Protein 4MAD (pdb70)

InterPro domains:
  IPR001944 Glycoside hydrolase, family 35 [PR00742] (13-30)
  IPR001944 Glycoside hydrolase, family 35 [PR00742] (34-52)
  IPR001944 Glycoside hydrolase, family 35 [PR00742] (89-108)
  IPR001944 Glycoside hydrolase, family 35 [PR00742] (144-159)
  IPR001944 Glycoside hydrolase, family 35 [PR00742] (230-245)
  IPR001944 Glycoside hydrolase, family 35 [PR00742] (266-281)
  IPR001944 Glycoside hydrolase, family 35 [PR00742] (293-309)
  IPR001944 Glycoside hydrolase, family 35 [PR00742] (523-539)
  IPR001944 Glycoside hydrolase, family 35 [PTHR23421] (5-573)
  IPR008979 Galactose-binding-like domain superfamily [SSF49785] (441-580)
  IPR017853 Glycoside hydrolase superfamily [SSF51445] (6-327)
  IPR019801 Glycoside hydrolase, family 35, conserved site [PS01182] (146-158)
  IPR026283 Beta-galactosidase 1-like [PIRSF006336] (7-579)
  IPR031330 Glycoside hydrolase 35, catalytic domain [PF01301] (9-324)
  IPR048912 Beta-galactosidase 1-like , first all-beta domain [PF21317] (369-480)
  IPR048913 Beta-galactosidase, galactose-binding domain [PF21467] (499-557)

B-factor: mean 22.49, std 8.0, range [8.63, 70.35]

Radius of gyration: 34.94 Å; Cα contacts (8 Å, |Δi|>4): 3020; chains: 2; bounding box: 61×83×112 Å

CATH classification: 3.20.20.80 (+2 more: 2.60.120.260, 2.60.120.260)

Foldseek 3Di:
DWAWDWDLAIDIPHDGDFAAEAEDELLFDWPVCLLQQLLLVVLLPGQAYEYEQQQCQQPLDPPRGDCDTSNVVLSSQVSNVVSRHAYEYEHAVQCLLQWFLSRDHLLVLVQPPDDPPADGVSRVVSVLVSCVVVLVSCACQEVVNVHRHQEYEQHAQQLQPFQHQVSSVVSVVSVPVSYDNHAYAYEHALDVSSCNRTDHPPHHYAYADAADQVSSVVSVCVVVVRIAYEHEEHLPFAFDFQLDFHTADDLVSSVVRVCVQVVSVYHYYYVHQAFAWQFALTGAWAQDPFDITTTATQRLRNHCAGNQGHGDPSSNSSSVSVVVPDPDDDRDHDDDFAFDWQWKWWFQWKDFPVRCQVLFWDKDKDFFDAFVVVVVDGFWKKKKKDKDAAFPFKWKKFFQAAQAKKWKDKQRHTFGMAGRNPPRRIGIDGRGDRMIMIMIMHHNSGQHSDDDCSSRTHGGHGAMATHPHGDTMIMMTHHSVQDNPRDDTDSDDDDFQTKMKTKTKGADQAFGKWKKFQLVAAKWWKAKQSTTQGIAGNSAQWGITIDHRVSDDHGIIMIIIIGRGDDDTIIIIHRDTRRGD/DWAWDWDLAIDIPHDGDFAAEAEDELLFDWLVCLLQLLLLVVLLPGQAYEYEQQQCQQCVDPPHGDCDTSNVVLSSQVSNVVSRHAYEYEHAVQQLLQWFLSRDHLLLLVQPPDDPDAPGVSRVVSVLVSCVVVLVSCACQEVVNPHRYAEYEQHALCLQPFQHQVSSVVSVVSVPVSYDNHAYAYEHALDPSSCNRTDHPPHHYAYADQADQVVSVVSVCVVVVRIAYEHAEHLVFAFDFQLDFHTAHFLVSNLVRVVVQVVSVYHYYYVHQAFAFQFALTGAWAQPPADITTTATQRLRNHCAGNQGHGDPNSVSSSVVSVVVDVDDDRDHDDDFDFDWLWKWWFQWKFFPVRCLVQQWDKDKDFFDAFVVVVVDRFWKKKKKDKDAAFPAKFKKFFQPAQAKKWKDKPRHTFDMAGRHDPGGIDIDGRGDRMIMIMIIHHNSGQHSHDDCSSRGHGGHGAMDTHPHGGTMIMMTDHSPQDCPRTDIHNDDDDFQTKMKTKTKRAAQAFGKWKKFQLVAAWWWKAKQSTTQGIAGNSAQWGITIDHRVSDDHGIIMMIIIGRGDDDTMITIHRDTRRHDDDPRD

Nearest PDB structures (foldseek):
  4mad-assembly2_B  TM=1.001E+00  e=0.000E+00  Niallia circulans
  8fa5-assembly2_A  TM=9.622E-01  e=8.342E-75  Xanthomonas campestris pv. campestris
  3wf0-assembly1_D  TM=9.516E-01  e=8.293E-72  Homo sapiens
  3wf4-assembly2_B  TM=9.517E-01  e=5.215E-70  Homo sapiens
  3d3a-assembly1_A  TM=9.433E-01  e=4.388E-70  Bacteroides thetaiotaomicron VPI-5482

Structure (mmCIF, N/CA/C/O backbone):
data_4MAD
#
_entry.id   4MAD
#
_cell.length_a   143.268
_cell.length_b   93.122
_cell.length_c   119.567
_cell.angle_alpha   90.000
_cell.angle_beta   125.670
_cell.angle_gamma   90.000
#
_symmetry.space_group_name_H-M   'C 1 2 1'
#
loop_
_entity.id
_entity.type
_entity.pdbx_description
1 polymer Beta-galactosidase
2 non-polymer 2-(2-METHOXYETHOXY)ETHANOL
3 water water
#
loop_
_atom_site.group_PDB
_atom_site.id
_atom_site.type_symbol
_atom_site.label_atom_id
_atom_site.label_alt_id
_atom_site.label_comp_id
_atom_site.label_asym_id
_atom_site.label_entity_id
_atom_site.label_seq_id
_atom_site.pdbx_PDB_ins_code
_atom_site.Cartn_x
_atom_site.Cartn_y
_atom_site.Cartn_z
_atom_site.occupancy
_atom_site.B_iso_or_equiv
_atom_site.auth_seq_id
_atom_site.auth_comp_id
_atom_site.auth_asym_id
_atom_site.auth_atom_id
_atom_site.pdbx_PDB_model_num
ATOM 1 N N . MET A 1 15 ? 24.652 7.996 -59.488 1.00 44.89 1 MET A N 1
ATOM 2 C CA . MET A 1 15 ? 24.289 7.055 -58.455 1.00 45.85 1 MET A CA 1
ATOM 3 C C . MET A 1 15 ? 22.937 7.412 -57.915 1.00 44.72 1 MET A C 1
ATOM 4 O O . MET A 1 15 ? 22.624 8.569 -57.787 1.00 43.66 1 MET A O 1
ATOM 9 N N . SER A 1 16 ? 22.121 6.424 -57.615 1.00 43.57 2 SER A N 1
ATOM 10 C CA . SER A 1 16 ? 20.817 6.709 -57.049 1.00 41.64 2 SER A CA 1
ATOM 11 C C . SER A 1 16 ? 20.898 7.219 -55.618 1.00 39.33 2 SER A C 1
ATOM 12 O O . SER A 1 16 ? 21.746 6.797 -54.883 1.00 40.75 2 SER A O 1
ATOM 15 N N . GLN A 1 17 ? 20.052 8.165 -55.265 1.00 33.90 3 GLN A N 1
ATOM 16 C CA . GLN A 1 17 ? 19.957 8.633 -53.894 1.00 31.10 3 GLN A CA 1
ATOM 17 C C . GLN A 1 17 ? 18.519 8.899 -53.497 1.00 29.13 3 GLN A C 1
ATOM 18 O O . GLN A 1 17 ? 17.850 9.607 -54.183 1.00 28.05 3 GLN A O 1
ATOM 24 N N . LEU A 1 18 ? 18.074 8.382 -52.366 1.00 23.31 4 LEU A N 1
ATOM 25 C CA . LEU A 1 18 ? 16.776 8.722 -51.847 1.00 23.35 4 LEU A CA 1
ATOM 26 C C . LEU A 1 18 ? 16.854 9.974 -51.029 1.00 22.36 4 LEU A C 1
ATOM 27 O O . LEU A 1 18 ? 17.601 10.045 -50.129 1.00 22.87 4 LEU A O 1
ATOM 32 N N . THR A 1 19 ? 16.032 10.939 -51.370 1.00 24.23 5 THR A N 1
ATOM 33 C CA . THR A 1 19 ? 15.947 12.187 -50.619 1.00 25.97 5 THR A CA 1
ATOM 34 C C . THR A 1 19 ? 14.498 12.571 -50.485 1.00 27.10 5 THR A C 1
ATOM 35 O O . THR A 1 19 ? 13.652 11.849 -50.871 1.00 25.75 5 THR A O 1
ATOM 39 N N . TYR A 1 20 ? 14.246 13.689 -49.856 1.00 26.49 6 TYR A N 1
ATOM 40 C CA . TYR A 1 20 ? 12.907 14.191 -49.823 1.00 30.03 6 TYR A CA 1
ATOM 41 C C . TYR A 1 20 ? 12.712 15.648 -49.595 1.00 32.56 6 TYR A C 1
ATOM 42 O O . TYR A 1 20 ? 13.412 16.260 -48.838 1.00 32.94 6 TYR A O 1
ATOM 51 N N . ASP A 1 21 ? 11.709 16.182 -50.243 1.00 37.10 7 ASP A N 1
ATOM 52 C CA . ASP A 1 21 ? 11.326 17.488 -49.841 1.00 41.16 7 ASP A CA 1
ATOM 53 C C . ASP A 1 21 ? 9.952 17.837 -49.299 1.00 41.19 7 ASP A C 1
ATOM 54 O O . ASP A 1 21 ? 9.816 18.290 -48.192 1.00 42.92 7 ASP A O 1
ATOM 59 N N . ASP A 1 22 ? 8.964 17.422 -50.082 1.00 39.94 8 ASP A N 1
ATOM 60 C CA . ASP A 1 22 ? 7.587 17.416 -49.682 1.00 41.07 8 ASP A CA 1
ATOM 61 C C . ASP A 1 22 ? 7.311 15.927 -49.681 1.00 38.09 8 ASP A C 1
ATOM 62 O O . ASP A 1 22 ? 6.459 15.435 -48.980 1.00 34.96 8 ASP A O 1
ATOM 67 N N . SER A 1 23 ? 8.017 15.255 -50.558 1.00 35.83 9 SER A N 1
ATOM 68 C CA . SER A 1 23 ? 7.780 13.881 -50.835 1.00 34.70 9 SER A CA 1
ATOM 69 C C . SER A 1 23 ? 9.099 13.178 -51.088 1.00 31.55 9 SER A C 1
ATOM 70 O O . SER A 1 23 ? 10.051 13.833 -51.327 1.00 31.08 9 SER A O 1
ATOM 73 N N . PHE A 1 24 ? 9.148 11.855 -51.000 1.00 27.03 10 PHE A N 1
ATOM 74 C CA . PHE A 1 24 ? 10.385 11.145 -51.261 1.00 24.72 10 PHE A CA 1
ATOM 75 C C . PHE A 1 24 ? 10.743 11.329 -52.718 1.00 26.20 10 PHE A C 1
ATOM 76 O O . PHE A 1 24 ? 9.896 11.380 -53.530 1.00 27.04 10 PHE A O 1
ATOM 84 N N . LEU A 1 25 ? 12.025 11.393 -52.985 1.00 24.96 11 LEU A N 1
ATOM 85 C CA . LEU A 1 25 ? 12.555 11.429 -54.310 1.00 26.99 11 LEU A CA 1
ATOM 86 C C . LEU A 1 25 ? 13.660 10.443 -54.461 1.00 25.85 11 LEU A C 1
ATOM 87 O O . LEU A 1 25 ? 14.549 10.391 -53.669 1.00 24.93 11 LEU A O 1
ATOM 92 N N . LEU A 1 26 ? 13.566 9.708 -55.549 1.00 27.13 12 LEU A N 1
ATOM 93 C CA . LEU A 1 26 ? 14.604 8.849 -56.035 1.00 30.00 12 LEU A CA 1
ATOM 94 C C . LEU A 1 26 ? 14.807 8.923 -57.558 1.00 34.40 12 LEU A C 1
ATOM 95 O O . LEU A 1 26 ? 13.887 8.776 -58.308 1.00 34.74 12 LEU A O 1
ATOM 100 N N . ASP A 1 27 ? 16.035 9.050 -57.994 1.00 38.64 13 ASP A N 1
ATOM 101 C CA . ASP A 1 27 ? 16.306 8.934 -59.414 1.00 41.51 13 ASP A CA 1
ATOM 102 C C . ASP A 1 27 ? 15.463 9.912 -60.217 1.00 43.29 13 ASP A C 1
ATOM 103 O O . ASP A 1 27 ? 14.904 9.546 -61.243 1.00 45.07 13 ASP A O 1
ATOM 108 N N . GLY A 1 28 ? 15.376 11.143 -59.741 1.00 42.51 14 GLY A N 1
ATOM 109 C CA . GLY A 1 28 ? 14.670 12.184 -60.449 1.00 42.84 14 GLY A CA 1
ATOM 110 C C . GLY A 1 28 ? 13.149 12.132 -60.420 1.00 43.86 14 GLY A C 1
ATOM 111 O O . GLY A 1 28 ? 12.475 12.783 -61.199 1.00 42.42 14 GLY A O 1
ATOM 112 N N . LYS A 1 29 ? 12.605 11.366 -59.492 1.00 40.64 15 LYS A N 1
ATOM 113 C CA . LYS A 1 29 ? 11.200 11.184 -59.520 1.00 37.48 15 LYS A CA 1
ATOM 114 C C . LYS A 1 29 ? 10.621 11.016 -58.152 1.00 35.18 15 LYS A C 1
ATOM 115 O O . LYS A 1 29 ? 11.263 10.501 -57.288 1.00 34.30 15 LYS A O 1
ATOM 121 N N . GLU A 1 30 ? 9.382 11.408 -57.992 1.00 31.29 16 GLU A N 1
ATOM 122 C CA . GLU A 1 30 ? 8.658 11.062 -56.801 1.00 30.85 16 GLU A CA 1
ATOM 123 C C . GLU A 1 30 ? 8.504 9.571 -56.713 1.00 27.19 16 GLU A C 1
ATOM 124 O O . GLU A 1 30 ? 8.373 8.916 -57.704 1.00 25.99 16 GLU A O 1
ATOM 130 N N . ILE A 1 31 ? 8.606 9.071 -55.482 1.00 23.69 17 ILE A N 1
ATOM 131 C CA . ILE A 1 31 ? 8.391 7.681 -55.198 1.00 21.43 17 ILE A CA 1
ATOM 132 C C . ILE A 1 31 ? 7.561 7.537 -53.924 1.00 21.82 17 ILE A C 1
ATOM 133 O O . ILE A 1 31 ? 7.677 8.298 -53.013 1.00 22.00 17 ILE A O 1
ATOM 138 N N . ARG A 1 32 ? 6.731 6.531 -53.869 1.00 22.17 18 ARG A N 1
ATOM 139 C CA . ARG A 1 32 ? 6.114 6.172 -52.620 1.00 20.43 18 ARG A CA 1
ATOM 140 C C . ARG A 1 32 ? 6.782 4.864 -52.215 1.00 18.30 18 ARG A C 1
ATOM 141 O O . ARG A 1 32 ? 6.795 3.973 -52.964 1.00 21.24 18 ARG A O 1
ATOM 149 N N . LEU A 1 33 ? 7.353 4.781 -51.029 1.00 18.52 19 LEU A N 1
ATOM 150 C CA . LEU A 1 33 ? 7.964 3.539 -50.607 1.00 16.21 19 LEU A CA 1
ATOM 151 C C . LEU A 1 33 ? 6.898 2.607 -50.113 1.00 19.20 19 LEU A C 1
ATOM 152 O O . LEU A 1 33 ? 6.161 2.911 -49.191 1.00 17.16 19 LEU A O 1
ATOM 157 N N . LEU A 1 34 ? 6.845 1.467 -50.761 1.00 18.96 20 LEU A N 1
ATOM 158 C CA . LEU A 1 34 ? 6.012 0.412 -50.331 1.00 18.88 20 LEU A CA 1
ATOM 159 C C . LEU A 1 34 ? 6.980 -0.692 -49.979 1.00 19.22 20 LEU A C 1
ATOM 160 O O . LEU A 1 34 ? 7.438 -1.340 -50.875 1.00 19.43 20 LEU A O 1
ATOM 165 N N . SER A 1 35 ? 7.187 -0.924 -48.692 1.00 17.06 21 SER A N 1
ATOM 166 C CA . SER A 1 35 ? 8.193 -1.827 -48.204 1.00 17.93 21 SER A CA 1
ATOM 167 C C . SER A 1 35 ? 7.621 -2.956 -47.385 1.00 17.21 21 SER A C 1
ATOM 168 O O . SER A 1 35 ? 6.638 -2.829 -46.729 1.00 15.20 21 SER A O 1
ATOM 171 N N . GLY A 1 36 ? 8.313 -4.065 -47.452 1.00 17.74 22 GLY A N 1
ATOM 172 C CA . GLY A 1 36 ? 7.930 -5.223 -46.713 1.00 16.66 22 GLY A CA 1
ATOM 173 C C . GLY A 1 36 ? 9.061 -5.673 -45.825 1.00 15.35 22 GLY A C 1
ATOM 174 O O . GLY A 1 36 ? 10.128 -5.797 -46.233 1.00 14.67 22 GLY A O 1
ATOM 175 N N . ALA A 1 37 ? 8.756 -5.898 -44.569 1.00 14.21 23 ALA A N 1
ATOM 176 C CA . ALA A 1 37 ? 9.761 -6.448 -43.664 1.00 16.41 23 ALA A CA 1
ATOM 177 C C . ALA A 1 37 ? 9.970 -7.957 -43.825 1.00 14.32 23 ALA A C 1
ATOM 178 O O . ALA A 1 37 ? 9.049 -8.718 -43.792 1.00 14.01 23 ALA A O 1
ATOM 180 N N . MET A 1 38 ? 11.219 -8.316 -44.048 1.00 14.50 24 MET A N 1
ATOM 181 C CA . MET A 1 38 ? 11.653 -9.674 -44.020 1.00 14.04 24 MET A CA 1
ATOM 182 C C . MET A 1 38 ? 13.049 -9.747 -43.400 1.00 15.82 24 MET A C 1
ATOM 183 O O . MET A 1 38 ? 13.905 -9.045 -43.784 1.00 16.72 24 MET A O 1
ATOM 188 N N . HIS A 1 39 ? 13.226 -10.624 -42.451 1.00 14.39 25 HIS A N 1
ATOM 189 C CA . HIS A 1 39 ? 14.501 -10.730 -41.762 1.00 15.49 25 HIS A CA 1
ATOM 190 C C . HIS A 1 39 ? 15.328 -11.897 -42.274 1.00 13.04 25 HIS A C 1
ATOM 191 O O . HIS A 1 39 ? 14.893 -13.002 -42.235 1.00 15.03 25 HIS A O 1
ATOM 198 N N . TYR A 1 40 ? 16.531 -11.642 -42.726 1.00 16.80 26 TYR A N 1
ATOM 199 C CA . TYR A 1 40 ? 17.295 -12.711 -43.323 1.00 18.72 26 TYR A CA 1
ATOM 200 C C . TYR A 1 40 ? 17.442 -13.861 -42.324 1.00 19.14 26 TYR A C 1
ATOM 201 O O . TYR A 1 40 ? 17.527 -14.976 -42.696 1.00 16.00 26 TYR A O 1
ATOM 210 N N . PHE A 1 41 ? 17.477 -13.514 -41.053 1.00 18.03 27 PHE A N 1
ATOM 211 C CA . PHE A 1 41 ? 17.868 -14.448 -40.000 1.00 16.04 27 PHE A CA 1
ATOM 212 C C . PHE A 1 41 ? 16.739 -15.336 -39.593 1.00 17.97 27 PHE A C 1
ATOM 213 O O . PHE A 1 41 ? 16.897 -16.170 -38.760 1.00 19.29 27 PHE A O 1
ATOM 221 N N . ARG A 1 42 ? 15.613 -15.127 -40.231 1.00 15.03 28 ARG A N 1
ATOM 222 C CA . ARG A 1 42 ? 14.416 -15.871 -39.922 1.00 14.14 28 ARG A CA 1
ATOM 223 C C . ARG A 1 42 ? 13.920 -16.852 -41.013 1.00 13.94 28 ARG A C 1
ATOM 224 O O . ARG A 1 42 ? 12.942 -17.463 -40.839 1.00 15.17 28 ARG A O 1
ATOM 232 N N . THR A 1 43 ? 14.645 -16.959 -42.125 1.00 12.70 29 THR A N 1
ATOM 233 C CA . THR A 1 43 ? 14.333 -17.915 -43.169 1.00 14.35 29 THR A CA 1
ATOM 234 C C . THR A 1 43 ? 15.631 -18.571 -43.651 1.00 16.77 29 THR A C 1
ATOM 235 O O . THR A 1 43 ? 16.584 -17.932 -43.744 1.00 15.64 29 THR A O 1
ATOM 239 N N . VAL A 1 44 ? 15.625 -19.846 -43.936 1.00 15.46 30 VAL A N 1
ATOM 240 C CA . VAL A 1 44 ? 16.869 -20.472 -44.398 1.00 18.12 30 VAL A CA 1
ATOM 241 C C . VAL A 1 44 ? 17.289 -19.863 -45.735 1.00 18.01 30 VAL A C 1
ATOM 242 O O . VAL A 1 44 ? 16.456 -19.551 -46.521 1.00 17.87 30 VAL A O 1
ATOM 246 N N . PRO A 1 45 ? 18.584 -19.764 -46.007 1.00 19.13 31 PRO A N 1
ATOM 247 C CA . PRO A 1 45 ? 19.052 -19.039 -47.183 1.00 19.55 31 PRO A CA 1
ATOM 248 C C . PRO A 1 45 ? 18.583 -19.590 -48.521 1.00 18.05 31 PRO A C 1
ATOM 249 O O . PRO A 1 45 ? 18.374 -18.867 -49.444 1.00 19.36 31 PRO A O 1
ATOM 253 N N . GLU A 1 46 ? 18.347 -20.876 -48.573 1.00 18.55 32 GLU A N 1
ATOM 254 C CA . GLU A 1 46 ? 17.920 -21.537 -49.792 1.00 21.11 32 GLU A CA 1
ATOM 255 C C . GLU A 1 46 ? 16.615 -20.926 -50.294 1.00 21.25 32 GLU A C 1
ATOM 256 O O . GLU A 1 46 ? 16.347 -20.940 -51.443 1.00 17.50 32 GLU A O 1
ATOM 262 N N . TYR A 1 47 ? 15.838 -20.415 -49.334 1.00 19.72 33 TYR A N 1
ATOM 263 C CA . TYR A 1 47 ? 14.527 -19.849 -49.573 1.00 16.73 33 TYR A CA 1
ATOM 264 C C . TYR A 1 47 ? 14.430 -18.310 -49.687 1.00 17.71 33 TYR A C 1
ATOM 265 O O . TYR A 1 47 ? 13.393 -17.784 -49.978 1.00 18.27 33 TYR A O 1
ATOM 274 N N . TRP A 1 48 ? 15.543 -17.619 -49.534 1.00 17.03 34 TRP A N 1
ATOM 275 C CA . TRP A 1 48 ? 15.472 -16.184 -49.558 1.00 15.62 34 TRP A CA 1
ATOM 276 C C . TRP A 1 48 ? 14.917 -15.680 -50.901 1.00 18.43 34 TRP A C 1
ATOM 277 O O . TRP A 1 48 ? 14.099 -14.818 -50.951 1.00 17.26 34 TRP A O 1
ATOM 288 N N . GLU A 1 49 ? 15.362 -16.254 -51.992 1.00 19.33 35 GLU A N 1
ATOM 289 C CA . GLU A 1 49 ? 14.868 -15.788 -53.274 1.00 19.85 35 GLU A CA 1
ATOM 290 C C . GLU A 1 49 ? 13.379 -16.009 -53.413 1.00 17.13 35 GLU A C 1
ATOM 291 O O . GLU A 1 49 ? 12.680 -15.196 -53.906 1.00 20.42 35 GLU A O 1
ATOM 297 N N . ASP A 1 50 ? 12.909 -17.126 -52.935 1.00 20.54 36 ASP A N 1
ATOM 298 C CA . ASP A 1 50 ? 11.513 -17.436 -53.080 1.00 21.81 36 ASP A CA 1
ATOM 299 C C . ASP A 1 50 ? 10.689 -16.375 -52.381 1.00 20.13 36 ASP A C 1
ATOM 300 O O . ASP A 1 50 ? 9.766 -15.863 -52.929 1.00 17.10 36 ASP A O 1
ATOM 305 N N . ARG A 1 51 ? 11.045 -16.063 -51.139 1.00 19.27 37 ARG A N 1
ATOM 306 C CA . ARG A 1 51 ? 10.263 -15.103 -50.416 1.00 16.88 37 ARG A CA 1
ATOM 307 C C . ARG A 1 51 ? 10.329 -13.726 -51.013 1.00 16.50 37 ARG A C 1
ATOM 308 O O . ARG A 1 51 ? 9.364 -13.070 -51.095 1.00 16.07 37 ARG A O 1
ATOM 316 N N . LEU A 1 52 ? 11.519 -13.327 -51.420 1.00 17.56 38 LEU A N 1
ATOM 317 C CA . LEU A 1 52 ? 11.691 -12.023 -52.019 1.00 18.67 38 LEU A CA 1
ATOM 318 C C . LEU A 1 52 ? 10.901 -11.879 -53.320 1.00 18.13 38 LEU A C 1
ATOM 319 O O . LEU A 1 52 ? 10.329 -10.899 -53.539 1.00 17.16 38 LEU A O 1
ATOM 324 N N . LEU A 1 53 ? 10.867 -12.925 -54.125 1.00 18.30 39 LEU A N 1
ATOM 325 C CA . LEU A 1 53 ? 10.123 -12.919 -55.353 1.00 17.73 39 LEU A CA 1
ATOM 326 C C . LEU A 1 53 ? 8.652 -12.708 -55.064 1.00 18.87 39 LEU A C 1
ATOM 327 O O . LEU A 1 53 ? 7.967 -12.023 -55.787 1.00 19.46 39 LEU A O 1
ATOM 332 N N . LYS A 1 54 ? 8.196 -13.330 -53.993 1.00 18.05 40 LYS A N 1
ATOM 333 C CA . LYS A 1 54 ? 6.817 -13.167 -53.546 1.00 15.56 40 LYS A CA 1
ATOM 334 C C . LYS A 1 54 ? 6.480 -11.725 -53.118 1.00 18.03 40 LYS A C 1
ATOM 335 O O . LYS A 1 54 ? 5.473 -11.188 -53.450 1.00 20.10 40 LYS A O 1
ATOM 341 N N . LEU A 1 55 ? 7.362 -11.102 -52.395 1.00 18.07 41 LEU A N 1
ATOM 342 C CA . LEU A 1 55 ? 7.128 -9.735 -52.012 1.00 19.56 41 LEU A CA 1
ATOM 343 C C . LEU A 1 55 ? 7.092 -8.818 -53.242 1.00 17.74 41 LEU A C 1
ATOM 344 O O . LEU A 1 55 ? 6.253 -8.007 -53.376 1.00 17.15 41 LEU A O 1
ATOM 349 N N . LYS A 1 56 ? 8.005 -9.030 -54.158 1.00 19.60 42 LYS A N 1
ATOM 350 C CA . LYS A 1 56 ? 8.042 -8.189 -55.315 1.00 20.06 42 LYS A CA 1
ATOM 351 C C . LYS A 1 56 ? 6.748 -8.373 -56.033 1.00 20.46 42 LYS A C 1
ATOM 352 O O . LYS A 1 56 ? 6.190 -7.449 -56.456 1.00 21.23 42 LYS A O 1
ATOM 358 N N . ALA A 1 57 ? 6.267 -9.588 -56.133 1.00 19.64 43 ALA A N 1
ATOM 359 C CA . ALA A 1 57 ? 5.030 -9.896 -56.805 1.00 19.73 43 ALA A CA 1
ATOM 360 C C . ALA A 1 57 ? 3.844 -9.193 -56.152 1.00 22.79 43 ALA A C 1
ATOM 361 O O . ALA A 1 57 ? 2.917 -8.831 -56.807 1.00 24.27 43 ALA A O 1
ATOM 363 N N . CYS A 1 58 ? 3.881 -9.020 -54.855 1.00 21.12 44 CYS A N 1
ATOM 364 C CA . CYS A 1 58 ? 2.777 -8.380 -54.178 1.00 19.49 44 CYS A CA 1
ATOM 365 C C . CYS A 1 58 ? 2.673 -6.930 -54.567 1.00 20.05 44 CYS A C 1
ATOM 366 O O . CYS A 1 58 ? 1.672 -6.337 -54.400 1.00 22.25 44 CYS A O 1
ATOM 369 N N . GLY A 1 59 ? 3.742 -6.385 -55.103 1.00 20.50 45 GLY A N 1
ATOM 370 C CA . GLY A 1 59 ? 3.841 -4.986 -55.373 1.00 17.92 45 GLY A CA 1
ATOM 371 C C . GLY A 1 59 ? 4.693 -4.082 -54.524 1.00 17.83 45 GLY A C 1
ATOM 372 O O . GLY A 1 59 ? 4.713 -2.924 -54.787 1.00 18.00 45 GLY A O 1
ATOM 373 N N . PHE A 1 60 ? 5.414 -4.641 -53.567 1.00 15.13 46 PHE A N 1
ATOM 374 C CA . PHE A 1 60 ? 6.395 -3.908 -52.868 1.00 15.46 46 PHE A CA 1
ATOM 375 C C . PHE A 1 60 ? 7.498 -3.485 -53.801 1.00 18.02 46 PHE A C 1
ATOM 376 O O . PHE A 1 60 ? 7.789 -4.173 -54.727 1.00 19.74 46 PHE A O 1
ATOM 384 N N . ASN A 1 61 ? 8.051 -2.315 -53.548 1.00 17.02 47 ASN A N 1
ATOM 385 C CA . ASN A 1 61 ? 9.224 -1.870 -54.250 1.00 17.25 47 ASN A CA 1
ATOM 386 C C . ASN A 1 61 ? 10.490 -1.942 -53.399 1.00 19.29 47 ASN A C 1
ATOM 387 O O . ASN A 1 61 ? 11.540 -1.759 -53.908 1.00 19.03 47 ASN A O 1
ATOM 392 N N . THR A 1 62 ? 10.335 -2.279 -52.125 1.00 16.16 48 THR A N 1
ATOM 393 C CA . THR A 1 62 ? 11.396 -2.258 -51.172 1.00 17.61 48 THR A CA 1
ATOM 394 C C . THR A 1 62 ? 11.236 -3.423 -50.188 1.00 17.64 48 THR A C 1
ATOM 395 O O . THR A 1 62 ? 10.147 -3.806 -49.917 1.00 16.46 48 THR A O 1
ATOM 399 N N . VAL A 1 63 ? 12.348 -3.935 -49.676 1.00 17.66 49 VAL A N 1
ATOM 400 C CA . VAL A 1 63 ? 12.364 -4.881 -48.582 1.00 18.66 49 VAL A CA 1
ATOM 401 C C . VAL A 1 63 ? 13.211 -4.256 -47.468 1.00 18.71 49 VAL A C 1
ATOM 402 O O . VAL A 1 63 ? 14.124 -3.559 -47.727 1.00 15.50 49 VAL A O 1
ATOM 406 N N . GLU A 1 64 ? 12.811 -4.505 -46.228 1.00 17.61 50 GLU A N 1
ATOM 407 C CA . GLU A 1 64 ? 13.444 -3.940 -45.096 1.00 16.72 50 GLU A CA 1
ATOM 408 C C . GLU A 1 64 ? 13.831 -5.052 -44.152 1.00 16.58 50 GLU A C 1
ATOM 409 O O . GLU A 1 64 ? 13.041 -5.889 -43.886 1.00 16.42 50 GLU A O 1
ATOM 415 N N . THR A 1 65 ? 15.051 -5.005 -43.649 1.00 14.38 51 THR A N 1
ATOM 416 C CA . THR A 1 65 ? 15.470 -5.949 -42.664 1.00 14.33 51 THR A CA 1
ATOM 417 C C . THR A 1 65 ? 16.244 -5.295 -41.544 1.00 16.11 51 THR A C 1
ATOM 418 O O . THR A 1 65 ? 16.962 -4.400 -41.761 1.00 17.56 51 THR A O 1
ATOM 422 N N . TYR A 1 66 ? 16.082 -5.811 -40.344 1.00 15.15 52 TYR A N 1
ATOM 423 C CA . TYR A 1 66 ? 16.974 -5.543 -39.255 1.00 16.70 52 TYR A CA 1
ATOM 424 C C . TYR A 1 66 ? 18.282 -6.288 -39.469 1.00 16.56 52 TYR A C 1
ATOM 425 O O . TYR A 1 66 ? 18.337 -7.143 -40.289 1.00 17.32 52 TYR A O 1
ATOM 434 N N . VAL A 1 67 ? 19.313 -5.912 -38.715 1.00 16.25 53 VAL A N 1
ATOM 435 C CA . VAL A 1 67 ? 20.560 -6.661 -38.609 1.00 17.38 53 VAL A CA 1
ATOM 436 C C . VAL A 1 67 ? 20.739 -7.162 -37.185 1.00 16.64 53 VAL A C 1
ATOM 437 O O . VAL A 1 67 ? 20.706 -6.392 -36.320 1.00 14.35 53 VAL A O 1
ATOM 441 N N . ALA A 1 68 ? 20.996 -8.449 -36.997 1.00 18.44 54 ALA A N 1
ATOM 442 C CA . ALA A 1 68 ? 21.024 -9.054 -35.699 1.00 15.04 54 ALA A CA 1
ATOM 443 C C . ALA A 1 68 ? 22.475 -9.153 -35.204 1.00 16.45 54 ALA A C 1
ATOM 444 O O . ALA A 1 68 ? 23.181 -10.013 -35.580 1.00 17.04 54 ALA A O 1
ATOM 446 N N . TRP A 1 69 ? 22.866 -8.263 -34.321 1.00 15.32 55 TRP A N 1
ATOM 447 C CA . TRP A 1 69 ? 24.230 -8.223 -33.846 1.00 15.75 55 TRP A CA 1
ATOM 448 C C . TRP A 1 69 ? 24.633 -9.541 -33.205 1.00 17.04 55 TRP A C 1
ATOM 449 O O . TRP A 1 69 ? 25.624 -10.047 -33.507 1.00 15.81 55 TRP A O 1
ATOM 460 N N . ASN A 1 70 ? 23.771 -10.104 -32.368 1.00 17.74 56 ASN A N 1
ATOM 461 C CA . ASN A 1 70 ? 24.073 -11.362 -31.703 1.00 18.93 56 ASN A CA 1
ATOM 462 C C . ASN A 1 70 ? 24.378 -12.478 -32.713 1.00 17.19 56 ASN A C 1
ATOM 463 O O . ASN A 1 70 ? 25.158 -13.336 -32.454 1.00 18.43 56 ASN A O 1
ATOM 468 N N . LEU A 1 71 ? 23.738 -12.446 -33.869 1.00 17.70 57 LEU A N 1
ATOM 469 C CA . LEU A 1 71 ? 24.052 -13.415 -34.877 1.00 17.96 57 LEU A CA 1
ATOM 470 C C . LEU A 1 71 ? 25.456 -13.217 -35.435 1.00 17.55 57 LEU A C 1
ATOM 471 O O . LEU A 1 71 ? 26.171 -14.125 -35.585 1.00 22.27 57 LEU A O 1
ATOM 476 N N . HIS A 1 72 ? 25.790 -12.000 -35.740 1.00 17.17 58 HIS A N 1
ATOM 477 C CA . HIS A 1 72 ? 27.086 -11.604 -36.260 1.00 18.39 58 HIS A CA 1
ATOM 478 C C . HIS A 1 72 ? 28.320 -11.606 -35.352 1.00 19.85 58 HIS A C 1
ATOM 479 O O . HIS A 1 72 ? 29.394 -11.676 -35.865 1.00 19.99 58 HIS A O 1
ATOM 486 N N . GLU A 1 73 ? 28.116 -11.398 -34.066 1.00 15.79 59 GLU A N 1
ATOM 487 C CA . GLU A 1 73 ? 29.184 -11.399 -33.076 1.00 19.93 59 GLU A CA 1
ATOM 488 C C . GLU A 1 73 ? 28.778 -12.219 -31.864 1.00 17.69 59 GLU A C 1
ATOM 489 O O . GLU A 1 73 ? 28.619 -11.695 -30.834 1.00 18.82 59 GLU A O 1
ATOM 495 N N . PRO A 1 74 ? 28.619 -13.505 -32.073 1.00 17.35 60 PRO A N 1
ATOM 496 C CA . PRO A 1 74 ? 28.149 -14.426 -31.037 1.00 18.10 60 PRO A CA 1
ATOM 497 C C . PRO A 1 74 ? 29.077 -14.493 -29.844 1.00 18.76 60 PRO A C 1
ATOM 498 O O . PRO A 1 74 ? 28.657 -14.702 -28.762 1.00 19.49 60 PRO A O 1
ATOM 502 N N . GLU A 1 75 ? 30.349 -14.317 -30.109 1.00 20.26 61 GLU A N 1
ATOM 503 C CA . GLU A 1 75 ? 31.311 -14.106 -29.077 1.00 19.10 61 GLU A CA 1
ATOM 504 C C . GLU A 1 75 ? 32.136 -12.890 -29.444 1.00 20.49 61 GLU A C 1
ATOM 505 O O . GLU A 1 75 ? 32.418 -12.673 -30.575 1.00 23.09 61 GLU A O 1
ATOM 511 N N . GLU A 1 76 ? 32.609 -12.244 -28.387 1.00 20.59 62 GLU A N 1
ATOM 512 C CA . GLU A 1 76 ? 33.232 -11.027 -28.802 1.00 19.18 62 GLU A CA 1
ATOM 513 C C . GLU A 1 76 ? 34.440 -11.231 -29.682 1.00 22.05 62 GLU A C 1
ATOM 514 O O . GLU A 1 76 ? 35.366 -11.868 -29.321 1.00 20.85 62 GLU A O 1
ATOM 520 N N . GLY A 1 77 ? 34.569 -10.536 -30.710 1.00 20.88 63 GLY A N 1
ATOM 521 C CA . GLY A 1 77 ? 35.650 -10.605 -31.636 1.00 23.33 63 GLY A CA 1
ATOM 522 C C . GLY A 1 77 ? 35.550 -11.722 -32.629 1.00 26.03 63 GLY A C 1
ATOM 523 O O . GLY A 1 77 ? 36.411 -11.864 -33.455 1.00 23.88 63 GLY A O 1
ATOM 524 N N . GLN A 1 78 ? 34.511 -12.524 -32.529 1.00 23.45 64 GLN A N 1
ATOM 525 C CA . GLN A 1 78 ? 34.279 -13.582 -33.487 1.00 26.90 64 GLN A CA 1
ATOM 526 C C . GLN A 1 78 ? 33.139 -13.218 -34.377 1.00 28.21 64 GLN A C 1
ATOM 527 O O . GLN A 1 78 ? 32.053 -13.229 -33.951 1.00 26.13 64 GLN A O 1
ATOM 533 N N . PHE A 1 79 ? 33.419 -12.913 -35.624 1.00 24.55 65 PHE A N 1
ATOM 534 C CA . PHE A 1 79 ? 32.437 -12.366 -36.516 1.00 26.49 65 PHE A CA 1
ATOM 535 C C . PHE A 1 79 ? 31.916 -13.402 -37.476 1.00 25.28 65 PHE A C 1
ATOM 536 O O . PHE A 1 79 ? 32.656 -14.130 -38.007 1.00 26.38 65 PHE A O 1
ATOM 544 N N . VAL A 1 80 ? 30.618 -13.464 -37.655 1.00 23.04 66 VAL A N 1
ATOM 545 C CA . VAL A 1 80 ? 29.989 -14.495 -38.453 1.00 24.92 66 VAL A CA 1
ATOM 546 C C . VAL A 1 80 ? 29.073 -13.917 -39.535 1.00 25.74 66 VAL A C 1
ATOM 547 O O . VAL A 1 80 ? 28.138 -13.258 -39.252 1.00 22.05 66 VAL A O 1
ATOM 551 N N . PHE A 1 81 ? 29.416 -14.174 -40.789 1.00 25.44 67 PHE A N 1
ATOM 552 C CA . PHE A 1 81 ? 28.604 -13.759 -41.911 1.00 26.08 67 PHE A CA 1
ATOM 553 C C . PHE A 1 81 ? 28.291 -14.876 -42.939 1.00 24.04 67 PHE A C 1
ATOM 554 O O . PHE A 1 81 ? 28.112 -14.609 -44.088 1.00 25.36 67 PHE A O 1
ATOM 562 N N . GLU A 1 82 ? 28.155 -16.092 -42.448 1.00 25.57 68 GLU A N 1
ATOM 563 C CA . GLU A 1 82 ? 28.006 -17.288 -43.222 1.00 25.06 68 GLU A CA 1
ATOM 564 C C . GLU A 1 82 ? 26.629 -17.875 -43.053 1.00 26.52 68 GLU A C 1
ATOM 565 O O . GLU A 1 82 ? 25.988 -17.668 -42.056 1.00 22.58 68 GLU A O 1
ATOM 571 N N . GLY A 1 83 ? 26.188 -18.613 -44.044 1.00 21.89 69 GLY A N 1
ATOM 572 C CA . GLY A 1 83 ? 24.924 -19.271 -43.961 1.00 23.06 69 GLY A CA 1
ATOM 573 C C . GLY A 1 83 ? 23.744 -18.356 -43.769 1.00 20.43 69 GLY A C 1
ATOM 574 O O . GLY A 1 83 ? 23.591 -17.444 -44.489 1.00 20.01 69 GLY A O 1
ATOM 575 N N . ILE A 1 84 ? 22.931 -18.639 -42.774 1.00 19.78 70 ILE A N 1
ATOM 576 C CA . ILE A 1 84 ? 21.751 -17.867 -42.524 1.00 19.00 70 ILE A CA 1
ATOM 577 C C . ILE A 1 84 ? 22.121 -16.443 -42.132 1.00 21.58 70 ILE A C 1
ATOM 578 O O . ILE A 1 84 ? 21.318 -15.572 -42.162 1.00 21.78 70 ILE A O 1
ATOM 583 N N . ALA A 1 85 ? 23.362 -16.252 -41.750 1.00 19.10 71 ALA A N 1
ATOM 584 C CA . ALA A 1 85 ? 23.869 -14.953 -41.380 1.00 20.30 71 ALA A CA 1
ATOM 585 C C . ALA A 1 85 ? 24.514 -14.147 -42.535 1.00 20.63 71 ALA A C 1
ATOM 586 O O . ALA A 1 85 ? 25.072 -13.140 -42.284 1.00 20.28 71 ALA A O 1
ATOM 588 N N . ASP A 1 86 ? 24.438 -14.628 -43.771 1.00 20.92 72 ASP A N 1
ATOM 589 C CA . ASP A 1 86 ? 25.107 -13.963 -44.850 1.00 20.29 72 ASP A CA 1
ATOM 590 C C . ASP A 1 86 ? 24.204 -12.844 -45.314 1.00 21.05 72 ASP A C 1
ATOM 591 O O . ASP A 1 86 ? 23.480 -12.992 -46.240 1.00 21.20 72 ASP A O 1
ATOM 596 N N . ILE A 1 87 ? 24.253 -11.725 -44.636 1.00 20.11 73 ILE A N 1
ATOM 597 C CA . ILE A 1 87 ? 23.450 -10.588 -44.976 1.00 18.70 73 ILE A CA 1
ATOM 598 C C . ILE A 1 87 ? 23.812 -10.045 -46.334 1.00 19.32 73 ILE A C 1
ATOM 599 O O . ILE A 1 87 ? 22.970 -9.643 -47.078 1.00 19.34 73 ILE A O 1
ATOM 604 N N . VAL A 1 88 ? 25.067 -10.143 -46.694 1.00 18.57 74 VAL A N 1
ATOM 605 C CA . VAL A 1 88 ? 25.409 -9.707 -48.015 1.00 17.64 74 VAL A CA 1
ATOM 606 C C . VAL A 1 88 ? 24.651 -10.489 -49.129 1.00 19.62 74 VAL A C 1
ATOM 607 O O . VAL A 1 88 ? 24.110 -9.915 -50.024 1.00 20.38 74 VAL A O 1
ATOM 611 N N . ARG A 1 89 ? 24.575 -11.790 -49.017 1.00 19.79 75 ARG A N 1
ATOM 612 C CA . ARG A 1 89 ? 23.873 -12.597 -49.971 1.00 19.83 75 ARG A CA 1
ATOM 613 C C . ARG A 1 89 ? 22.403 -12.222 -49.985 1.00 21.05 75 ARG A C 1
ATOM 614 O O . ARG A 1 89 ? 21.822 -12.126 -51.007 1.00 19.12 75 ARG A O 1
ATOM 622 N N . PHE A 1 90 ? 21.840 -11.992 -48.814 1.00 17.78 76 PHE A N 1
ATOM 623 C CA . PHE A 1 90 ? 20.435 -11.707 -48.755 1.00 15.55 76 PHE A CA 1
ATOM 624 C C . PHE A 1 90 ? 20.146 -10.429 -49.503 1.00 17.02 76 PHE A C 1
ATOM 625 O O . PHE A 1 90 ? 19.285 -10.381 -50.328 1.00 15.62 76 PHE A O 1
ATOM 633 N N . ILE A 1 91 ? 20.933 -9.408 -49.204 1.00 14.57 77 ILE A N 1
ATOM 634 C CA . ILE A 1 91 ? 20.758 -8.145 -49.862 1.00 17.77 77 ILE A CA 1
ATOM 635 C C . ILE A 1 91 ? 20.992 -8.173 -51.399 1.00 17.71 77 ILE A C 1
ATOM 636 O O . ILE A 1 91 ? 20.246 -7.634 -52.135 1.00 18.34 77 ILE A O 1
ATOM 641 N N . LYS A 1 92 ? 21.998 -8.877 -51.831 1.00 20.85 78 LYS A N 1
ATOM 642 C CA . LYS A 1 92 ? 22.203 -9.103 -53.257 1.00 22.91 78 LYS A CA 1
ATOM 643 C C . LYS A 1 92 ? 21.026 -9.827 -53.873 1.00 22.57 78 LYS A C 1
ATOM 644 O O . LYS A 1 92 ? 20.720 -9.609 -54.977 1.00 21.97 78 LYS A O 1
ATOM 650 N N . THR A 1 93 ? 20.384 -10.692 -53.121 1.00 22.58 79 THR A N 1
ATOM 651 C CA . THR A 1 93 ? 19.219 -11.365 -53.617 1.00 21.73 79 THR A CA 1
ATOM 652 C C . THR A 1 93 ? 18.063 -10.398 -53.884 1.00 21.30 79 THR A C 1
ATOM 653 O O . THR A 1 93 ? 17.377 -10.505 -54.858 1.00 21.30 79 THR A O 1
ATOM 657 N N . ALA A 1 94 ? 17.891 -9.454 -52.980 1.00 21.07 80 ALA A N 1
ATOM 658 C CA . ALA A 1 94 ? 16.861 -8.433 -53.101 1.00 20.67 80 ALA A CA 1
ATOM 659 C C . ALA A 1 94 ? 17.149 -7.605 -54.351 1.00 21.01 80 ALA A C 1
ATOM 660 O O . ALA A 1 94 ? 16.315 -7.390 -55.171 1.00 21.00 80 ALA A O 1
ATOM 662 N N . GLU A 1 95 ? 18.390 -7.242 -54.500 1.00 20.79 81 GLU A N 1
ATOM 663 C CA . GLU A 1 95 ? 18.773 -6.517 -55.683 1.00 25.60 81 GLU A CA 1
ATOM 664 C C . GLU A 1 95 ? 18.475 -7.309 -56.956 1.00 24.10 81 GLU A C 1
ATOM 665 O O . GLU A 1 95 ? 17.961 -6.780 -57.848 1.00 25.55 81 GLU A O 1
ATOM 671 N N . LYS A 1 96 ? 18.753 -8.584 -56.987 1.00 25.33 82 LYS A N 1
ATOM 672 C CA . LYS A 1 96 ? 18.511 -9.402 -58.177 1.00 26.03 82 LYS A CA 1
ATOM 673 C C . LYS A 1 96 ? 17.030 -9.455 -58.565 1.00 26.85 82 LYS A C 1
ATOM 674 O O . LYS A 1 96 ? 16.648 -9.471 -59.704 1.00 24.15 82 LYS A O 1
ATOM 680 N N . VAL A 1 97 ? 16.218 -9.503 -57.533 1.00 22.57 83 VAL A N 1
ATOM 681 C CA . VAL A 1 97 ? 14.808 -9.628 -57.672 1.00 23.81 83 VAL A CA 1
ATOM 682 C C . VAL A 1 97 ? 14.216 -8.276 -57.969 1.00 24.14 83 VAL A C 1
ATOM 683 O O . VAL A 1 97 ? 13.099 -8.193 -58.351 1.00 25.95 83 VAL A O 1
ATOM 687 N N . GLY A 1 98 ? 15.010 -7.231 -57.839 1.00 21.33 84 GLY A N 1
ATOM 688 C CA . GLY A 1 98 ? 14.536 -5.915 -58.128 1.00 23.51 84 GLY A CA 1
ATOM 689 C C . GLY A 1 98 ? 13.886 -5.105 -57.026 1.00 24.11 84 GLY A C 1
ATOM 690 O O . GLY A 1 98 ? 13.021 -4.332 -57.316 1.00 25.44 84 GLY A O 1
ATOM 691 N N . LEU A 1 99 ? 14.335 -5.261 -55.800 1.00 20.60 85 LEU A N 1
ATOM 692 C CA . LEU A 1 99 ? 13.813 -4.476 -54.699 1.00 19.81 85 LEU A CA 1
ATOM 693 C C . LEU A 1 99 ? 14.851 -3.494 -54.180 1.00 18.79 85 LEU A C 1
ATOM 694 O O . LEU A 1 99 ? 15.977 -3.815 -54.060 1.00 21.34 85 LEU A O 1
ATOM 699 N N . HIS A 1 100 ? 14.409 -2.310 -53.841 1.00 16.25 86 HIS A N 1
ATOM 700 C CA . HIS A 1 100 ? 15.228 -1.456 -53.022 1.00 17.96 86 HIS A CA 1
ATOM 701 C C . HIS A 1 100 ? 15.347 -2.093 -51.651 1.00 17.42 86 HIS A C 1
ATOM 702 O O . HIS A 1 100 ? 14.565 -2.897 -51.284 1.00 17.86 86 HIS A O 1
ATOM 709 N N . VAL A 1 101 ? 16.371 -1.699 -50.937 1.00 18.41 87 VAL A N 1
ATOM 710 C CA . VAL A 1 101 ? 16.595 -2.205 -49.581 1.00 18.85 87 VAL A CA 1
ATOM 711 C C . VAL A 1 101 ? 16.744 -1.127 -48.477 1.00 18.94 87 VAL A C 1
ATOM 712 O O . VAL A 1 101 ? 17.453 -0.214 -48.621 1.00 18.15 87 VAL A O 1
ATOM 716 N N . ILE A 1 102 ? 16.054 -1.310 -47.365 1.00 18.90 88 ILE A N 1
ATOM 717 C CA . ILE A 1 102 ? 16.226 -0.496 -46.187 1.00 18.52 88 ILE A CA 1
ATOM 718 C C . ILE A 1 102 ? 16.849 -1.415 -45.146 1.00 14.89 88 ILE A C 1
ATOM 719 O O . ILE A 1 102 ? 16.423 -2.498 -45.004 1.00 14.24 88 ILE A O 1
ATOM 724 N N . VAL A 1 103 ? 17.892 -0.952 -44.490 1.00 14.07 89 VAL A N 1
ATOM 725 C CA . VAL A 1 103 ? 18.585 -1.721 -43.480 1.00 15.77 89 VAL A CA 1
ATOM 726 C C . VAL A 1 103 ? 18.391 -0.994 -42.155 1.00 16.92 89 VAL A C 1
ATOM 727 O O . VAL A 1 103 ? 18.530 0.174 -42.098 1.00 18.18 89 VAL A O 1
ATOM 731 N N . ARG A 1 104 ? 18.173 -1.727 -41.154 1.00 16.37 90 ARG A N 1
ATOM 732 C CA . ARG A 1 104 ? 17.853 -1.170 -39.887 1.00 14.25 90 ARG A CA 1
ATOM 733 C C . ARG A 1 104 ? 18.865 -1.743 -38.870 1.00 15.41 90 ARG A C 1
ATOM 734 O O . ARG A 1 104 ? 18.677 -2.781 -38.358 1.00 18.79 90 ARG A O 1
ATOM 742 N N . PRO A 1 105 ? 20.082 -1.230 -38.758 1.00 16.69 91 PRO A N 1
ATOM 743 C CA . PRO A 1 105 ? 21.217 -1.858 -38.091 1.00 17.87 91 PRO A CA 1
ATOM 744 C C . PRO A 1 105 ? 21.233 -1.776 -36.552 1.00 16.62 91 PRO A C 1
ATOM 745 O O . PRO A 1 105 ? 22.120 -2.301 -35.953 1.00 19.42 91 PRO A O 1
ATOM 749 N N . GLY A 1 106 ? 20.209 -1.204 -35.967 1.00 18.02 92 GLY A N 1
ATOM 750 C CA . GLY A 1 106 ? 20.122 -1.131 -34.537 1.00 17.49 92 GLY A CA 1
ATOM 751 C C . GLY A 1 106 ? 21.111 -0.145 -33.942 1.00 15.34 92 GLY A C 1
ATOM 752 O O . GLY A 1 106 ? 21.037 0.985 -34.269 1.00 20.31 92 GLY A O 1
ATOM 753 N N . PRO A 1 107 ? 21.964 -0.542 -33.013 1.00 14.45 93 PRO A N 1
ATOM 754 C CA . PRO A 1 107 ? 22.338 -1.904 -32.697 1.00 15.20 93 PRO A CA 1
ATOM 755 C C . PRO A 1 107 ? 21.390 -2.777 -31.903 1.00 16.19 93 PRO A C 1
ATOM 756 O O . PRO A 1 107 ? 21.587 -3.950 -31.858 1.00 18.69 93 PRO A O 1
ATOM 760 N N . PHE A 1 108 ? 20.408 -2.174 -31.294 1.00 16.30 94 PHE A N 1
ATOM 761 C CA . PHE A 1 108 ? 19.301 -2.869 -30.669 1.00 16.43 94 PHE A CA 1
ATOM 762 C C . PHE A 1 108 ? 18.126 -2.807 -31.633 1.00 15.91 94 PHE A C 1
ATOM 763 O O . PHE A 1 108 ? 17.805 -1.768 -32.071 1.00 17.40 94 PHE A O 1
ATOM 771 N N . ILE A 1 109 ? 17.592 -3.966 -31.997 1.00 16.49 95 ILE A N 1
ATOM 772 C CA . ILE A 1 109 ? 16.566 -4.105 -33.009 1.00 15.11 95 ILE A CA 1
ATOM 773 C C . ILE A 1 109 ? 15.205 -4.526 -32.445 1.00 12.73 95 ILE A C 1
ATOM 774 O O . ILE A 1 109 ? 14.222 -4.424 -33.069 1.00 16.60 95 ILE A O 1
ATOM 779 N N . CYS A 1 110 ? 15.205 -4.918 -31.191 1.00 17.52 96 CYS A N 1
ATOM 780 C CA . CYS A 1 110 ? 13.960 -5.291 -30.543 1.00 16.48 96 CYS A CA 1
ATOM 781 C C . CYS A 1 110 ? 13.521 -6.492 -31.366 1.00 15.12 96 CYS A C 1
ATOM 782 O O . CYS A 1 110 ? 14.194 -7.449 -31.425 1.00 15.77 96 CYS A O 1
ATOM 785 N N . ALA A 1 111 ? 12.352 -6.392 -31.993 1.00 15.31 97 ALA A N 1
ATOM 786 C CA . ALA A 1 111 ? 11.910 -7.362 -33.000 1.00 16.35 97 ALA A CA 1
ATOM 787 C C . ALA A 1 111 ? 11.368 -8.708 -32.495 1.00 15.75 97 ALA A C 1
ATOM 788 O O . ALA A 1 111 ? 10.947 -9.541 -33.298 1.00 15.18 97 ALA A O 1
ATOM 790 N N . GLU A 1 112 ? 11.375 -8.927 -31.185 1.00 15.68 98 GLU A N 1
ATOM 791 C CA . GLU A 1 112 ? 10.896 -10.172 -30.633 1.00 15.87 98 GLU A CA 1
ATOM 792 C C . GLU A 1 112 ? 11.976 -11.243 -30.787 1.00 13.63 98 GLU A C 1
ATOM 793 O O . GLU A 1 112 ? 11.668 -12.348 -31.040 1.00 13.54 98 GLU A O 1
ATOM 799 N N . TRP A 1 113 ? 13.220 -10.830 -30.673 1.00 13.90 99 TRP A N 1
ATOM 800 C CA . TRP A 1 113 ? 14.412 -11.632 -30.902 1.00 13.20 99 TRP A CA 1
ATOM 801 C C . TRP A 1 113 ? 15.307 -11.591 -29.668 1.00 14.75 99 TRP A C 1
ATOM 802 O O . TRP A 1 113 ? 15.375 -10.603 -29.033 1.00 16.08 99 TRP A O 1
ATOM 813 N N . GLU A 1 114 ? 16.066 -12.643 -29.430 1.00 13.87 100 GLU A N 1
ATOM 814 C CA . GLU A 1 114 ? 16.766 -12.782 -28.172 1.00 14.45 100 GLU A CA 1
ATOM 815 C C . GLU A 1 114 ? 17.535 -11.496 -27.852 1.00 13.74 100 GLU A C 1
ATOM 816 O O . GLU A 1 114 ? 18.297 -11.050 -28.626 1.00 13.71 100 GLU A O 1
ATOM 822 N N . PHE A 1 115 ? 17.241 -10.933 -26.695 1.00 12.90 101 PHE A N 1
ATOM 823 C CA . PHE A 1 115 ? 18.000 -9.820 -26.108 1.00 14.73 101 PHE A CA 1
ATOM 824 C C . PHE A 1 115 ? 17.937 -8.598 -27.025 1.00 16.78 101 PHE A C 1
ATOM 825 O O . PHE A 1 115 ? 18.751 -7.747 -27.011 1.00 14.13 101 PHE A O 1
ATOM 833 N N . GLY A 1 116 ? 16.910 -8.597 -27.829 1.00 12.79 102 GLY A N 1
ATOM 834 C CA . GLY A 1 116 ? 16.730 -7.544 -28.768 1.00 12.43 102 GLY A CA 1
ATOM 835 C C . GLY A 1 116 ? 17.918 -7.414 -29.731 1.00 13.98 102 GLY A C 1
ATOM 836 O O . GLY A 1 116 ? 18.149 -6.377 -30.208 1.00 13.43 102 GLY A O 1
ATOM 837 N N . GLY A 1 117 ? 18.591 -8.502 -30.026 1.00 11.48 103 GLY A N 1
ATOM 838 C CA . GLY A 1 117 ? 19.722 -8.513 -30.933 1.00 13.36 103 GLY A CA 1
ATOM 839 C C . GLY A 1 117 ? 21.058 -8.261 -30.259 1.00 15.14 103 GLY A C 1
ATOM 840 O O . GLY A 1 117 ? 22.093 -8.384 -30.854 1.00 15.87 103 GLY A O 1
ATOM 841 N N . PHE A 1 118 ? 21.020 -7.912 -29.007 1.00 15.56 104 PHE A N 1
ATOM 842 C CA . PHE A 1 118 ? 22.276 -7.712 -28.274 1.00 16.89 104 PHE A CA 1
ATOM 843 C C . PHE A 1 118 ? 22.934 -9.071 -28.015 1.00 16.44 104 PHE A C 1
ATOM 844 O O . PHE A 1 118 ? 22.296 -9.943 -27.664 1.00 18.33 104 PHE A O 1
ATOM 852 N N . PRO A 1 119 ? 24.229 -9.187 -28.168 1.00 18.19 105 PRO A N 1
ATOM 853 C CA . PRO A 1 119 ? 24.940 -10.405 -27.800 1.00 16.32 105 PRO A CA 1
ATOM 854 C C . PRO A 1 119 ? 24.932 -10.633 -26.322 1.00 15.06 105 PRO A C 1
ATOM 855 O O . PRO A 1 119 ? 25.027 -9.697 -25.657 1.00 16.45 105 PRO A O 1
ATOM 859 N N . TYR A 1 120 ? 24.944 -11.865 -25.870 1.00 16.35 106 TYR A N 1
ATOM 860 C CA . TYR A 1 120 ? 24.765 -12.226 -24.479 1.00 16.65 106 TYR A CA 1
ATOM 861 C C . TYR A 1 120 ? 25.922 -11.608 -23.701 1.00 16.61 106 TYR A C 1
ATOM 862 O O . TYR A 1 120 ? 25.775 -11.251 -22.603 1.00 16.01 106 TYR A O 1
ATOM 871 N N . TRP A 1 121 ? 27.059 -11.505 -24.343 1.00 15.85 107 TRP A N 1
ATOM 872 C CA . TRP A 1 121 ? 28.279 -11.070 -23.707 1.00 16.92 107 TRP A CA 1
ATOM 873 C C . TRP A 1 121 ? 28.355 -9.617 -23.305 1.00 17.24 107 TRP A C 1
ATOM 874 O O . TRP A 1 121 ? 29.254 -9.264 -22.599 1.00 16.42 107 TRP A O 1
ATOM 885 N N . LEU A 1 122 ? 27.421 -8.808 -23.765 1.00 16.21 108 LEU A N 1
ATOM 886 C CA . LEU A 1 122 ? 27.324 -7.478 -23.253 1.00 17.74 108 LEU A CA 1
ATOM 887 C C . LEU A 1 122 ? 27.075 -7.535 -21.757 1.00 18.22 108 LEU A C 1
ATOM 888 O O . LEU A 1 122 ? 27.515 -6.707 -21.040 1.00 20.11 108 LEU A O 1
ATOM 893 N N . LEU A 1 123 ? 26.339 -8.521 -21.318 1.00 16.47 109 LEU A N 1
ATOM 894 C CA . LEU A 1 123 ? 25.924 -8.565 -19.932 1.00 18.68 109 LEU A CA 1
ATOM 895 C C . LEU A 1 123 ? 27.105 -8.623 -18.931 1.00 20.25 109 LEU A C 1
ATOM 896 O O . LEU A 1 123 ? 26.947 -8.301 -17.788 1.00 25.03 109 LEU A O 1
ATOM 901 N N . THR A 1 124 ? 28.257 -9.045 -19.382 1.00 19.33 110 THR A N 1
ATOM 902 C CA . THR A 1 124 ? 29.383 -9.203 -18.483 1.00 22.00 110 THR A CA 1
ATOM 903 C C . THR A 1 124 ? 30.456 -8.113 -18.652 1.00 22.85 110 THR A C 1
ATOM 904 O O . THR A 1 124 ? 31.516 -8.212 -18.121 1.00 21.77 110 THR A O 1
ATOM 908 N N . VAL A 1 125 ? 30.122 -7.081 -19.418 1.00 20.34 111 VAL A N 1
ATOM 909 C CA . VAL A 1 125 ? 31.036 -5.988 -19.586 1.00 21.99 111 VAL A CA 1
ATOM 910 C C . VAL A 1 125 ? 30.959 -5.099 -18.350 1.00 20.58 111 VAL A C 1
ATOM 911 O O . VAL A 1 125 ? 29.938 -4.605 -18.035 1.00 19.74 111 VAL A O 1
ATOM 915 N N . PRO A 1 126 ? 32.076 -4.900 -17.669 1.00 20.68 112 PRO A N 1
ATOM 916 C CA . PRO A 1 126 ? 32.048 -4.120 -16.454 1.00 21.44 112 PRO A CA 1
ATOM 917 C C . PRO A 1 126 ? 31.568 -2.729 -16.761 1.00 21.83 112 PRO A C 1
ATOM 918 O O . PRO A 1 126 ? 31.904 -2.174 -17.753 1.00 21.42 112 PRO A O 1
ATOM 922 N N . ASN A 1 127 ? 30.684 -2.262 -15.923 1.00 19.58 113 ASN A N 1
ATOM 923 C CA . ASN A 1 127 ? 30.249 -0.906 -15.870 1.00 18.85 113 ASN A CA 1
ATOM 924 C C . ASN A 1 127 ? 29.334 -0.524 -17.014 1.00 19.95 113 ASN A C 1
ATOM 925 O O . ASN A 1 127 ? 29.047 0.592 -17.182 1.00 20.21 113 ASN A O 1
ATOM 930 N N . ILE A 1 128 ? 28.892 -1.489 -17.791 1.00 19.84 114 ILE A N 1
ATOM 931 C CA . ILE A 1 128 ? 28.087 -1.198 -18.947 1.00 19.23 114 ILE A CA 1
ATOM 932 C C . ILE A 1 128 ? 26.700 -0.736 -18.591 1.00 20.13 114 ILE A C 1
ATOM 933 O O . ILE A 1 128 ? 26.152 -1.169 -17.634 1.00 18.19 114 ILE A O 1
ATOM 938 N N . LYS A 1 129 ? 26.211 0.202 -19.379 1.00 18.30 115 LYS A N 1
ATOM 939 C CA . LYS A 1 129 ? 24.835 0.611 -19.364 1.00 21.45 115 LYS A CA 1
ATOM 940 C C . LYS A 1 129 ? 24.356 0.634 -20.791 1.00 20.84 115 LYS A C 1
ATOM 941 O O . LYS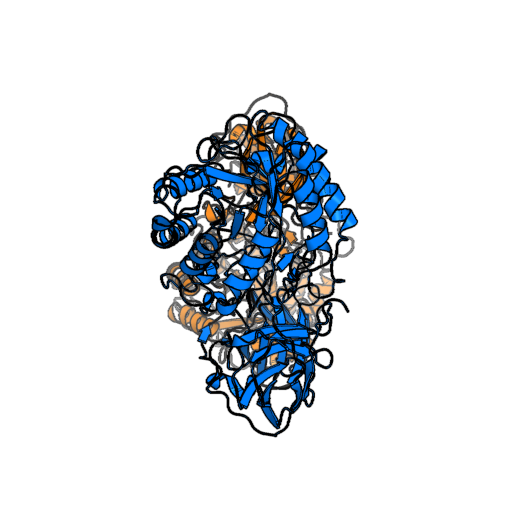 A 1 129 ? 25.028 1.145 -21.625 1.00 22.88 115 LYS A O 1
ATOM 947 N N . LEU A 1 130 ? 23.212 0.036 -21.040 1.00 22.34 116 LEU A N 1
ATOM 948 C CA . LEU A 1 130 ? 22.715 -0.116 -22.397 1.00 19.80 116 LEU A CA 1
ATOM 949 C C . LEU A 1 130 ? 21.930 1.065 -22.970 1.00 18.16 116 LEU A C 1
ATOM 950 O O . LEU A 1 130 ? 21.146 1.634 -22.317 1.00 20.66 116 LEU A O 1
ATOM 955 N N . ARG A 1 131 ? 22.148 1.345 -24.236 1.00 17.27 117 ARG A N 1
ATOM 956 C CA . ARG A 1 131 ? 21.358 2.331 -24.946 1.00 17.86 117 ARG A CA 1
ATOM 957 C C . ARG A 1 131 ? 21.355 3.714 -24.326 1.00 17.63 117 ARG A C 1
ATOM 958 O O . ARG A 1 131 ? 20.367 4.353 -24.244 1.00 17.53 117 ARG A O 1
ATOM 966 N N . CYS A 1 132 ? 22.530 4.116 -23.900 1.00 16.78 118 CYS A N 1
ATOM 967 C CA . CYS A 1 132 ? 22.792 5.439 -23.409 1.00 18.77 118 CYS A CA 1
ATOM 968 C C . CYS A 1 132 ? 24.242 5.804 -23.639 1.00 17.38 118 CYS A C 1
ATOM 969 O O . CYS A 1 132 ? 24.995 5.021 -24.086 1.00 19.54 118 CYS A O 1
ATOM 972 N N . PHE A 1 133 ? 24.611 6.999 -23.267 1.00 16.72 119 PHE A N 1
ATOM 973 C CA . PHE A 1 133 ? 25.925 7.481 -23.584 1.00 18.11 119 PHE A CA 1
ATOM 974 C C . PHE A 1 133 ? 26.945 6.909 -22.587 1.00 19.10 119 PHE A C 1
ATOM 975 O O . PHE A 1 133 ? 27.436 7.587 -21.728 1.00 22.10 119 PHE A O 1
ATOM 983 N N . ASN A 1 134 ? 27.269 5.661 -22.785 1.00 17.58 120 ASN A N 1
ATOM 984 C CA . ASN A 1 134 ? 28.130 4.871 -21.889 1.00 18.98 120 ASN A CA 1
ATOM 985 C C . ASN A 1 134 ? 29.379 4.358 -22.579 1.00 20.19 120 ASN A C 1
ATOM 986 O O . ASN A 1 134 ? 29.279 3.695 -23.512 1.00 19.28 120 ASN A O 1
ATOM 991 N N . GLN A 1 135 ? 30.557 4.621 -22.052 1.00 20.37 121 GLN A N 1
ATOM 992 C CA . GLN A 1 135 ? 31.771 4.292 -22.786 1.00 22.41 121 GLN A CA 1
ATOM 993 C C . GLN A 1 135 ? 31.970 2.816 -23.096 1.00 21.33 121 GLN A C 1
ATOM 994 O O . GLN A 1 135 ? 32.298 2.467 -24.173 1.00 21.72 121 GLN A O 1
ATOM 1000 N N . PRO A 1 136 ? 31.761 1.943 -22.143 1.00 20.95 122 PRO A N 1
ATOM 1001 C CA . PRO A 1 136 ? 31.955 0.543 -22.451 1.00 22.64 122 PRO A CA 1
ATOM 1002 C C . PRO A 1 136 ? 30.948 0.089 -23.514 1.00 21.25 122 PRO A C 1
ATOM 1003 O O . PRO A 1 136 ? 31.272 -0.599 -24.398 1.00 18.77 122 PRO A O 1
ATOM 1007 N N . TYR A 1 137 ? 29.728 0.534 -23.379 1.00 19.28 123 TYR A N 1
ATOM 1008 C CA . TYR A 1 137 ? 28.747 0.122 -24.360 1.00 18.38 123 TYR A CA 1
ATOM 1009 C C . TYR A 1 137 ? 29.119 0.645 -25.766 1.00 17.77 123 TYR A C 1
ATOM 1010 O O . TYR A 1 137 ? 29.199 -0.076 -26.690 1.00 15.74 123 TYR A O 1
ATOM 1019 N N . LEU A 1 138 ? 29.423 1.903 -25.895 1.00 16.74 124 LEU A N 1
ATOM 1020 C CA . LEU A 1 138 ? 29.765 2.458 -27.210 1.00 17.90 124 LEU A CA 1
ATOM 1021 C C . LEU A 1 138 ? 30.996 1.829 -27.867 1.00 18.77 124 LEU A C 1
ATOM 1022 O O . LEU A 1 138 ? 31.075 1.722 -29.054 1.00 17.86 124 LEU A O 1
ATOM 1027 N N . GLU A 1 139 ? 31.952 1.439 -27.045 1.00 21.13 125 GLU A N 1
ATOM 1028 C CA . GLU A 1 139 ? 33.134 0.817 -27.548 1.00 21.95 125 GLU A CA 1
ATOM 1029 C C . GLU A 1 139 ? 32.779 -0.483 -28.258 1.00 21.14 125 GLU A C 1
ATOM 1030 O O . GLU A 1 139 ? 33.345 -0.800 -29.219 1.00 18.62 125 GLU A O 1
ATOM 1036 N N . LYS A 1 140 ? 31.874 -1.235 -27.680 1.00 18.39 126 LYS A N 1
ATOM 1037 C CA . LYS A 1 140 ? 31.421 -2.471 -28.289 1.00 18.38 126 LYS A CA 1
ATOM 1038 C C . LYS A 1 140 ? 30.660 -2.223 -29.603 1.00 18.82 126 LYS A C 1
ATOM 1039 O O . LYS A 1 140 ? 30.874 -2.859 -30.569 1.00 21.25 126 LYS A O 1
ATOM 1045 N N . VAL A 1 141 ? 29.787 -1.248 -29.593 1.00 18.84 127 VAL A N 1
ATOM 1046 C CA . VAL A 1 141 ? 29.010 -0.914 -30.760 1.00 17.72 127 VAL A CA 1
ATOM 1047 C C . VAL A 1 141 ? 29.948 -0.486 -31.916 1.00 19.63 127 VAL A C 1
ATOM 1048 O O . VAL A 1 141 ? 29.729 -0.783 -33.030 1.00 17.29 127 VAL A O 1
ATOM 1052 N N . ASP A 1 142 ? 30.960 0.279 -31.566 1.00 20.77 128 ASP A N 1
ATOM 1053 C CA . ASP A 1 142 ? 31.852 0.823 -32.543 1.00 23.04 128 ASP A CA 1
ATOM 1054 C C . ASP A 1 142 ? 32.622 -0.273 -33.232 1.00 22.66 128 ASP A C 1
ATOM 1055 O O . ASP A 1 142 ? 32.850 -0.253 -34.415 1.00 21.66 128 ASP A O 1
ATOM 1060 N N . ALA A 1 143 ? 33.068 -1.219 -32.455 1.00 22.85 129 ALA A N 1
ATOM 1061 C CA . ALA A 1 143 ? 33.846 -2.293 -32.997 1.00 22.23 129 ALA A CA 1
ATOM 1062 C C . ALA A 1 143 ? 33.016 -3.144 -33.907 1.00 22.41 129 ALA A C 1
ATOM 1063 O O . ALA A 1 143 ? 33.456 -3.545 -34.940 1.00 20.35 129 ALA A O 1
ATOM 1065 N N . TYR A 1 144 ? 31.809 -3.419 -33.483 1.00 18.16 130 TYR A N 1
ATOM 1066 C CA . TYR A 1 144 ? 30.892 -4.191 -34.289 1.00 18.75 130 TYR A CA 1
ATOM 1067 C C . TYR A 1 144 ? 30.507 -3.478 -35.556 1.00 19.15 130 TYR A C 1
ATOM 1068 O O . TYR A 1 144 ? 30.571 -4.019 -36.580 1.00 21.03 130 TYR A O 1
ATOM 1077 N N . PHE A 1 145 ? 30.175 -2.227 -35.428 1.00 18.49 131 PHE A N 1
ATOM 1078 C CA . PHE A 1 145 ? 29.787 -1.423 -36.550 1.00 21.41 131 PHE A CA 1
ATOM 1079 C C . PHE A 1 145 ? 30.930 -1.310 -37.564 1.00 20.87 131 PHE A C 1
ATOM 1080 O O . PHE A 1 145 ? 30.723 -1.276 -38.721 1.00 16.90 131 PHE A O 1
ATOM 1088 N N . ASP A 1 146 ? 32.149 -1.263 -37.072 1.00 22.74 132 ASP A N 1
ATOM 1089 C CA . ASP A 1 146 ? 33.239 -1.181 -38.018 1.00 24.39 132 ASP A CA 1
ATOM 1090 C C . ASP A 1 146 ? 33.218 -2.378 -38.924 1.00 23.25 132 ASP A C 1
ATOM 1091 O O . ASP A 1 146 ? 33.445 -2.247 -40.071 1.00 25.10 132 ASP A O 1
ATOM 1096 N N . VAL A 1 147 ? 33.017 -3.562 -38.394 1.00 22.55 133 VAL A N 1
ATOM 1097 C CA . VAL A 1 147 ? 32.950 -4.733 -39.231 1.00 20.70 133 VAL A CA 1
ATOM 1098 C C . VAL A 1 147 ? 31.721 -4.780 -40.091 1.00 20.47 133 VAL A C 1
ATOM 1099 O O . VAL A 1 147 ? 31.759 -5.046 -41.245 1.00 20.52 133 VAL A O 1
ATOM 1103 N N . LEU A 1 148 ? 30.609 -4.532 -39.463 1.00 18.86 134 LEU A N 1
ATOM 1104 C CA . LEU A 1 148 ? 29.392 -4.655 -40.211 1.00 20.80 134 LEU A CA 1
ATOM 1105 C C . LEU A 1 148 ? 29.325 -3.730 -41.412 1.00 18.94 134 LEU A C 1
ATOM 1106 O O . LEU A 1 148 ? 28.982 -4.139 -42.442 1.00 20.66 134 LEU A O 1
ATOM 1111 N N . PHE A 1 149 ? 29.668 -2.473 -41.246 1.00 19.69 135 PHE A N 1
ATOM 1112 C CA . PHE A 1 149 ? 29.583 -1.513 -42.324 1.00 20.75 135 PHE A CA 1
ATOM 1113 C C . PHE A 1 149 ? 30.549 -1.756 -43.508 1.00 22.93 135 PHE A C 1
ATOM 1114 O O . PHE A 1 149 ? 30.305 -1.400 -44.620 1.00 20.89 135 PHE A O 1
ATOM 1122 N N . GLU A 1 150 ? 31.641 -2.380 -43.164 1.00 23.66 136 GLU A N 1
ATOM 1123 C CA . GLU A 1 150 ? 32.617 -2.787 -44.123 1.00 26.68 136 GLU A CA 1
ATOM 1124 C C . GLU A 1 150 ? 32.000 -3.794 -45.068 1.00 25.66 136 GLU A C 1
ATOM 1125 O O . GLU A 1 150 ? 32.304 -3.794 -46.191 1.00 26.82 136 GLU A O 1
ATOM 1131 N N . ARG A 1 151 ? 31.190 -4.694 -44.555 1.00 23.31 137 ARG A N 1
ATOM 1132 C CA . ARG A 1 151 ? 30.466 -5.621 -45.363 1.00 23.47 137 ARG A CA 1
ATOM 1133 C C . ARG A 1 151 ? 29.355 -4.980 -46.176 1.00 23.82 137 ARG A C 1
ATOM 1134 O O . ARG A 1 151 ? 29.147 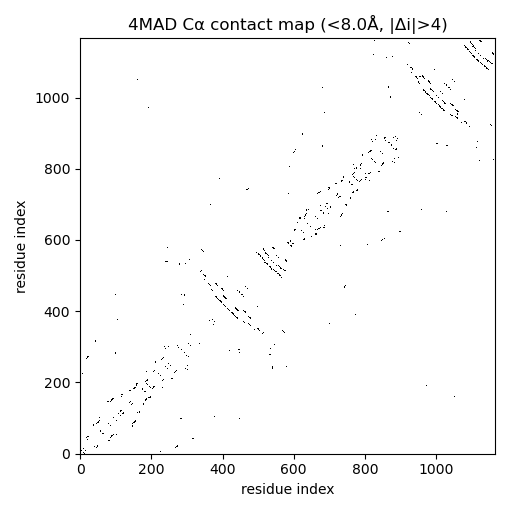-5.335 -47.282 1.00 24.73 137 ARG A O 1
ATOM 1142 N N . LEU A 1 152 ? 28.612 -4.089 -45.566 1.00 21.52 138 LEU A N 1
ATOM 1143 C CA . LEU A 1 152 ? 27.549 -3.372 -46.204 1.00 21.36 138 LEU A CA 1
ATOM 1144 C C . LEU A 1 152 ? 27.988 -2.331 -47.236 1.00 23.16 138 LEU A C 1
ATOM 1145 O O . LEU A 1 152 ? 27.234 -1.954 -48.075 1.00 22.18 138 LEU A O 1
ATOM 1150 N N . ARG A 1 153 ? 29.199 -1.839 -47.139 1.00 22.84 139 ARG A N 1
ATOM 1151 C CA . ARG A 1 153 ? 29.567 -0.660 -47.867 1.00 25.22 139 ARG A CA 1
ATOM 1152 C C . ARG A 1 153 ? 29.398 -0.795 -49.402 1.00 23.73 139 ARG A C 1
ATOM 1153 O O . ARG A 1 153 ? 28.855 0.058 -50.023 1.00 21.25 139 ARG A O 1
ATOM 1161 N N . PRO A 1 154 ? 29.775 -1.920 -49.958 1.00 25.65 140 PRO A N 1
ATOM 1162 C CA . PRO A 1 154 ? 29.645 -2.147 -51.388 1.00 25.13 140 PRO A CA 1
ATOM 1163 C C . PRO A 1 154 ? 28.185 -2.124 -51.795 1.00 27.59 140 PRO A C 1
ATOM 1164 O O . PRO A 1 154 ? 27.905 -2.008 -52.963 1.00 26.00 140 PRO A O 1
ATOM 1168 N N . LEU A 1 155 ? 27.290 -2.303 -50.838 1.00 21.62 141 LEU A N 1
ATOM 1169 C CA . LEU A 1 155 ? 25.863 -2.434 -51.121 1.00 23.26 141 LEU A CA 1
ATOM 1170 C C . LEU A 1 155 ? 25.035 -1.164 -51.017 1.00 21.85 141 LEU A C 1
ATOM 1171 O O . LEU A 1 155 ? 23.881 -1.144 -51.360 1.00 22.50 141 LEU A O 1
ATOM 1176 N N . LEU A 1 156 ? 25.681 -0.108 -50.587 1.00 20.16 142 LEU A N 1
ATOM 1177 C CA . LEU A 1 156 ? 25.086 1.189 -50.512 1.00 21.22 142 LEU A CA 1
ATOM 1178 C C . LEU A 1 156 ? 24.735 1.758 -51.884 1.00 21.65 142 LEU A C 1
ATOM 1179 O O . LEU A 1 156 ? 25.427 1.578 -52.828 1.00 22.76 142 LEU A O 1
ATOM 1184 N N . SER A 1 157 ? 23.641 2.471 -51.957 1.00 23.39 143 SER A N 1
ATOM 1185 C CA . SER A 1 157 ? 23.238 3.041 -53.199 1.00 25.67 143 SER A CA 1
ATOM 1186 C C . SER A 1 157 ? 24.312 3.983 -53.729 1.00 27.60 143 SER A C 1
ATOM 1187 O O . SER A 1 157 ? 24.529 4.064 -54.898 1.00 27.28 143 SER A O 1
ATOM 1190 N N . SER A 1 158 ? 25.018 4.631 -52.823 1.00 28.25 144 SER A N 1
ATOM 1191 C CA . SER A 1 158 ? 26.092 5.549 -53.162 1.00 29.03 144 SER A CA 1
ATOM 1192 C C . SER A 1 158 ? 27.270 4.841 -53.813 1.00 28.13 144 SER A C 1
ATOM 1193 O O . SER A 1 158 ? 28.165 5.453 -54.307 1.00 29.49 144 SER A O 1
ATOM 1196 N N . ASN A 1 159 ? 27.252 3.534 -53.746 1.00 25.76 145 ASN A N 1
ATOM 1197 C CA . ASN A 1 159 ? 28.209 2.696 -54.372 1.00 28.52 145 ASN A CA 1
ATOM 1198 C C . ASN A 1 159 ? 27.595 1.799 -55.437 1.00 28.40 145 ASN A C 1
ATOM 1199 O O . ASN A 1 159 ? 28.202 0.893 -55.880 1.00 28.86 145 ASN A O 1
ATOM 1204 N N . GLY A 1 160 ? 26.378 2.096 -55.829 1.00 28.89 146 GLY A N 1
ATOM 1205 C CA . GLY A 1 160 ? 25.680 1.340 -56.832 1.00 28.96 146 GLY A CA 1
ATOM 1206 C C . GLY A 1 160 ? 24.828 0.175 -56.385 1.00 29.73 146 GLY A C 1
ATOM 1207 O O . GLY A 1 160 ? 24.287 -0.503 -57.198 1.00 29.12 146 GLY A O 1
ATOM 1208 N N . GLY A 1 161 ? 24.742 -0.034 -55.076 1.00 27.77 147 GLY A N 1
ATOM 1209 C CA . GLY A 1 161 ? 23.996 -1.109 -54.460 1.00 24.51 147 GLY A CA 1
ATOM 1210 C C . GLY A 1 161 ? 22.570 -0.695 -54.163 1.00 22.58 147 GLY A C 1
ATOM 1211 O O . GLY A 1 161 ? 22.235 0.409 -54.399 1.00 21.45 147 GLY A O 1
ATOM 1212 N N . PRO A 1 162 ? 21.778 -1.597 -53.612 1.00 22.21 148 PRO A N 1
ATOM 1213 C CA . PRO A 1 162 ? 20.357 -1.384 -53.415 1.00 19.71 148 PRO A CA 1
ATOM 1214 C C . PRO A 1 162 ? 19.936 -0.719 -52.123 1.00 19.57 148 PRO A C 1
ATOM 1215 O O . PRO A 1 162 ? 18.794 -0.453 -51.948 1.00 16.78 148 PRO A O 1
ATOM 1219 N N . ILE A 1 163 ? 20.874 -0.484 -51.247 1.00 18.07 149 ILE A N 1
ATOM 1220 C CA . ILE A 1 163 ? 20.522 0.069 -49.957 1.00 19.29 149 ILE A CA 1
ATOM 1221 C C . ILE A 1 163 ? 20.378 1.572 -50.003 1.00 20.02 149 ILE A C 1
ATOM 1222 O O . ILE A 1 163 ? 21.344 2.279 -50.030 1.00 23.26 149 ILE A O 1
ATOM 1227 N N . ILE A 1 164 ? 19.151 2.023 -49.976 1.00 19.37 150 ILE A N 1
ATOM 1228 C CA . ILE A 1 164 ? 18.809 3.433 -50.020 1.00 20.06 150 ILE A CA 1
ATOM 1229 C C . ILE A 1 164 ? 18.593 4.200 -48.692 1.00 19.91 150 ILE A C 1
ATOM 1230 O O . ILE A 1 164 ? 18.663 5.382 -48.649 1.00 21.01 150 ILE A O 1
ATOM 1235 N N . ALA A 1 165 ? 18.310 3.482 -47.629 1.00 18.99 151 ALA A N 1
ATOM 1236 C CA . ALA A 1 165 ? 18.126 4.102 -46.345 1.00 19.02 151 ALA A CA 1
ATOM 1237 C C . ALA A 1 165 ? 18.498 3.218 -45.167 1.00 17.61 151 ALA A C 1
ATOM 1238 O O . ALA A 1 165 ? 18.474 2.059 -45.228 1.00 16.47 151 ALA A O 1
ATOM 1240 N N . LEU A 1 166 ? 18.835 3.864 -44.095 1.00 17.77 152 LEU A N 1
ATOM 1241 C CA . LEU A 1 166 ? 19.120 3.158 -42.888 1.00 18.62 152 LEU A CA 1
ATOM 1242 C C . LEU A 1 166 ? 18.526 3.808 -41.640 1.00 18.70 152 LEU A C 1
ATOM 1243 O O . LEU A 1 166 ? 18.490 4.995 -41.547 1.00 20.22 152 LEU A O 1
ATOM 1248 N N . GLN A 1 167 ? 18.100 2.983 -40.698 1.00 17.01 153 GLN A N 1
ATOM 1249 C CA . GLN A 1 167 ? 17.542 3.478 -39.452 1.00 15.68 153 GLN A CA 1
ATOM 1250 C C . GLN A 1 167 ? 18.608 3.614 -38.392 1.00 16.27 153 GLN A C 1
ATOM 1251 O O . GLN A 1 167 ? 19.432 2.798 -38.312 1.00 16.41 153 GLN A O 1
ATOM 1257 N N . ILE A 1 168 ? 18.522 4.652 -37.591 1.00 17.89 154 ILE A N 1
ATOM 1258 C CA . ILE A 1 168 ? 19.477 4.885 -36.569 1.00 18.95 154 ILE A CA 1
ATOM 1259 C C . ILE A 1 168 ? 19.178 4.156 -35.305 1.00 24.18 154 ILE A C 1
ATOM 1260 O O . ILE A 1 168 ? 19.899 3.305 -34.984 1.00 31.27 154 ILE A O 1
ATOM 1265 N N . GLU A 1 169 ? 18.150 4.384 -34.568 1.00 26.95 155 GLU A N 1
ATOM 1266 C CA . GLU A 1 169 ? 18.218 3.368 -33.470 1.00 23.84 155 GLU A CA 1
ATOM 1267 C C . GLU A 1 169 ? 16.976 2.571 -33.837 1.00 19.81 155 GLU A C 1
ATOM 1268 O O . GLU A 1 169 ? 16.598 2.462 -34.922 1.00 17.26 155 GLU A O 1
ATOM 1274 N N . ASN A 1 170 ? 16.420 1.970 -32.842 1.00 18.04 156 ASN A N 1
ATOM 1275 C CA . ASN A 1 170 ? 15.019 1.633 -32.900 1.00 18.26 156 ASN A CA 1
ATOM 1276 C C . ASN A 1 170 ? 14.020 1.988 -31.845 1.00 18.26 156 ASN A C 1
ATOM 1277 O O . ASN A 1 170 ? 14.169 1.620 -30.730 1.00 16.60 156 ASN A O 1
ATOM 1282 N N . GLU A 1 171 ? 13.029 2.775 -32.221 1.00 15.58 157 GLU A N 1
ATOM 1283 C CA . GLU A 1 171 ? 12.018 3.161 -31.277 1.00 17.21 157 GLU A CA 1
ATOM 1284 C C . GLU A 1 171 ? 12.674 3.638 -29.959 1.00 18.44 157 GLU A C 1
ATOM 1285 O O . GLU A 1 171 ? 12.291 3.238 -28.903 1.00 17.11 157 GLU A O 1
ATOM 1291 N N . TYR A 1 172 ? 13.679 4.493 -30.073 1.00 15.42 158 TYR A N 1
ATOM 1292 C CA . TYR A 1 172 ? 14.457 4.858 -28.906 1.00 15.51 158 TYR A CA 1
ATOM 1293 C C . TYR A 1 172 ? 13.607 5.531 -27.837 1.00 20.36 158 TYR A C 1
ATOM 1294 O O . TYR A 1 172 ? 13.827 5.345 -26.694 1.00 18.18 158 TYR A O 1
ATOM 1303 N N . GLY A 1 173 ? 12.613 6.291 -28.270 1.00 14.69 159 GLY A N 1
ATOM 1304 C CA . GLY A 1 173 ? 11.778 7.046 -27.399 1.00 18.11 159 GLY A CA 1
ATOM 1305 C C . GLY A 1 173 ? 10.972 6.218 -26.445 1.00 16.38 159 GLY A C 1
ATOM 1306 O O . GLY A 1 173 ? 10.386 6.706 -25.513 1.00 17.69 159 GLY A O 1
ATOM 1307 N N . SER A 1 174 ? 10.884 4.951 -26.759 1.00 16.80 160 SER A N 1
ATOM 1308 C CA . SER A 1 174 ? 10.207 4.008 -25.908 1.00 17.72 160 SER A CA 1
ATOM 1309 C C . SER A 1 174 ? 11.091 3.486 -24.779 1.00 19.67 160 SER A C 1
ATOM 1310 O O . SER A 1 174 ? 10.598 2.857 -23.902 1.00 20.84 160 SER A O 1
ATOM 1313 N N . PHE A 1 175 ? 12.388 3.740 -24.846 1.00 15.82 161 PHE A N 1
ATOM 1314 C CA . PHE A 1 175 ? 13.340 3.255 -23.876 1.00 17.96 161 PHE A CA 1
ATOM 1315 C C . PHE A 1 175 ? 14.137 4.341 -23.125 1.00 19.73 161 PHE A C 1
ATOM 1316 O O . PHE A 1 175 ? 14.509 4.169 -22.007 1.00 17.14 161 PHE A O 1
ATOM 1324 N N . GLY A 1 176 ? 14.402 5.436 -23.806 1.00 18.15 162 GLY A N 1
ATOM 1325 C CA . GLY A 1 176 ? 15.296 6.444 -23.302 1.00 17.73 162 GLY A CA 1
ATOM 1326 C C . GLY A 1 176 ? 15.152 7.831 -23.863 1.00 20.03 162 GLY A C 1
ATOM 1327 O O . GLY A 1 176 ? 14.371 8.063 -24.743 1.00 19.77 162 GLY A O 1
ATOM 1328 N N . ASN A 1 177 ? 15.924 8.751 -23.308 1.00 19.24 163 ASN A N 1
ATOM 1329 C CA . ASN A 1 177 ? 16.016 10.096 -23.845 1.00 21.54 163 ASN A CA 1
ATOM 1330 C C . ASN A 1 177 ? 17.444 10.657 -23.993 1.00 21.14 163 ASN A C 1
ATOM 1331 O O . ASN A 1 177 ? 17.621 11.813 -23.943 1.00 22.49 163 ASN A O 1
ATOM 1336 N N . ASP A 1 178 ? 18.427 9.812 -24.171 1.00 18.95 164 ASP A N 1
ATOM 1337 C CA . ASP A 1 178 ? 19.794 10.246 -24.240 1.00 19.46 164 ASP A CA 1
ATOM 1338 C C . ASP A 1 178 ? 20.203 10.724 -25.601 1.00 22.83 164 ASP A C 1
ATOM 1339 O O . ASP A 1 178 ? 20.606 9.980 -26.417 1.00 20.29 164 ASP A O 1
ATOM 1344 N N . GLN A 1 179 ? 20.135 12.038 -25.746 1.00 23.15 165 GLN A N 1
ATOM 1345 C CA . GLN A 1 179 ? 20.445 12.714 -26.979 1.00 25.15 165 GLN A CA 1
ATOM 1346 C C . GLN A 1 179 ? 21.900 12.616 -27.374 1.00 22.77 165 GLN A C 1
ATOM 1347 O O . GLN A 1 179 ? 22.214 12.479 -28.511 1.00 23.79 165 GLN A O 1
ATOM 1353 N N . LYS A 1 180 ? 22.783 12.634 -26.403 1.00 23.56 166 LYS A N 1
ATOM 1354 C CA . LYS A 1 180 ? 24.162 12.479 -26.711 1.00 24.89 166 LYS A CA 1
ATOM 1355 C C . LYS A 1 180 ? 24.393 11.128 -27.346 1.00 23.14 166 LYS A C 1
ATOM 1356 O O . LYS A 1 180 ? 25.152 11.016 -28.242 1.00 20.10 166 LYS A O 1
ATOM 1362 N N . TYR A 1 181 ? 23.754 10.111 -26.818 1.00 19.87 167 TYR A N 1
ATOM 1363 C CA . TYR A 1 181 ? 23.860 8.785 -27.406 1.00 19.19 167 TYR A CA 1
ATOM 1364 C C . TYR A 1 181 ? 23.327 8.743 -28.839 1.00 19.10 167 TYR A C 1
ATOM 1365 O O . TYR A 1 181 ? 23.960 8.232 -29.697 1.00 18.57 167 TYR A O 1
ATOM 1374 N N . LEU A 1 182 ? 22.155 9.314 -29.063 1.00 19.88 168 LEU A N 1
ATOM 1375 C CA . LEU A 1 182 ? 21.580 9.299 -30.389 1.00 20.28 168 LEU A CA 1
ATOM 1376 C C . LEU A 1 182 ? 22.466 10.046 -31.396 1.00 20.50 168 LEU A C 1
ATOM 1377 O O . LEU A 1 182 ? 22.669 9.620 -32.478 1.00 19.09 168 LEU A O 1
ATOM 1382 N N . GLN A 1 183 ? 22.986 11.179 -30.974 1.00 19.54 169 GLN A N 1
ATOM 1383 C CA . GLN A 1 183 ? 23.868 11.961 -31.793 1.00 21.71 169 GLN A CA 1
ATOM 1384 C C . GLN A 1 183 ? 25.136 11.242 -32.103 1.00 21.61 169 GLN A C 1
ATOM 1385 O O . GLN A 1 183 ? 25.612 11.288 -33.178 1.00 22.06 169 GLN A O 1
ATOM 1391 N N . TYR A 1 184 ? 25.669 10.554 -31.131 1.00 22.05 170 TYR A N 1
ATOM 1392 C CA . TYR A 1 184 ? 26.849 9.805 -31.378 1.00 22.22 170 TYR A CA 1
ATOM 1393 C C . TYR A 1 184 ? 26.589 8.679 -32.381 1.00 21.11 170 TYR A C 1
ATOM 1394 O O . TYR A 1 184 ? 27.367 8.395 -33.246 1.00 20.91 170 TYR A O 1
ATOM 1403 N N . LEU A 1 185 ? 25.467 8.032 -32.208 1.00 18.99 171 LEU A N 1
ATOM 1404 C CA . LEU A 1 185 ? 25.052 6.967 -33.123 1.00 19.79 171 LEU A CA 1
ATOM 1405 C C . LEU A 1 185 ? 24.830 7.473 -34.548 1.00 18.99 171 LEU A C 1
ATOM 1406 O O . LEU A 1 185 ? 25.298 6.896 -35.465 1.00 19.55 171 LEU A O 1
ATOM 1411 N N . ARG A 1 186 ? 24.176 8.605 -34.668 1.00 18.34 172 ARG A N 1
ATOM 1412 C CA . ARG A 1 186 ? 23.917 9.173 -35.968 1.00 20.30 172 ARG A CA 1
ATOM 1413 C C . ARG A 1 186 ? 25.210 9.482 -36.703 1.00 21.15 172 ARG A C 1
ATOM 1414 O O . ARG A 1 186 ? 25.390 9.203 -37.835 1.00 19.37 172 ARG A O 1
ATOM 1422 N N . ASP A 1 187 ? 26.098 10.101 -35.968 1.00 21.18 173 ASP A N 1
ATOM 1423 C CA . ASP A 1 187 ? 27.391 10.458 -36.491 1.00 24.28 173 ASP A CA 1
ATOM 1424 C C . ASP A 1 187 ? 28.226 9.254 -36.838 1.00 24.74 173 ASP A C 1
ATOM 1425 O O . ASP A 1 187 ? 28.918 9.238 -37.822 1.00 22.00 173 ASP A O 1
ATOM 1430 N N . GLY A 1 188 ? 28.157 8.253 -35.984 1.00 23.55 174 GLY A N 1
ATOM 1431 C CA . GLY A 1 188 ? 28.851 7.027 -36.220 1.00 24.17 174 GLY A CA 1
ATOM 1432 C C . GLY A 1 188 ? 28.387 6.279 -37.447 1.00 24.00 174 GLY A C 1
ATOM 1433 O O . GLY A 1 188 ? 29.183 5.780 -38.171 1.00 25.96 174 GLY A O 1
ATOM 1434 N N . ILE A 1 189 ? 27.088 6.183 -37.662 1.00 22.90 175 ILE A N 1
ATOM 1435 C CA . ILE A 1 189 ? 26.571 5.587 -38.882 1.00 21.75 175 ILE A CA 1
ATOM 1436 C C . ILE A 1 189 ? 26.918 6.441 -40.102 1.00 24.56 175 ILE A C 1
ATOM 1437 O O . ILE A 1 189 ? 27.272 5.941 -41.144 1.00 26.47 175 ILE A O 1
ATOM 1442 N N . LYS A 1 190 ? 26.822 7.743 -39.928 1.00 24.35 176 LYS A N 1
ATOM 1443 C CA . LYS A 1 190 ? 27.009 8.613 -41.059 1.00 27.26 176 LYS A CA 1
ATOM 1444 C C . LYS A 1 190 ? 28.382 8.434 -41.641 1.00 26.61 176 LYS A C 1
ATOM 1445 O O . LYS A 1 190 ? 28.540 8.297 -42.805 1.00 27.06 176 LYS A O 1
ATOM 1451 N N . LYS A 1 191 ? 29.359 8.369 -40.781 1.00 28.68 177 LYS A N 1
ATOM 1452 C CA . LYS A 1 191 ? 30.744 8.244 -41.185 1.00 30.17 177 LYS A CA 1
ATOM 1453 C C . LYS A 1 191 ? 31.111 6.970 -41.864 1.00 29.12 177 LYS A C 1
ATOM 1454 O O . LYS A 1 191 ? 32.062 6.918 -42.589 1.00 26.81 177 LYS A O 1
ATOM 1460 N N . ARG A 1 192 ? 30.359 5.937 -41.574 1.00 25.37 178 ARG A N 1
ATOM 1461 C CA . ARG A 1 192 ? 30.544 4.631 -42.156 1.00 25.62 178 ARG A CA 1
ATOM 1462 C C . ARG A 1 192 ? 29.719 4.366 -43.419 1.00 24.29 178 ARG A C 1
ATOM 1463 O O . ARG A 1 192 ? 29.881 3.378 -44.043 1.00 23.80 178 ARG A O 1
ATOM 1471 N N . VAL A 1 193 ? 28.841 5.280 -43.766 1.00 23.08 179 VAL A N 1
ATOM 1472 C CA . VAL A 1 193 ? 28.096 5.177 -45.014 1.00 23.12 179 VAL A CA 1
ATOM 1473 C C . VAL A 1 193 ? 28.395 6.270 -46.030 1.00 26.01 179 VAL A C 1
ATOM 1474 O O . VAL A 1 193 ? 29.436 6.856 -45.971 1.00 23.25 179 VAL A O 1
ATOM 1478 N N . GLY A 1 194 ? 27.462 6.494 -46.954 1.00 26.25 180 GLY A N 1
ATOM 1479 C CA . GLY A 1 194 ? 27.555 7.551 -47.935 1.00 27.00 180 GLY A CA 1
ATOM 1480 C C . GLY A 1 194 ? 26.477 8.576 -47.670 1.00 28.12 180 GLY A C 1
ATOM 1481 O O . GLY A 1 194 ? 26.234 8.944 -46.571 1.00 26.80 180 GLY A O 1
ATOM 1482 N N . ASN A 1 195 ? 25.795 8.972 -48.713 1.00 26.11 181 ASN A N 1
ATOM 1483 C CA . ASN A 1 195 ? 24.723 9.931 -48.610 1.00 29.43 181 ASN A CA 1
ATOM 1484 C C . ASN A 1 195 ? 23.342 9.313 -48.497 1.00 25.91 181 ASN A C 1
ATOM 1485 O O . ASN A 1 195 ? 22.409 9.933 -48.793 1.00 26.55 181 ASN A O 1
ATOM 1490 N N . GLU A 1 196 ? 23.250 8.092 -48.047 1.00 23.80 182 GLU A N 1
ATOM 1491 C CA . GLU A 1 196 ? 21.985 7.423 -47.910 1.00 23.06 182 GLU A CA 1
ATOM 1492 C C . GLU A 1 196 ? 21.132 8.124 -46.870 1.00 24.70 182 GLU A C 1
ATOM 1493 O O . GLU A 1 196 ? 21.640 8.761 -46.026 1.00 22.51 182 GLU A O 1
ATOM 1499 N N . LEU A 1 197 ? 19.828 8.033 -47.011 1.00 21.09 183 LEU A N 1
ATOM 1500 C CA . LEU A 1 197 ? 18.943 8.669 -46.077 1.00 22.54 183 LEU A CA 1
ATOM 1501 C C . LEU A 1 197 ? 18.973 7.941 -44.719 1.00 21.80 183 LEU A C 1
ATOM 1502 O O . LEU A 1 197 ? 18.811 6.776 -44.666 1.00 23.06 183 LEU A O 1
ATOM 1507 N N . LEU A 1 198 ? 19.185 8.686 -43.650 1.00 20.24 184 LEU A N 1
ATOM 1508 C CA . LEU A 1 198 ? 19.166 8.172 -42.294 1.00 19.00 184 LEU A CA 1
ATOM 1509 C C . LEU A 1 198 ? 17.888 8.567 -41.598 1.00 17.36 184 LEU A C 1
ATOM 1510 O O . LEU A 1 198 ? 17.427 9.621 -41.783 1.00 20.85 184 LEU A O 1
ATOM 1515 N N . PHE A 1 199 ? 17.310 7.704 -40.816 1.00 15.97 185 PHE A N 1
ATOM 1516 C CA . PHE A 1 199 ? 16.037 8.040 -40.245 1.00 14.16 185 PHE A CA 1
ATOM 1517 C C . PHE A 1 199 ? 15.869 7.303 -38.944 1.00 14.21 185 PHE A C 1
ATOM 1518 O O . PHE A 1 199 ? 16.545 6.401 -38.732 1.00 18.17 185 PHE A O 1
ATOM 1526 N N . THR A 1 200 ? 14.881 7.688 -38.165 1.00 16.00 186 THR A N 1
ATOM 1527 C CA . THR A 1 200 ? 14.485 7.034 -36.938 1.00 15.97 186 THR A CA 1
ATOM 1528 C C . THR A 1 200 ? 13.023 6.602 -37.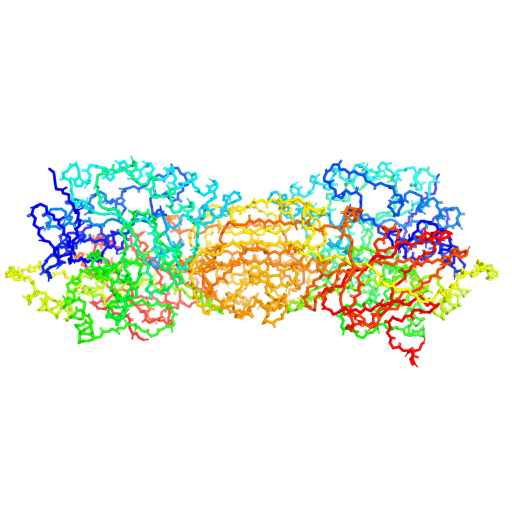030 1.00 18.35 186 THR A C 1
ATOM 1529 O O . THR A 1 200 ? 12.323 6.997 -37.897 1.00 17.56 186 THR A O 1
ATOM 1533 N N . SER A 1 201 ? 12.620 5.753 -36.106 1.00 16.99 187 SER A N 1
ATOM 1534 C CA . SER A 1 201 ? 11.224 5.424 -35.968 1.00 15.61 187 SER A CA 1
ATOM 1535 C C . SER A 1 201 ? 10.841 5.427 -34.511 1.00 15.85 187 SER A C 1
ATOM 1536 O O . SER A 1 201 ? 11.619 5.135 -33.693 1.00 18.86 187 SER A O 1
ATOM 1539 N N . ASP A 1 202 ? 9.623 5.817 -34.244 1.00 16.19 188 ASP A N 1
ATOM 1540 C CA . ASP A 1 202 ? 9.087 5.789 -32.913 1.00 16.63 188 ASP A CA 1
ATOM 1541 C C . ASP A 1 202 ? 7.568 5.631 -32.940 1.00 18.27 188 ASP A C 1
ATOM 1542 O O . ASP A 1 202 ? 6.974 5.792 -33.947 1.00 17.20 188 ASP A O 1
ATOM 1547 N N . GLY A 1 203 ? 6.983 5.309 -31.794 1.00 19.20 189 GLY A N 1
ATOM 1548 C CA . GLY A 1 203 ? 5.549 5.369 -31.638 1.00 17.95 189 GLY A CA 1
ATOM 1549 C C . GLY A 1 203 ? 5.077 6.816 -31.637 1.00 15.11 189 GLY A C 1
ATOM 1550 O O . GLY A 1 203 ? 5.771 7.664 -31.276 1.00 16.08 189 GLY A O 1
ATOM 1551 N N . PRO A 1 204 ? 3.857 7.040 -32.066 1.00 15.81 190 PRO A N 1
ATOM 1552 C CA . PRO A 1 204 ? 3.348 8.385 -32.299 1.00 17.86 190 PRO A CA 1
ATOM 1553 C C . PRO A 1 204 ? 2.810 9.017 -31.038 1.00 19.73 190 PRO A C 1
ATOM 1554 O O . PRO A 1 204 ? 1.661 9.259 -30.973 1.00 22.47 190 PRO A O 1
ATOM 1558 N N . GLU A 1 205 ? 3.658 9.245 -30.062 1.00 19.89 191 GLU A N 1
ATOM 1559 C CA . GLU A 1 205 ? 3.239 9.744 -28.768 1.00 21.84 191 GLU A CA 1
ATOM 1560 C C . GLU A 1 205 ? 4.264 10.762 -28.399 1.00 21.73 191 GLU A C 1
ATOM 1561 O O . GLU A 1 205 ? 5.395 10.603 -28.704 1.00 20.66 191 GLU A O 1
ATOM 1567 N N . PRO A 1 206 ? 3.857 11.777 -27.679 1.00 22.72 192 PRO A N 1
ATOM 1568 C CA . PRO A 1 206 ? 4.786 12.845 -27.403 1.00 23.90 192 PRO A CA 1
ATOM 1569 C C . PRO A 1 206 ? 6.037 12.372 -26.671 1.00 21.61 192 PRO A C 1
ATOM 1570 O O . PRO A 1 206 ? 7.101 12.764 -27.018 1.00 21.88 192 PRO A O 1
ATOM 1574 N N . SER A 1 207 ? 5.892 11.509 -25.695 1.00 20.46 193 SER A N 1
ATOM 1575 C CA . SER A 1 207 ? 7.063 11.057 -24.973 1.00 21.04 193 SER A CA 1
ATOM 1576 C C . SER A 1 207 ? 8.014 10.359 -25.932 1.00 18.87 193 SER A C 1
ATOM 1577 O O . SER A 1 207 ? 9.173 10.518 -25.863 1.00 17.94 193 SER A O 1
ATOM 1580 N N . MET A 1 208 ? 7.477 9.522 -26.791 1.00 17.79 194 MET A N 1
ATOM 1581 C CA . MET A 1 208 ? 8.323 8.783 -27.705 1.00 17.47 194 MET A CA 1
ATOM 1582 C C . MET A 1 208 ? 9.031 9.630 -28.759 1.00 18.91 194 MET A C 1
ATOM 1583 O O . MET A 1 208 ? 10.138 9.426 -29.081 1.00 19.15 194 MET A O 1
ATOM 1588 N N . LEU A 1 209 ? 8.293 10.535 -29.335 1.00 18.48 195 LEU A N 1
ATOM 1589 C CA . LEU A 1 209 ? 8.852 11.453 -30.281 1.00 18.18 195 LEU A CA 1
ATOM 1590 C C . LEU A 1 209 ? 9.877 12.401 -29.640 1.00 19.44 195 LEU A C 1
ATOM 1591 O O . LEU A 1 209 ? 10.880 12.694 -30.209 1.00 18.66 195 LEU A O 1
ATOM 1596 N N . SER A 1 210 ? 9.586 12.887 -28.455 1.00 19.24 196 SER A N 1
ATOM 1597 C CA . SER A 1 210 ? 10.581 13.731 -27.811 1.00 22.79 196 SER A CA 1
ATOM 1598 C C . SER A 1 210 ? 11.863 12.961 -27.506 1.00 20.66 196 SER A C 1
ATOM 1599 O O . SER A 1 210 ? 12.922 13.441 -27.681 1.00 24.38 196 SER A O 1
ATOM 1602 N N . GLY A 1 211 ? 11.724 11.770 -26.982 1.00 20.91 197 GLY A N 1
ATOM 1603 C CA . GLY A 1 211 ? 12.874 10.965 -26.661 1.00 17.62 197 GLY A CA 1
ATOM 1604 C C . GLY A 1 211 ? 13.690 10.428 -27.802 1.00 20.97 197 GLY A C 1
ATOM 1605 O O . GLY A 1 211 ? 14.867 10.279 -27.711 1.00 17.44 197 GLY A O 1
ATOM 1606 N N . GLY A 1 212 ? 12.988 10.012 -28.844 1.00 19.35 198 GLY A N 1
ATOM 1607 C CA . GLY A 1 212 ? 13.624 9.341 -29.944 1.00 19.37 198 GLY A CA 1
ATOM 1608 C C . GLY A 1 212 ? 14.080 10.069 -31.198 1.00 20.03 198 GLY A C 1
ATOM 1609 O O . GLY A 1 212 ? 14.799 9.515 -31.938 1.00 19.11 198 GLY A O 1
ATOM 1610 N N . MET A 1 213 ? 13.598 11.280 -31.442 1.00 18.85 199 MET A N 1
ATOM 1611 C CA . MET A 1 213 ? 14.024 12.038 -32.603 1.00 17.77 199 MET A CA 1
ATOM 1612 C C . MET A 1 213 ? 15.428 12.579 -32.386 1.00 21.94 199 MET A C 1
ATOM 1613 O O . MET A 1 213 ? 15.808 12.879 -31.277 1.00 21.03 199 MET A O 1
ATOM 1618 N N . ILE A 1 214 ? 16.174 12.654 -33.470 1.00 19.90 200 ILE A N 1
ATOM 1619 C CA . ILE A 1 214 ? 17.482 13.223 -33.506 1.00 21.11 200 ILE A CA 1
ATOM 1620 C C . ILE A 1 214 ? 17.545 14.497 -34.383 1.00 24.44 200 ILE A C 1
ATOM 1621 O O . ILE A 1 214 ? 17.006 14.556 -35.440 1.00 22.18 200 ILE A O 1
ATOM 1626 N N . GLU A 1 215 ? 18.243 15.502 -33.892 1.00 22.99 201 GLU A N 1
ATOM 1627 C CA . GLU A 1 215 ? 18.321 16.708 -34.615 1.00 25.59 201 GLU A CA 1
ATOM 1628 C C . GLU A 1 215 ? 18.946 16.376 -35.943 1.00 24.45 201 GLU A C 1
ATOM 1629 O O . GLU A 1 215 ? 19.917 15.703 -36.028 1.00 24.66 201 GLU A O 1
ATOM 1635 N N . GLY A 1 216 ? 18.316 16.904 -36.973 1.00 25.40 202 GLY A N 1
ATOM 1636 C CA . GLY A 1 216 ? 18.719 16.773 -38.348 1.00 24.63 202 GLY A CA 1
ATOM 1637 C C . GLY A 1 216 ? 18.269 15.523 -39.055 1.00 25.61 202 GLY A C 1
ATOM 1638 O O . GLY A 1 216 ? 18.613 15.325 -40.162 1.00 25.56 202 GLY A O 1
ATOM 1639 N N . ILE A 1 217 ? 17.491 14.691 -38.382 1.00 24.16 203 ILE A N 1
ATOM 1640 C CA . ILE A 1 217 ? 17.152 13.375 -38.890 1.00 19.97 203 ILE A CA 1
ATOM 1641 C C . ILE A 1 217 ? 15.638 13.132 -39.101 1.00 22.02 203 ILE A C 1
ATOM 1642 O O . ILE A 1 217 ? 14.871 13.357 -38.222 1.00 20.74 203 ILE A O 1
ATOM 1647 N N . PHE A 1 218 ? 15.274 12.626 -40.266 1.00 19.09 204 PHE A N 1
ATOM 1648 C CA . PHE A 1 218 ? 13.897 12.316 -40.631 1.00 20.31 204 PHE A CA 1
ATOM 1649 C C . PHE A 1 218 ? 13.314 11.313 -39.629 1.00 17.97 204 PHE A C 1
ATOM 1650 O O . PHE A 1 218 ? 13.932 10.373 -39.313 1.00 16.28 204 PHE A O 1
ATOM 1658 N N . GLU A 1 219 ? 12.086 11.538 -39.210 1.00 18.29 205 GLU A N 1
ATOM 1659 C CA . GLU A 1 219 ? 11.382 10.627 -38.324 1.00 17.26 205 GLU A CA 1
ATOM 1660 C C . GLU A 1 219 ? 10.198 9.930 -39.019 1.00 16.97 205 GLU A C 1
ATOM 1661 O O . GLU A 1 219 ? 9.533 10.506 -39.834 1.00 15.93 205 GLU A O 1
ATOM 1667 N N . THR A 1 220 ? 9.979 8.687 -38.645 1.00 14.58 206 THR A N 1
ATOM 1668 C CA . THR A 1 220 ? 8.861 7.901 -39.128 1.00 17.72 206 THR A CA 1
ATOM 1669 C C . THR A 1 220 ? 8.118 7.393 -37.906 1.00 17.12 206 THR A C 1
ATOM 1670 O O . THR A 1 220 ? 8.661 7.435 -36.875 1.00 16.82 206 THR A O 1
ATOM 1674 N N . VAL A 1 221 ? 6.921 6.939 -37.943 1.00 15.12 207 VAL A N 1
ATOM 1675 C CA . VAL A 1 221 ? 6.216 6.277 -36.866 1.00 16.02 207 VAL A CA 1
ATOM 1676 C C . VAL A 1 221 ? 5.751 4.863 -37.202 1.00 15.79 207 VAL A C 1
ATOM 1677 O O . VAL A 1 221 ? 5.616 4.530 -38.361 1.00 17.62 207 VAL A O 1
ATOM 1681 N N . ASN A 1 222 ? 5.499 4.184 -36.073 1.00 15.75 208 ASN A N 1
ATOM 1682 C CA . ASN A 1 222 ? 5.102 2.820 -36.097 1.00 13.95 208 ASN A CA 1
ATOM 1683 C C . ASN A 1 222 ? 3.747 2.626 -35.456 1.00 16.18 208 ASN A C 1
ATOM 1684 O O . ASN A 1 222 ? 3.503 3.148 -34.435 1.00 16.72 208 ASN A O 1
ATOM 1689 N N . PHE A 1 223 ? 2.885 1.857 -36.074 1.00 15.22 209 PHE A N 1
ATOM 1690 C CA . PHE A 1 223 ? 1.588 1.672 -35.540 1.00 15.02 209 PHE A CA 1
ATOM 1691 C C . PHE A 1 223 ? 0.789 0.535 -36.176 1.00 15.09 209 PHE A C 1
ATOM 1692 O O . PHE A 1 223 ? 1.115 0.039 -37.188 1.00 13.57 209 PHE A O 1
ATOM 1700 N N . GLY A 1 224 ? -0.255 0.143 -35.483 1.00 12.99 210 GLY A N 1
ATOM 1701 C CA . GLY A 1 224 ? -1.135 -0.857 -35.987 1.00 15.17 210 GLY A CA 1
ATOM 1702 C C . GLY A 1 224 ? -2.486 -0.379 -36.497 1.00 15.68 210 GLY A C 1
ATOM 1703 O O . GLY A 1 224 ? -3.135 -1.035 -37.271 1.00 17.60 210 GLY A O 1
ATOM 1704 N N . SER A 1 225 ? -2.903 0.775 -36.027 1.00 16.31 211 SER A N 1
ATOM 1705 C CA . SER A 1 225 ? -4.154 1.362 -36.439 1.00 16.27 211 SER A CA 1
ATOM 1706 C C . SER A 1 225 ? -4.183 2.891 -36.275 1.00 17.79 211 SER A C 1
ATOM 1707 O O . SER A 1 225 ? -3.281 3.449 -35.697 1.00 17.20 211 SER A O 1
ATOM 1710 N N . ARG A 1 226 ? -5.242 3.544 -36.742 1.00 15.87 212 ARG A N 1
ATOM 1711 C CA . ARG A 1 226 ? -5.389 4.993 -36.577 1.00 19.37 212 ARG A CA 1
ATOM 1712 C C . ARG A 1 226 ? -4.286 5.868 -37.150 1.00 18.81 212 ARG A C 1
ATOM 1713 O O . ARG A 1 226 ? -3.673 6.626 -36.487 1.00 18.61 212 ARG A O 1
ATOM 1721 N N . ALA A 1 227 ? -4.078 5.706 -38.426 1.00 17.55 213 ALA A N 1
ATOM 1722 C CA . ALA A 1 227 ? -3.062 6.390 -39.177 1.00 18.92 213 ALA A CA 1
ATOM 1723 C C . ALA A 1 227 ? -3.255 7.905 -39.206 1.00 19.03 213 ALA A C 1
ATOM 1724 O O . ALA A 1 227 ? -2.327 8.640 -39.140 1.00 20.01 213 ALA A O 1
ATOM 1726 N N . GLU A 1 228 ? -4.490 8.331 -39.296 1.00 17.64 214 GLU A N 1
ATOM 1727 C CA . GLU A 1 228 ? -4.725 9.745 -39.302 1.00 20.20 214 GLU A CA 1
ATOM 1728 C C . GLU A 1 228 ? -4.233 10.378 -38.001 1.00 20.21 214 GLU A C 1
ATOM 1729 O O . GLU A 1 228 ? -3.591 11.367 -37.981 1.00 21.00 214 GLU A O 1
ATOM 1735 N N . SER A 1 229 ? -4.567 9.766 -36.901 1.00 18.83 215 SER A N 1
ATOM 1736 C CA . SER A 1 229 ? -4.114 10.241 -35.631 1.00 19.62 215 SER A CA 1
ATOM 1737 C C . SER A 1 229 ? -2.595 10.174 -35.496 1.00 19.02 215 SER A C 1
ATOM 1738 O O . SER A 1 229 ? -1.953 11.049 -34.985 1.00 16.75 215 SER A O 1
ATOM 1741 N N . ALA A 1 230 ? -2.047 9.080 -35.958 1.00 17.79 216 ALA A N 1
ATOM 1742 C CA . ALA A 1 230 ? -0.628 8.855 -35.855 1.00 18.22 216 ALA A CA 1
ATOM 1743 C C . ALA A 1 230 ? 0.173 9.852 -36.659 1.00 18.86 216 ALA A C 1
ATOM 1744 O O . ALA A 1 230 ? 1.122 10.433 -36.165 1.00 17.06 216 ALA A O 1
ATOM 1746 N N . PHE A 1 231 ? -0.236 10.058 -37.887 1.00 18.42 217 PHE A N 1
ATOM 1747 C CA . PHE A 1 231 ? 0.419 11.068 -38.718 1.00 18.33 217 PHE A CA 1
ATOM 1748 C C . PHE A 1 231 ? 0.250 12.499 -38.191 1.00 18.27 217 PHE A C 1
ATOM 1749 O O . PHE A 1 231 ? 1.115 13.315 -38.305 1.00 18.88 217 PHE A O 1
ATOM 1757 N N . ALA A 1 232 ? -0.897 12.759 -37.588 1.00 20.60 218 ALA A N 1
ATOM 1758 C CA . ALA A 1 232 ? -1.138 14.049 -37.004 1.00 20.29 218 ALA A CA 1
ATOM 1759 C C . ALA A 1 232 ? -0.177 14.340 -35.872 1.00 20.08 218 ALA A C 1
ATOM 1760 O O . ALA A 1 232 ? 0.329 15.403 -35.796 1.00 20.98 218 ALA A O 1
ATOM 1762 N N . GLN A 1 233 ? 0.059 13.364 -35.021 1.00 19.97 219 GLN A N 1
ATOM 1763 C CA . GLN A 1 233 ? 1.019 13.501 -33.948 1.00 19.83 219 GLN A CA 1
ATOM 1764 C C . GLN A 1 233 ? 2.394 13.745 -34.472 1.00 19.00 219 GLN A C 1
ATOM 1765 O O . GLN A 1 233 ? 3.042 14.610 -34.022 1.00 21.04 219 GLN A O 1
ATOM 1771 N N . LEU A 1 234 ? 2.769 12.991 -35.484 1.00 17.27 220 LEU A N 1
ATOM 1772 C CA . LEU A 1 234 ? 4.042 13.159 -36.129 1.00 16.74 220 LEU A CA 1
ATOM 1773 C C . LEU A 1 234 ? 4.175 14.558 -36.704 1.00 19.51 220 LEU A C 1
ATOM 1774 O O . LEU A 1 234 ? 5.154 15.188 -36.493 1.00 20.58 220 LEU A O 1
ATOM 1779 N N . LYS A 1 235 ? 3.130 15.060 -37.331 1.00 20.12 221 LYS A N 1
ATOM 1780 C CA . LYS A 1 235 ? 3.172 16.391 -37.900 1.00 23.51 221 LYS A CA 1
ATOM 1781 C C . LYS A 1 235 ? 3.365 17.553 -36.909 1.00 25.29 221 LYS A C 1
ATOM 1782 O O .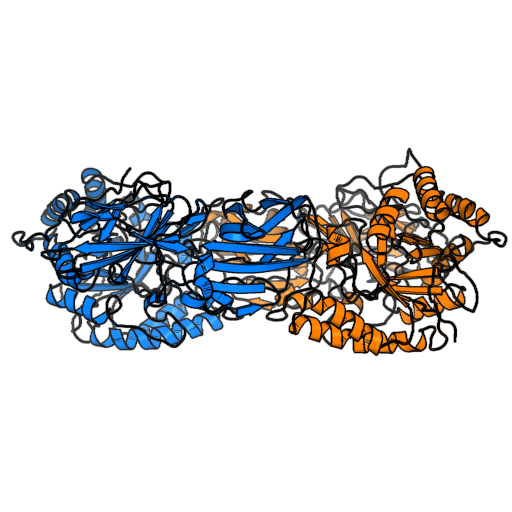 LYS A 1 235 ? 3.812 18.603 -37.282 1.00 25.12 221 LYS A O 1
ATOM 1788 N N . GLN A 1 236 ? 3.049 17.331 -35.654 1.00 24.53 222 GLN A N 1
ATOM 1789 C CA . GLN A 1 236 ? 3.394 18.273 -34.622 1.00 24.20 222 GLN A CA 1
ATOM 1790 C C . GLN A 1 236 ? 4.861 18.467 -34.422 1.00 22.67 222 GLN A C 1
ATOM 1791 O O . GLN A 1 236 ? 5.269 19.498 -34.008 1.00 26.63 222 GLN A O 1
ATOM 1797 N N . TYR A 1 237 ? 5.616 17.432 -34.618 1.00 20.47 223 TYR A N 1
ATOM 1798 C CA . TYR A 1 237 ? 7.042 17.498 -34.514 1.00 21.93 223 TYR 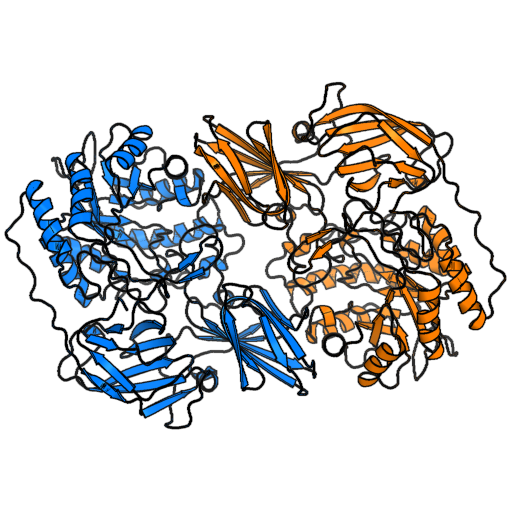A CA 1
ATOM 1799 C C . TYR A 1 237 ? 7.790 17.675 -35.841 1.00 22.30 223 TYR A C 1
ATOM 1800 O O . TYR A 1 237 ? 8.915 18.054 -35.853 1.00 23.98 223 TYR A O 1
ATOM 1809 N N . GLN A 1 238 ? 7.161 17.326 -36.931 1.00 18.72 224 GLN A N 1
ATOM 1810 C CA . GLN A 1 238 ? 7.803 17.257 -38.226 1.00 20.69 224 GLN A CA 1
ATOM 1811 C C . GLN A 1 238 ? 6.769 17.566 -39.284 1.00 21.05 224 GLN A C 1
ATOM 1812 O O . GLN A 1 238 ? 6.255 16.700 -39.871 1.00 20.15 224 GLN A O 1
ATOM 1818 N N . PRO A 1 239 ? 6.428 18.822 -39.403 1.00 20.95 225 PRO A N 1
ATOM 1819 C CA . PRO A 1 239 ? 5.283 19.264 -40.180 1.00 23.71 225 PRO A CA 1
ATOM 1820 C C . PRO A 1 239 ? 5.338 19.028 -41.667 1.00 25.35 225 PRO A C 1
ATOM 1821 O O . PRO A 1 239 ? 4.329 18.762 -42.215 1.00 26.91 225 PRO A O 1
ATOM 1825 N N . ASN A 1 240 ? 6.479 19.174 -42.302 1.00 25.76 226 ASN A N 1
ATOM 1826 C CA . ASN A 1 240 ? 6.515 19.192 -43.761 1.00 26.86 226 ASN A CA 1
ATOM 1827 C C . ASN A 1 240 ? 6.970 17.948 -44.534 1.00 27.78 226 ASN A C 1
ATOM 1828 O O . ASN A 1 240 ? 6.597 17.739 -45.644 1.00 27.87 226 ASN A O 1
ATOM 1833 N N . ALA A 1 241 ? 7.768 17.133 -43.876 1.00 25.83 227 ALA A N 1
ATOM 1834 C CA . ALA A 1 241 ? 8.394 15.992 -44.454 1.00 23.22 227 ALA A CA 1
ATOM 1835 C C . ALA A 1 241 ? 7.390 14.889 -44.768 1.00 21.78 227 ALA A C 1
ATOM 1836 O O . ALA A 1 241 ? 6.324 14.898 -44.253 1.00 20.24 227 ALA A O 1
ATOM 1838 N N . PRO A 1 242 ? 7.765 13.982 -45.652 1.00 18.98 228 PRO A N 1
ATOM 1839 C CA . PRO A 1 242 ? 6.841 12.964 -46.121 1.00 19.60 228 PRO A CA 1
ATOM 1840 C C . PRO A 1 242 ? 6.455 12.080 -44.980 1.00 20.50 228 PRO A C 1
ATOM 1841 O O . PRO A 1 242 ? 7.213 11.956 -44.074 1.00 20.39 228 PRO A O 1
ATOM 1845 N N . LEU A 1 243 ? 5.295 11.477 -45.052 1.00 18.19 229 LEU A N 1
ATOM 1846 C CA . LEU A 1 243 ? 4.803 10.638 -43.975 1.00 17.32 229 LEU A CA 1
ATOM 1847 C C . LEU A 1 243 ? 5.112 9.172 -44.222 1.00 18.89 229 LEU A C 1
ATOM 1848 O O . LEU A 1 243 ? 4.752 8.680 -45.220 1.00 19.37 229 LEU A O 1
ATOM 1853 N N . MET A 1 244 ? 5.788 8.496 -43.307 1.00 16.03 230 MET A N 1
ATOM 1854 C CA . MET A 1 244 ? 6.020 7.075 -43.452 1.00 15.33 230 MET A CA 1
ATOM 1855 C C . MET A 1 244 ? 5.709 6.254 -42.191 1.00 17.09 230 MET A C 1
ATOM 1856 O O . MET A 1 244 ? 6.136 6.576 -41.160 1.00 16.77 230 MET A O 1
ATOM 1861 N N . CYS A 1 245 ? 4.990 5.167 -42.346 1.00 17.03 231 CYS A N 1
ATOM 1862 C CA . CYS A 1 245 ? 4.802 4.209 -41.287 1.00 15.71 231 CYS A CA 1
ATOM 1863 C C . CYS A 1 245 ? 5.875 3.163 -41.433 1.00 15.81 231 CYS A C 1
ATOM 1864 O O . CYS A 1 245 ? 5.803 2.358 -42.266 1.00 18.83 231 CYS A O 1
ATOM 1867 N N . MET A 1 246 ? 6.916 3.255 -40.648 1.00 14.60 232 MET A N 1
ATOM 1868 C CA . MET A 1 246 ? 8.016 2.324 -40.741 1.00 18.54 232 MET A CA 1
ATOM 1869 C C . MET A 1 246 ? 7.776 0.874 -40.282 1.00 16.36 232 MET A C 1
ATOM 1870 O O . MET A 1 246 ? 8.431 0.008 -40.732 1.00 16.09 232 MET A O 1
ATOM 1875 N N . GLU A 1 247 ? 6.830 0.685 -39.376 1.00 15.86 233 GLU A N 1
ATOM 1876 C CA . GLU A 1 247 ? 6.283 -0.600 -39.042 1.00 15.44 233 GLU A CA 1
ATOM 1877 C C . GLU A 1 247 ? 4.747 -0.500 -38.977 1.00 14.31 233 GLU A C 1
ATOM 1878 O O . GLU A 1 247 ? 4.215 0.062 -38.105 1.00 17.75 233 GLU A O 1
ATOM 1884 N N . PHE A 1 248 ? 4.077 -1.040 -39.964 1.00 14.54 234 PHE A N 1
ATOM 1885 C CA . PHE A 1 248 ? 2.634 -1.193 -39.937 1.00 14.45 234 PHE A CA 1
ATOM 1886 C C . PHE A 1 248 ? 2.408 -2.618 -39.450 1.00 15.80 234 PHE A C 1
ATOM 1887 O O . PHE A 1 248 ? 2.595 -3.558 -40.177 1.00 15.05 234 PHE A O 1
ATOM 1895 N N . TRP A 1 249 ? 1.983 -2.726 -38.202 1.00 15.93 235 TRP A N 1
ATOM 1896 C CA . TRP A 1 249 ? 1.821 -3.996 -37.551 1.00 16.68 235 TRP A CA 1
ATOM 1897 C C . TRP A 1 249 ? 0.484 -4.574 -38.019 1.00 16.29 235 TRP A C 1
ATOM 1898 O O . TRP A 1 249 ? -0.509 -4.439 -37.379 1.00 16.84 235 TRP A O 1
ATOM 1909 N N . HIS A 1 250 ? 0.497 -5.197 -39.167 1.00 17.14 236 HIS A N 1
ATOM 1910 C CA . HIS A 1 250 ? -0.737 -5.695 -39.759 1.00 17.18 236 HIS A CA 1
ATOM 1911 C C . HIS A 1 250 ? -1.110 -7.063 -39.229 1.00 16.51 236 HIS A C 1
ATOM 1912 O O . HIS A 1 250 ? -2.120 -7.598 -39.527 1.00 16.45 236 HIS A O 1
ATOM 1919 N N . GLY A 1 251 ? -0.225 -7.591 -38.427 1.00 15.96 237 GLY A N 1
ATOM 1920 C CA . GLY A 1 251 ? -0.360 -8.851 -37.776 1.00 16.98 237 GLY A CA 1
ATOM 1921 C C . GLY A 1 251 ? 0.153 -8.669 -36.357 1.00 16.51 237 GLY A C 1
ATOM 1922 O O . GLY A 1 251 ? 0.161 -7.591 -35.899 1.00 15.88 237 GLY A O 1
ATOM 1923 N N . TRP A 1 252 ? 0.534 -9.751 -35.692 1.00 15.98 238 TRP A N 1
ATOM 1924 C CA . TRP A 1 252 ? 1.105 -9.699 -34.360 1.00 14.99 238 TRP A CA 1
ATOM 1925 C C . TRP A 1 252 ? 1.775 -11.035 -34.036 1.00 16.26 238 TRP A C 1
ATOM 1926 O O . TRP A 1 252 ? 1.689 -11.949 -34.785 1.00 16.36 238 TRP A O 1
ATOM 1937 N N . PHE A 1 253 ? 2.444 -11.083 -32.917 1.00 14.78 239 PHE A N 1
ATOM 1938 C CA . PHE A 1 253 ? 3.194 -12.253 -32.501 1.00 13.02 239 PHE A CA 1
ATOM 1939 C C . PHE A 1 253 ? 2.630 -12.872 -31.234 1.00 15.71 239 PHE A C 1
ATOM 1940 O O . PHE A 1 253 ? 1.846 -12.278 -30.580 1.00 18.81 239 PHE A O 1
ATOM 1948 N N . ASP A 1 254 ? 3.066 -14.083 -30.948 1.00 15.74 240 ASP A N 1
ATOM 1949 C CA . ASP A 1 254 ? 2.523 -14.871 -29.866 1.00 16.10 240 ASP A CA 1
ATOM 1950 C C . ASP A 1 254 ? 3.565 -15.165 -28.778 1.00 15.76 240 ASP A C 1
ATOM 1951 O O . ASP A 1 254 ? 4.688 -15.386 -29.056 1.00 13.38 240 ASP A O 1
ATOM 1956 N N . HIS A 1 255 ? 3.086 -15.175 -27.539 1.00 14.72 241 HIS A N 1
ATOM 1957 C CA . HIS A 1 255 ? 3.804 -15.740 -26.409 1.00 14.73 241 HIS A CA 1
ATOM 1958 C C . HIS A 1 255 ? 3.244 -17.129 -26.044 1.00 15.24 241 HIS A C 1
ATOM 1959 O O . HIS A 1 255 ? 2.102 -17.387 -26.233 1.00 14.92 241 HIS A O 1
ATOM 1966 N N . TRP A 1 256 ? 4.046 -17.980 -25.438 1.00 13.32 242 TRP A N 1
ATOM 1967 C CA . TRP A 1 256 ? 3.533 -19.268 -25.055 1.00 15.33 242 TRP A CA 1
ATOM 1968 C C . TRP A 1 256 ? 2.350 -19.072 -24.090 1.00 16.52 242 TRP A C 1
ATOM 1969 O O . TRP A 1 256 ? 2.387 -18.267 -23.261 1.00 17.38 242 TRP A O 1
ATOM 1980 N N . GLY A 1 257 ? 1.296 -19.824 -24.300 1.00 15.19 243 GLY A N 1
ATOM 1981 C CA . GLY A 1 257 ? 0.108 -19.742 -23.499 1.00 19.55 243 GLY A CA 1
ATOM 1982 C C . GLY A 1 257 ? -1.000 -18.817 -23.982 1.00 20.34 243 GLY A C 1
ATOM 1983 O O . GLY A 1 257 ? -2.085 -18.867 -23.484 1.00 18.22 243 GLY A O 1
ATOM 1984 N N . GLU A 1 258 ? -0.679 -17.995 -24.967 1.00 18.57 244 GLU A N 1
ATOM 1985 C CA . GLU A 1 258 ? -1.640 -17.106 -25.620 1.00 19.25 244 GLU A CA 1
ATOM 1986 C C . GLU A 1 258 ? -2.454 -17.768 -26.704 1.00 18.69 244 GLU A C 1
ATOM 1987 O O . GLU A 1 258 ? -2.075 -18.756 -27.175 1.00 21.17 244 GLU A O 1
ATOM 1993 N N . GLU A 1 259 ? -3.585 -17.178 -27.057 1.00 19.49 245 GLU A N 1
ATOM 1994 C CA . GLU A 1 259 ? -4.306 -17.481 -28.257 1.00 19.74 245 GLU A CA 1
ATOM 1995 C C . GLU A 1 259 ? -3.514 -16.909 -29.436 1.00 16.47 245 GLU A C 1
ATOM 1996 O O . GLU A 1 259 ? -2.902 -15.893 -29.291 1.00 18.71 245 GLU A O 1
ATOM 2002 N N . HIS A 1 260 ? -3.535 -17.593 -30.564 1.00 15.52 246 HIS A N 1
ATOM 2003 C CA . HIS A 1 260 ? -2.787 -17.161 -31.720 1.00 14.77 246 HIS A CA 1
ATOM 2004 C C . HIS A 1 260 ? -3.399 -15.863 -32.234 1.00 16.74 246 HIS A C 1
ATOM 2005 O O . HIS A 1 260 ? -4.572 -15.786 -32.403 1.00 16.61 246 HIS A O 1
ATOM 2012 N N . HIS A 1 261 ? -2.560 -14.884 -32.501 1.00 15.22 247 HIS A N 1
ATOM 2013 C CA . HIS A 1 261 ? -3.004 -13.615 -33.004 1.00 16.17 247 HIS A CA 1
ATOM 2014 C C . HIS A 1 261 ? -3.144 -13.644 -34.488 1.00 17.15 247 HIS A C 1
ATOM 2015 O O . HIS A 1 261 ? -2.235 -13.983 -35.182 1.00 16.81 247 HIS A O 1
ATOM 2022 N N . THR A 1 262 ? -4.311 -13.249 -34.937 1.00 16.98 248 THR A N 1
ATOM 2023 C CA . THR A 1 262 ? -4.553 -12.942 -36.329 1.00 15.86 248 THR A CA 1
ATOM 2024 C C . THR A 1 262 ? -5.384 -11.676 -36.548 1.00 17.39 248 THR A C 1
ATOM 2025 O O . THR A 1 262 ? -6.067 -11.241 -35.660 1.00 17.70 248 THR A O 1
ATOM 2029 N N . ARG A 1 263 ? -5.242 -11.088 -37.719 1.00 14.21 249 ARG A N 1
ATOM 2030 C CA . ARG A 1 263 ? -6.009 -9.916 -38.080 1.00 16.55 249 ARG A CA 1
ATOM 2031 C C . ARG A 1 263 ? -6.494 -10.082 -39.510 1.00 17.92 249 ARG A C 1
ATOM 2032 O O . ARG A 1 263 ? -5.720 -10.454 -40.334 1.00 17.25 249 ARG A O 1
ATOM 2040 N N . SER A 1 264 ? -7.761 -9.789 -39.785 1.00 17.95 250 SER A N 1
ATOM 2041 C CA . SER A 1 264 ? -8.353 -10.031 -41.085 1.00 17.20 250 SER A CA 1
ATOM 2042 C C . SER A 1 264 ? -7.838 -9.141 -42.189 1.00 13.72 250 SER A C 1
ATOM 2043 O O . SER A 1 264 ? -7.421 -8.093 -41.934 1.00 14.81 250 SER A O 1
ATOM 2046 N N . ALA A 1 265 ? -7.950 -9.601 -43.407 1.00 15.89 251 ALA A N 1
ATOM 2047 C CA . ALA A 1 265 ? -7.567 -8.828 -44.556 1.00 17.91 251 ALA A CA 1
ATOM 2048 C C . ALA A 1 265 ? -8.383 -7.548 -44.591 1.00 19.88 251 ALA A C 1
ATOM 2049 O O . ALA A 1 265 ? -7.867 -6.500 -44.807 1.00 18.61 251 ALA A O 1
ATOM 2051 N N . GLU A 1 266 ? -9.646 -7.646 -44.227 1.00 19.00 252 GLU A N 1
ATOM 2052 C CA . GLU A 1 266 ? -10.525 -6.500 -44.259 1.00 20.04 252 GLU A CA 1
ATOM 2053 C C . GLU A 1 266 ? -10.006 -5.436 -43.334 1.00 17.21 252 GLU A C 1
ATOM 2054 O O . GLU A 1 266 ? -9.944 -4.295 -43.648 1.00 17.13 252 GLU A O 1
ATOM 2060 N N . SER A 1 267 ? -9.605 -5.873 -42.173 1.00 16.54 253 SER A N 1
ATOM 2061 C CA . SER A 1 267 ? -9.042 -4.954 -41.197 1.00 16.09 253 SER A CA 1
ATOM 2062 C C . SER A 1 267 ? -7.738 -4.315 -41.682 1.00 15.33 253 SER A C 1
ATOM 2063 O O . SER A 1 267 ? -7.599 -3.157 -41.669 1.00 14.95 253 SER A O 1
ATOM 2066 N N . VAL A 1 268 ? -6.855 -5.127 -42.200 1.00 15.88 254 VAL A N 1
ATOM 2067 C CA . VAL A 1 268 ? -5.616 -4.616 -42.691 1.00 17.55 254 VAL A CA 1
ATOM 2068 C C . VAL A 1 268 ? -5.835 -3.610 -43.803 1.00 15.96 254 VAL A C 1
ATOM 2069 O O . VAL A 1 268 ? -5.254 -2.599 -43.831 1.00 19.12 254 VAL A O 1
ATOM 2073 N N . VAL A 1 269 ? -6.735 -3.913 -44.702 1.00 16.94 255 VAL A N 1
ATOM 2074 C CA . VAL A 1 269 ? -7.008 -3.006 -45.825 1.00 17.61 255 VAL A CA 1
ATOM 2075 C C . VAL A 1 269 ? -7.492 -1.655 -45.319 1.00 16.89 255 VAL A C 1
ATOM 2076 O O . VAL A 1 269 ? -7.116 -0.636 -45.791 1.00 17.28 255 VAL A O 1
ATOM 2080 N N . GLU A 1 270 ? -8.308 -1.659 -44.292 1.00 17.89 256 GLU A N 1
ATOM 2081 C CA . GLU A 1 270 ? -8.881 -0.414 -43.905 1.00 15.53 256 GLU A CA 1
ATOM 2082 C C . GLU A 1 270 ? -7.801 0.553 -43.445 1.00 18.35 256 GLU A C 1
ATOM 2083 O O . GLU A 1 270 ? -7.818 1.708 -43.751 1.00 16.07 256 GLU A O 1
ATOM 2089 N N . THR A 1 271 ? -6.891 0.043 -42.656 1.00 13.74 257 THR A N 1
ATOM 2090 C CA . THR A 1 271 ? -5.777 0.852 -42.202 1.00 14.37 257 THR A CA 1
ATOM 2091 C C . THR A 1 271 ? -4.775 1.224 -43.281 1.00 14.88 257 THR A C 1
ATOM 2092 O O . THR A 1 271 ? -4.261 2.274 -43.271 1.00 16.92 257 THR A O 1
ATOM 2096 N N . LEU A 1 272 ? -4.532 0.316 -44.200 1.00 14.78 258 LEU A N 1
ATOM 2097 C CA . LEU A 1 272 ? -3.614 0.564 -45.267 1.00 14.86 258 LEU A CA 1
ATOM 2098 C C . LEU A 1 272 ? -4.126 1.711 -46.127 1.00 16.77 258 LEU A C 1
ATOM 2099 O O . LEU A 1 272 ? -3.408 2.557 -46.489 1.00 15.47 258 LEU A O 1
ATOM 2104 N N . GLU A 1 273 ? -5.410 1.700 -46.436 1.00 18.07 259 GLU A N 1
ATOM 2105 C CA . GLU A 1 273 ? -6.026 2.761 -47.221 1.00 19.67 259 GLU A CA 1
ATOM 2106 C C . GLU A 1 273 ? -5.886 4.079 -46.493 1.00 19.70 259 GLU A C 1
ATOM 2107 O O . GLU A 1 273 ? -5.607 5.074 -47.078 1.00 17.57 259 GLU A O 1
ATOM 2113 N N . GLU A 1 274 ? -6.034 4.042 -45.179 1.00 18.56 260 GLU A N 1
ATOM 2114 C CA . GLU A 1 274 ? -5.926 5.240 -44.387 1.00 18.70 260 GLU A CA 1
ATOM 2115 C C . GLU A 1 274 ? -4.539 5.799 -44.588 1.00 17.77 260 GLU A C 1
ATOM 2116 O O . GLU A 1 274 ? -4.364 6.952 -44.645 1.00 18.52 260 GLU A O 1
ATOM 2122 N N . ILE A 1 275 ? -3.565 4.934 -44.609 1.00 13.82 261 ILE A N 1
ATOM 2123 C CA . ILE A 1 275 ? -2.214 5.374 -44.771 1.00 15.45 261 ILE A CA 1
ATOM 2124 C C . ILE A 1 275 ? -1.987 5.951 -46.150 1.00 15.09 261 ILE A C 1
ATOM 2125 O O . ILE A 1 275 ? -1.434 6.982 -46.288 1.00 17.00 261 ILE A O 1
ATOM 2130 N N . LEU A 1 276 ? -2.396 5.211 -47.147 1.00 14.33 262 LEU A N 1
ATOM 2131 C CA . LEU A 1 276 ? -2.084 5.540 -48.523 1.00 14.41 262 LEU A CA 1
ATOM 2132 C C . LEU A 1 276 ? -2.751 6.850 -48.992 1.00 15.66 262 LEU A C 1
ATOM 2133 O O . LEU A 1 276 ? -2.194 7.580 -49.753 1.00 18.13 262 LEU A O 1
ATOM 2138 N N . LYS A 1 277 ? -3.963 7.066 -48.526 1.00 15.39 263 LYS A N 1
ATOM 2139 C CA . LYS A 1 277 ? -4.786 8.215 -48.906 1.00 17.80 263 LYS A CA 1
ATOM 2140 C C . LYS A 1 277 ? -4.145 9.508 -48.415 1.00 16.99 263 LYS A C 1
ATOM 2141 O O . LYS A 1 277 ? -4.403 10.528 -48.903 1.00 18.69 263 LYS A O 1
ATOM 2147 N N . GLN A 1 278 ? -3.297 9.399 -47.422 1.00 17.87 264 GLN A N 1
ATOM 2148 C CA . GLN A 1 278 ? -2.585 10.538 -46.841 1.00 18.43 264 GLN A CA 1
ATOM 2149 C C . GLN A 1 278 ? -1.243 10.720 -47.519 1.00 18.16 264 GLN A C 1
ATOM 2150 O O . GLN A 1 278 ? -0.431 11.442 -47.066 1.00 17.57 264 GLN A O 1
ATOM 2156 N N . ASN A 1 279 ? -1.069 10.027 -48.616 1.00 16.29 265 ASN A N 1
ATOM 2157 C CA . ASN A 1 279 ? 0.172 10.015 -49.331 1.00 16.92 265 ASN A CA 1
ATOM 2158 C C . ASN A 1 279 ? 1.282 9.432 -48.462 1.00 17.12 265 ASN A C 1
ATOM 2159 O O . ASN A 1 279 ? 2.407 9.826 -48.539 1.00 17.88 265 ASN A O 1
ATOM 2164 N N . GLY A 1 280 ? 0.895 8.510 -47.613 1.00 17.08 266 GLY A N 1
ATOM 2165 C CA . GLY A 1 280 ? 1.845 7.764 -46.813 1.00 19.00 266 GLY A CA 1
ATOM 2166 C C . GLY A 1 280 ? 2.579 6.644 -47.517 1.00 17.37 266 GLY A C 1
ATOM 2167 O O . GLY A 1 280 ? 2.030 5.981 -48.365 1.00 18.63 266 GLY A O 1
ATOM 2168 N N . SER A 1 281 ? 3.840 6.481 -47.125 1.00 16.81 267 SER A N 1
ATOM 2169 C CA . SER A 1 281 ? 4.624 5.317 -47.426 1.00 15.95 267 SER A CA 1
ATOM 2170 C C . SER A 1 281 ? 4.504 4.343 -46.283 1.00 17.22 267 SER A C 1
ATOM 2171 O O . SER A 1 281 ? 4.140 4.695 -45.214 1.00 17.88 267 SER A O 1
ATOM 2174 N N . VAL A 1 282 ? 4.779 3.097 -46.566 1.00 16.97 268 VAL A N 1
ATOM 2175 C CA . VAL A 1 282 ? 4.538 2.084 -45.575 1.00 18.05 268 VAL A CA 1
ATOM 2176 C C . VAL A 1 282 ? 5.526 0.937 -45.632 1.00 17.40 268 VAL A C 1
ATOM 2177 O O . VAL A 1 282 ? 5.960 0.554 -46.659 1.00 19.16 268 VAL A O 1
ATOM 2181 N N . ASN A 1 283 ? 5.882 0.427 -44.480 1.00 14.48 269 ASN A N 1
ATOM 2182 C CA . ASN A 1 283 ? 6.631 -0.810 -44.352 1.00 16.43 269 ASN A CA 1
ATOM 2183 C C . ASN A 1 283 ? 5.814 -1.830 -43.580 1.00 16.66 269 ASN A C 1
ATOM 2184 O O . ASN A 1 283 ? 5.543 -1.633 -42.468 1.00 16.89 269 ASN A O 1
ATOM 2189 N N . PHE A 1 284 ? 5.424 -2.902 -44.230 1.00 15.77 270 PHE A N 1
ATOM 2190 C CA . PHE A 1 284 ? 4.612 -3.894 -43.610 1.00 15.22 270 PHE A CA 1
ATOM 2191 C C . PHE A 1 284 ? 5.483 -4.709 -42.609 1.00 14.39 270 PHE A C 1
ATOM 2192 O O . PHE A 1 284 ? 6.471 -5.244 -42.995 1.00 17.29 270 PHE A O 1
ATOM 2200 N N . TYR A 1 285 ? 5.049 -4.784 -41.356 1.00 12.74 271 TYR A N 1
ATOM 2201 C CA . TYR A 1 285 ? 5.677 -5.602 -40.363 1.00 14.85 271 TYR A CA 1
ATOM 2202 C C . TYR A 1 285 ? 4.717 -6.686 -39.843 1.00 16.50 271 TYR A C 1
ATOM 2203 O O . TYR A 1 285 ? 3.798 -6.367 -39.168 1.00 18.11 271 TYR A O 1
ATOM 2212 N N . MET A 1 286 ? 4.945 -7.962 -40.151 1.00 17.93 272 MET A N 1
ATOM 2213 C CA . MET A 1 286 ? 5.984 -8.467 -41.033 1.00 14.27 272 MET A CA 1
ATOM 2214 C C . MET A 1 286 ? 5.375 -8.865 -42.385 1.00 15.89 272 MET A C 1
ATOM 2215 O O . MET A 1 286 ? 4.287 -9.329 -42.430 1.00 15.47 272 MET A O 1
ATOM 2220 N N . ALA A 1 287 ? 6.069 -8.622 -43.475 1.00 13.31 273 ALA A N 1
ATOM 2221 C CA . ALA A 1 287 ? 5.583 -9.124 -44.733 1.00 12.91 273 ALA A CA 1
ATOM 2222 C C . ALA A 1 287 ? 5.741 -10.613 -44.853 1.00 13.95 273 ALA A C 1
ATOM 2223 O O . ALA A 1 287 ? 4.862 -11.284 -45.168 1.00 15.19 273 ALA A O 1
ATOM 2225 N N . HIS A 1 288 ? 6.953 -11.061 -44.622 1.00 13.81 274 HIS A N 1
ATOM 2226 C CA . HIS A 1 288 ? 7.272 -12.421 -44.308 1.00 13.89 274 HIS A CA 1
ATOM 2227 C C . HIS A 1 288 ? 7.987 -12.513 -42.945 1.00 16.54 274 HIS A C 1
ATOM 2228 O O . HIS A 1 288 ? 8.977 -11.931 -42.753 1.00 14.74 274 HIS A O 1
ATOM 2235 N N . GLY A 1 289 ? 7.390 -13.249 -42.023 1.00 15.94 275 GLY A N 1
ATOM 2236 C CA . GLY A 1 289 ? 7.927 -13.435 -40.705 1.00 16.03 275 GLY A CA 1
ATOM 2237 C C . GLY A 1 289 ? 8.872 -14.580 -40.412 1.00 13.85 275 GLY A C 1
ATOM 2238 O O . GLY A 1 289 ? 9.885 -14.440 -39.842 1.00 15.28 275 GLY A O 1
ATOM 2239 N N . GLY A 1 290 ? 8.483 -15.740 -40.895 1.00 14.94 276 GLY A N 1
ATOM 2240 C CA . GLY A 1 290 ? 9.324 -16.904 -40.784 1.00 13.17 276 GLY A CA 1
ATOM 2241 C C . GLY A 1 290 ? 9.394 -17.471 -39.399 1.00 14.20 276 GLY A C 1
ATOM 2242 O O . GLY A 1 290 ? 8.384 -17.561 -38.810 1.00 14.48 276 GLY A O 1
ATOM 2243 N N . THR A 1 291 ? 10.593 -17.840 -38.931 1.00 12.95 277 THR A N 1
ATOM 2244 C CA . THR A 1 291 ? 10.787 -18.626 -37.744 1.00 14.66 277 THR A CA 1
ATOM 2245 C C . THR A 1 291 ? 11.912 -18.145 -36.826 1.00 14.33 277 THR A C 1
ATOM 2246 O O . THR A 1 291 ? 12.921 -17.774 -37.318 1.00 14.68 277 THR A O 1
ATOM 2250 N N . ASN A 1 292 ? 11.682 -18.219 -35.509 1.00 12.75 278 ASN A N 1
ATOM 2251 C CA . ASN A 1 292 ? 12.721 -18.129 -34.496 1.00 13.81 278 ASN A CA 1
ATOM 2252 C C . ASN A 1 292 ? 13.331 -19.524 -34.285 1.00 14.81 278 ASN A C 1
ATOM 2253 O O . ASN A 1 292 ? 12.916 -20.263 -33.489 1.00 13.49 278 ASN A O 1
ATOM 2258 N N . PHE A 1 293 ? 14.329 -19.832 -35.087 1.00 15.68 279 PHE A N 1
ATOM 2259 C CA . PHE A 1 293 ? 14.963 -21.114 -35.009 1.00 15.10 279 PHE A CA 1
ATOM 2260 C C . PHE A 1 293 ? 15.792 -21.161 -33.688 1.00 15.55 279 PHE A C 1
ATOM 2261 O O . PHE A 1 293 ? 16.030 -20.176 -33.090 1.00 15.28 279 PHE A O 1
ATOM 2269 N N . GLY A 1 294 ? 16.192 -22.364 -33.305 1.00 14.80 280 GLY A N 1
ATOM 2270 C CA . GLY A 1 294 ? 17.054 -22.546 -32.174 1.00 15.03 280 GLY A CA 1
ATOM 2271 C C . GLY A 1 294 ? 16.506 -21.910 -30.920 1.00 15.87 280 GLY A C 1
ATOM 2272 O O . GLY A 1 294 ? 15.389 -22.064 -30.585 1.00 16.62 280 GLY A O 1
ATOM 2273 N N . PHE A 1 295 ? 17.380 -21.174 -30.266 1.00 17.07 281 PHE A N 1
ATOM 2274 C CA . PHE A 1 295 ? 17.089 -20.496 -29.039 1.00 16.86 281 PHE A CA 1
ATOM 2275 C C . PHE A 1 295 ? 16.911 -18.982 -29.296 1.00 17.03 281 PHE A C 1
ATOM 2276 O O . PHE A 1 295 ? 17.074 -18.221 -28.414 1.00 18.13 281 PHE A O 1
ATOM 2284 N N . TYR A 1 296 ? 16.623 -18.565 -30.525 1.00 14.09 282 TYR A N 1
ATOM 2285 C CA . TYR A 1 296 ? 16.721 -17.164 -30.824 1.00 12.84 282 TYR A CA 1
ATOM 2286 C C . TYR A 1 296 ? 15.499 -16.306 -30.492 1.00 12.80 282 TYR A C 1
ATOM 2287 O O . TYR A 1 296 ? 15.504 -15.152 -30.671 1.00 13.34 282 TYR A O 1
ATOM 2296 N N . ASN A 1 297 ? 14.468 -16.926 -29.980 1.00 15.85 283 ASN A N 1
ATOM 2297 C CA . ASN A 1 297 ? 13.287 -16.188 -29.629 1.00 16.45 283 ASN A CA 1
ATOM 2298 C C . ASN A 1 297 ? 13.527 -15.149 -28.552 1.00 16.57 283 ASN A C 1
ATOM 2299 O O . ASN A 1 297 ? 14.301 -15.356 -27.701 1.00 16.16 283 ASN A O 1
ATOM 2304 N N . GLY A 1 298 ? 12.790 -14.057 -28.633 1.00 12.38 284 GLY A N 1
ATOM 2305 C CA . GLY A 1 298 ? 12.765 -13.031 -27.629 1.00 12.41 284 GLY A CA 1
ATOM 2306 C C . GLY A 1 298 ? 11.732 -13.228 -26.523 1.00 12.94 284 GLY A C 1
ATOM 2307 O O . GLY A 1 298 ? 11.189 -14.243 -26.414 1.00 13.90 284 GLY A O 1
ATOM 2308 N N . ALA A 1 299 ? 11.508 -12.207 -25.726 1.00 13.50 285 ALA A N 1
ATOM 2309 C CA . ALA A 1 299 ? 10.521 -12.197 -24.664 1.00 15.84 285 ALA A CA 1
ATOM 2310 C C . ALA A 1 299 ? 10.110 -10.792 -24.290 1.00 14.32 285 ALA A C 1
ATOM 2311 O O . ALA A 1 299 ? 10.727 -9.873 -24.676 1.00 18.71 285 ALA A O 1
ATOM 2313 N N . ASN A 1 300 ? 9.049 -10.711 -23.523 1.00 18.62 286 ASN A N 1
ATOM 2314 C CA . ASN A 1 300 ? 8.562 -9.479 -22.988 1.00 16.69 286 ASN A CA 1
ATOM 2315 C C . ASN A 1 300 ? 8.333 -9.665 -21.501 1.00 17.43 286 ASN A C 1
ATOM 2316 O O . ASN A 1 300 ? 8.447 -10.733 -20.982 1.00 14.79 286 ASN A O 1
ATOM 2321 N N . HIS A 1 301 ? 8.107 -8.560 -20.840 1.00 16.43 287 HIS A N 1
ATOM 2322 C CA . HIS A 1 301 ? 7.774 -8.577 -19.439 1.00 19.52 287 HIS A CA 1
ATOM 2323 C C . HIS A 1 301 ? 6.697 -7.522 -19.222 1.00 23.33 287 HIS A C 1
ATOM 2324 O O . HIS A 1 301 ? 6.897 -6.428 -19.555 1.00 27.57 287 HIS A O 1
ATOM 2331 N N . ASN A 1 302 ? 5.569 -7.850 -18.644 1.00 26.07 288 ASN A N 1
ATOM 2332 C CA . ASN A 1 302 ? 4.637 -6.795 -18.383 1.00 31.04 288 ASN A CA 1
ATOM 2333 C C . ASN A 1 302 ? 4.943 -6.283 -16.980 1.00 33.44 288 ASN A C 1
ATOM 2334 O O . ASN A 1 302 ? 6.019 -6.421 -16.524 1.00 33.05 288 ASN A O 1
ATOM 2339 N N . GLU A 1 303 ? 4.102 -5.686 -16.364 1.00 37.68 289 GLU A N 1
ATOM 2340 C CA . GLU A 1 303 ? 4.671 -5.321 -15.067 1.00 40.76 289 GLU A CA 1
ATOM 2341 C C . GLU A 1 303 ? 4.783 -6.480 -14.087 1.00 38.87 289 GLU A C 1
ATOM 2342 O O . GLU A 1 303 ? 5.409 -6.377 -13.075 1.00 37.74 289 GLU A O 1
ATOM 2348 N N . THR A 1 304 ? 4.195 -7.565 -14.310 1.00 35.52 290 THR A N 1
ATOM 2349 C CA . THR A 1 304 ? 4.180 -8.665 -13.405 1.00 35.00 290 THR A CA 1
ATOM 2350 C C . THR A 1 304 ? 4.929 -9.910 -13.877 1.00 32.88 290 THR A C 1
ATOM 2351 O O . THR A 1 304 ? 5.656 -10.485 -13.123 1.00 30.96 290 THR A O 1
ATOM 2355 N N . ASP A 1 305 ? 4.712 -10.303 -15.129 1.00 26.94 291 ASP A N 1
ATOM 2356 C CA . ASP A 1 305 ? 5.133 -11.577 -15.694 1.00 23.52 291 ASP A CA 1
ATOM 2357 C C . ASP A 1 305 ? 6.097 -11.472 -16.883 1.00 19.86 291 ASP A C 1
ATOM 2358 O O . ASP A 1 305 ? 6.020 -10.589 -17.626 1.00 17.89 291 ASP A O 1
ATOM 2363 N N . TYR A 1 306 ? 6.977 -12.437 -16.963 1.00 16.97 292 TYR A N 1
ATOM 2364 C CA . TYR A 1 306 ? 7.904 -12.691 -18.038 1.00 16.77 292 TYR A CA 1
ATOM 2365 C C . TYR A 1 306 ? 7.136 -13.489 -19.089 1.00 17.28 292 TYR A C 1
ATOM 2366 O O . TYR A 1 306 ? 6.443 -14.401 -18.755 1.00 19.84 292 TYR A O 1
ATOM 2375 N N . GLN A 1 307 ? 7.233 -13.104 -20.349 1.00 16.79 293 GLN A N 1
ATOM 2376 C CA . GLN A 1 307 ? 6.432 -13.712 -21.407 1.00 15.87 293 GLN A CA 1
ATOM 2377 C C . GLN A 1 307 ? 7.291 -14.074 -22.625 1.00 14.84 293 GLN A C 1
ATOM 2378 O O . GLN A 1 307 ? 7.718 -13.246 -23.327 1.00 16.37 293 GLN A O 1
ATOM 2384 N N . PRO A 1 308 ? 7.532 -15.336 -22.804 1.00 15.15 294 PRO A N 1
ATOM 2385 C CA . PRO A 1 308 ? 8.456 -15.776 -23.822 1.00 14.33 294 PRO A CA 1
ATOM 2386 C C . PRO A 1 308 ? 7.722 -15.865 -25.148 1.00 15.42 294 PRO A C 1
ATOM 2387 O O . PRO A 1 308 ? 6.631 -16.345 -25.185 1.00 14.96 294 PRO A O 1
ATOM 2391 N N . THR A 1 309 ? 8.331 -15.360 -26.195 1.00 15.33 295 THR A N 1
ATOM 2392 C CA . THR A 1 309 ? 7.778 -15.427 -27.518 1.00 15.22 295 THR A CA 1
ATOM 2393 C C . THR A 1 309 ? 7.986 -16.833 -28.086 1.00 14.84 295 THR A C 1
ATOM 2394 O O . THR A 1 309 ? 8.938 -17.448 -27.762 1.00 15.60 295 THR A O 1
ATOM 2398 N N . ILE A 1 310 ? 7.058 -17.300 -28.899 1.00 13.67 296 ILE A N 1
ATOM 2399 C CA . ILE A 1 310 ? 7.078 -18.645 -29.400 1.00 14.15 296 ILE A CA 1
ATOM 2400 C C . ILE A 1 310 ? 8.084 -18.841 -30.540 1.00 13.09 296 ILE A C 1
ATOM 2401 O O . ILE A 1 310 ? 8.648 -17.939 -31.019 1.00 13.34 296 ILE A O 1
ATOM 2406 N N . THR A 1 311 ? 8.263 -20.080 -30.946 1.00 13.99 297 THR A N 1
ATOM 2407 C CA . THR A 1 311 ? 9.155 -20.383 -32.042 1.00 13.38 297 THR A CA 1
ATOM 2408 C C . THR A 1 311 ? 8.739 -19.808 -33.418 1.00 14.83 297 THR A C 1
ATOM 2409 O O . THR A 1 311 ? 9.509 -19.193 -34.065 1.00 16.74 297 THR A O 1
ATOM 2413 N N . SER A 1 312 ? 7.512 -20.049 -33.817 1.00 13.18 298 SER A N 1
ATOM 2414 C CA . SER A 1 312 ? 6.996 -19.531 -35.043 1.00 14.52 298 SER A CA 1
ATOM 2415 C C . SER A 1 312 ? 6.967 -18.018 -35.007 1.00 16.33 298 SER A C 1
ATOM 2416 O O . SER A 1 312 ? 6.561 -17.450 -34.059 1.00 12.76 298 SER A O 1
ATOM 2419 N N . TYR A 1 313 ? 7.376 -17.403 -36.095 1.00 11.86 299 TYR A N 1
ATOM 2420 C CA . TYR A 1 313 ? 7.199 -15.979 -36.334 1.00 13.88 299 TYR A CA 1
ATOM 2421 C C . TYR A 1 313 ? 6.315 -15.703 -37.536 1.00 14.32 299 TYR A C 1
ATOM 2422 O O . TYR A 1 313 ? 6.525 -14.775 -38.208 1.00 16.26 299 TYR A O 1
ATOM 2431 N N . ASP A 1 314 ? 5.301 -16.518 -37.713 1.00 14.72 300 ASP A N 1
ATOM 2432 C CA . ASP A 1 314 ? 4.434 -16.447 -38.856 1.00 15.56 300 ASP A CA 1
ATOM 2433 C C . ASP A 1 314 ? 3.861 -15.065 -38.878 1.00 15.20 300 ASP A C 1
ATOM 2434 O O . ASP A 1 314 ? 3.901 -14.477 -39.855 1.00 15.42 300 ASP A O 1
ATOM 2439 N N . TYR A 1 315 ? 3.348 -14.570 -37.767 1.00 15.23 301 TYR A N 1
ATOM 2440 C CA . TYR A 1 315 ? 2.973 -13.168 -37.535 1.00 16.05 301 TYR A CA 1
ATOM 2441 C C . TYR A 1 315 ? 1.644 -12.822 -38.220 1.00 15.02 301 TYR A C 1
ATOM 2442 O O . TYR A 1 315 ? 1.296 -11.709 -38.332 1.00 16.25 301 TYR A O 1
ATOM 2451 N N . ASP A 1 316 ? 0.949 -13.816 -38.722 1.00 14.41 302 ASP A N 1
ATOM 2452 C CA . ASP A 1 316 ? -0.169 -13.540 -39.579 1.00 16.06 302 ASP A CA 1
ATOM 2453 C C . ASP A 1 316 ? 0.324 -12.676 -40.738 1.00 16.00 302 ASP A C 1
ATOM 2454 O O . ASP A 1 316 ? -0.321 -11.808 -41.186 1.00 16.57 302 ASP A O 1
ATOM 2459 N N . GLY A 1 317 ? 1.516 -12.976 -41.181 1.00 16.23 303 GLY A N 1
ATOM 2460 C CA . GLY A 1 317 ? 2.166 -12.229 -42.223 1.00 15.95 303 GLY A CA 1
ATOM 2461 C C . GLY A 1 317 ? 1.513 -12.451 -43.582 1.00 14.43 303 GLY A C 1
ATOM 2462 O O . GLY A 1 317 ? 0.681 -13.271 -43.718 1.00 14.91 303 GLY A O 1
ATOM 2463 N N . LEU A 1 318 ? 1.936 -11.659 -44.554 1.00 15.94 304 LEU A N 1
ATOM 2464 C CA . LEU A 1 318 ? 1.459 -11.760 -45.906 1.00 17.17 304 LEU A CA 1
ATOM 2465 C C . LEU A 1 318 ? 1.836 -13.114 -46.497 1.00 16.47 304 LEU A C 1
ATOM 2466 O O . LEU A 1 318 ? 1.083 -13.640 -47.235 1.00 16.38 304 LEU A O 1
ATOM 2471 N N . LEU A 1 319 ? 3.013 -13.614 -46.136 1.00 14.65 305 LEU A N 1
ATOM 2472 C CA . LEU A 1 319 ? 3.403 -15.001 -46.358 1.00 13.81 305 LEU A CA 1
ATOM 2473 C C . LEU A 1 319 ? 3.346 -15.751 -45.062 1.00 16.08 305 LEU A C 1
ATOM 2474 O O . LEU A 1 319 ? 3.593 -15.185 -44.069 1.00 17.55 305 LEU A O 1
ATOM 2479 N N . THR A 1 320 ? 3.010 -17.017 -45.094 1.00 16.23 306 THR A N 1
ATOM 2480 C CA . THR A 1 320 ? 2.915 -17.819 -43.878 1.00 17.86 306 THR A CA 1
ATOM 2481 C C . THR A 1 320 ? 4.325 -18.139 -43.419 1.00 16.41 306 THR A C 1
ATOM 2482 O O . THR A 1 320 ? 5.246 -17.875 -44.108 1.00 15.44 306 THR A O 1
ATOM 2486 N N . GLU A 1 321 ? 4.465 -18.793 -42.287 1.00 14.48 307 GLU A N 1
ATOM 2487 C CA . GLU A 1 321 ? 5.818 -19.084 -41.754 1.00 16.52 307 GLU A CA 1
ATOM 2488 C C . GLU A 1 321 ? 6.620 -19.855 -42.764 1.00 16.56 307 GLU A C 1
ATOM 2489 O O . GLU A 1 321 ? 7.745 -19.602 -42.941 1.00 16.83 307 GLU A O 1
ATOM 2495 N N . SER A 1 322 ? 5.967 -20.773 -43.462 1.00 16.54 308 SER A N 1
ATOM 2496 C CA . SER A 1 322 ? 6.630 -21.549 -44.493 1.00 17.29 308 SER A CA 1
ATOM 2497 C C . SER A 1 322 ? 6.675 -20.926 -45.869 1.00 20.51 308 SER A C 1
ATOM 2498 O O . SER A 1 322 ? 7.167 -21.525 -46.774 1.00 20.33 308 SER A O 1
ATOM 2501 N N . GLY A 1 323 ? 6.176 -19.714 -45.989 1.00 18.49 309 GLY A N 1
ATOM 2502 C CA . GLY A 1 323 ? 6.286 -18.966 -47.193 1.00 16.60 309 GLY A CA 1
ATOM 2503 C C . GLY A 1 323 ? 5.093 -18.961 -48.128 1.00 20.43 309 GLY A C 1
ATOM 2504 O O . GLY A 1 323 ? 5.224 -18.486 -49.191 1.00 21.17 309 GLY A O 1
ATOM 2505 N N . ASP A 1 324 ? 3.959 -19.496 -47.725 1.00 18.93 310 ASP A N 1
ATOM 2506 C CA . ASP A 1 324 ? 2.796 -19.526 -48.575 1.00 21.26 310 ASP A CA 1
ATOM 2507 C C . ASP A 1 324 ? 2.124 -18.176 -48.692 1.00 21.19 310 ASP A C 1
ATOM 2508 O O . ASP A 1 324 ? 2.031 -17.462 -47.760 1.00 18.52 310 ASP A O 1
ATOM 2513 N N . VAL A 1 325 ? 1.624 -17.882 -49.876 1.00 18.29 311 VAL A N 1
ATOM 2514 C CA . VAL A 1 325 ? 0.844 -16.681 -50.047 1.00 17.19 311 VAL A CA 1
ATOM 2515 C C . VAL A 1 325 ? -0.459 -16.923 -49.332 1.00 18.31 311 VAL A C 1
ATOM 2516 O O . VAL A 1 325 ? -0.790 -18.023 -49.088 1.00 19.97 311 VAL A O 1
ATOM 2520 N N . THR A 1 326 ? -1.160 -15.858 -49.026 1.00 16.78 312 THR A N 1
ATOM 2521 C CA . THR A 1 326 ? -2.295 -15.875 -48.143 1.00 15.66 312 THR A CA 1
ATOM 2522 C C . THR A 1 326 ? -3.399 -14.988 -48.680 1.00 16.61 312 THR A C 1
ATOM 2523 O O . THR A 1 326 ? -3.193 -14.285 -49.579 1.00 17.25 312 THR A O 1
ATOM 2527 N N . GLU A 1 327 ? -4.555 -15.004 -48.057 1.00 15.41 313 GLU A N 1
ATOM 2528 C CA . GLU A 1 327 ? -5.623 -14.103 -48.427 1.00 19.34 313 GLU A CA 1
ATOM 2529 C C . GLU A 1 327 ? -5.205 -12.618 -48.228 1.00 18.07 313 GLU A C 1
ATOM 2530 O O . GLU A 1 327 ? -5.510 -11.806 -49.037 1.00 16.15 313 GLU A O 1
ATOM 2536 N N . LYS A 1 328 ? -4.458 -12.326 -47.165 1.00 15.89 314 LYS A N 1
ATOM 2537 C CA . LYS A 1 328 ? -3.994 -10.997 -46.910 1.00 16.52 314 LYS A CA 1
ATOM 2538 C C . LYS A 1 328 ? -3.134 -10.514 -48.065 1.00 17.02 314 LYS A C 1
ATOM 2539 O O . LYS A 1 328 ? -3.277 -9.419 -48.521 1.00 16.98 314 LYS A O 1
ATOM 2545 N N . PHE A 1 329 ? -2.312 -11.398 -48.593 1.00 16.72 315 PHE A N 1
ATOM 2546 C CA . PHE A 1 329 ? -1.417 -11.048 -49.673 1.00 16.16 315 PHE A CA 1
ATOM 2547 C C . PHE A 1 329 ? -2.190 -10.546 -50.899 1.00 17.43 315 PHE A C 1
ATOM 2548 O O . PHE A 1 329 ? -1.908 -9.510 -51.388 1.00 18.17 315 PHE A O 1
ATOM 2556 N N . TYR A 1 330 ? -3.200 -11.283 -51.316 1.00 17.49 316 TYR A N 1
ATOM 2557 C CA . TYR A 1 330 ? -4.024 -10.830 -52.438 1.00 18.05 316 TYR A CA 1
ATOM 2558 C C . TYR A 1 330 ? -4.764 -9.529 -52.147 1.00 19.34 316 TYR A C 1
ATOM 2559 O O . TYR A 1 330 ? -4.921 -8.703 -52.974 1.00 18.93 316 TYR A O 1
ATOM 2568 N N . ALA A 1 331 ? -5.242 -9.408 -50.935 1.00 18.04 317 ALA A N 1
ATOM 2569 C CA . ALA A 1 331 ? -5.999 -8.259 -50.534 1.00 17.84 317 ALA A CA 1
ATOM 2570 C C . ALA A 1 331 ? -5.164 -6.968 -50.597 1.00 18.66 317 ALA A C 1
ATOM 2571 O O . ALA A 1 331 ? -5.624 -5.959 -51.073 1.00 15.68 317 ALA A O 1
ATOM 2573 N N . VAL A 1 332 ? -3.953 -7.058 -50.080 1.00 17.96 318 VAL A N 1
ATOM 2574 C CA . VAL A 1 332 ? -2.962 -6.023 -50.121 1.00 16.84 318 VAL A CA 1
ATOM 2575 C C . VAL A 1 332 ? -2.492 -5.686 -51.549 1.00 17.69 318 VAL A C 1
ATOM 2576 O O . VAL A 1 332 ? -2.341 -4.569 -51.905 1.00 16.29 318 VAL A O 1
ATOM 2580 N N . ARG A 1 333 ? -2.325 -6.689 -52.382 1.00 18.62 319 ARG A N 1
ATOM 2581 C CA . ARG A 1 333 ? -1.929 -6.445 -53.746 1.00 17.93 319 ARG A CA 1
ATOM 2582 C C . ARG A 1 333 ? -3.011 -5.650 -54.459 1.00 18.95 319 ARG A C 1
ATOM 2583 O O . ARG A 1 333 ? -2.737 -4.772 -55.218 1.00 20.39 319 ARG A O 1
ATOM 2591 N N . LYS A 1 334 ? -4.249 -5.972 -54.175 1.00 19.74 320 LYS A N 1
ATOM 2592 C CA . LYS A 1 334 ? -5.376 -5.289 -54.784 1.00 20.88 320 LYS A CA 1
ATOM 2593 C C . LYS A 1 334 ? -5.431 -3.812 -54.398 1.00 20.92 320 LYS A C 1
ATOM 2594 O O . LYS A 1 334 ? -5.750 -2.986 -55.189 1.00 20.12 320 LYS A O 1
ATOM 2600 N N . VAL A 1 335 ? -5.158 -3.515 -53.142 1.00 17.25 321 VAL A N 1
ATOM 2601 C CA . VAL A 1 335 ? -5.053 -2.156 -52.746 1.00 18.41 321 VAL A CA 1
ATOM 2602 C C . VAL A 1 335 ? -3.886 -1.456 -53.423 1.00 20.46 321 VAL A C 1
ATOM 2603 O O . VAL A 1 335 ? -4.022 -0.403 -53.921 1.00 21.04 321 VAL A O 1
ATOM 2607 N N . PHE A 1 336 ? -2.765 -2.116 -53.494 1.00 18.73 322 PHE A N 1
ATOM 2608 C CA . PHE A 1 336 ? -1.607 -1.502 -54.088 1.00 21.63 322 PHE A CA 1
ATOM 2609 C C . PHE A 1 336 ? -1.923 -1.119 -55.528 1.00 20.81 322 PHE A C 1
ATOM 2610 O O . PHE A 1 336 ? -1.525 -0.106 -55.975 1.00 23.82 322 PHE A O 1
ATOM 2618 N N . GLU A 1 337 ? -2.702 -1.928 -56.204 1.00 20.57 323 GLU A N 1
ATOM 2619 C CA . GLU A 1 337 ? -3.040 -1.693 -57.582 1.00 23.78 323 GLU A CA 1
ATOM 2620 C C . GLU A 1 337 ? -3.807 -0.386 -57.790 1.00 22.77 323 GLU A C 1
ATOM 2621 O O . GLU A 1 337 ? -3.705 0.192 -58.800 1.00 24.06 323 GLU A O 1
ATOM 2627 N N . LYS A 1 338 ? -4.566 0.057 -56.821 1.00 21.55 324 LYS A N 1
ATOM 2628 C CA . LYS A 1 338 ? -5.195 1.364 -56.873 1.00 21.86 324 LYS A CA 1
ATOM 2629 C C . LYS A 1 338 ? -4.220 2.525 -56.893 1.00 23.05 324 LYS A C 1
ATOM 2630 O O . LYS A 1 338 ? -4.558 3.573 -57.308 1.00 22.30 324 LYS A O 1
ATOM 2636 N N . TYR A 1 339 ? -3.042 2.317 -56.349 1.00 21.72 325 TYR A N 1
ATOM 2637 C CA . TYR A 1 339 ? -2.095 3.382 -56.110 1.00 23.29 325 TYR A CA 1
ATOM 2638 C C . TYR A 1 339 ? -0.783 3.318 -56.892 1.00 25.46 325 TYR A C 1
ATOM 2639 O O . TYR A 1 339 ? -0.099 4.264 -56.974 1.00 27.68 325 TYR A O 1
ATOM 2648 N N . VAL A 1 340 ? -0.452 2.184 -57.445 1.00 27.12 326 VAL A N 1
ATOM 2649 C CA . VAL A 1 340 ? 0.687 2.055 -58.315 1.00 30.84 326 VAL A CA 1
ATOM 2650 C C . VAL A 1 340 ? 0.378 1.076 -59.410 1.00 30.71 326 VAL A C 1
ATOM 2651 O O . VAL A 1 340 ? -0.320 0.156 -59.211 1.00 29.58 326 VAL A O 1
ATOM 2655 N N . ASP A 1 341 ? 0.903 1.304 -60.591 1.00 32.98 327 ASP A N 1
ATOM 2656 C CA . ASP A 1 341 ? 0.647 0.374 -61.684 1.00 33.90 327 ASP A CA 1
ATOM 2657 C C . ASP A 1 341 ? 1.564 -0.835 -61.525 1.00 32.58 327 ASP A C 1
ATOM 2658 O O . ASP A 1 341 ? 2.713 -0.674 -61.277 1.00 34.62 327 ASP A O 1
ATOM 2663 N N . LEU A 1 342 ? 1.027 -2.029 -61.623 1.00 29.91 328 LEU A N 1
ATOM 2664 C CA . LEU A 1 342 ? 1.800 -3.241 -61.441 1.00 32.52 328 LEU A CA 1
ATOM 2665 C C . LEU A 1 342 ? 1.651 -4.216 -62.593 1.00 33.84 328 LEU A C 1
ATOM 2666 O O . LEU A 1 342 ? 0.632 -4.287 -63.204 1.00 33.89 328 LEU A O 1
ATOM 2671 N N . PRO A 1 343 ? 2.656 -5.038 -62.770 1.00 33.60 329 PRO A N 1
ATOM 2672 C CA . PRO A 1 343 ? 2.661 -6.087 -63.754 1.00 35.50 329 PRO A CA 1
ATOM 2673 C C . PRO A 1 343 ? 1.716 -7.213 -63.424 1.00 37.16 329 PRO A C 1
ATOM 2674 O O . PRO A 1 343 ? 1.254 -7.330 -62.338 1.00 37.81 329 PRO A O 1
ATOM 2678 N N . GLU A 1 344 ? 1.455 -8.066 -64.374 1.00 35.23 330 GLU A N 1
ATOM 2679 C CA . GLU A 1 344 ? 0.605 -9.175 -64.125 1.00 36.45 330 GLU A CA 1
ATOM 2680 C C . GLU A 1 344 ? 1.280 -9.960 -63.045 1.00 36.08 330 GLU A C 1
ATOM 2681 O O . GLU A 1 344 ? 2.465 -10.021 -62.987 1.00 33.45 330 GLU A O 1
ATOM 2687 N N . LEU A 1 345 ? 0.484 -10.512 -62.159 1.00 36.49 331 LEU A N 1
ATOM 2688 C CA . LEU A 1 345 ? 1.020 -11.253 -61.051 1.00 34.71 331 LEU A CA 1
ATOM 2689 C C . LEU A 1 345 ? 1.607 -12.522 -61.578 1.00 34.46 331 LEU A C 1
ATOM 2690 O O . LEU A 1 345 ? 0.985 -13.221 -62.327 1.00 33.79 331 LEU A O 1
ATOM 2695 N N . ASN A 1 346 ? 2.831 -12.791 -61.187 1.00 33.37 332 ASN A N 1
ATOM 2696 C CA . ASN A 1 346 ? 3.517 -13.998 -61.559 1.00 33.48 332 ASN A CA 1
ATOM 2697 C C . ASN A 1 346 ? 4.249 -14.562 -60.348 1.00 33.15 332 ASN A C 1
ATOM 2698 O O . ASN A 1 346 ? 5.203 -14.000 -59.891 1.00 35.33 332 ASN A O 1
ATOM 2703 N N . LEU A 1 347 ? 3.754 -15.648 -59.804 1.00 30.09 333 LEU A N 1
ATOM 2704 C CA . LEU A 1 347 ? 4.376 -16.217 -58.646 1.00 27.89 333 LEU A CA 1
ATOM 2705 C C . LEU A 1 347 ? 5.259 -17.391 -59.012 1.00 29.18 333 LEU A C 1
ATOM 2706 O O . LEU A 1 347 ? 5.020 -18.056 -59.946 1.00 29.57 333 LEU A O 1
ATOM 2711 N N . PRO A 1 348 ? 6.214 -17.683 -58.162 1.00 27.71 334 PRO A N 1
ATOM 2712 C CA . PRO A 1 348 ? 6.978 -18.899 -58.280 1.00 27.98 334 PRO A CA 1
ATOM 2713 C C . PRO A 1 348 ? 6.078 -20.093 -58.063 1.00 28.39 334 PRO A C 1
ATOM 2714 O O . PRO A 1 348 ? 5.052 -19.954 -57.499 1.00 25.62 334 PRO A O 1
ATOM 2718 N N . ALA A 1 349 ? 6.505 -21.259 -58.508 1.00 27.05 335 ALA A N 1
ATOM 2719 C CA . ALA A 1 349 ? 5.763 -22.481 -58.236 1.00 28.73 335 ALA A CA 1
ATOM 2720 C C . ALA A 1 349 ? 5.751 -22.717 -56.745 1.00 26.25 335 ALA A C 1
ATOM 2721 O O . ALA A 1 349 ? 6.770 -22.607 -56.135 1.00 25.93 335 ALA A O 1
ATOM 2723 N N . PRO A 1 350 ? 4.641 -23.125 -56.191 1.00 26.91 336 PRO A N 1
ATOM 2724 C CA . PRO A 1 350 ? 4.615 -23.317 -54.747 1.00 26.22 336 PRO A CA 1
ATOM 2725 C C . PRO A 1 350 ? 5.583 -24.401 -54.270 1.00 25.70 336 PRO A C 1
ATOM 2726 O O . PRO A 1 350 ? 5.845 -25.317 -54.974 1.00 25.99 336 PRO A O 1
ATOM 2730 N N . ILE A 1 351 ? 6.120 -24.255 -53.076 1.00 20.30 337 ILE A N 1
ATOM 2731 C CA . ILE A 1 351 ? 7.066 -25.209 -52.537 1.00 20.67 337 ILE A CA 1
ATOM 2732 C C . ILE A 1 351 ? 6.303 -26.341 -51.890 1.00 22.47 337 ILE A C 1
ATOM 2733 O O . ILE A 1 351 ? 5.522 -26.146 -51.032 1.00 23.28 337 ILE A O 1
ATOM 2738 N N . PRO A 1 352 ? 6.547 -27.546 -52.343 1.00 23.90 338 PRO A N 1
ATOM 2739 C CA . PRO A 1 352 ? 5.750 -28.653 -51.873 1.00 22.98 338 PRO A CA 1
ATOM 2740 C C . PRO A 1 352 ? 5.894 -28.903 -50.372 1.00 21.40 338 PRO A C 1
ATOM 2741 O O . PRO A 1 352 ? 6.926 -28.728 -49.847 1.00 22.10 338 PRO A O 1
ATOM 2745 N N . LYS A 1 353 ? 4.794 -29.285 -49.761 1.00 19.49 339 LYS A N 1
ATOM 2746 C CA . LYS A 1 353 ? 4.737 -29.775 -48.388 1.00 19.46 339 LYS A CA 1
ATOM 2747 C C . LYS A 1 353 ? 4.328 -31.251 -48.379 1.00 19.82 339 LYS A C 1
ATOM 2748 O O . LYS A 1 353 ? 3.479 -31.612 -49.084 1.00 19.66 339 LYS A O 1
ATOM 2754 N N . ARG A 1 354 ? 4.959 -32.070 -47.550 1.00 18.24 340 ARG A N 1
ATOM 2755 C CA . ARG A 1 354 ? 4.673 -33.498 -47.467 1.00 16.13 340 ARG A CA 1
ATOM 2756 C C . ARG A 1 354 ? 4.476 -33.948 -46.045 1.00 20.37 340 ARG A C 1
ATOM 2757 O O . ARG A 1 354 ? 5.010 -33.345 -45.152 1.00 19.98 340 ARG A O 1
ATOM 2765 N N . LEU A 1 355 ? 3.676 -34.967 -45.837 1.00 20.09 341 LEU A N 1
ATOM 2766 C CA . LEU A 1 355 ? 3.668 -35.680 -44.581 1.00 23.58 341 LEU A CA 1
ATOM 2767 C C . LEU A 1 355 ? 4.718 -36.759 -44.694 1.00 23.59 341 LEU A C 1
ATOM 2768 O O . LEU A 1 355 ? 4.891 -37.289 -45.731 1.00 24.83 341 LEU A O 1
ATOM 2773 N N . PHE A 1 356 ? 5.385 -37.076 -43.615 1.00 20.34 342 PHE A N 1
ATOM 2774 C CA . PHE A 1 356 ? 6.305 -38.172 -43.608 1.00 20.42 342 PHE A CA 1
ATOM 2775 C C . PHE A 1 356 ? 5.956 -39.257 -42.606 1.00 22.07 342 PHE A C 1
ATOM 2776 O O . PHE A 1 356 ? 6.629 -40.217 -42.521 1.00 23.17 342 PHE A O 1
ATOM 2784 N N . GLY A 1 357 ? 4.901 -39.057 -41.844 1.00 22.38 343 GLY A N 1
ATOM 2785 C CA . GLY A 1 357 ? 4.360 -40.069 -41.010 1.00 24.07 343 GLY A CA 1
ATOM 2786 C C . GLY A 1 357 ? 5.080 -40.240 -39.697 1.00 24.33 343 GLY A C 1
ATOM 2787 O O . GLY A 1 357 ? 5.863 -39.424 -39.334 1.00 22.18 343 GLY A O 1
ATOM 2788 N N . LYS A 1 358 ? 4.801 -41.324 -39.009 1.00 22.33 344 LYS A N 1
ATOM 2789 C CA . LYS A 1 358 ? 5.387 -41.534 -37.720 1.00 23.84 344 LYS A CA 1
ATOM 2790 C C . LYS A 1 358 ? 6.844 -41.953 -37.705 1.00 23.75 344 LYS A C 1
ATOM 2791 O O . LYS A 1 358 ? 7.232 -42.809 -38.404 1.00 22.00 344 LYS A O 1
ATOM 2797 N N . VAL A 1 359 ? 7.619 -41.334 -36.828 1.00 20.64 345 VAL A N 1
ATOM 2798 C CA . VAL A 1 359 ? 8.982 -41.755 -36.482 1.00 21.01 345 VAL A CA 1
ATOM 2799 C C . VAL A 1 359 ? 9.076 -42.249 -35.040 1.00 22.04 345 VAL A C 1
ATOM 2800 O O . VAL A 1 359 ? 8.799 -41.523 -34.117 1.00 24.72 345 VAL A O 1
ATOM 2804 N N . LYS A 1 360 ? 9.452 -43.507 -34.862 1.00 21.17 346 LYS A N 1
ATOM 2805 C CA . LYS A 1 360 ? 9.578 -44.080 -33.537 1.00 21.91 346 LYS A CA 1
ATOM 2806 C C . LYS A 1 360 ? 10.908 -43.767 -32.883 1.00 21.26 346 LYS A C 1
ATOM 2807 O O . LYS A 1 360 ? 11.925 -43.780 -33.516 1.00 20.58 346 LYS A O 1
ATOM 2813 N N . PHE A 1 361 ? 10.876 -43.543 -31.596 1.00 21.25 347 PHE A N 1
ATOM 2814 C CA . PHE A 1 361 ? 12.113 -43.279 -30.941 1.00 22.09 347 PHE A CA 1
ATOM 2815 C C . PHE A 1 361 ? 12.560 -44.587 -30.307 1.00 21.63 347 PHE A C 1
ATOM 2816 O O . PHE A 1 361 ? 11.996 -45.013 -29.379 1.00 23.43 347 PHE A O 1
ATOM 2824 N N . THR A 1 362 ? 13.603 -45.193 -30.865 1.00 20.67 348 THR A N 1
ATOM 2825 C CA . THR A 1 362 ? 14.107 -46.467 -30.363 1.00 24.53 348 THR A CA 1
ATOM 2826 C C . THR A 1 362 ? 15.267 -46.276 -29.390 1.00 25.01 348 THR A C 1
ATOM 2827 O O . THR A 1 362 ? 15.585 -47.171 -28.608 1.00 25.44 348 THR A O 1
ATOM 2831 N N . GLU A 1 363 ? 15.896 -45.107 -29.444 1.00 24.35 349 GLU A N 1
ATOM 2832 C CA . GLU A 1 363 ? 17.029 -44.809 -28.575 1.00 23.48 349 GLU A CA 1
ATOM 2833 C C . GLU A 1 363 ? 16.730 -43.632 -27.651 1.00 21.63 349 GLU A C 1
ATOM 2834 O O . GLU A 1 363 ? 16.002 -42.711 -28.019 1.00 18.84 349 GLU A O 1
ATOM 2840 N N . HIS A 1 364 ? 17.298 -43.671 -26.450 1.00 20.27 350 HIS A N 1
ATOM 2841 C CA . HIS A 1 364 ? 17.106 -42.624 -25.494 1.00 19.39 350 HIS A CA 1
ATOM 2842 C C . HIS A 1 364 ? 18.360 -42.351 -24.608 1.00 22.29 350 HIS A C 1
ATOM 2843 O O . HIS A 1 364 ? 19.152 -43.204 -24.344 1.00 18.91 350 HIS A O 1
ATOM 2850 N N . ALA A 1 365 ? 18.510 -41.123 -24.171 1.00 20.59 351 ALA A N 1
ATOM 2851 C CA . ALA A 1 365 ? 19.559 -40.797 -23.239 1.00 21.45 351 ALA A CA 1
ATOM 2852 C C . ALA A 1 365 ? 19.129 -39.723 -22.271 1.00 19.98 351 ALA A C 1
ATOM 2853 O O . ALA A 1 365 ? 18.673 -38.712 -22.670 1.00 18.85 351 ALA A O 1
ATOM 2855 N N . GLY A 1 366 ? 19.306 -39.995 -20.988 1.00 20.75 352 GLY A N 1
ATOM 2856 C CA . GLY A 1 366 ? 19.064 -39.031 -19.943 1.00 18.90 352 GLY A CA 1
ATOM 2857 C C . GLY A 1 366 ? 20.059 -37.905 -19.931 1.00 20.10 352 GLY A C 1
ATOM 2858 O O . GLY A 1 366 ? 21.228 -38.119 -19.944 1.00 20.96 352 GLY A O 1
ATOM 2859 N N . LEU A 1 367 ? 19.558 -36.694 -19.857 1.00 19.41 353 LEU A N 1
ATOM 2860 C CA . LEU A 1 367 ? 20.391 -35.531 -19.907 1.00 18.34 353 LEU A CA 1
ATOM 2861 C C . LEU A 1 367 ? 21.393 -35.510 -18.733 1.00 18.10 353 LEU A C 1
ATOM 2862 O O . LEU A 1 367 ? 22.526 -35.322 -18.921 1.00 18.03 353 LEU A O 1
ATOM 2867 N N . LEU A 1 368 ? 20.914 -35.781 -17.542 1.00 18.61 354 LEU A N 1
ATOM 2868 C CA . LEU A 1 368 ? 21.734 -35.849 -16.367 1.00 17.74 354 LEU A CA 1
ATOM 2869 C C . LEU A 1 368 ? 22.772 -36.986 -16.391 1.00 21.18 354 LEU A C 1
ATOM 2870 O O . LEU A 1 368 ? 23.693 -37.024 -15.614 1.00 20.84 354 LEU A O 1
ATOM 2875 N N . ASP A 1 369 ? 22.518 -37.938 -17.254 1.00 21.80 355 ASP A N 1
ATOM 2876 C CA . ASP A 1 369 ? 23.399 -39.041 -17.499 1.00 24.64 355 ASP A CA 1
ATOM 2877 C C . ASP A 1 369 ? 24.323 -38.787 -18.664 1.00 24.74 355 ASP A C 1
ATOM 2878 O O . ASP A 1 369 ? 25.107 -39.628 -18.994 1.00 25.46 355 ASP A O 1
ATOM 2883 N N . SER A 1 370 ? 24.197 -37.651 -19.303 1.00 21.07 356 SER A N 1
ATOM 2884 C CA . SER A 1 370 ? 25.032 -37.301 -20.429 1.00 19.69 356 SER A CA 1
ATOM 2885 C C . SER A 1 370 ? 25.966 -36.097 -20.262 1.00 20.98 356 SER A C 1
ATOM 2886 O O . SER A 1 370 ? 26.466 -35.584 -21.200 1.00 19.35 356 SER A O 1
ATOM 2889 N N . LEU A 1 371 ? 26.193 -35.638 -19.045 1.00 20.17 357 LEU A N 1
ATOM 2890 C CA . LEU A 1 371 ? 26.745 -34.317 -18.909 1.00 18.36 357 LEU A CA 1
ATOM 2891 C C . LEU A 1 371 ? 28.110 -34.069 -19.585 1.00 19.42 357 LEU A C 1
ATOM 2892 O O . LEU A 1 371 ? 28.266 -33.128 -20.283 1.00 18.67 357 LEU A O 1
ATOM 2897 N N . HIS A 1 372 ? 29.062 -34.940 -19.418 1.00 16.94 358 HIS A N 1
ATOM 2898 C CA . HIS A 1 372 ? 30.336 -34.740 -20.047 1.00 15.60 358 HIS A CA 1
ATOM 2899 C C . HIS A 1 372 ? 30.359 -35.016 -21.545 1.00 16.50 358 HIS A C 1
ATOM 2900 O O . HIS A 1 372 ? 31.327 -34.813 -22.213 1.00 18.17 358 HIS A O 1
ATOM 2907 N N . ARG A 1 373 ? 29.315 -35.649 -22.000 1.00 17.70 359 ARG A N 1
ATOM 2908 C CA . ARG A 1 373 ? 29.104 -35.899 -23.413 1.00 16.15 359 ARG A CA 1
ATOM 2909 C C . ARG A 1 373 ? 28.747 -34.627 -24.188 1.00 18.82 359 ARG A C 1
ATOM 2910 O O . ARG A 1 373 ? 28.986 -34.488 -25.359 1.00 19.06 359 ARG A O 1
ATOM 2918 N N . ILE A 1 374 ? 28.092 -33.731 -23.491 1.00 20.07 360 ILE A N 1
ATOM 2919 C CA . ILE A 1 374 ? 27.674 -32.505 -24.115 1.00 18.99 360 ILE A CA 1
ATOM 2920 C C . ILE A 1 374 ? 28.016 -31.228 -23.328 1.00 17.84 360 ILE A C 1
ATOM 2921 O O . ILE A 1 374 ? 27.448 -30.230 -23.569 1.00 19.43 360 ILE A O 1
ATOM 2926 N N . SER A 1 375 ? 28.932 -31.302 -22.387 1.00 16.41 361 SER A N 1
ATOM 2927 C CA . SER A 1 375 ? 29.329 -30.149 -21.653 1.00 15.50 361 SER A CA 1
ATOM 2928 C C . SER A 1 375 ? 30.703 -30.341 -21.050 1.00 19.20 361 SER A C 1
ATOM 2929 O O . SER A 1 375 ? 31.257 -31.393 -21.112 1.00 17.62 361 SER A O 1
ATOM 2932 N N . THR A 1 376 ? 31.224 -29.277 -20.478 1.00 19.98 362 THR A N 1
ATOM 2933 C CA . THR A 1 376 ? 32.475 -29.278 -19.760 1.00 21.68 362 THR A CA 1
ATOM 2934 C C . THR A 1 376 ? 32.204 -28.568 -18.439 1.00 19.83 362 THR A C 1
ATOM 2935 O O . THR A 1 376 ? 31.720 -27.514 -18.440 1.00 21.33 362 THR A O 1
ATOM 2939 N N . PRO A 1 377 ? 32.455 -29.212 -17.328 1.00 20.15 363 PRO A N 1
ATOM 2940 C CA . PRO A 1 377 ? 32.097 -28.608 -16.055 1.00 20.71 363 PRO A CA 1
ATOM 2941 C C . PRO A 1 377 ? 32.941 -27.387 -15.718 1.00 21.65 363 PRO A C 1
ATOM 2942 O O . PRO A 1 377 ? 34.072 -27.355 -16.050 1.00 21.32 363 PRO A O 1
ATOM 2946 N N . GLN A 1 378 ? 32.347 -26.416 -15.056 1.00 17.31 364 GLN A N 1
ATOM 2947 C CA . GLN A 1 378 ? 33.076 -25.287 -14.546 1.00 16.20 364 GLN A CA 1
ATOM 2948 C C . GLN A 1 378 ? 32.721 -25.157 -13.086 1.00 20.03 364 GLN A C 1
ATOM 2949 O O . GLN A 1 378 ? 31.713 -25.611 -12.674 1.00 20.20 364 GLN A O 1
ATOM 2955 N N . LYS A 1 379 ? 33.599 -24.548 -12.310 1.00 19.30 365 LYS A N 1
ATOM 2956 C CA . LYS A 1 379 ? 33.410 -24.461 -10.889 1.00 18.40 365 LYS A CA 1
ATOM 2957 C C . LYS A 1 379 ? 33.383 -23.017 -10.415 1.00 16.11 365 LYS A C 1
ATOM 2958 O O . LYS A 1 379 ? 34.093 -22.237 -10.881 1.00 18.37 365 LYS A O 1
ATOM 2964 N N . SER A 1 380 ? 32.534 -22.725 -9.443 1.00 16.52 366 SER A N 1
ATOM 2965 C CA . SER A 1 380 ? 32.529 -21.435 -8.825 1.00 17.87 366 SER A CA 1
ATOM 2966 C C . SER A 1 380 ? 32.009 -21.521 -7.411 1.00 17.23 366 SER A C 1
ATOM 2967 O O . SER A 1 380 ? 31.300 -22.398 -7.101 1.00 17.54 366 SER A O 1
ATOM 2970 N N . GLU A 1 381 ? 32.410 -20.582 -6.589 1.00 19.71 367 GLU A N 1
ATOM 2971 C CA . GLU A 1 381 ? 32.027 -20.574 -5.203 1.00 18.20 367 GLU A CA 1
ATOM 2972 C C . GLU A 1 381 ? 30.544 -20.339 -5.029 1.00 19.89 367 GLU A C 1
ATOM 2973 O O . GLU A 1 381 ? 29.918 -20.973 -4.263 1.00 18.47 367 GLU A O 1
ATOM 2979 N N . ALA A 1 382 ? 30.019 -19.427 -5.826 1.00 19.78 368 ALA A N 1
ATOM 2980 C CA . ALA A 1 382 ? 28.617 -19.055 -5.832 1.00 19.94 368 ALA A CA 1
ATOM 2981 C C . ALA A 1 382 ? 28.009 -19.303 -7.203 1.00 20.55 368 ALA A C 1
ATOM 2982 O O . ALA A 1 382 ? 28.671 -19.227 -8.167 1.00 22.02 368 ALA A O 1
ATOM 2984 N N . PRO A 1 383 ? 26.740 -19.594 -7.253 1.00 18.37 369 PRO A N 1
ATOM 2985 C CA . PRO A 1 383 ? 26.101 -19.768 -8.544 1.00 21.07 369 PRO A CA 1
ATOM 2986 C C . PRO A 1 383 ? 26.112 -18.455 -9.302 1.00 20.83 369 PRO A C 1
ATOM 2987 O O . PRO A 1 383 ? 25.702 -17.465 -8.764 1.00 23.69 369 PRO A O 1
ATOM 2991 N N . LEU A 1 384 ? 26.598 -18.472 -10.529 1.00 18.14 370 LEU A N 1
ATOM 2992 C CA . LEU A 1 384 ? 26.597 -17.296 -11.373 1.00 15.56 370 LEU A CA 1
ATOM 2993 C C . LEU A 1 384 ? 25.594 -17.464 -12.541 1.00 13.79 370 LEU A C 1
ATOM 2994 O O . LEU A 1 384 ? 25.254 -18.524 -12.865 1.00 15.86 370 LEU A O 1
ATOM 2999 N N . PRO A 1 385 ? 25.133 -16.395 -13.134 1.00 16.03 371 PRO A N 1
ATOM 3000 C CA . PRO A 1 385 ? 24.236 -16.551 -14.274 1.00 17.10 371 PRO A CA 1
ATOM 3001 C C . PRO A 1 385 ? 25.026 -17.066 -15.484 1.00 18.34 371 PRO A C 1
ATOM 3002 O O . PRO A 1 385 ? 26.193 -16.938 -15.518 1.00 17.47 371 PRO A O 1
ATOM 3006 N N . MET A 1 386 ? 24.359 -17.645 -16.463 1.00 15.69 372 MET A N 1
ATOM 3007 C CA . MET A 1 386 ? 25.041 -18.430 -17.480 1.00 15.42 372 MET A CA 1
ATOM 3008 C C . MET A 1 386 ? 26.031 -17.631 -18.314 1.00 15.61 372 MET A C 1
ATOM 3009 O O . MET A 1 386 ? 26.933 -18.139 -18.837 1.00 17.79 372 MET A O 1
ATOM 3014 N N . GLU A 1 387 ? 25.793 -16.346 -18.441 1.00 16.00 373 GLU A N 1
ATOM 3015 C CA . GLU A 1 387 ? 26.663 -15.502 -19.221 1.00 16.72 373 GLU A CA 1
ATOM 3016 C C . GLU A 1 387 ? 28.096 -15.490 -18.641 1.00 18.43 373 GLU A C 1
ATOM 3017 O O . GLU A 1 387 ? 29.056 -15.308 -19.347 1.00 16.39 373 GLU A O 1
ATOM 3023 N N . LYS A 1 388 ? 28.166 -15.623 -17.343 1.00 16.99 374 LYS A N 1
ATOM 3024 C CA . LYS A 1 388 ? 29.450 -15.611 -16.629 1.00 20.29 374 LYS A CA 1
ATOM 3025 C C . LYS A 1 388 ? 30.275 -16.859 -16.876 1.00 20.50 374 LYS A C 1
ATOM 3026 O O . LYS A 1 388 ? 31.430 -16.903 -16.531 1.00 20.27 374 LYS A O 1
ATOM 3032 N N . TYR A 1 389 ? 29.612 -17.890 -17.366 1.00 16.44 375 TYR A N 1
ATOM 3033 C CA . TYR A 1 389 ? 30.246 -19.130 -17.680 1.00 18.19 375 TYR A CA 1
ATOM 3034 C C . TYR A 1 389 ? 30.508 -19.193 -19.196 1.00 16.48 375 TYR A C 1
ATOM 3035 O O . TYR A 1 389 ? 30.896 -20.169 -19.669 1.00 18.88 375 TYR A O 1
ATOM 3044 N N . GLY A 1 390 ? 30.299 -18.093 -19.879 1.00 16.69 376 GLY A N 1
ATOM 3045 C CA . GLY A 1 390 ? 30.447 -18.027 -21.308 1.00 17.16 376 GLY A CA 1
ATOM 3046 C C . GLY A 1 390 ? 29.337 -18.587 -22.160 1.00 17.66 376 GLY A C 1
ATOM 3047 O O . GLY A 1 390 ? 29.584 -18.946 -23.263 1.00 16.86 376 GLY A O 1
ATOM 3048 N N . GLN A 1 391 ? 28.129 -18.632 -21.628 1.00 15.89 377 GLN A N 1
ATOM 3049 C CA . GLN A 1 391 ? 27.032 -19.259 -22.318 1.00 17.72 377 GLN A CA 1
ATOM 3050 C C . GLN A 1 391 ? 25.882 -18.329 -22.707 1.00 18.71 377 GLN A C 1
ATOM 3051 O O . GLN A 1 391 ? 25.277 -17.741 -21.875 1.00 17.70 377 GLN A O 1
ATOM 3057 N N . ALA A 1 392 ? 25.607 -18.233 -23.991 1.00 16.17 378 ALA A N 1
ATOM 3058 C CA . ALA A 1 392 ? 24.512 -17.419 -24.473 1.00 17.31 378 ALA A CA 1
ATOM 3059 C C . ALA A 1 392 ? 23.144 -18.014 -24.336 1.00 18.35 378 ALA A C 1
ATOM 3060 O O . ALA A 1 392 ? 22.297 -17.448 -23.773 1.00 19.67 378 ALA A O 1
ATOM 3062 N N . TYR A 1 393 ? 22.993 -19.202 -24.884 1.00 16.96 379 TYR A N 1
ATOM 3063 C CA . TYR A 1 393 ? 21.696 -19.837 -25.039 1.00 15.25 379 TYR A CA 1
ATOM 3064 C C . TYR A 1 393 ? 21.595 -21.271 -24.490 1.00 15.98 379 TYR A C 1
ATOM 3065 O O . TYR A 1 393 ? 22.550 -21.931 -24.357 1.00 15.75 379 TYR A O 1
ATOM 3074 N N . GLY A 1 394 ? 20.381 -21.680 -24.185 1.00 15.14 380 GLY A N 1
ATOM 3075 C CA . GLY A 1 394 ? 20.084 -23.039 -23.803 1.00 13.98 380 GLY A CA 1
ATOM 3076 C C . GLY A 1 394 ? 19.781 -23.360 -22.359 1.00 15.22 380 GLY A C 1
ATOM 3077 O O . GLY A 1 394 ? 19.103 -22.650 -21.745 1.00 15.01 380 GLY A O 1
ATOM 3078 N N . PHE A 1 395 ? 20.352 -24.447 -21.852 1.00 15.26 381 PHE A N 1
ATOM 3079 C CA . PHE A 1 395 ? 20.069 -24.984 -20.536 1.00 15.37 381 PHE A CA 1
ATOM 3080 C C . PHE A 1 395 ? 21.393 -25.007 -19.788 1.00 15.70 381 PHE A C 1
ATOM 3081 O O . PHE A 1 395 ? 22.416 -24.988 -20.385 1.00 15.45 381 PHE A O 1
ATOM 3089 N N . ILE A 1 396 ? 21.322 -25.008 -18.484 1.00 15.62 382 ILE A N 1
ATOM 3090 C CA . ILE A 1 396 ? 22.511 -25.108 -17.671 1.00 15.50 382 ILE A CA 1
ATOM 3091 C C . ILE A 1 396 ? 22.169 -25.862 -16.406 1.00 15.96 382 ILE A C 1
ATOM 3092 O O . ILE A 1 396 ? 21.173 -25.652 -15.835 1.00 14.54 382 ILE A O 1
ATOM 3097 N N . VAL A 1 397 ? 23.040 -26.762 -16.033 1.00 16.32 383 VAL A N 1
ATOM 3098 C CA . VAL A 1 397 ? 22.825 -27.518 -14.853 1.00 16.54 383 VAL A CA 1
ATOM 3099 C C . VAL A 1 397 ? 23.757 -26.994 -13.754 1.00 17.32 383 VAL A C 1
ATOM 3100 O O . VAL A 1 397 ? 24.907 -26.865 -13.955 1.00 18.23 383 VAL A O 1
ATOM 3104 N N . TYR A 1 398 ? 23.177 -26.728 -12.604 1.00 15.84 384 TYR A N 1
ATOM 3105 C CA . TYR A 1 398 ? 23.881 -26.248 -11.441 1.00 17.07 384 TYR A CA 1
ATOM 3106 C C . TYR A 1 398 ? 23.815 -27.357 -10.369 1.00 17.88 384 TYR A C 1
ATOM 3107 O O . TYR A 1 398 ? 22.803 -27.909 -10.147 1.00 14.36 384 TYR A O 1
ATOM 3116 N N . GLU A 1 399 ? 24.949 -27.675 -9.773 1.00 17.13 385 GLU A N 1
ATOM 3117 C CA . GLU A 1 399 ? 25.054 -28.835 -8.931 1.00 19.49 385 GLU A CA 1
ATOM 3118 C C . GLU A 1 399 ? 25.915 -28.533 -7.678 1.00 18.54 385 GLU A C 1
ATOM 3119 O O . GLU A 1 399 ? 26.940 -27.937 -7.785 1.00 19.32 385 GLU A O 1
ATOM 3125 N N . THR A 1 400 ? 25.445 -28.944 -6.516 1.00 19.05 386 THR A N 1
ATOM 3126 C CA . THR A 1 400 ? 26.180 -28.751 -5.280 1.00 22.15 386 THR A CA 1
ATOM 3127 C C . THR A 1 400 ? 25.800 -29.826 -4.304 1.00 23.53 386 THR A C 1
ATOM 3128 O O . THR A 1 400 ? 24.744 -30.385 -4.402 1.00 21.53 386 THR A O 1
ATOM 3132 N N . THR A 1 401 ? 26.684 -30.068 -3.344 1.00 21.56 387 THR A N 1
ATOM 3133 C CA . THR A 1 401 ? 26.430 -31.014 -2.300 1.00 21.74 387 THR A CA 1
ATOM 3134 C C . THR A 1 401 ? 26.147 -30.341 -0.965 1.00 21.41 387 THR A C 1
ATOM 3135 O O . THR A 1 401 ? 26.886 -29.567 -0.507 1.00 25.83 387 THR A O 1
ATOM 3139 N N . ILE A 1 402 ? 25.049 -30.675 -0.369 1.00 21.21 388 ILE A N 1
ATOM 3140 C CA . ILE A 1 402 ? 24.695 -30.178 0.930 1.00 20.80 388 ILE A CA 1
ATOM 3141 C C . ILE A 1 402 ? 25.137 -31.194 1.989 1.00 22.25 388 ILE A C 1
ATOM 3142 O O . ILE A 1 402 ? 24.838 -32.314 1.920 1.00 22.19 388 ILE A O 1
ATOM 3147 N N . LYS A 1 403 ? 25.858 -30.747 2.987 1.00 21.61 389 LYS A N 1
ATOM 3148 C CA . LYS A 1 403 ? 26.313 -31.650 3.998 1.00 24.26 389 LYS A CA 1
ATOM 3149 C C . LYS A 1 403 ? 25.563 -31.498 5.302 1.00 24.64 389 LYS A C 1
ATOM 3150 O O . LYS A 1 403 ? 25.584 -30.485 5.891 1.00 25.38 389 LYS A O 1
ATOM 3156 N N . GLY A 1 404 ? 24.971 -32.574 5.755 1.00 25.30 390 GLY A N 1
ATOM 3157 C CA . GLY A 1 404 ? 24.181 -32.591 6.940 1.00 26.14 390 GLY A CA 1
ATOM 3158 C C . GLY A 1 404 ? 22.740 -32.779 6.633 1.00 29.19 390 GLY A C 1
ATOM 3159 O O . GLY A 1 404 ? 22.289 -32.420 5.594 1.00 28.24 390 GLY A O 1
ATOM 3160 N N . ALA A 1 405 ? 22.026 -33.358 7.579 1.00 27.14 391 ALA A N 1
ATOM 3161 C CA . ALA A 1 405 ? 20.640 -33.617 7.409 1.00 28.08 391 ALA A CA 1
ATOM 3162 C C . ALA A 1 405 ? 19.898 -32.406 7.917 1.00 29.86 391 ALA A C 1
ATOM 3163 O O . ALA A 1 405 ? 19.685 -32.258 9.085 1.00 30.66 391 ALA A O 1
ATOM 3165 N N . TYR A 1 406 ? 19.523 -31.530 7.004 1.00 25.00 392 TYR A N 1
ATOM 3166 C CA . TYR A 1 406 ? 18.783 -30.334 7.324 1.00 26.11 392 TYR A CA 1
ATOM 3167 C C . TYR A 1 406 ? 17.319 -30.569 7.667 1.00 26.35 392 TYR A C 1
ATOM 3168 O O . TYR A 1 406 ? 16.700 -29.732 8.239 1.00 28.76 392 TYR A O 1
ATOM 3177 N N . GLY A 1 407 ? 16.764 -31.682 7.256 1.00 25.61 393 GLY A N 1
ATOM 3178 C CA . GLY A 1 407 ? 15.343 -31.867 7.404 1.00 24.66 393 GLY A CA 1
ATOM 3179 C C . GLY A 1 407 ? 14.489 -31.076 6.418 1.00 24.38 393 GLY A C 1
ATOM 3180 O O . GLY A 1 407 ? 14.887 -30.801 5.351 1.00 24.32 393 GLY A O 1
ATOM 3181 N N . LYS A 1 408 ? 13.280 -30.767 6.789 1.00 23.53 394 LYS A N 1
ATOM 3182 C CA . LYS A 1 408 ? 12.419 -30.075 5.890 1.00 25.78 394 LYS A CA 1
ATOM 3183 C C . LYS A 1 408 ? 12.877 -28.633 5.755 1.00 26.93 394 LYS A C 1
ATOM 3184 O O . LYS A 1 408 ? 13.038 -27.949 6.749 1.00 26.41 394 LYS A O 1
ATOM 3190 N N . GLN A 1 409 ? 13.114 -28.212 4.523 1.00 24.37 395 GLN A N 1
ATOM 3191 C CA . GLN A 1 409 ? 13.556 -26.866 4.224 1.00 24.95 395 GLN A CA 1
ATOM 3192 C C . GLN A 1 409 ? 12.828 -26.266 3.035 1.00 24.66 395 GLN A C 1
ATOM 3193 O O . GLN A 1 409 ? 12.425 -26.957 2.186 1.00 25.94 395 GLN A O 1
ATOM 3199 N N . ALA A 1 410 ? 12.724 -24.962 3.008 1.00 24.22 396 ALA A N 1
ATOM 3200 C CA . ALA A 1 410 ? 12.261 -24.273 1.857 1.00 21.92 396 ALA A CA 1
ATOM 3201 C C . ALA A 1 410 ? 13.457 -23.915 1.022 1.00 21.40 396 ALA A C 1
ATOM 3202 O O . ALA A 1 410 ? 14.339 -23.247 1.478 1.00 22.44 396 ALA A O 1
ATOM 3204 N N . LEU A 1 411 ? 13.455 -24.396 -0.199 1.00 19.87 397 LEU A N 1
ATOM 3205 C CA . LEU A 1 411 ? 14.505 -24.078 -1.129 1.00 18.83 397 LEU A CA 1
ATOM 3206 C C . LEU A 1 411 ? 14.079 -22.890 -1.944 1.00 22.29 397 LEU A C 1
ATOM 3207 O O . LEU A 1 411 ? 13.042 -22.899 -2.502 1.00 23.60 397 LEU A O 1
ATOM 3212 N N . THR A 1 412 ? 14.877 -21.862 -1.985 1.00 19.31 398 THR A N 1
ATOM 3213 C CA . THR A 1 412 ? 14.558 -20.722 -2.808 1.00 19.15 398 THR A CA 1
ATOM 3214 C C . THR A 1 412 ? 15.659 -20.478 -3.815 1.00 19.86 398 THR A C 1
ATOM 3215 O O . THR A 1 412 ? 16.802 -20.489 -3.473 1.00 18.01 398 THR A O 1
ATOM 3219 N N . VAL A 1 413 ? 15.251 -20.280 -5.046 1.00 16.49 399 VAL A N 1
ATOM 3220 C CA . VAL A 1 413 ? 16.169 -19.888 -6.077 1.00 18.49 399 VAL A CA 1
ATOM 3221 C C . VAL A 1 413 ? 16.031 -18.393 -6.328 1.00 16.88 399 VAL A C 1
ATOM 3222 O O . VAL A 1 413 ? 15.004 -17.938 -6.714 1.00 18.77 399 VAL A O 1
ATOM 3226 N N . GLN A 1 414 ? 17.119 -17.693 -6.102 1.00 13.61 400 GLN A N 1
ATOM 3227 C CA . GLN A 1 414 ? 17.152 -16.268 -6.130 1.00 15.46 400 GLN A CA 1
ATOM 3228 C C . GLN A 1 414 ? 18.091 -15.722 -7.188 1.00 16.96 400 GLN A C 1
ATOM 3229 O O . GLN A 1 414 ? 19.249 -15.618 -6.934 1.00 17.86 400 GLN A O 1
ATOM 3235 N N . ASP A 1 415 ? 17.566 -15.283 -8.316 1.00 16.03 401 ASP A N 1
ATOM 3236 C CA . ASP A 1 415 ? 16.251 -15.569 -8.826 1.00 17.11 401 ASP A CA 1
ATOM 3237 C C . ASP A 1 415 ? 16.349 -16.548 -10.017 1.00 17.20 401 ASP A C 1
ATOM 3238 O O . ASP A 1 415 ? 17.372 -16.718 -10.565 1.00 19.87 401 ASP A O 1
ATOM 3243 N N . ILE A 1 416 ? 15.249 -17.157 -10.387 1.00 16.50 402 ILE A N 1
ATOM 3244 C CA . ILE A 1 416 ? 15.277 -18.121 -11.451 1.00 19.12 402 ILE A CA 1
ATOM 3245 C C . ILE A 1 416 ? 14.873 -17.497 -12.804 1.00 17.70 402 ILE A C 1
ATOM 3246 O O . ILE A 1 416 ? 13.822 -17.042 -12.953 1.00 17.05 402 ILE A O 1
ATOM 3251 N N . HIS A 1 417 ? 15.801 -17.508 -13.758 1.00 16.72 403 HIS A N 1
ATOM 3252 C CA . HIS A 1 417 ? 15.602 -16.919 -15.041 1.00 15.86 403 HIS A CA 1
ATOM 3253 C C . HIS A 1 417 ? 15.889 -17.976 -16.098 1.00 18.21 403 HIS A C 1
ATOM 3254 O O . HIS A 1 417 ? 17.005 -18.081 -16.530 1.00 18.77 403 HIS A O 1
ATOM 3261 N N . ASP A 1 418 ? 14.888 -18.732 -16.515 1.00 14.63 404 ASP A N 1
ATOM 3262 C CA . ASP A 1 418 ? 13.498 -18.508 -16.206 1.00 17.96 404 ASP A CA 1
ATOM 3263 C C . ASP A 1 418 ? 12.647 -19.675 -15.672 1.00 17.65 404 ASP A C 1
ATOM 3264 O O . ASP A 1 418 ? 11.561 -19.476 -15.245 1.00 15.93 404 ASP A O 1
ATOM 3269 N N . ARG A 1 419 ? 13.190 -20.873 -15.766 1.00 17.02 405 ARG A N 1
ATOM 3270 C CA . ARG A 1 419 ? 12.526 -22.077 -15.344 1.00 15.43 405 ARG A CA 1
ATOM 3271 C C . ARG A 1 419 ? 13.551 -23.113 -14.931 1.00 18.98 405 ARG A C 1
ATOM 3272 O O . ARG A 1 419 ? 14.561 -23.257 -15.546 1.00 16.74 405 ARG A O 1
ATOM 3280 N N . GLY A 1 420 ? 13.251 -23.837 -13.890 1.00 14.99 406 GLY A N 1
ATOM 3281 C CA . GLY A 1 420 ? 14.150 -24.891 -13.541 1.00 17.26 406 GLY A CA 1
ATOM 3282 C C . GLY A 1 420 ? 13.516 -26.099 -12.921 1.00 18.90 406 GLY A C 1
ATOM 3283 O O . GLY A 1 420 ? 12.526 -25.989 -12.263 1.00 21.00 406 GLY A O 1
ATOM 3284 N N . GLN A 1 421 ? 14.172 -27.218 -13.115 1.00 18.94 407 GLN A N 1
ATOM 3285 C CA . GLN A 1 421 ? 13.785 -28.479 -12.569 1.00 17.75 407 GLN A CA 1
ATOM 3286 C C . GLN A 1 421 ? 14.790 -28.887 -11.497 1.00 18.49 407 GLN A C 1
ATOM 3287 O O . GLN A 1 421 ? 15.944 -28.885 -11.724 1.00 16.09 407 GLN A O 1
ATOM 3293 N N . VAL A 1 422 ? 14.274 -29.192 -10.324 1.00 15.35 408 VAL A N 1
ATOM 3294 C CA . VAL A 1 422 ? 15.052 -29.452 -9.173 1.00 15.84 408 VAL A CA 1
ATOM 3295 C C . VAL A 1 422 ? 15.056 -30.942 -8.787 1.00 15.47 408 VAL A C 1
ATOM 3296 O O . VAL A 1 422 ? 14.076 -31.552 -8.751 1.00 16.49 408 VAL A O 1
ATOM 3300 N N . TYR A 1 423 ? 16.246 -31.437 -8.497 1.00 16.57 409 TYR A N 1
ATOM 3301 C CA . TYR A 1 423 ? 16.537 -32.799 -8.125 1.00 16.09 409 TYR A CA 1
ATOM 3302 C C . TYR A 1 423 ? 17.400 -32.839 -6.860 1.00 18.98 409 TYR A C 1
ATOM 3303 O O . TYR A 1 423 ? 18.337 -32.092 -6.743 1.00 18.42 409 TYR A O 1
ATOM 3312 N N . VAL A 1 424 ? 17.054 -33.748 -5.971 1.00 17.58 410 VAL A N 1
ATOM 3313 C CA . VAL A 1 424 ? 17.815 -33.987 -4.782 1.00 18.52 410 VAL A CA 1
ATOM 3314 C C . VAL A 1 424 ? 18.150 -35.484 -4.753 1.00 19.85 410 VAL A C 1
ATOM 3315 O O . VAL A 1 424 ? 17.287 -36.283 -4.789 1.00 20.46 410 VAL A O 1
ATOM 3319 N N . ASN A 1 425 ? 19.426 -35.810 -4.737 1.00 19.03 411 ASN A N 1
ATOM 3320 C CA . ASN A 1 425 ? 19.890 -37.181 -4.669 1.00 22.27 411 ASN A CA 1
ATOM 3321 C C . ASN A 1 425 ? 19.251 -38.012 -5.793 1.00 24.50 411 ASN A C 1
ATOM 3322 O O . ASN A 1 425 ? 18.908 -39.122 -5.609 1.00 22.92 411 ASN A O 1
ATOM 3327 N N . GLY A 1 426 ? 19.117 -37.402 -6.937 1.00 24.91 412 GLY A N 1
ATOM 3328 C CA . GLY A 1 426 ? 18.682 -38.102 -8.102 1.00 27.90 412 GLY A CA 1
ATOM 3329 C C . GLY A 1 426 ? 17.192 -38.325 -8.177 1.00 27.59 412 GLY A C 1
ATOM 3330 O O . GLY A 1 426 ? 16.724 -39.016 -9.051 1.00 29.45 412 GLY A O 1
ATOM 3331 N N . GLU A 1 427 ? 16.458 -37.702 -7.281 1.00 24.90 413 GLU A N 1
ATOM 3332 C CA . GLU A 1 427 ? 15.023 -37.734 -7.265 1.00 25.55 413 GLU A CA 1
ATOM 3333 C C . GLU A 1 427 ? 14.450 -36.377 -7.644 1.00 23.26 413 GLU A C 1
ATOM 3334 O O . GLU A 1 427 ? 14.936 -35.413 -7.228 1.00 23.20 413 GLU A O 1
ATOM 3340 N N . TYR A 1 428 ? 13.384 -36.337 -8.390 1.00 21.97 414 TYR A N 1
ATOM 3341 C CA . TYR A 1 428 ? 12.799 -35.092 -8.802 1.00 21.60 414 TYR A CA 1
ATOM 3342 C C . TYR A 1 428 ? 12.001 -34.528 -7.703 1.00 24.78 414 TYR A C 1
ATOM 3343 O O . TYR A 1 428 ? 11.222 -35.215 -7.146 1.00 24.71 414 TYR A O 1
ATOM 3352 N N . VAL A 1 429 ? 12.155 -33.258 -7.458 1.00 22.28 415 VAL A N 1
ATOM 3353 C CA . VAL A 1 429 ? 11.381 -32.607 -6.452 1.00 24.68 415 VAL A CA 1
ATOM 3354 C C . VAL A 1 429 ? 10.419 -31.529 -6.980 1.00 27.46 415 VAL A C 1
ATOM 3355 O O . VAL A 1 429 ? 9.415 -31.284 -6.374 1.00 28.61 415 VAL A O 1
ATOM 3359 N N . GLY A 1 430 ? 10.652 -30.970 -8.094 1.00 21.53 416 GLY A N 1
ATOM 3360 C CA . GLY A 1 430 ? 9.712 -30.027 -8.647 1.00 23.91 416 GLY A CA 1
ATOM 3361 C C . GLY A 1 430 ? 10.304 -28.988 -9.551 1.00 22.74 416 GLY A C 1
ATOM 3362 O O . GLY A 1 430 ? 11.419 -29.081 -9.917 1.00 19.27 416 GLY A O 1
ATOM 3363 N N . ILE A 1 431 ? 9.509 -27.988 -9.891 1.00 21.49 417 ILE A N 1
ATOM 3364 C CA . ILE A 1 431 ? 9.996 -26.913 -10.722 1.00 23.58 417 ILE A CA 1
ATOM 3365 C C . ILE A 1 431 ? 9.874 -25.585 -10.015 1.00 22.24 417 ILE A C 1
ATOM 3366 O O . ILE A 1 431 ? 8.989 -25.383 -9.246 1.00 22.35 417 ILE A O 1
ATOM 3371 N N . VAL A 1 432 ? 10.819 -24.718 -10.282 1.00 18.52 418 VAL A N 1
ATOM 3372 C CA . VAL A 1 432 ? 10.732 -23.329 -9.955 1.00 20.01 418 VAL A CA 1
ATOM 3373 C C . VAL A 1 432 ? 10.571 -22.494 -11.239 1.00 21.29 418 VAL A C 1
ATOM 3374 O O . VAL A 1 432 ? 11.167 -22.771 -12.224 1.00 18.40 418 VAL A O 1
ATOM 3378 N N . GLU A 1 433 ? 9.762 -21.470 -11.148 1.00 20.29 419 GLU A N 1
ATOM 3379 C CA . GLU A 1 433 ? 9.400 -20.658 -12.277 1.00 24.01 419 GLU A CA 1
ATOM 3380 C C . GLU A 1 433 ? 9.579 -19.189 -11.953 1.00 22.90 419 GLU A C 1
ATOM 3381 O O . GLU A 1 433 ? 9.392 -18.769 -10.862 1.00 19.90 419 GLU A O 1
ATOM 3387 N N . ARG A 1 434 ? 9.917 -18.423 -12.976 1.00 19.83 420 ARG A N 1
ATOM 3388 C CA . ARG A 1 434 ? 10.162 -16.998 -12.783 1.00 20.49 420 ARG A CA 1
ATOM 3389 C C . ARG A 1 434 ? 8.949 -16.253 -12.273 1.00 23.72 420 ARG A C 1
ATOM 3390 O O . ARG A 1 434 ? 9.067 -15.355 -11.519 1.00 26.11 420 ARG A O 1
ATOM 3398 N N . ASN A 1 435 ? 7.789 -16.604 -12.770 1.00 25.06 421 ASN A N 1
ATOM 3399 C CA . ASN A 1 435 ? 6.573 -15.878 -12.484 1.00 31.66 421 ASN A CA 1
ATOM 3400 C C . ASN A 1 435 ? 5.957 -16.396 -11.229 1.00 38.12 421 ASN A C 1
ATOM 3401 O O . ASN A 1 435 ? 5.559 -17.512 -11.109 1.00 38.44 421 ASN A O 1
ATOM 3406 N N . ARG A 1 436 ? 5.924 -15.513 -10.276 1.00 44.18 422 ARG A N 1
ATOM 3407 C CA . ARG A 1 436 ? 6.634 -15.622 -9.056 1.00 49.02 422 ARG A CA 1
ATOM 3408 C C . ARG A 1 436 ? 5.755 -16.085 -7.910 1.00 50.56 422 ARG A C 1
ATOM 3409 O O . ARG A 1 436 ? 4.576 -16.320 -8.060 1.00 51.89 422 ARG A O 1
ATOM 3417 N N . GLY A 1 437 ? 6.377 -16.267 -6.767 1.00 52.83 423 GLY A N 1
ATOM 3418 C CA . GLY A 1 437 ? 5.866 -17.123 -5.725 1.00 53.29 423 GLY A CA 1
ATOM 3419 C C . GLY A 1 437 ? 6.290 -18.526 -6.087 1.00 52.15 423 GLY A C 1
ATOM 3420 O O . GLY A 1 437 ? 6.289 -19.458 -5.314 1.00 53.52 423 GLY A O 1
ATOM 3421 N N . CYS A 1 438 ? 6.703 -18.643 -7.317 1.00 50.20 424 CYS A N 1
ATOM 3422 C CA . CYS A 1 438 ? 6.974 -19.913 -7.869 1.00 48.50 424 CYS A CA 1
ATOM 3423 C C . CYS A 1 438 ? 8.436 -20.267 -7.789 1.00 44.74 424 CYS A C 1
ATOM 3424 O O . CYS A 1 438 ? 8.854 -21.141 -8.507 1.00 39.64 424 CYS A O 1
ATOM 3427 N N . SER A 1 439 ? 9.182 -19.532 -6.942 1.00 42.28 425 SER A N 1
ATOM 3428 C CA . SER A 1 439 ? 10.648 -19.606 -6.821 1.00 38.10 425 SER A CA 1
ATOM 3429 C C . SER A 1 439 ? 11.123 -20.387 -5.632 1.00 36.23 425 SER A C 1
ATOM 3430 O O . SER A 1 439 ? 12.283 -20.445 -5.368 1.00 30.30 425 SER A O 1
ATOM 3433 N N . ARG A 1 440 ? 10.166 -20.993 -4.963 1.00 31.82 426 ARG A N 1
ATOM 3434 C CA . ARG A 1 440 ? 10.349 -21.750 -3.754 1.00 32.19 426 ARG A CA 1
ATOM 3435 C C . ARG A 1 440 ? 9.806 -23.177 -3.905 1.00 31.67 426 ARG A C 1
ATOM 3436 O O . ARG A 1 440 ? 8.760 -23.358 -4.436 1.00 28.17 426 ARG A O 1
ATOM 3444 N N . LEU A 1 441 ? 10.524 -24.159 -3.387 1.00 28.78 427 LEU A N 1
ATOM 3445 C CA . LEU A 1 441 ? 10.003 -25.517 -3.230 1.00 28.94 427 LEU A CA 1
ATOM 3446 C C . LEU A 1 441 ? 10.284 -26.046 -1.848 1.00 27.90 427 LEU A C 1
ATOM 3447 O O . LEU A 1 441 ? 11.230 -25.667 -1.275 1.00 29.63 427 LEU A O 1
ATOM 3452 N N . VAL A 1 442 ? 9.518 -26.997 -1.378 1.00 27.17 428 VAL A N 1
ATOM 3453 C CA . VAL A 1 442 ? 9.839 -27.652 -0.121 1.00 27.73 428 VAL A CA 1
ATOM 3454 C C . VAL A 1 442 ? 10.627 -28.920 -0.381 1.00 29.12 428 VAL A C 1
ATOM 3455 O O . VAL A 1 442 ? 10.228 -29.746 -1.102 1.00 29.05 428 VAL A O 1
ATOM 3459 N N . VAL A 1 443 ? 11.786 -29.047 0.221 1.00 28.56 429 VAL A N 1
ATOM 3460 C CA . VAL A 1 443 ? 12.561 -30.257 0.122 1.00 30.16 429 VAL A CA 1
ATOM 3461 C C . VAL A 1 443 ? 12.746 -30.888 1.475 1.00 32.58 429 VAL A C 1
ATOM 3462 O O . VAL A 1 443 ? 12.616 -30.228 2.453 1.00 32.73 429 VAL A O 1
ATOM 3466 N N . GLU A 1 444 ? 12.998 -32.188 1.503 1.00 33.39 430 GLU A N 1
ATOM 3467 C CA . GLU A 1 444 ? 13.275 -32.892 2.724 1.00 33.72 430 GLU A CA 1
ATOM 3468 C C . GLU A 1 444 ? 14.640 -33.523 2.654 1.00 33.09 430 GLU A C 1
ATOM 3469 O O . GLU A 1 444 ? 14.819 -34.467 1.942 1.00 34.16 430 GLU A O 1
ATOM 3475 N N . LEU A 1 445 ? 15.583 -32.993 3.405 1.00 28.71 431 LEU A N 1
ATOM 3476 C CA . LEU A 1 445 ? 16.934 -33.452 3.349 1.00 27.61 431 LEU A CA 1
ATOM 3477 C C . LEU A 1 445 ? 17.237 -34.312 4.542 1.00 30.26 431 LEU A C 1
ATOM 3478 O O . LEU A 1 445 ? 17.648 -33.826 5.553 1.00 27.06 431 LEU A O 1
ATOM 3483 N N . THR A 1 446 ? 16.996 -35.593 4.408 1.00 31.28 432 THR A N 1
ATOM 3484 C CA . THR A 1 446 ? 17.169 -36.471 5.525 1.00 32.15 432 THR A CA 1
ATOM 3485 C C . THR A 1 446 ? 18.429 -37.264 5.507 1.00 32.07 432 THR A C 1
ATOM 3486 O O . THR A 1 446 ? 18.748 -37.875 6.473 1.00 31.01 432 THR A O 1
ATOM 3490 N N . GLU A 1 447 ? 19.129 -37.291 4.398 1.00 30.40 433 GLU A N 1
ATOM 3491 C CA . GLU A 1 447 ? 20.370 -38.016 4.345 1.00 30.40 433 GLU A CA 1
ATOM 3492 C C . GLU A 1 447 ? 21.533 -37.230 4.886 1.00 31.52 433 GLU A C 1
ATOM 3493 O O . GLU A 1 447 ? 21.422 -36.075 5.060 1.00 31.01 433 GLU A O 1
ATOM 3499 N N . GLU A 1 448 ? 22.660 -37.880 5.135 1.00 30.76 434 GLU A N 1
ATOM 3500 C CA . GLU A 1 448 ? 23.862 -37.203 5.588 1.00 32.40 434 GLU A CA 1
ATOM 3501 C C . GLU A 1 448 ? 24.397 -36.210 4.585 1.00 31.56 434 GLU A C 1
ATOM 3502 O O . GLU A 1 448 ? 24.965 -35.238 4.941 1.00 27.88 434 GLU A O 1
ATOM 3508 N N . GLU A 1 449 ? 24.308 -36.543 3.308 1.00 30.50 435 GLU A N 1
ATOM 3509 C CA . GLU A 1 449 ? 24.641 -35.620 2.238 1.00 27.06 435 GLU A CA 1
ATOM 3510 C C . GLU A 1 449 ? 23.510 -35.608 1.209 1.00 27.46 435 GLU A C 1
ATOM 3511 O O . GLU A 1 449 ? 22.850 -36.596 1.023 1.00 25.72 435 GLU A O 1
ATOM 3517 N N . SER A 1 450 ? 23.305 -34.471 0.562 1.00 25.77 436 SER A N 1
ATOM 3518 C CA . SER A 1 450 ? 22.334 -34.382 -0.497 1.00 22.30 436 SER A CA 1
ATOM 3519 C C . SER A 1 450 ? 22.893 -33.713 -1.749 1.00 20.88 436 SER A C 1
ATOM 3520 O O . SER A 1 450 ? 23.328 -32.616 -1.661 1.00 22.39 436 SER A O 1
ATOM 3523 N N . LYS A 1 451 ? 22.853 -34.379 -2.878 1.00 18.76 437 LYS A N 1
ATOM 3524 C CA . LYS A 1 451 ? 23.291 -33.792 -4.115 1.00 19.51 437 LYS A CA 1
ATOM 3525 C C . LYS A 1 451 ? 22.114 -33.049 -4.767 1.00 19.59 437 LYS A C 1
ATOM 3526 O O . LYS A 1 451 ? 21.142 -33.642 -5.162 1.00 20.13 437 LYS A O 1
ATOM 3532 N N . LEU A 1 452 ? 22.271 -31.740 -4.846 1.00 16.90 438 LEU A N 1
ATOM 3533 C CA . LEU A 1 452 ? 21.269 -30.862 -5.401 1.00 17.50 438 LEU A CA 1
ATOM 3534 C C . LEU A 1 452 ? 21.665 -30.526 -6.834 1.00 16.27 438 LEU A C 1
ATOM 3535 O O . LEU A 1 452 ? 22.776 -30.191 -7.086 1.00 16.69 438 LEU A O 1
ATOM 3540 N N . GLN A 1 453 ? 20.717 -30.727 -7.755 1.00 15.46 439 GLN A N 1
ATOM 3541 C CA . GLN A 1 453 ? 20.878 -30.406 -9.148 1.00 15.01 439 GLN A CA 1
ATOM 3542 C C . GLN A 1 453 ? 19.698 -29.552 -9.614 1.00 13.62 439 GLN A C 1
ATOM 3543 O O . GLN A 1 453 ? 18.619 -29.816 -9.297 1.00 16.27 439 GLN A O 1
ATOM 3549 N N . ILE A 1 454 ? 19.977 -28.489 -10.317 1.00 15.39 440 ILE A N 1
ATOM 3550 C CA . ILE A 1 454 ? 18.925 -27.665 -10.865 1.00 17.15 440 ILE A CA 1
ATOM 3551 C C . ILE A 1 454 ? 19.206 -27.474 -12.352 1.00 15.23 440 ILE A C 1
ATOM 3552 O O . ILE A 1 454 ? 20.213 -27.003 -12.695 1.00 15.54 440 ILE A O 1
ATOM 3557 N N . ILE A 1 455 ? 18.256 -27.874 -13.172 1.00 15.83 441 ILE A N 1
ATOM 3558 C CA . ILE A 1 455 ? 18.346 -27.705 -14.605 1.00 16.08 441 ILE A CA 1
ATOM 3559 C C . ILE A 1 455 ? 17.579 -26.470 -15.028 1.00 15.06 441 ILE A C 1
ATOM 3560 O O . ILE A 1 455 ? 16.397 -26.467 -15.006 1.00 18.26 441 ILE A O 1
ATOM 3565 N N . VAL A 1 456 ? 18.293 -25.464 -15.473 1.00 15.06 442 VAL A N 1
ATOM 3566 C CA . VAL A 1 456 ? 17.710 -24.189 -15.738 1.00 15.18 442 VAL A CA 1
ATOM 3567 C C . VAL A 1 456 ? 17.605 -23.936 -17.246 1.00 15.78 442 VAL A C 1
ATOM 3568 O O . VAL A 1 456 ? 18.523 -24.222 -17.955 1.00 16.77 442 VAL A O 1
ATOM 3572 N N . GLU A 1 457 ? 16.462 -23.413 -17.668 1.00 14.81 443 GLU A N 1
ATOM 3573 C CA . GLU A 1 457 ? 16.259 -23.042 -19.025 1.00 17.79 443 GLU A CA 1
ATOM 3574 C C . GLU A 1 457 ? 16.233 -21.521 -19.160 1.00 14.11 443 GLU A C 1
ATOM 3575 O O . GLU A 1 457 ? 15.505 -20.884 -18.497 1.00 13.25 443 GLU A O 1
ATOM 3581 N N . ASN A 1 458 ? 17.047 -21.003 -20.076 1.00 14.26 444 ASN A N 1
ATOM 3582 C CA . ASN A 1 458 ? 16.978 -19.639 -20.548 1.00 15.82 444 ASN A CA 1
ATOM 3583 C C . ASN A 1 458 ? 15.905 -19.709 -21.618 1.00 14.49 444 ASN A C 1
ATOM 3584 O O . ASN A 1 458 ? 16.149 -20.217 -22.661 1.00 13.56 444 ASN A O 1
ATOM 3589 N N . MET A 1 459 ? 14.741 -19.165 -21.326 1.00 13.01 445 MET A N 1
ATOM 3590 C CA . MET A 1 459 ? 13.588 -19.234 -22.206 1.00 15.05 445 MET A CA 1
ATOM 3591 C C . MET A 1 459 ? 13.519 -18.099 -23.236 1.00 16.44 445 MET A C 1
ATOM 3592 O O . MET A 1 459 ? 12.574 -17.972 -23.933 1.00 16.05 445 MET A O 1
ATOM 3597 N N . GLY A 1 460 ? 14.566 -17.299 -23.228 1.00 14.24 446 GLY A N 1
ATOM 3598 C CA . GLY A 1 460 ? 14.744 -16.133 -24.048 1.00 16.66 446 GLY A CA 1
ATOM 3599 C C . GLY A 1 460 ? 14.870 -14.771 -23.401 1.00 16.46 446 GLY A C 1
ATOM 3600 O O . GLY A 1 460 ? 14.078 -14.441 -22.588 1.00 16.02 446 GLY A O 1
ATOM 3601 N N . ARG A 1 461 ? 15.909 -14.048 -23.783 1.00 15.51 447 ARG A N 1
ATOM 3602 C CA . ARG A 1 461 ? 16.178 -12.765 -23.197 1.00 15.78 447 ARG A CA 1
ATOM 3603 C C . ARG A 1 461 ? 15.196 -11.718 -23.678 1.00 15.31 447 ARG A C 1
ATOM 3604 O O . ARG A 1 461 ? 14.960 -11.612 -24.814 1.00 16.51 447 ARG A O 1
ATOM 3612 N N . ILE A 1 462 ? 14.683 -10.960 -22.735 1.00 13.60 448 ILE A N 1
ATOM 3613 C CA . ILE A 1 462 ? 13.763 -9.887 -22.940 1.00 12.97 448 ILE A CA 1
ATOM 3614 C C . ILE A 1 462 ? 14.322 -8.894 -23.950 1.00 16.23 448 ILE A C 1
ATOM 3615 O O . ILE A 1 462 ? 15.448 -8.607 -23.972 1.00 15.84 448 ILE A O 1
ATOM 3620 N N . ASN A 1 463 ? 13.446 -8.472 -24.825 1.00 14.71 449 ASN A N 1
ATOM 3621 C CA . ASN A 1 463 ? 13.811 -7.624 -25.942 1.00 16.12 449 ASN A CA 1
ATOM 3622 C C . ASN A 1 463 ? 13.161 -6.249 -26.009 1.00 17.02 449 ASN A C 1
ATOM 3623 O O . ASN A 1 463 ? 13.332 -5.596 -26.930 1.00 15.43 449 ASN A O 1
ATOM 3628 N N . TYR A 1 464 ? 12.388 -5.898 -25.006 1.00 13.25 450 TYR A N 1
ATOM 3629 C CA . TYR A 1 464 ? 11.706 -4.655 -24.961 1.00 16.13 450 TYR A CA 1
ATOM 3630 C C . TYR A 1 464 ? 11.397 -4.319 -23.510 1.00 15.74 450 TYR A C 1
ATOM 3631 O O . TYR A 1 464 ? 11.054 -5.175 -22.773 1.00 16.42 450 TYR A O 1
ATOM 3640 N N . GLY A 1 465 ? 11.424 -3.028 -23.240 1.00 16.55 451 GLY A N 1
ATOM 3641 C CA . GLY A 1 465 ? 11.114 -2.503 -21.928 1.00 17.36 451 GLY A CA 1
ATOM 3642 C C . GLY A 1 465 ? 12.239 -2.435 -20.911 1.00 17.78 451 GLY A C 1
ATOM 3643 O O . GLY A 1 465 ? 13.340 -2.635 -21.220 1.00 16.94 451 GLY A O 1
ATOM 3644 N N . PRO A 1 466 ? 11.855 -2.164 -19.683 1.00 18.96 452 PRO A N 1
ATOM 3645 C CA . PRO A 1 466 ? 12.770 -1.742 -18.634 1.00 20.43 452 PRO A CA 1
ATOM 3646 C C . PRO A 1 466 ? 13.487 -2.897 -17.969 1.00 17.29 452 PRO A C 1
ATOM 3647 O O . PRO A 1 466 ? 14.323 -2.667 -17.165 1.00 21.02 452 PRO A O 1
ATOM 3651 N N . PHE A 1 467 ? 13.123 -4.113 -18.285 1.00 14.48 453 PHE A N 1
ATOM 3652 C CA . PHE A 1 467 ? 13.765 -5.217 -17.622 1.00 17.07 453 PHE A CA 1
ATOM 3653 C C . PHE A 1 467 ? 14.726 -5.922 -18.538 1.00 19.94 453 PHE A C 1
ATOM 3654 O O . PHE A 1 467 ? 15.001 -7.045 -18.379 1.00 19.48 453 PHE A O 1
ATOM 3662 N N . VAL A 1 468 ? 15.214 -5.199 -19.511 1.00 18.02 454 VAL A N 1
ATOM 3663 C CA . VAL A 1 468 ? 16.043 -5.771 -20.566 1.00 19.22 454 VAL A CA 1
ATOM 3664 C C . VAL A 1 468 ? 17.373 -6.272 -20.102 1.00 20.64 454 VAL A C 1
ATOM 3665 O O . VAL A 1 468 ? 17.984 -7.011 -20.783 1.00 21.43 454 VAL A O 1
ATOM 3669 N N . VAL A 1 469 ? 17.813 -5.850 -18.928 1.00 20.61 455 VAL A N 1
ATOM 3670 C CA . VAL A 1 469 ? 19.077 -6.357 -18.438 1.00 19.97 455 VAL A CA 1
ATOM 3671 C C . VAL A 1 469 ? 18.768 -7.689 -17.807 1.00 19.83 455 VAL A C 1
ATOM 3672 O O . VAL A 1 469 ? 18.496 -7.785 -16.646 1.00 22.62 455 VAL A O 1
ATOM 3676 N N . ASP A 1 470 ? 18.781 -8.714 -18.624 1.00 20.02 456 ASP A N 1
ATOM 3677 C CA . ASP A 1 470 ? 18.091 -9.944 -18.344 1.00 16.99 456 ASP A CA 1
ATOM 3678 C C . ASP A 1 470 ? 19.088 -11.093 -18.284 1.00 17.41 456 ASP A C 1
ATOM 3679 O O . ASP A 1 470 ? 19.319 -11.727 -19.243 1.00 17.48 456 ASP A O 1
ATOM 3684 N N . TYR A 1 471 ? 19.713 -11.259 -17.127 1.00 17.68 457 TYR A N 1
ATOM 3685 C CA . TYR A 1 471 ? 20.627 -12.348 -16.888 1.00 18.65 457 TYR A CA 1
ATOM 3686 C C . TYR A 1 471 ? 19.862 -13.654 -16.826 1.00 17.00 457 TYR A C 1
ATOM 3687 O O . TYR A 1 471 ? 18.827 -13.696 -16.302 1.00 19.74 457 TYR A O 1
ATOM 3696 N N . LYS A 1 472 ? 20.454 -14.709 -17.316 1.00 16.94 458 LYS A N 1
ATOM 3697 C CA . LYS A 1 472 ? 19.818 -15.989 -17.343 1.00 17.24 458 LYS A CA 1
ATOM 3698 C C . LYS A 1 472 ? 20.573 -17.062 -16.498 1.00 20.24 458 LYS A C 1
ATOM 3699 O O . LYS A 1 472 ? 21.755 -16.949 -16.249 1.00 20.19 458 LYS A O 1
ATOM 3705 N N . GLY A 1 473 ? 19.845 -18.064 -16.042 1.00 17.95 459 GLY A N 1
ATOM 3706 C CA . GLY A 1 473 ? 20.332 -19.010 -15.066 1.00 16.56 459 GLY A CA 1
ATOM 3707 C C . GLY A 1 473 ? 19.804 -18.649 -13.707 1.00 17.66 459 GLY A C 1
ATOM 3708 O O . GLY A 1 473 ? 18.658 -18.403 -13.549 1.00 17.51 459 GLY A O 1
ATOM 3709 N N . ILE A 1 474 ? 20.699 -18.667 -12.741 1.00 17.07 460 ILE A N 1
ATOM 3710 C CA . ILE A 1 474 ? 20.404 -18.277 -11.386 1.00 16.91 460 ILE A CA 1
ATOM 3711 C C . ILE A 1 474 ? 21.162 -16.988 -11.180 1.00 18.50 460 ILE A C 1
ATOM 3712 O O . ILE A 1 474 ? 22.334 -16.956 -11.300 1.00 18.98 460 ILE A O 1
ATOM 3717 N N . THR A 1 475 ? 20.433 -15.917 -10.975 1.00 17.54 461 THR A N 1
ATOM 3718 C CA . THR A 1 475 ? 21.027 -14.613 -10.832 1.00 20.46 461 THR A CA 1
ATOM 3719 C C . THR A 1 475 ? 21.900 -14.345 -9.609 1.00 22.35 461 THR A C 1
ATOM 3720 O O . THR A 1 475 ? 22.922 -13.766 -9.744 1.00 22.14 461 THR A O 1
ATOM 3724 N N . GLU A 1 476 ? 21.460 -14.747 -8.424 1.00 22.66 462 GLU A N 1
ATOM 3725 C CA . GLU A 1 476 ? 22.201 -14.458 -7.205 1.00 22.50 462 GLU A CA 1
ATOM 3726 C C . GLU A 1 476 ? 22.644 -15.654 -6.357 1.00 21.94 462 GLU A C 1
ATOM 3727 O O . GLU A 1 476 ? 23.741 -15.709 -5.876 1.00 21.89 462 GLU A O 1
ATOM 3733 N N . GLY A 1 477 ? 21.708 -16.530 -6.089 1.00 19.14 463 GLY A N 1
ATOM 3734 C CA . GLY A 1 477 ? 21.959 -17.616 -5.168 1.00 18.15 463 GLY A CA 1
ATOM 3735 C C . GLY A 1 477 ? 20.863 -18.651 -5.092 1.00 16.68 463 GLY A C 1
ATOM 3736 O O . GLY A 1 477 ? 19.800 -18.460 -5.629 1.00 17.54 463 GLY A O 1
ATOM 3737 N N . VAL A 1 478 ? 21.160 -19.736 -4.394 1.00 17.93 464 VAL A N 1
ATOM 3738 C CA . VAL A 1 478 ? 20.180 -20.729 -4.002 1.00 16.81 464 VAL A CA 1
ATOM 3739 C C . VAL A 1 478 ? 20.253 -20.938 -2.499 1.00 18.62 464 VAL A C 1
ATOM 3740 O O . VAL A 1 478 ? 21.293 -21.048 -1.979 1.00 17.22 464 VAL A O 1
ATOM 3744 N N . ARG A 1 479 ? 19.134 -20.951 -1.823 1.00 17.73 465 ARG A N 1
ATOM 3745 C CA . ARG A 1 479 ? 19.188 -21.065 -0.381 1.00 19.53 465 ARG A CA 1
ATOM 3746 C C . ARG A 1 479 ? 18.164 -22.002 0.206 1.00 19.27 465 ARG A C 1
ATOM 3747 O O . ARG A 1 479 ? 17.140 -22.196 -0.354 1.00 18.97 465 ARG A O 1
ATOM 3755 N N . LEU A 1 480 ? 18.508 -22.543 1.360 1.00 18.50 466 LEU A N 1
ATOM 3756 C CA . LEU A 1 480 ? 17.598 -23.322 2.139 1.00 18.51 466 LEU A CA 1
ATOM 3757 C C . LEU A 1 480 ? 17.264 -22.452 3.343 1.00 19.78 466 LEU A C 1
ATOM 3758 O O . LEU A 1 480 ? 18.119 -22.106 4.085 1.00 17.06 466 LEU A O 1
ATOM 3763 N N . GLY A 1 481 ? 16.025 -22.077 3.509 1.00 20.48 467 GLY A N 1
ATOM 3764 C CA . GLY A 1 481 ? 15.760 -20.994 4.421 1.00 24.16 467 GLY A CA 1
ATOM 3765 C C . GLY A 1 481 ? 16.540 -19.759 3.971 1.00 22.19 467 GLY A C 1
ATOM 3766 O O . GLY A 1 481 ? 16.387 -19.312 2.888 1.00 21.81 467 GLY A O 1
ATOM 3767 N N . ASN A 1 482 ? 17.338 -19.185 4.857 1.00 19.88 468 ASN A N 1
ATOM 3768 C CA . ASN A 1 482 ? 18.173 -18.062 4.502 1.00 18.40 468 ASN A CA 1
ATOM 3769 C C . ASN A 1 482 ? 19.578 -18.470 4.173 1.00 18.27 468 ASN A C 1
ATOM 3770 O O . ASN A 1 482 ? 20.378 -17.639 3.842 1.00 20.17 468 ASN A O 1
ATOM 3775 N N . GLN A 1 483 ? 19.861 -19.756 4.284 1.00 16.50 469 GLN A N 1
ATOM 3776 C CA . GLN A 1 483 ? 21.195 -20.206 4.032 1.00 16.02 469 GLN A CA 1
ATOM 3777 C C . GLN A 1 483 ? 21.532 -20.459 2.540 1.00 16.06 469 GLN A C 1
ATOM 3778 O O . GLN A 1 483 ? 21.108 -21.398 1.976 1.00 17.62 469 GLN A O 1
ATOM 3784 N N . PHE A 1 484 ? 22.365 -19.603 1.994 1.00 16.34 470 PHE A N 1
ATOM 3785 C CA . PHE A 1 484 ? 22.884 -19.765 0.670 1.00 14.57 470 PHE A CA 1
ATOM 3786 C C . PHE A 1 484 ? 23.784 -20.972 0.624 1.00 17.15 470 PHE A C 1
ATOM 3787 O O . PHE A 1 484 ? 24.492 -21.233 1.543 1.00 14.43 470 PHE A O 1
ATOM 3795 N N . LEU A 1 485 ? 23.753 -21.656 -0.502 1.00 16.12 471 LEU A N 1
ATOM 3796 C CA . LEU A 1 485 ? 24.605 -22.787 -0.757 1.00 15.89 471 LEU A CA 1
ATOM 3797 C C . LEU A 1 485 ? 25.804 -22.396 -1.611 1.00 17.33 471 LEU A C 1
ATOM 3798 O O . LEU A 1 485 ? 25.656 -21.683 -2.515 1.00 16.24 471 LEU A O 1
ATOM 3803 N N . PHE A 1 486 ? 26.974 -22.867 -1.238 1.00 14.95 472 PHE A N 1
ATOM 3804 C CA . PHE A 1 486 ? 28.177 -22.559 -1.930 1.00 21.55 472 PHE A CA 1
ATOM 3805 C C . PHE A 1 486 ? 28.922 -23.787 -2.527 1.00 29.48 472 PHE A C 1
ATOM 3806 O O . PHE A 1 486 ? 28.562 -24.892 -2.297 1.00 39.93 472 PHE A O 1
ATOM 3814 N N . ASP A 1 487 ? 29.914 -23.554 -3.353 1.00 30.85 473 ASP A N 1
ATOM 3815 C CA . ASP A 1 487 ? 30.691 -24.618 -3.946 1.00 26.22 473 ASP A CA 1
ATOM 3816 C C . ASP A 1 487 ? 29.929 -25.361 -5.036 1.00 21.83 473 ASP A C 1
ATOM 3817 O O . ASP A 1 487 ? 29.453 -26.423 -4.821 1.00 24.63 473 ASP A O 1
ATOM 3822 N N . TRP A 1 488 ? 29.776 -24.696 -6.169 1.00 19.89 474 TRP A N 1
ATOM 3823 C CA . TRP A 1 488 ? 29.125 -25.260 -7.319 1.00 17.83 474 TRP A CA 1
ATOM 3824 C C . TRP A 1 488 ? 29.916 -25.797 -8.495 1.00 19.25 474 TRP A C 1
ATOM 3825 O O . TRP A 1 488 ? 30.951 -25.320 -8.769 1.00 19.18 474 TRP A O 1
ATOM 3836 N N . THR A 1 489 ? 29.343 -26.792 -9.154 1.00 19.46 475 THR A N 1
ATOM 3837 C CA . THR A 1 489 ? 29.800 -27.317 -10.403 1.00 19.09 475 THR A CA 1
ATOM 3838 C C . THR A 1 489 ? 28.655 -27.082 -11.380 1.00 18.50 475 THR A C 1
ATOM 3839 O O . THR A 1 489 ? 27.560 -27.342 -11.056 1.00 19.00 475 THR A O 1
ATOM 3843 N N . VAL A 1 490 ? 28.944 -26.558 -12.562 1.00 17.79 476 VAL A N 1
ATOM 3844 C CA . VAL A 1 490 ? 27.901 -26.220 -13.511 1.00 17.56 476 VAL A CA 1
ATOM 3845 C C . VAL A 1 490 ? 28.277 -26.736 -14.873 1.00 18.48 476 VAL A C 1
ATOM 3846 O O . VAL A 1 490 ? 29.412 -26.798 -15.185 1.00 17.04 476 VAL A O 1
ATOM 3850 N N . TYR A 1 491 ? 27.254 -27.120 -15.608 1.00 15.34 477 TYR A N 1
ATOM 3851 C CA . TYR A 1 491 ? 27.390 -27.647 -16.915 1.00 15.06 477 TYR A CA 1
ATOM 3852 C C . TYR A 1 491 ? 26.541 -26.835 -17.893 1.00 15.81 477 TYR A C 1
ATOM 3853 O O . TYR A 1 491 ? 25.380 -26.950 -17.938 1.00 16.62 477 TYR A O 1
ATOM 3862 N N . PRO A 1 492 ? 27.194 -26.006 -18.645 1.00 18.39 478 PRO A N 1
ATOM 3863 C CA . PRO A 1 492 ? 26.497 -25.217 -19.630 1.00 15.95 478 PRO A CA 1
ATOM 3864 C C . PRO A 1 492 ? 26.062 -26.140 -20.788 1.00 17.76 478 PRO A C 1
ATOM 3865 O O . PRO A 1 492 ? 26.833 -26.877 -21.270 1.00 18.40 478 PRO A O 1
ATOM 3869 N N . LEU A 1 493 ? 24.819 -26.015 -21.228 1.00 16.88 479 LEU A N 1
ATOM 3870 C CA . LEU A 1 493 ? 24.236 -26.862 -22.229 1.00 15.69 479 LEU A CA 1
ATOM 3871 C C . LEU A 1 493 ? 23.582 -26.034 -23.356 1.00 16.14 479 LEU A C 1
ATOM 3872 O O . LEU A 1 493 ? 22.431 -25.880 -23.412 1.00 16.41 479 LEU A O 1
ATOM 3877 N N . PRO A 1 494 ? 24.427 -25.485 -24.193 1.00 16.42 480 PRO A N 1
ATOM 3878 C CA . PRO A 1 494 ? 24.028 -24.718 -25.372 1.00 16.76 480 PRO A CA 1
ATOM 3879 C C . PRO A 1 494 ? 23.482 -25.611 -26.511 1.00 15.48 480 PRO A C 1
ATOM 3880 O O . PRO A 1 494 ? 22.911 -25.133 -27.429 1.00 16.61 480 PRO A O 1
ATOM 3884 N N . LEU A 1 495 ? 23.753 -26.892 -26.406 1.00 15.47 481 LEU A N 1
ATOM 3885 C CA . LEU A 1 495 ? 23.253 -27.900 -27.321 1.00 16.23 481 LEU A CA 1
ATOM 3886 C C . LEU A 1 495 ? 23.699 -27.629 -28.758 1.00 17.10 481 LEU A C 1
ATOM 3887 O O . LEU A 1 495 ? 22.994 -27.918 -29.651 1.00 19.31 481 LEU A O 1
ATOM 3892 N N . LYS A 1 496 ? 24.850 -27.039 -28.939 1.00 17.98 482 LYS A N 1
ATOM 3893 C CA . LYS A 1 496 ? 25.446 -26.830 -30.252 1.00 21.08 482 LYS A CA 1
ATOM 3894 C C . LYS A 1 496 ? 25.964 -28.076 -30.990 1.00 25.31 482 LYS A C 1
ATOM 3895 O O . LYS A 1 496 ? 26.042 -28.083 -32.183 1.00 24.08 482 LYS A O 1
ATOM 3901 N N . ASP A 1 497 ? 26.467 -29.042 -30.231 1.00 22.38 483 ASP A N 1
ATOM 3902 C CA . ASP A 1 497 ? 27.092 -30.209 -30.793 1.00 24.73 483 ASP A CA 1
ATOM 3903 C C . ASP A 1 497 ? 26.725 -31.397 -29.970 1.00 22.52 483 ASP A C 1
ATOM 3904 O O . ASP A 1 497 ? 27.239 -31.589 -28.918 1.00 24.36 483 ASP A O 1
ATOM 3909 N N . LEU A 1 498 ? 25.801 -32.169 -30.496 1.00 21.73 484 LEU A N 1
ATOM 3910 C CA . LEU A 1 498 ? 25.291 -33.321 -29.846 1.00 21.62 484 LEU A CA 1
ATOM 3911 C C . LEU A 1 498 ? 25.934 -34.650 -30.255 1.00 22.02 484 LEU A C 1
ATOM 3912 O O . LEU A 1 498 ? 25.514 -35.668 -29.854 1.00 19.78 484 LEU A O 1
ATOM 3917 N N . SER A 1 499 ? 26.969 -34.574 -31.050 1.00 22.39 485 SER A N 1
ATOM 3918 C CA . SER A 1 499 ? 27.513 -35.743 -31.684 1.00 23.56 485 SER A CA 1
ATOM 3919 C C . SER A 1 499 ? 28.089 -36.766 -30.747 1.00 24.28 485 SER A C 1
ATOM 3920 O O . SER A 1 499 ? 28.340 -37.846 -31.144 1.00 23.87 485 SER A O 1
ATOM 3923 N N . SER A 1 500 ? 28.407 -36.368 -29.547 1.00 20.59 486 SER A N 1
ATOM 3924 C CA . SER A 1 500 ? 28.994 -37.303 -28.607 1.00 21.34 486 SER A CA 1
ATOM 3925 C C . SER A 1 500 ? 28.004 -38.080 -27.730 1.00 22.29 486 SER A C 1
ATOM 3926 O O . SER A 1 500 ? 28.357 -38.969 -27.045 1.00 20.13 486 SER A O 1
ATOM 3929 N N . LEU A 1 501 ? 26.742 -37.746 -27.839 1.00 18.74 487 LEU A N 1
ATOM 3930 C CA . LEU A 1 501 ? 25.737 -38.442 -27.126 1.00 17.98 487 LEU A CA 1
ATOM 3931 C C . LEU A 1 501 ? 25.741 -39.892 -27.560 1.00 20.77 487 LEU A C 1
ATOM 3932 O O . LEU A 1 501 ? 26.017 -40.163 -28.681 1.00 18.32 487 LEU A O 1
ATOM 3937 N N . GLU A 1 502 ? 25.431 -40.778 -26.637 1.00 19.01 488 GLU A N 1
ATOM 3938 C CA . GLU A 1 502 ? 25.187 -42.185 -26.898 1.00 20.16 488 GLU A CA 1
ATOM 3939 C C . GLU A 1 502 ? 23.873 -42.554 -26.250 1.00 19.57 488 GLU A C 1
ATOM 3940 O O . GLU A 1 502 ? 23.479 -41.941 -25.309 1.00 24.07 488 GLU A O 1
ATOM 3946 N N . PHE A 1 503 ? 23.242 -43.587 -26.756 1.00 19.62 489 PHE A N 1
ATOM 3947 C CA . PHE A 1 503 ? 21.886 -43.918 -26.419 1.00 23.62 489 PHE A CA 1
ATOM 3948 C C . PHE A 1 503 ? 21.713 -45.400 -26.143 1.00 27.62 489 PHE A C 1
ATOM 3949 O O . PHE A 1 503 ? 22.340 -46.180 -26.750 1.00 28.95 489 PHE A O 1
ATOM 3957 N N . THR A 1 504 ? 20.764 -45.748 -25.292 1.00 33.90 490 THR A N 1
ATOM 3958 C CA . THR A 1 504 ? 20.252 -47.114 -25.098 1.00 36.13 490 THR A CA 1
ATOM 3959 C C . THR A 1 504 ? 18.738 -47.137 -25.271 1.00 38.47 490 THR A C 1
ATOM 3960 O O . THR A 1 504 ? 18.132 -46.142 -25.395 1.00 34.47 490 THR A O 1
ATOM 3964 N N . ALA A 1 505 ? 18.166 -48.333 -25.225 1.00 42.53 491 ALA A N 1
ATOM 3965 C CA . ALA A 1 505 ? 16.731 -48.583 -25.303 1.00 45.84 491 ALA A CA 1
ATOM 3966 C C . ALA A 1 505 ? 16.189 -48.718 -23.907 1.00 48.18 491 ALA A C 1
ATOM 3967 O O . ALA A 1 505 ? 15.121 -49.250 -23.695 1.00 50.55 491 ALA A O 1
ATOM 3969 N N . ASP A 1 506 ? 16.907 -48.176 -22.954 1.00 48.11 492 ASP A N 1
ATOM 3970 C CA . ASP A 1 506 ? 16.743 -48.511 -21.579 1.00 47.54 492 ASP A CA 1
ATOM 3971 C C . ASP A 1 506 ? 15.628 -47.659 -21.054 1.00 47.56 492 ASP A C 1
ATOM 3972 O O . ASP A 1 506 ? 14.919 -47.077 -21.786 1.00 45.72 492 ASP A O 1
ATOM 3977 N N . GLU A 1 507 ? 15.563 -47.572 -19.745 1.00 47.59 493 GLU A N 1
ATOM 3978 C CA . GLU A 1 507 ? 14.510 -46.923 -18.970 1.00 45.51 493 GLU A CA 1
ATOM 3979 C C . GLU A 1 507 ? 14.469 -45.455 -19.347 1.00 40.11 493 GLU A C 1
ATOM 3980 O O . GLU A 1 507 ? 15.474 -44.915 -19.690 1.00 38.28 493 GLU A O 1
ATOM 3986 N N . VAL A 1 508 ? 13.292 -44.847 -19.216 1.00 34.81 494 VAL A N 1
ATOM 3987 C CA . VAL A 1 508 ? 13.109 -43.406 -19.345 1.00 30.77 494 VAL A CA 1
ATOM 3988 C C . VAL A 1 508 ? 12.228 -42.933 -18.188 1.00 29.46 494 VAL A C 1
ATOM 3989 O O . VAL A 1 508 ? 11.198 -43.541 -17.901 1.00 30.74 494 VAL A O 1
ATOM 3993 N N . LYS A 1 509 ? 12.637 -41.858 -17.518 1.00 26.43 495 LYS A N 1
ATOM 3994 C CA . LYS A 1 509 ? 11.952 -41.407 -16.322 1.00 23.96 495 LYS A CA 1
ATOM 3995 C C . LYS A 1 509 ? 11.214 -40.111 -16.529 1.00 23.42 495 LYS A C 1
ATOM 3996 O O . LYS A 1 509 ? 11.739 -39.181 -17.034 1.00 18.83 495 LYS A O 1
ATOM 4002 N N . GLU A 1 510 ? 9.970 -40.088 -16.102 1.00 24.22 496 GLU A N 1
ATOM 4003 C CA . GLU A 1 510 ? 9.176 -38.900 -16.204 1.00 23.17 496 GLU A CA 1
ATOM 4004 C C . GLU A 1 510 ? 9.804 -37.819 -15.349 1.00 21.48 496 GLU A C 1
ATOM 4005 O O . GLU A 1 510 ? 10.412 -38.119 -14.389 1.00 22.61 496 GLU A O 1
ATOM 4011 N N . ASN A 1 511 ? 9.693 -36.578 -15.760 1.00 20.71 497 ASN A N 1
ATOM 4012 C CA . ASN A 1 511 ? 10.206 -35.445 -15.012 1.00 21.85 497 ASN A CA 1
ATOM 4013 C C . ASN A 1 511 ? 11.707 -35.283 -15.005 1.00 20.77 497 ASN A C 1
ATOM 4014 O O . ASN A 1 511 ? 12.216 -34.395 -14.397 1.00 20.33 497 ASN A O 1
ATOM 4019 N N . PHE A 1 512 ? 12.349 -36.091 -15.810 1.00 18.10 498 PHE A N 1
ATOM 4020 C CA . PHE A 1 512 ? 13.745 -35.963 -16.123 1.00 18.06 498 PHE A CA 1
ATOM 4021 C C . PHE A 1 512 ? 13.897 -35.733 -17.637 1.00 16.55 498 PHE A C 1
ATOM 4022 O O . PHE A 1 512 ? 13.244 -36.339 -18.413 1.00 15.64 498 PHE A O 1
ATOM 4030 N N . PRO A 1 513 ? 14.778 -34.843 -18.027 1.00 19.65 499 PRO A N 1
ATOM 4031 C CA . PRO A 1 513 ? 14.938 -34.607 -19.450 1.00 18.17 499 PRO A CA 1
ATOM 4032 C C . PRO A 1 513 ? 15.660 -35.761 -20.103 1.00 20.57 499 PRO A C 1
ATOM 4033 O O . PRO A 1 513 ? 16.642 -36.184 -19.607 1.00 19.01 499 PRO A O 1
ATOM 4037 N N . TYR A 1 514 ? 15.157 -36.194 -21.239 1.00 17.46 500 TYR A N 1
ATOM 4038 C CA . TYR A 1 514 ? 15.806 -37.196 -22.034 1.00 17.43 500 TYR A CA 1
ATOM 4039 C C . TYR A 1 514 ? 15.872 -36.792 -23.485 1.00 16.68 500 TYR A C 1
ATOM 4040 O O . TYR A 1 514 ? 14.971 -36.216 -23.978 1.00 18.78 500 TYR A O 1
ATOM 4049 N N . PHE A 1 515 ? 16.965 -37.131 -24.134 1.00 15.47 501 PHE A N 1
ATOM 4050 C CA . PHE A 1 515 ? 17.083 -37.104 -25.553 1.00 14.55 501 PHE A CA 1
ATOM 4051 C C . PHE A 1 515 ? 16.471 -38.381 -26.162 1.00 16.43 501 PHE A C 1
ATOM 4052 O O . PHE A 1 515 ? 16.720 -39.446 -25.701 1.00 19.61 501 PHE A O 1
ATOM 4060 N N . HIS A 1 516 ? 15.697 -38.255 -27.186 1.00 16.22 502 HIS A N 1
ATOM 4061 C CA . HIS A 1 516 ? 15.084 -39.384 -27.782 1.00 15.68 502 HIS A CA 1
ATOM 4062 C C . HIS A 1 516 ? 15.543 -39.380 -29.224 1.00 16.96 502 HIS A C 1
ATOM 4063 O O . HIS A 1 516 ? 15.469 -38.379 -29.843 1.00 20.43 502 HIS A O 1
ATOM 4070 N N . LYS A 1 517 ? 16.002 -40.497 -29.751 1.00 17.20 503 LYS A N 1
ATOM 4071 C CA . LYS A 1 517 ? 16.551 -40.520 -31.091 1.00 14.49 503 LYS A CA 1
ATOM 4072 C C . LYS A 1 517 ? 15.843 -41.456 -32.032 1.00 16.03 503 LYS A C 1
ATOM 4073 O O . LYS A 1 517 ? 15.577 -42.535 -31.696 1.00 13.81 503 LYS A O 1
ATOM 4079 N N . GLY A 1 518 ? 15.549 -40.943 -33.214 1.00 19.25 504 GLY A N 1
ATOM 4080 C CA . GLY A 1 518 ? 14.820 -41.657 -34.221 1.00 22.26 504 GLY A CA 1
ATOM 4081 C C . GLY A 1 518 ? 15.329 -41.379 -35.627 1.00 19.17 504 GLY A C 1
ATOM 4082 O O . GLY A 1 518 ? 16.027 -40.459 -35.833 1.00 20.16 504 GLY A O 1
ATOM 4083 N N . ILE A 1 519 ? 14.928 -42.201 -36.573 1.00 20.66 505 ILE A N 1
ATOM 4084 C CA . ILE A 1 519 ? 15.326 -42.045 -37.951 1.00 22.34 505 ILE A CA 1
ATOM 4085 C C . ILE A 1 519 ? 14.116 -41.814 -38.868 1.00 23.20 505 ILE A C 1
ATOM 4086 O O . ILE A 1 519 ? 13.189 -42.538 -38.807 1.00 22.49 505 ILE A O 1
ATOM 4091 N N . LEU A 1 520 ? 14.176 -40.796 -39.709 1.00 23.58 506 LEU A N 1
ATOM 4092 C CA . LEU A 1 520 ? 13.162 -40.518 -40.684 1.00 20.59 506 LEU A CA 1
ATOM 4093 C C . LEU A 1 520 ? 13.755 -40.865 -42.020 1.00 23.16 506 LEU A C 1
ATOM 4094 O O . LEU A 1 520 ? 14.779 -40.406 -42.347 1.00 21.36 506 LEU A O 1
ATOM 4099 N N . THR A 1 521 ? 13.040 -41.695 -42.761 1.00 24.14 507 THR A N 1
ATOM 4100 C CA . THR A 1 521 ? 13.454 -42.055 -44.088 1.00 25.15 507 THR A CA 1
ATOM 4101 C C . THR A 1 521 ? 12.644 -41.273 -45.091 1.00 22.77 507 THR A C 1
ATOM 4102 O O . THR A 1 521 ? 11.464 -41.277 -45.042 1.00 23.25 507 THR A O 1
ATOM 4106 N N . VAL A 1 522 ? 13.351 -40.610 -45.982 1.00 24.33 508 VAL A N 1
ATOM 4107 C CA . VAL A 1 522 ? 12.814 -39.635 -46.871 1.00 24.34 508 VAL A CA 1
ATOM 4108 C C . VAL A 1 522 ? 13.169 -40.023 -48.303 1.00 28.43 508 VAL A C 1
ATOM 4109 O O . VAL A 1 522 ? 14.314 -40.203 -48.594 1.00 25.97 508 VAL A O 1
ATOM 4113 N N . ASP A 1 523 ? 12.144 -40.180 -49.125 1.00 28.59 509 ASP A N 1
ATOM 4114 C CA . ASP A 1 523 ? 12.316 -40.389 -50.524 1.00 33.05 509 ASP A CA 1
ATOM 4115 C C . ASP A 1 523 ? 12.849 -39.180 -51.271 1.00 34.29 509 ASP A C 1
ATOM 4116 O O . ASP A 1 523 ? 13.772 -39.266 -52.015 1.00 33.13 509 ASP A O 1
ATOM 4121 N N . LYS A 1 524 ? 12.215 -38.042 -51.049 1.00 33.16 510 LYS A N 1
ATOM 4122 C CA . LYS A 1 524 ? 12.673 -36.773 -51.561 1.00 32.21 510 LYS A CA 1
ATOM 4123 C C . LYS A 1 524 ? 12.400 -35.683 -50.530 1.00 28.47 510 LYS A C 1
ATOM 4124 O O . LYS A 1 524 ? 11.334 -35.609 -50.048 1.00 29.67 510 LYS A O 1
ATOM 4130 N N . ALA A 1 525 ? 13.357 -34.846 -50.236 1.00 25.71 511 ALA A N 1
ATOM 4131 C CA . ALA A 1 525 ? 13.157 -33.819 -49.236 1.00 25.06 511 ALA A CA 1
ATOM 4132 C C . ALA A 1 525 ? 12.032 -32.843 -49.615 1.00 22.59 511 ALA A C 1
ATOM 4133 O O . ALA A 1 525 ? 11.940 -32.457 -50.730 1.00 23.88 511 ALA A O 1
ATOM 4135 N N . ALA A 1 526 ? 11.181 -32.493 -48.674 1.00 20.87 512 ALA A N 1
ATOM 4136 C CA . ALA A 1 526 ? 10.139 -31.525 -48.926 1.00 20.22 512 ALA A CA 1
ATOM 4137 C C . ALA A 1 526 ? 9.834 -30.826 -47.596 1.00 19.41 512 ALA A C 1
ATOM 4138 O O . ALA A 1 526 ? 10.163 -31.346 -46.593 1.00 21.86 512 ALA A O 1
ATOM 4140 N N . ASP A 1 527 ? 9.205 -29.669 -47.611 1.00 18.95 513 ASP A N 1
ATOM 4141 C CA . ASP A 1 527 ? 8.888 -28.995 -46.372 1.00 19.66 513 ASP A CA 1
ATOM 4142 C C . ASP A 1 527 ? 7.921 -29.843 -45.600 1.00 19.33 513 ASP A C 1
ATOM 4143 O O . ASP A 1 527 ? 7.172 -30.530 -46.141 1.00 19.29 513 ASP A O 1
ATOM 4148 N N . THR A 1 528 ? 8.015 -29.790 -44.297 1.00 17.85 514 THR A N 1
ATOM 4149 C CA . THR A 1 528 ? 7.183 -30.595 -43.450 1.00 17.09 514 THR A CA 1
ATOM 4150 C C . THR A 1 528 ? 7.084 -30.013 -42.048 1.00 16.17 514 THR A C 1
ATOM 4151 O O . THR A 1 528 ? 7.762 -29.088 -41.753 1.00 15.87 514 THR A O 1
ATOM 4155 N N . PHE A 1 529 ? 6.219 -30.590 -41.237 1.00 16.85 515 PHE A N 1
ATOM 4156 C CA . PHE A 1 529 ? 5.997 -30.106 -39.897 1.00 17.89 515 PHE A CA 1
ATOM 4157 C C . PHE A 1 529 ? 5.929 -31.245 -38.906 1.00 20.34 515 PHE A C 1
ATOM 4158 O O . PHE A 1 529 ? 5.317 -32.217 -39.168 1.00 20.14 515 PHE A O 1
ATOM 4166 N N . ILE A 1 530 ? 6.573 -31.077 -37.768 1.00 17.58 516 ILE A N 1
ATOM 4167 C CA . ILE A 1 530 ? 6.535 -32.058 -36.724 1.00 17.24 516 ILE A CA 1
ATOM 4168 C C . ILE A 1 530 ? 5.448 -31.758 -35.684 1.00 17.43 516 ILE A C 1
ATOM 4169 O O . ILE A 1 530 ? 5.472 -30.756 -35.077 1.00 19.00 516 ILE A O 1
ATOM 4174 N N . ASP A 1 531 ? 4.531 -32.678 -35.496 1.00 17.51 517 ASP A N 1
ATOM 4175 C CA . ASP A 1 531 ? 3.426 -32.513 -34.583 1.00 18.85 517 ASP A CA 1
ATOM 4176 C C . ASP A 1 531 ? 3.827 -32.977 -33.203 1.00 17.22 517 ASP A C 1
ATOM 4177 O O . ASP A 1 531 ? 4.065 -34.106 -33.025 1.00 19.44 517 ASP A O 1
ATOM 4182 N N . LEU A 1 532 ? 3.934 -32.040 -32.286 1.00 17.83 518 LEU A N 1
ATOM 4183 C CA . LEU A 1 532 ? 4.464 -32.279 -30.977 1.00 18.07 518 LEU A CA 1
ATOM 4184 C C . LEU A 1 532 ? 3.426 -32.167 -29.884 1.00 19.24 518 LEU A C 1
ATOM 4185 O O . LEU A 1 532 ? 3.763 -32.044 -28.745 1.00 18.48 518 LEU A O 1
ATOM 4190 N N . SER A 1 533 ? 2.166 -32.241 -30.315 1.00 18.00 519 SER A N 1
ATOM 4191 C CA . SER A 1 533 ? 1.011 -32.072 -29.450 1.00 17.57 519 SER A CA 1
ATOM 4192 C C . SER A 1 533 ? 0.953 -33.118 -28.351 1.00 19.13 519 SER A C 1
ATOM 4193 O O . SER A 1 533 ? 0.391 -32.878 -27.313 1.00 18.78 519 SER A O 1
ATOM 4196 N N . GLU A 1 534 ? 1.472 -34.298 -28.636 1.00 19.23 520 GLU A N 1
ATOM 4197 C CA . GLU A 1 534 ? 1.537 -35.348 -27.631 1.00 22.20 520 GLU A CA 1
ATOM 4198 C C . GLU A 1 534 ? 2.533 -35.070 -26.502 1.00 21.44 520 GLU A C 1
ATOM 4199 O O . GLU A 1 534 ? 2.363 -35.543 -25.434 1.00 21.68 520 GLU A O 1
ATOM 4205 N N . TRP A 1 535 ? 3.592 -34.370 -26.822 1.00 17.67 521 TRP A N 1
ATOM 4206 C CA . TRP A 1 535 ? 4.711 -34.121 -25.947 1.00 17.20 521 TRP A CA 1
ATOM 4207 C C . TRP A 1 535 ? 4.447 -32.933 -25.035 1.00 18.26 521 TRP A C 1
ATOM 4208 O O . TRP A 1 535 ? 3.396 -32.376 -25.075 1.00 18.86 521 TRP A O 1
ATOM 4219 N N . THR A 1 536 ? 5.407 -32.612 -24.186 1.00 14.87 522 THR A N 1
ATOM 4220 C CA . THR A 1 536 ? 5.184 -31.579 -23.201 1.00 17.40 522 THR A CA 1
ATOM 4221 C C . THR A 1 536 ? 6.016 -30.287 -23.316 1.00 14.61 522 THR A C 1
ATOM 4222 O O . THR A 1 536 ? 5.478 -29.254 -23.485 1.00 15.34 522 THR A O 1
ATOM 4226 N N . LYS A 1 537 ? 7.320 -30.395 -23.198 1.00 14.64 523 LYS A N 1
ATOM 4227 C CA . LYS A 1 537 ? 8.177 -29.271 -23.432 1.00 14.19 523 LYS A CA 1
ATOM 4228 C C . LYS A 1 537 ? 9.559 -29.694 -23.834 1.00 15.97 523 LYS A C 1
ATOM 4229 O O . LYS A 1 537 ? 10.103 -30.606 -23.283 1.00 15.92 523 LYS A O 1
ATOM 4235 N N . GLY A 1 538 ? 10.104 -28.983 -24.789 1.00 15.24 524 GLY A N 1
ATOM 4236 C CA . GLY A 1 538 ? 11.426 -29.298 -25.258 1.00 15.55 524 GLY A CA 1
ATOM 4237 C C . GLY A 1 538 ? 11.880 -28.625 -26.511 1.00 15.39 524 GLY A C 1
ATOM 4238 O O . GLY A 1 538 ? 11.451 -27.582 -26.790 1.00 16.67 524 GLY A O 1
ATOM 4239 N N . VAL A 1 539 ? 12.826 -29.242 -27.178 1.00 15.70 525 VAL A N 1
ATOM 4240 C CA . VAL A 1 539 ? 13.356 -28.798 -28.441 1.00 14.88 525 VAL A CA 1
ATOM 4241 C C . VAL A 1 539 ? 13.577 -29.989 -29.381 1.00 15.09 525 VAL A C 1
ATOM 4242 O O . VAL A 1 539 ? 13.595 -31.097 -28.962 1.00 16.25 525 VAL A O 1
ATOM 4246 N N . VAL A 1 540 ? 13.744 -29.698 -30.653 1.00 16.70 526 VAL A N 1
ATOM 4247 C CA . VAL A 1 540 ? 14.001 -30.717 -31.636 1.00 15.64 526 VAL A CA 1
ATOM 4248 C C . VAL A 1 540 ? 15.145 -30.361 -32.589 1.00 15.50 526 VAL A C 1
ATOM 4249 O O . VAL A 1 540 ? 15.270 -29.257 -32.978 1.00 14.82 526 VAL A O 1
ATOM 4253 N N . PHE A 1 541 ? 15.916 -31.372 -32.976 1.00 14.99 527 PHE A N 1
ATOM 4254 C CA . PHE A 1 541 ? 17.022 -31.246 -33.912 1.00 15.51 527 PHE A CA 1
ATOM 4255 C C . PHE A 1 541 ? 16.755 -32.131 -35.111 1.00 15.80 527 PHE A C 1
ATOM 4256 O O . PHE A 1 541 ? 16.320 -33.206 -34.955 1.00 20.45 527 PHE A O 1
ATOM 4264 N N . VAL A 1 542 ? 16.990 -31.644 -36.305 1.00 16.04 528 VAL A N 1
ATOM 4265 C CA . VAL A 1 542 ? 16.874 -32.471 -37.486 1.00 14.64 528 VAL A CA 1
ATOM 4266 C C . VAL A 1 542 ? 18.210 -32.423 -38.219 1.00 15.58 528 VAL A C 1
ATOM 4267 O O . VAL A 1 542 ? 18.653 -31.417 -38.557 1.00 18.11 528 VAL A O 1
ATOM 4271 N N . ASN A 1 543 ? 18.888 -33.531 -38.294 1.00 16.78 529 ASN A N 1
ATOM 4272 C CA . ASN A 1 543 ? 20.195 -33.521 -38.875 1.00 18.35 529 ASN A CA 1
ATOM 4273 C C . ASN A 1 543 ? 21.075 -32.461 -38.228 1.00 20.10 529 ASN A C 1
ATOM 4274 O O . ASN A 1 543 ? 21.892 -31.883 -38.865 1.00 20.80 529 ASN A O 1
ATOM 4279 N N . GLY A 1 544 ? 20.889 -32.249 -36.942 1.00 19.96 530 GLY A N 1
ATOM 4280 C CA . GLY A 1 544 ? 21.682 -31.289 -36.210 1.00 21.11 530 GLY A CA 1
ATOM 4281 C C . GLY A 1 544 ? 21.167 -29.868 -36.243 1.00 21.19 530 GLY A C 1
ATOM 4282 O O . GLY A 1 544 ? 21.656 -29.035 -35.552 1.00 20.78 530 GLY A O 1
ATOM 4283 N N . HIS A 1 545 ? 20.110 -29.658 -36.997 1.00 18.96 531 HIS A N 1
ATOM 4284 C CA . HIS A 1 545 ? 19.520 -28.362 -37.144 1.00 16.31 531 HIS A CA 1
ATOM 4285 C C . HIS A 1 545 ? 18.501 -28.166 -36.035 1.00 16.60 531 HIS A C 1
ATOM 4286 O O . HIS A 1 545 ? 17.585 -28.880 -35.937 1.00 16.81 531 HIS A O 1
ATOM 4293 N N . HIS A 1 546 ? 18.699 -27.125 -35.260 1.00 17.08 532 HIS A N 1
ATOM 4294 C CA . HIS A 1 546 ? 17.858 -26.869 -34.098 1.00 15.98 532 HIS A CA 1
ATOM 4295 C C . HIS A 1 546 ? 16.599 -26.133 -34.561 1.00 15.23 532 HIS A C 1
ATOM 4296 O O . HIS A 1 546 ? 16.660 -25.031 -34.928 1.00 15.87 532 HIS A O 1
ATOM 4303 N N . LEU A 1 547 ? 15.489 -26.826 -34.542 1.00 15.39 533 LEU A N 1
ATOM 4304 C CA . LEU A 1 547 ? 14.223 -26.299 -34.994 1.00 16.24 533 LEU A CA 1
ATOM 4305 C C . LEU A 1 547 ? 13.651 -25.185 -34.154 1.00 16.27 533 LEU A C 1
ATOM 4306 O O . LEU A 1 547 ? 12.875 -24.434 -34.623 1.00 15.54 533 LEU A O 1
ATOM 4311 N N . GLY A 1 548 ? 13.960 -25.205 -32.884 1.00 15.38 534 GLY A N 1
ATOM 4312 C CA . GLY A 1 548 ? 13.259 -24.379 -31.945 1.00 13.25 534 GLY A CA 1
ATOM 4313 C C . GLY A 1 548 ? 12.649 -25.141 -30.807 1.00 14.75 534 GLY A C 1
ATOM 4314 O O . GLY A 1 548 ? 12.969 -26.248 -30.601 1.00 15.52 534 GLY A O 1
ATOM 4315 N N . ARG A 1 549 ? 11.803 -24.482 -30.061 1.00 12.46 535 ARG A N 1
ATOM 4316 C CA . ARG A 1 549 ? 11.145 -25.049 -28.922 1.00 14.06 535 ARG A CA 1
ATOM 4317 C C . ARG A 1 549 ? 9.691 -25.435 -29.189 1.00 14.42 535 ARG A C 1
ATOM 4318 O O . ARG A 1 549 ? 9.065 -24.884 -30.065 1.00 16.32 535 ARG A O 1
ATOM 4326 N N . TYR A 1 550 ? 9.193 -26.375 -28.397 1.00 14.43 536 TYR A N 1
ATOM 4327 C CA . TYR A 1 550 ? 7.811 -26.748 -28.378 1.00 14.27 536 TYR A CA 1
ATOM 4328 C C . TYR A 1 550 ? 7.290 -26.781 -26.929 1.00 14.97 536 TYR A C 1
ATOM 4329 O O . TYR A 1 550 ? 8.036 -26.896 -26.074 1.00 15.54 536 TYR A O 1
ATOM 4338 N N . TRP A 1 551 ? 6.019 -26.593 -26.700 1.00 13.89 537 TRP A N 1
ATOM 4339 C CA . TRP A 1 551 ? 5.480 -26.612 -25.365 1.00 14.28 537 TRP A CA 1
ATOM 4340 C C . TRP A 1 551 ? 3.988 -26.879 -25.535 1.00 17.13 537 TRP A C 1
ATOM 4341 O O . TRP A 1 551 ? 3.341 -26.187 -26.270 1.00 17.80 537 TRP A O 1
ATOM 4352 N N . GLU A 1 552 ? 3.432 -27.812 -24.797 1.00 17.08 538 GLU A N 1
ATOM 4353 C CA . GLU A 1 552 ? 2.063 -28.262 -24.972 1.00 18.30 538 GLU A CA 1
ATOM 4354 C C . GLU A 1 552 ? 1.033 -27.165 -24.748 1.00 19.65 538 GLU A C 1
ATOM 4355 O O . GLU A 1 552 ? -0.096 -27.307 -25.143 1.00 18.22 538 GLU A O 1
ATOM 4361 N N . ILE A 1 553 ? 1.436 -26.107 -24.062 1.00 18.57 539 ILE A N 1
ATOM 4362 C CA . ILE A 1 553 ? 0.505 -25.037 -23.719 1.00 20.22 539 ILE A CA 1
ATOM 4363 C C . ILE A 1 553 ? 0.052 -24.194 -24.906 1.00 19.03 539 ILE A C 1
ATOM 4364 O O . ILE A 1 553 ? -0.842 -23.444 -24.795 1.00 17.79 539 ILE A O 1
ATOM 4369 N N . GLY A 1 554 ? 0.750 -24.342 -26.020 1.00 18.40 540 GLY A N 1
ATOM 4370 C CA . GLY A 1 554 ? 0.375 -23.675 -27.236 1.00 18.47 540 GLY A CA 1
ATOM 4371 C C . GLY A 1 554 ? 0.668 -22.206 -27.329 1.00 15.75 540 GLY A C 1
ATOM 4372 O O . GLY A 1 554 ? 1.375 -21.697 -26.568 1.00 16.81 540 GLY A O 1
ATOM 4373 N N . PRO A 1 555 ? 0.079 -21.511 -28.275 1.00 14.26 541 PRO A N 1
ATOM 4374 C CA . PRO A 1 555 ? -0.820 -22.036 -29.288 1.00 15.94 541 PRO A CA 1
ATOM 4375 C C . PRO A 1 555 ? -0.194 -22.855 -30.395 1.00 17.24 541 PRO A C 1
ATOM 4376 O O . PRO A 1 555 ? -0.916 -23.502 -31.086 1.00 18.24 541 PRO A O 1
ATOM 4380 N N . GLN A 1 556 ? 1.091 -22.713 -30.600 1.00 14.63 542 GLN A N 1
ATOM 4381 C CA . GLN A 1 556 ? 1.807 -23.484 -31.583 1.00 15.89 542 GLN A CA 1
ATOM 4382 C C . GLN A 1 556 ? 1.948 -24.936 -31.122 1.00 15.13 542 GLN A C 1
ATOM 4383 O O . GLN A 1 556 ? 2.341 -25.156 -30.038 1.00 17.01 542 GLN A O 1
ATOM 4389 N N . GLN A 1 557 ? 1.591 -25.885 -31.990 1.00 15.98 543 GLN A N 1
ATOM 4390 C CA . GLN A 1 557 ? 1.796 -27.283 -31.675 1.00 13.90 543 GLN A CA 1
ATOM 4391 C C . GLN A 1 557 ? 2.631 -28.069 -32.676 1.00 15.52 543 GLN A C 1
ATOM 4392 O O . GLN A 1 557 ? 2.762 -29.217 -32.533 1.00 19.52 543 GLN A O 1
ATOM 4398 N N . THR A 1 558 ? 3.164 -27.409 -33.687 1.00 16.34 544 THR A N 1
ATOM 4399 C CA . THR A 1 558 ? 4.021 -28.031 -34.693 1.00 15.88 544 THR A CA 1
ATOM 4400 C C . THR A 1 558 ? 5.259 -27.207 -34.876 1.00 18.53 544 THR A C 1
ATOM 4401 O O . THR A 1 558 ? 5.215 -26.047 -34.635 1.00 19.72 544 THR A O 1
ATOM 4405 N N . LEU A 1 559 ? 6.333 -27.843 -35.291 1.00 17.19 545 LEU A N 1
ATOM 4406 C CA . LEU A 1 559 ? 7.549 -27.180 -35.652 1.00 16.48 545 LEU A CA 1
ATOM 4407 C C . LEU A 1 559 ? 7.793 -27.358 -37.149 1.00 16.71 545 LEU A C 1
ATOM 4408 O O . LEU A 1 559 ? 7.817 -28.417 -37.584 1.00 17.17 545 LEU A O 1
ATOM 4413 N N . TYR A 1 560 ? 8.035 -26.268 -37.838 1.00 15.73 546 TYR A N 1
ATOM 4414 C CA . TYR A 1 560 ? 8.350 -26.265 -39.245 1.00 15.42 546 TYR A CA 1
ATOM 4415 C C . TYR A 1 560 ? 9.727 -26.797 -39.477 1.00 16.40 546 TYR A C 1
ATOM 4416 O O . TYR A 1 560 ? 10.643 -26.396 -38.871 1.00 17.78 546 TYR A O 1
ATOM 4425 N N . VAL A 1 561 ? 9.794 -27.711 -40.418 1.00 16.31 547 VAL A N 1
ATOM 4426 C CA . VAL A 1 561 ? 11.008 -28.251 -40.917 1.00 17.49 547 VAL A CA 1
ATOM 4427 C C . VAL A 1 561 ? 11.235 -27.857 -42.380 1.00 16.27 547 VAL A C 1
ATOM 4428 O O . VAL A 1 561 ? 10.662 -28.413 -43.235 1.00 17.53 547 VAL A O 1
ATOM 4432 N N . PRO A 1 562 ? 12.107 -26.925 -42.638 1.00 18.79 548 PRO A N 1
ATOM 4433 C CA . PRO A 1 562 ? 12.445 -26.580 -43.998 1.00 19.41 548 PRO A CA 1
ATOM 4434 C C . PRO A 1 562 ? 13.101 -27.747 -44.734 1.00 20.99 548 PRO A C 1
ATOM 4435 O O . PRO A 1 562 ? 13.904 -28.414 -44.184 1.00 19.70 548 PRO A O 1
ATOM 4439 N N . ALA A 1 563 ? 12.824 -27.886 -46.012 1.00 19.36 549 ALA A N 1
ATOM 4440 C CA . ALA A 1 563 ? 13.362 -29.015 -46.725 1.00 21.42 549 ALA A CA 1
ATOM 4441 C C . ALA A 1 563 ? 14.889 -29.110 -46.660 1.00 20.08 549 ALA A C 1
ATOM 4442 O O . ALA A 1 563 ? 15.413 -30.188 -46.623 1.00 22.84 549 ALA A O 1
ATOM 4444 N N . PRO A 1 564 ? 15.589 -27.996 -46.646 1.00 20.81 550 PRO A N 1
ATOM 4445 C CA . PRO A 1 564 ? 17.056 -28.029 -46.676 1.00 22.01 550 PRO A CA 1
ATOM 4446 C C . PRO A 1 564 ? 17.694 -28.710 -45.487 1.00 21.92 550 PRO A C 1
ATOM 4447 O O . PRO A 1 564 ? 18.805 -29.103 -45.564 1.00 19.12 550 PRO A O 1
ATOM 4451 N N . PHE A 1 565 ? 16.970 -28.758 -44.386 1.00 18.18 551 PHE A N 1
ATOM 4452 C CA . PHE A 1 565 ? 17.359 -29.460 -43.208 1.00 19.75 551 PHE A CA 1
ATOM 4453 C C . PHE A 1 565 ? 17.393 -31.000 -43.420 1.00 20.43 551 PHE A C 1
ATOM 4454 O O . PHE A 1 565 ? 18.049 -31.693 -42.728 1.00 22.15 551 PHE A O 1
ATOM 4462 N N . LEU A 1 566 ? 16.561 -31.475 -44.325 1.00 19.44 552 LEU A N 1
ATOM 4463 C CA . LEU A 1 566 ? 16.433 -32.866 -44.724 1.00 19.58 552 LEU A CA 1
ATOM 4464 C C . LEU A 1 566 ? 17.368 -33.324 -45.871 1.00 23.26 552 LEU A C 1
ATOM 4465 O O . LEU A 1 566 ? 17.900 -32.533 -46.587 1.00 22.32 552 LEU A O 1
ATOM 4470 N N . GLN A 1 567 ? 17.540 -34.629 -45.955 1.00 23.28 553 GLN A N 1
ATOM 4471 C CA . GLN A 1 567 ? 18.282 -35.253 -47.017 1.00 25.76 553 GLN A CA 1
ATOM 4472 C C . GLN A 1 567 ? 17.639 -36.550 -47.433 1.00 24.80 553 GLN A C 1
ATOM 4473 O O . GLN A 1 567 ? 16.911 -37.163 -46.696 1.00 23.20 553 GLN A O 1
ATOM 4479 N N . GLU A 1 568 ? 17.914 -36.946 -48.659 1.00 25.88 554 GLU A N 1
ATOM 4480 C CA . GLU A 1 568 ? 17.399 -38.207 -49.130 1.00 27.57 554 GLU A CA 1
ATOM 4481 C C . GLU A 1 568 ? 17.997 -39.290 -48.326 1.00 25.68 554 GLU A C 1
ATOM 4482 O O . GLU A 1 568 ? 19.134 -39.271 -48.069 1.00 27.21 554 GLU A O 1
ATOM 4488 N N . GLY A 1 569 ? 17.215 -40.276 -47.984 1.00 27.78 555 GLY A N 1
ATOM 4489 C CA . GLY A 1 569 ? 17.736 -41.324 -47.137 1.00 29.10 555 GLY A CA 1
ATOM 4490 C C . GLY A 1 569 ? 17.376 -41.167 -45.688 1.00 28.37 555 GLY A C 1
ATOM 4491 O O . GLY A 1 569 ? 16.338 -40.683 -45.388 1.00 26.88 555 GLY A O 1
ATOM 4492 N N . GLU A 1 570 ? 18.247 -41.620 -44.810 1.00 26.00 556 GLU A N 1
ATOM 4493 C CA . GLU A 1 570 ? 18.004 -41.539 -43.404 1.00 27.29 556 GLU A CA 1
ATOM 4494 C C . GLU A 1 570 ? 18.333 -40.176 -42.851 1.00 26.20 556 GLU A C 1
ATOM 4495 O O . GLU A 1 570 ? 19.260 -39.571 -43.256 1.00 25.04 556 GLU A O 1
ATOM 4501 N N . ASN A 1 571 ? 17.534 -39.733 -41.900 1.00 24.35 557 ASN A N 1
ATOM 4502 C CA . ASN A 1 571 ? 17.654 -38.430 -41.309 1.00 20.48 557 ASN A CA 1
ATOM 4503 C C . ASN A 1 571 ? 17.609 -38.616 -39.819 1.00 22.63 557 ASN A C 1
ATOM 4504 O O . ASN A 1 571 ? 16.850 -39.390 -39.351 1.00 22.07 557 ASN A O 1
ATOM 4509 N N . GLU A 1 572 ? 18.425 -37.878 -39.095 1.00 18.86 558 GLU A N 1
ATOM 4510 C CA . GLU A 1 572 ? 18.498 -38.058 -37.691 1.00 22.04 558 GLU A CA 1
ATOM 4511 C C . GLU A 1 572 ? 17.562 -37.093 -36.962 1.00 18.38 558 GLU A C 1
ATOM 4512 O O . GLU A 1 572 ? 17.725 -35.948 -37.043 1.00 20.39 558 GLU A O 1
ATOM 4518 N N . ILE A 1 573 ? 16.587 -37.630 -36.259 1.00 18.89 559 ILE A N 1
ATOM 4519 C CA . ILE A 1 573 ? 15.700 -36.827 -35.475 1.00 20.33 559 ILE A CA 1
ATOM 4520 C C . ILE A 1 573 ? 16.014 -36.995 -34.015 1.00 19.91 559 ILE A C 1
ATOM 4521 O O . ILE A 1 573 ? 15.932 -38.047 -33.499 1.00 19.02 559 ILE A O 1
ATOM 4526 N N . ILE A 1 574 ? 16.364 -35.900 -33.380 1.00 19.65 560 ILE A N 1
ATOM 4527 C CA . ILE A 1 574 ? 16.624 -35.898 -31.953 1.00 18.37 560 ILE A CA 1
ATOM 4528 C C . ILE A 1 574 ? 15.748 -34.925 -31.222 1.00 16.53 560 ILE A C 1
ATOM 4529 O O . ILE A 1 574 ? 15.711 -33.800 -31.566 1.00 18.86 560 ILE A O 1
ATOM 4534 N N . LEU A 1 575 ? 15.037 -35.416 -30.239 1.00 17.59 561 LEU A N 1
ATOM 4535 C CA . LEU A 1 575 ? 14.079 -34.621 -29.542 1.00 18.28 561 LEU A CA 1
ATOM 4536 C C . LEU A 1 575 ? 14.463 -34.616 -28.108 1.00 19.79 561 LEU A C 1
ATOM 4537 O O . LEU A 1 575 ? 14.652 -35.641 -27.599 1.00 20.29 561 LEU A O 1
ATOM 4542 N N . LEU A 1 576 ? 14.591 -33.457 -27.475 1.00 17.74 562 LEU A N 1
ATOM 4543 C CA . LEU A 1 576 ? 14.847 -33.390 -26.045 1.00 15.82 562 LEU A CA 1
ATOM 4544 C C . LEU A 1 576 ? 13.543 -33.014 -25.390 1.00 15.34 562 LEU A C 1
ATOM 4545 O O . LEU A 1 576 ? 13.028 -31.993 -25.663 1.00 16.14 562 LEU A O 1
ATOM 4550 N N . GLU A 1 577 ? 13.021 -33.882 -24.571 1.00 17.80 563 GLU A N 1
ATOM 4551 C CA . GLU A 1 577 ? 11.816 -33.620 -23.846 1.00 16.08 563 GLU A CA 1
ATOM 4552 C C . GLU A 1 577 ? 12.113 -33.539 -22.367 1.00 17.70 563 GLU A C 1
ATOM 4553 O O . GLU A 1 577 ? 12.782 -34.337 -21.847 1.00 17.15 563 GLU A O 1
ATOM 4559 N N . LEU A 1 578 ? 11.628 -32.471 -21.779 1.00 15.74 564 LEU A N 1
ATOM 4560 C CA . LEU A 1 578 ? 11.840 -32.130 -20.390 1.00 17.96 564 LEU A CA 1
ATOM 4561 C C . LEU A 1 578 ? 11.103 -32.923 -19.349 1.00 17.78 564 LEU A C 1
ATOM 4562 O O . LEU A 1 578 ? 11.592 -33.130 -18.313 1.00 17.98 564 LEU A O 1
ATOM 4567 N N . HIS A 1 579 ? 9.864 -33.261 -19.613 1.00 15.84 565 HIS A N 1
ATOM 4568 C CA . HIS A 1 579 ? 9.032 -33.826 -18.594 1.00 16.73 565 HIS A CA 1
ATOM 4569 C C . HIS A 1 579 ? 8.367 -35.171 -18.840 1.00 20.44 565 HIS A C 1
ATOM 4570 O O . HIS A 1 579 ? 8.458 -36.054 -18.027 1.00 20.68 565 HIS A O 1
ATOM 4577 N N . LYS A 1 580 ? 7.624 -35.236 -19.921 1.00 19.62 566 LYS A N 1
ATOM 4578 C CA . LYS A 1 580 ? 6.775 -36.373 -20.165 1.00 22.16 566 LYS A CA 1
ATOM 4579 C C . LYS A 1 580 ? 7.111 -37.004 -21.492 1.00 20.40 566 LYS A C 1
ATOM 4580 O O . LYS A 1 580 ? 7.087 -36.370 -22.449 1.00 20.25 566 LYS A O 1
ATOM 4586 N N . HIS A 1 581 ? 7.417 -38.287 -21.472 1.00 20.26 567 HIS A N 1
ATOM 4587 C CA . HIS A 1 581 ? 7.997 -38.968 -22.597 1.00 20.11 567 HIS A CA 1
ATOM 4588 C C . HIS A 1 581 ? 7.019 -39.902 -23.312 1.00 22.46 567 HIS A C 1
ATOM 4589 O O . HIS A 1 581 ? 6.122 -40.395 -22.718 1.00 22.30 567 HIS A O 1
ATOM 4596 N N . HIS A 1 582 ? 7.227 -40.102 -24.592 1.00 20.30 568 HIS A N 1
ATOM 4597 C CA . HIS A 1 582 ? 6.336 -40.868 -25.436 1.00 23.51 568 HIS A CA 1
ATOM 4598 C C . HIS A 1 582 ? 7.137 -41.640 -26.477 1.00 24.55 568 HIS A C 1
ATOM 4599 O O . HIS A 1 582 ? 8.326 -41.551 -26.472 1.00 24.87 568 HIS A O 1
ATOM 4606 N N . GLN A 1 583 ? 6.479 -42.456 -27.281 1.00 21.79 569 GLN A N 1
ATOM 4607 C CA . GLN A 1 583 ? 7.208 -43.367 -28.135 1.00 22.83 569 GLN A CA 1
ATOM 4608 C C . GLN A 1 583 ? 7.615 -42.895 -29.520 1.00 19.78 569 GLN A C 1
ATOM 4609 O O . GLN A 1 583 ? 8.415 -43.482 -30.142 1.00 21.09 569 GLN A O 1
ATOM 4615 N N . SER A 1 584 ? 6.999 -41.822 -29.956 1.00 20.98 570 SER A N 1
ATOM 4616 C CA . SER A 1 584 ? 7.096 -41.361 -31.322 1.00 19.49 570 SER A CA 1
ATOM 4617 C C . SER A 1 584 ? 6.639 -39.941 -31.542 1.00 21.24 570 SER A C 1
ATOM 4618 O O . SER A 1 584 ? 6.034 -39.353 -30.729 1.00 17.12 570 SER A O 1
ATOM 4621 N N . VAL A 1 585 ? 6.911 -39.345 -32.772 1.00 18.05 571 VAL A N 1
ATOM 4622 C CA . VAL A 1 585 ? 6.289 -38.192 -33.311 1.00 20.83 571 VAL A CA 1
ATOM 4623 C C . VAL A 1 585 ? 5.833 -38.459 -34.780 1.00 21.97 571 VAL A C 1
ATOM 4624 O O . VAL A 1 585 ? 6.312 -39.326 -35.388 1.00 22.47 571 VAL A O 1
ATOM 4628 N N . THR A 1 586 ? 5.114 -37.524 -35.200 1.00 22.67 572 THR A N 1
ATOM 4629 C CA . THR A 1 586 ? 4.589 -37.668 -36.541 1.00 24.34 572 THR A CA 1
ATOM 4630 C C . THR A 1 586 ? 4.838 -36.433 -37.379 1.00 22.32 572 THR A C 1
ATOM 4631 O O . THR A 1 586 ? 4.773 -35.375 -36.881 1.00 22.71 572 THR A O 1
ATOM 4635 N N . PHE A 1 587 ? 5.158 -36.606 -38.644 1.00 22.24 573 PHE A N 1
ATOM 4636 C CA . PHE A 1 587 ? 5.451 -35.491 -39.476 1.00 18.55 573 PHE A CA 1
ATOM 4637 C C . PHE A 1 587 ? 4.185 -35.257 -40.327 1.00 20.32 573 PHE A C 1
ATOM 4638 O O . PHE A 1 587 ? 3.690 -36.152 -40.894 1.00 21.59 573 PHE A O 1
ATOM 4646 N N . VAL A 1 588 ? 3.702 -34.036 -40.378 1.00 18.72 574 VAL A N 1
ATOM 4647 C CA . VAL A 1 588 ? 2.476 -33.699 -41.069 1.00 17.36 574 VAL A CA 1
ATOM 4648 C C . VAL A 1 588 ? 2.699 -32.590 -42.119 1.00 19.61 574 VAL A C 1
ATOM 4649 O O . VAL A 1 588 ? 3.744 -32.019 -42.158 1.00 16.96 574 VAL A O 1
ATOM 4653 N N . ASP A 1 589 ? 1.707 -32.335 -42.976 1.00 18.64 575 ASP A N 1
ATOM 4654 C CA . ASP A 1 589 ? 1.863 -31.420 -44.081 1.00 18.94 575 ASP A CA 1
ATOM 4655 C C . ASP A 1 589 ? 1.236 -30.051 -43.909 1.00 20.17 575 ASP A C 1
ATOM 4656 O O . ASP A 1 589 ? 1.272 -29.246 -44.763 1.00 18.59 575 ASP A O 1
ATOM 4661 N N . THR A 1 590 ? 0.701 -29.820 -42.733 1.00 21.06 576 THR A N 1
ATOM 4662 C CA . THR A 1 590 ? 0.220 -28.513 -42.410 1.00 23.01 576 THR A CA 1
ATOM 4663 C C . THR A 1 590 ? 0.430 -28.199 -40.965 1.00 20.39 576 THR A C 1
ATOM 4664 O O . THR A 1 590 ? 0.348 -29.060 -40.180 1.00 21.47 576 THR A O 1
ATOM 4668 N N . PRO A 1 591 ? 0.666 -26.949 -40.657 1.00 18.01 577 PRO A N 1
ATOM 4669 C CA . PRO A 1 591 ? 0.973 -26.597 -39.286 1.00 17.23 577 PRO A CA 1
ATOM 4670 C C . PRO A 1 591 ? -0.240 -26.432 -38.394 1.00 18.80 577 PRO A C 1
ATOM 4671 O O . PRO A 1 591 ? -1.313 -26.239 -38.852 1.00 18.41 577 PRO A O 1
ATOM 4675 N N . VAL A 1 592 ? 0.021 -26.458 -37.094 1.00 16.21 578 VAL A N 1
ATOM 4676 C CA . VAL A 1 592 ? -0.945 -26.079 -36.080 1.00 16.07 578 VAL A CA 1
ATOM 4677 C C . VAL A 1 592 ? -0.348 -24.907 -35.307 1.00 16.52 578 VAL A C 1
ATOM 4678 O O . VAL A 1 592 ? 0.495 -25.079 -34.502 1.00 16.78 578 VAL A O 1
ATOM 4682 N N . LEU A 1 593 ? -0.796 -23.715 -35.612 1.00 14.22 579 LEU A N 1
ATOM 4683 C CA . LEU A 1 593 ? -0.261 -22.520 -34.984 1.00 15.79 579 LEU A CA 1
ATOM 4684 C C . LEU A 1 593 ? -1.284 -21.957 -34.049 1.00 17.63 579 LEU A C 1
ATOM 4685 O O . LEU A 1 593 ? -1.058 -20.990 -33.430 1.00 20.39 579 LEU A O 1
ATOM 4690 N N . GLY A 1 594 ? -2.439 -22.565 -34.009 1.00 21.44 580 GLY A N 1
ATOM 4691 C CA . GLY A 1 594 ? -3.550 -21.945 -33.366 1.00 27.74 580 GLY A CA 1
ATOM 4692 C C . GLY A 1 594 ? -4.434 -22.798 -32.515 1.00 32.00 580 GLY A C 1
ATOM 4693 O O . GLY A 1 594 ? -5.605 -22.658 -32.469 1.00 31.58 580 GLY A O 1
ATOM 4694 N N . ALA A 1 595 ? -3.854 -23.699 -31.802 1.00 35.36 581 ALA A N 1
ATOM 4695 C CA . ALA A 1 595 ? -4.719 -24.392 -30.942 1.00 41.11 581 ALA A CA 1
ATOM 4696 C C . ALA A 1 595 ? -5.051 -23.511 -29.702 1.00 42.79 581 ALA A C 1
ATOM 4697 O O . ALA A 1 595 ? -4.628 -23.786 -28.611 1.00 46.37 581 ALA A O 1
ATOM 4699 N N . MET B 1 15 ? 51.163 -16.877 31.368 1.00 33.86 1 MET B N 1
ATOM 4700 C CA . MET B 1 15 ? 49.974 -16.229 30.824 1.00 35.84 1 MET B CA 1
ATOM 4701 C C . MET B 1 15 ? 48.708 -17.039 31.049 1.00 35.72 1 MET B C 1
ATOM 4702 O O . MET B 1 15 ? 48.761 -18.216 30.996 1.00 35.75 1 MET B O 1
ATOM 4707 N N . SER B 1 16 ? 47.572 -16.385 31.262 1.00 34.06 2 SER B N 1
ATOM 4708 C CA . SER B 1 16 ? 46.306 -17.080 31.322 1.00 33.64 2 SER B CA 1
ATOM 4709 C C . SER B 1 16 ? 45.813 -17.558 29.980 1.00 31.17 2 SER B C 1
ATOM 4710 O O . SER B 1 16 ? 46.023 -16.911 29.000 1.00 30.82 2 SER B O 1
ATOM 4713 N N . GLN B 1 17 ? 45.116 -18.681 29.966 1.00 28.69 3 GLN B N 1
ATOM 4714 C CA . GLN B 1 17 ? 44.503 -19.199 28.769 1.00 24.70 3 GLN B CA 1
ATOM 4715 C C . GLN B 1 17 ? 43.159 -19.813 29.072 1.00 22.23 3 GLN B C 1
ATOM 4716 O O . GLN B 1 17 ? 43.059 -20.553 29.974 1.00 23.25 3 GLN B O 1
ATOM 4722 N N . LEU B 1 18 ? 42.153 -19.536 28.280 1.00 18.17 4 LEU B N 1
ATOM 4723 C CA . LEU B 1 18 ? 40.870 -20.183 28.445 1.00 21.06 4 LEU B CA 1
ATOM 4724 C C . LEU B 1 18 ? 40.877 -21.464 27.605 1.00 19.86 4 LEU B C 1
ATOM 4725 O O . LEU B 1 18 ? 41.137 -21.438 26.463 1.00 22.34 4 LEU B O 1
ATOM 4730 N N . THR B 1 19 ? 40.608 -22.581 28.228 1.00 22.52 5 THR B N 1
ATOM 4731 C CA . THR B 1 19 ? 40.468 -23.838 27.544 1.00 22.77 5 THR B CA 1
ATOM 4732 C C . THR B 1 19 ? 39.190 -24.517 27.940 1.00 24.19 5 THR B C 1
ATOM 4733 O O . THR B 1 19 ? 38.454 -24.013 28.711 1.00 25.47 5 THR B O 1
ATOM 4737 N N . TYR B 1 20 ? 38.892 -25.625 27.304 1.00 26.03 6 TYR B N 1
ATOM 4738 C CA . TYR B 1 20 ? 37.849 -26.446 27.808 1.00 26.86 6 TYR B CA 1
ATOM 4739 C C . TYR B 1 20 ? 38.124 -27.913 27.686 1.00 27.57 6 TYR B C 1
ATOM 4740 O O . TYR B 1 20 ? 38.741 -28.363 26.765 1.00 27.71 6 TYR B O 1
ATOM 4749 N N . ASP B 1 21 ? 37.606 -28.670 28.648 1.00 28.93 7 ASP B N 1
ATOM 4750 C CA . ASP B 1 21 ? 37.606 -30.126 28.586 1.00 31.88 7 ASP B CA 1
ATOM 4751 C C . ASP B 1 21 ? 36.153 -30.582 28.545 1.00 34.26 7 ASP B C 1
ATOM 4752 O O . ASP B 1 21 ? 35.602 -30.848 27.477 1.00 33.86 7 ASP B O 1
ATOM 4757 N N . ASP B 1 22 ? 35.536 -30.655 29.720 1.00 34.51 8 ASP B N 1
ATOM 4758 C CA . ASP B 1 22 ? 34.100 -30.861 29.837 1.00 35.47 8 ASP B CA 1
ATOM 4759 C C . ASP B 1 22 ? 33.523 -29.540 30.323 1.00 31.92 8 ASP B C 1
ATOM 4760 O O . ASP B 1 22 ? 32.377 -29.191 30.040 1.00 31.73 8 ASP B O 1
ATOM 4765 N N . SER B 1 23 ? 34.357 -28.812 31.057 1.00 31.17 9 SER B N 1
ATOM 4766 C CA . SER B 1 23 ? 34.072 -27.465 31.516 1.00 30.43 9 SER B CA 1
ATOM 4767 C C . SER B 1 23 ? 35.104 -26.441 31.037 1.00 27.34 9 SER B C 1
ATOM 4768 O O . SER B 1 23 ? 36.130 -26.810 30.591 1.00 28.45 9 SER B O 1
ATOM 4771 N N . PHE B 1 24 ? 34.792 -25.157 31.087 1.00 24.79 10 PHE B N 1
ATOM 4772 C CA . PHE B 1 24 ? 35.781 -24.148 30.776 1.00 23.71 10 PHE B CA 1
ATOM 4773 C C . PHE B 1 24 ? 36.803 -24.174 31.882 1.00 22.33 10 PHE B C 1
ATOM 4774 O O . PHE B 1 24 ? 36.461 -24.375 33.013 1.00 25.90 10 PHE B O 1
ATOM 4782 N N . LEU B 1 25 ? 38.045 -23.963 31.525 1.00 22.67 11 LEU B N 1
ATOM 4783 C CA . LEU B 1 25 ? 39.149 -23.862 32.446 1.00 22.76 11 LEU B CA 1
ATOM 4784 C C . LEU B 1 25 ? 39.924 -22.591 32.195 1.00 23.98 11 LEU B C 1
ATOM 4785 O O . LEU B 1 25 ? 40.233 -22.276 31.090 1.00 22.01 11 LEU B O 1
ATOM 4790 N N . LEU B 1 26 ? 40.228 -21.875 33.242 1.00 23.54 12 LEU B N 1
ATOM 4791 C CA . LEU B 1 26 ? 41.111 -20.749 33.161 1.00 25.20 12 LEU B CA 1
ATOM 4792 C C . LEU B 1 26 ? 41.962 -20.653 34.420 1.00 31.73 12 LEU B C 1
ATOM 4793 O O . LEU B 1 26 ? 41.443 -20.762 35.500 1.00 31.90 12 LEU B O 1
ATOM 4798 N N . ASP B 1 27 ? 43.251 -20.397 34.261 1.00 34.33 13 ASP B N 1
ATOM 4799 C CA . ASP B 1 27 ? 44.146 -20.185 35.387 1.00 37.09 13 ASP B CA 1
ATOM 4800 C C . ASP B 1 27 ? 44.080 -21.335 36.350 1.00 37.62 13 ASP B C 1
ATOM 4801 O O . ASP B 1 27 ? 44.111 -21.136 37.535 1.00 37.20 13 ASP B O 1
ATOM 4806 N N . GLY B 1 28 ? 43.971 -22.534 35.831 1.00 37.96 14 GLY B N 1
ATOM 4807 C CA . GLY B 1 28 ? 43.984 -23.706 36.650 1.00 38.37 14 GLY B CA 1
ATOM 4808 C C . GLY B 1 28 ? 42.680 -24.011 37.331 1.00 39.22 14 GLY B C 1
ATOM 4809 O O . GLY B 1 28 ? 42.640 -24.968 38.048 1.00 39.52 14 GLY B O 1
ATOM 4810 N N . LYS B 1 29 ? 41.615 -23.274 37.055 1.00 36.45 15 LYS B N 1
ATOM 4811 C CA . LYS B 1 29 ? 40.334 -23.572 37.637 1.00 35.93 15 LYS B CA 1
ATOM 4812 C C . LYS B 1 29 ? 39.120 -23.657 36.661 1.00 34.27 15 LYS B C 1
ATOM 4813 O O . LYS B 1 29 ? 39.131 -23.061 35.621 1.00 33.75 15 LYS B O 1
ATOM 4819 N N . GLU B 1 30 ? 38.078 -24.390 37.040 1.00 30.80 16 GLU B N 1
ATOM 4820 C CA . GLU B 1 30 ? 36.839 -24.370 36.307 1.00 30.26 16 GLU B CA 1
ATOM 4821 C C . GLU B 1 30 ? 36.303 -22.954 36.392 1.00 28.98 16 GLU B C 1
ATOM 4822 O O . GLU B 1 30 ? 36.474 -22.308 37.372 1.00 28.46 16 GLU B O 1
ATOM 4828 N N . ILE B 1 31 ? 35.666 -22.496 35.329 1.00 25.35 17 ILE 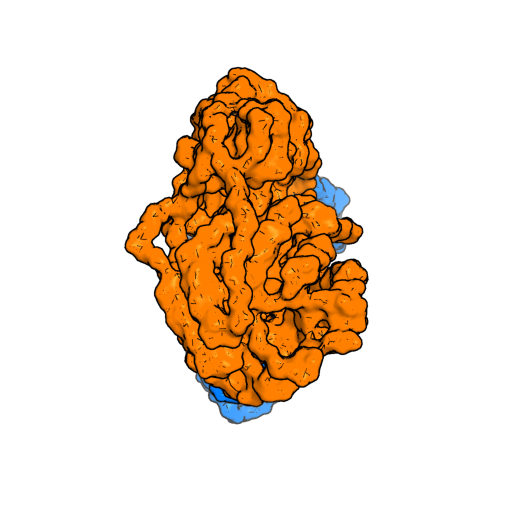B N 1
ATOM 4829 C CA . ILE B 1 31 ? 35.032 -21.184 35.319 1.00 23.45 17 ILE B CA 1
ATOM 4830 C C . ILE B 1 31 ? 33.673 -21.233 34.641 1.00 21.60 17 ILE B C 1
ATOM 4831 O O . ILE B 1 31 ? 33.488 -22.011 33.795 1.00 23.49 17 ILE B O 1
ATOM 4836 N N . ARG B 1 32 ? 32.725 -20.446 35.084 1.00 21.26 18 ARG B N 1
ATOM 4837 C CA . ARG B 1 32 ? 31.476 -20.272 34.379 1.00 22.05 18 ARG B CA 1
ATOM 4838 C C . ARG B 1 32 ? 31.554 -18.856 33.860 1.00 21.11 18 ARG B C 1
ATOM 4839 O O . ARG B 1 32 ? 31.726 -17.968 34.591 1.00 20.88 18 ARG B O 1
ATOM 4847 N N . LEU B 1 33 ? 31.475 -18.698 32.559 1.00 19.01 19 LEU B N 1
ATOM 4848 C CA . LEU B 1 33 ? 31.506 -17.398 31.973 1.00 18.65 19 LEU B CA 1
ATOM 4849 C C . LEU B 1 33 ? 30.149 -16.770 32.085 1.00 18.70 19 LEU B C 1
ATOM 4850 O O . LEU B 1 33 ? 29.197 -17.320 31.632 1.00 18.89 19 LEU B O 1
ATOM 4855 N N . LEU B 1 34 ? 30.119 -15.607 32.719 1.00 16.65 20 LEU B N 1
ATOM 4856 C CA . LEU B 1 34 ? 28.928 -14.802 32.805 1.00 17.32 20 LEU B CA 1
ATOM 4857 C C . LEU B 1 34 ? 29.249 -13.512 32.095 1.00 18.33 20 LEU B C 1
ATOM 4858 O O . LEU B 1 34 ? 29.896 -12.695 32.640 1.00 17.87 20 LEU B O 1
ATOM 4863 N N . SER B 1 35 ? 28.766 -13.348 30.877 1.00 18.32 21 SER B N 1
ATOM 4864 C CA . SER B 1 35 ? 29.227 -12.281 30.043 1.00 17.02 21 SER B CA 1
ATOM 4865 C C . SER B 1 35 ? 28.094 -11.362 29.664 1.00 17.38 21 SER B C 1
ATOM 4866 O O . SER B 1 35 ? 26.990 -11.757 29.629 1.00 16.41 21 SER B O 1
ATOM 4869 N N . GLY B 1 36 ? 28.433 -10.107 29.466 1.00 15.56 22 GLY B N 1
ATOM 4870 C CA . GLY B 1 36 ? 27.495 -9.129 29.014 1.00 17.96 22 GLY B CA 1
ATOM 4871 C C . GLY B 1 36 ? 27.962 -8.495 27.710 1.00 19.16 22 GLY B C 1
ATOM 4872 O O . GLY B 1 36 ? 29.079 -8.119 27.616 1.00 18.39 22 GLY B O 1
ATOM 4873 N N . ALA B 1 37 ? 27.073 -8.387 26.728 1.00 17.00 23 ALA B N 1
ATOM 4874 C CA . ALA B 1 37 ? 27.386 -7.693 25.493 1.00 16.49 23 ALA B CA 1
ATOM 4875 C C . ALA B 1 37 ? 27.319 -6.186 25.694 1.00 15.84 23 ALA B C 1
ATOM 4876 O O . ALA B 1 37 ? 26.408 -5.703 26.253 1.00 18.41 23 ALA B O 1
ATOM 4878 N N . MET B 1 38 ? 28.349 -5.502 25.263 1.00 13.86 24 MET B N 1
ATOM 4879 C CA . MET B 1 38 ? 28.331 -4.087 25.148 1.00 11.20 24 MET B CA 1
ATOM 4880 C C . MET B 1 38 ? 29.188 -3.690 23.954 1.00 15.45 24 MET B C 1
ATOM 4881 O O . MET B 1 38 ? 30.236 -4.131 23.818 1.00 14.61 24 MET B O 1
ATOM 4886 N N . HIS B 1 39 ? 28.698 -2.794 23.156 1.00 13.09 25 HIS B N 1
ATOM 4887 C CA . HIS B 1 39 ? 29.429 -2.425 21.966 1.00 14.55 25 HIS B CA 1
ATOM 4888 C C . HIS B 1 39 ? 30.111 -1.070 22.134 1.00 13.60 25 HIS B C 1
ATOM 4889 O O . HIS B 1 39 ? 29.466 -0.099 22.324 1.00 14.84 25 HIS B O 1
ATOM 4896 N N . TYR B 1 40 ? 31.401 -1.035 21.914 1.00 15.00 26 TYR B N 1
ATOM 4897 C CA . TYR B 1 40 ? 32.090 0.186 22.141 1.00 13.18 26 TYR B CA 1
ATOM 4898 C C . TYR B 1 40 ? 31.485 1.304 21.280 1.00 17.30 26 TYR B C 1
ATOM 4899 O O . TYR B 1 40 ? 31.492 2.426 21.674 1.00 16.08 26 TYR B O 1
ATOM 4908 N N . PHE B 1 41 ? 30.974 0.929 20.119 1.00 15.53 27 PHE B N 1
ATOM 4909 C CA . PHE B 1 41 ? 30.597 1.852 19.079 1.00 15.40 27 PHE B CA 1
ATOM 4910 C C . PHE B 1 41 ? 29.232 2.475 19.286 1.00 15.75 27 PHE B C 1
ATOM 4911 O O . PHE B 1 41 ? 28.824 3.300 18.542 1.00 15.09 27 PHE B O 1
ATOM 4919 N N . ARG B 1 42 ? 28.585 2.034 20.356 1.00 17.61 28 ARG B N 1
ATOM 4920 C CA . ARG B 1 42 ? 27.258 2.460 20.729 1.00 15.29 28 ARG B CA 1
ATOM 4921 C C . ARG B 1 42 ? 27.124 3.332 22.003 1.00 17.36 28 ARG B C 1
ATOM 4922 O O . ARG B 1 42 ? 26.050 3.627 22.381 1.00 15.29 28 ARG B O 1
ATOM 4930 N N . THR B 1 43 ? 28.245 3.645 22.642 1.00 15.02 29 THR B N 1
ATOM 4931 C CA . THR B 1 43 ? 28.294 4.529 23.779 1.00 16.85 29 THR B CA 1
ATOM 4932 C C . THR B 1 43 ? 29.475 5.488 23.622 1.00 16.38 29 THR B C 1
ATOM 4933 O O . THR B 1 43 ? 30.513 5.071 23.271 1.00 18.15 29 THR B O 1
ATOM 4937 N N . VAL B 1 44 ? 29.292 6.761 23.903 1.00 16.86 30 VAL B N 1
ATOM 4938 C CA . VAL B 1 44 ? 30.390 7.671 23.755 1.00 16.79 30 VAL B CA 1
ATOM 4939 C C . VAL B 1 44 ? 31.499 7.275 24.729 1.00 16.11 30 VAL B C 1
ATOM 4940 O O . VAL B 1 44 ? 31.204 6.800 25.763 1.00 15.91 30 VAL B O 1
ATOM 4944 N N . PRO B 1 45 ? 32.750 7.493 24.358 1.00 15.21 31 PRO B N 1
ATOM 4945 C CA . PRO B 1 45 ? 33.868 6.939 25.117 1.00 16.53 31 PRO B CA 1
ATOM 4946 C C . PRO B 1 45 ? 33.913 7.419 26.563 1.00 15.87 31 PRO B C 1
ATOM 4947 O O . PRO B 1 45 ? 34.332 6.726 27.370 1.00 14.29 31 PRO B O 1
ATOM 4951 N N . GLU B 1 46 ? 33.414 8.601 26.800 1.00 16.66 32 GLU B N 1
ATOM 4952 C CA . GLU B 1 46 ? 33.466 9.165 28.123 1.00 19.98 32 GLU B CA 1
ATOM 4953 C C . GLU B 1 46 ? 32.697 8.302 29.127 1.00 20.29 32 GLU B C 1
ATOM 4954 O O . GLU B 1 46 ? 32.931 8.378 30.275 1.00 18.87 32 GLU B O 1
ATOM 4960 N N . TYR B 1 47 ? 31.745 7.550 28.641 1.00 17.48 33 TYR B N 1
ATOM 4961 C CA . TYR B 1 47 ? 30.871 6.797 29.468 1.00 16.67 33 TYR B CA 1
ATOM 4962 C C . TYR B 1 47 ? 31.164 5.287 29.497 1.00 18.14 33 TYR B C 1
ATOM 4963 O O . TYR B 1 47 ? 30.497 4.571 30.137 1.00 15.47 33 TYR B O 1
ATOM 4972 N N . TRP B 1 48 ? 32.198 4.828 28.809 1.00 15.96 34 TRP B N 1
ATOM 4973 C CA . TRP B 1 48 ? 32.473 3.417 28.787 1.00 14.79 34 TRP B CA 1
ATOM 4974 C C . TRP B 1 48 ? 32.732 2.876 30.198 1.00 15.64 34 TRP B C 1
ATOM 4975 O O . TRP B 1 48 ? 32.287 1.859 30.569 1.00 14.01 34 TRP B O 1
ATOM 4986 N N . GLU B 1 49 ? 33.402 3.591 30.952 1.00 14.38 35 GLU B N 1
ATOM 4987 C CA . GLU B 1 49 ? 33.728 3.088 32.267 1.00 17.00 35 GLU B CA 1
ATOM 4988 C C . GLU B 1 49 ? 32.520 3.115 33.183 1.00 16.04 35 GLU B C 1
ATOM 4989 O O . GLU B 1 49 ? 32.315 2.232 33.924 1.00 18.25 35 GLU B O 1
ATOM 4995 N N . ASP B 1 50 ? 31.662 3.995 33.062 1.00 16.17 36 ASP B N 1
ATOM 4996 C CA . ASP B 1 50 ? 30.435 3.934 33.839 1.00 17.58 36 ASP B CA 1
ATOM 4997 C C . ASP B 1 50 ? 29.634 2.661 33.474 1.00 18.02 36 ASP B C 1
ATOM 4998 O O . ASP B 1 50 ? 29.172 1.977 34.326 1.00 17.02 36 ASP B O 1
ATOM 5003 N N . ARG B 1 51 ? 29.473 2.369 32.195 1.00 15.23 37 ARG B N 1
ATOM 5004 C CA . ARG B 1 51 ? 28.700 1.219 31.831 1.00 14.56 37 ARG B CA 1
ATOM 5005 C C . ARG B 1 51 ? 29.385 -0.063 32.317 1.00 15.94 37 ARG B C 1
ATOM 5006 O O . ARG B 1 51 ? 28.799 -0.884 32.898 1.00 16.69 37 ARG B O 1
ATOM 5014 N N . LEU B 1 52 ? 30.670 -0.157 32.088 1.00 16.33 38 LEU B N 1
ATOM 5015 C CA . LEU B 1 52 ? 31.415 -1.321 32.480 1.00 15.10 38 LEU B CA 1
ATOM 5016 C C . LEU B 1 52 ? 31.374 -1.554 33.980 1.00 15.88 38 LEU B C 1
ATOM 5017 O O . LEU B 1 52 ? 31.351 -2.646 34.446 1.00 16.48 38 LEU B O 1
ATOM 5022 N N . LEU B 1 53 ? 31.438 -0.484 34.735 1.00 17.89 39 LEU B N 1
ATOM 5023 C CA . LEU B 1 53 ? 31.373 -0.612 36.173 1.00 17.94 39 LEU B CA 1
ATOM 5024 C C . LEU B 1 53 ? 30.024 -1.207 36.576 1.00 17.88 39 LEU B C 1
ATOM 5025 O O . LEU B 1 53 ? 29.920 -2.034 37.423 1.00 18.10 39 LEU B O 1
ATOM 5030 N N . LYS B 1 54 ? 28.993 -0.760 35.938 1.00 16.59 40 LYS B N 1
ATOM 5031 C CA . LYS B 1 54 ? 27.694 -1.286 36.262 1.00 15.91 40 LYS B CA 1
ATOM 5032 C C . LYS B 1 54 ? 27.586 -2.787 35.985 1.00 15.63 40 LYS B C 1
ATOM 5033 O O . LYS B 1 54 ? 27.102 -3.514 36.785 1.00 15.82 40 LYS B O 1
ATOM 5039 N N . LEU B 1 55 ? 28.121 -3.210 34.860 1.00 14.42 41 LEU B N 1
ATOM 5040 C CA . LEU B 1 55 ? 28.102 -4.603 34.495 1.00 15.98 41 LEU B CA 1
ATOM 5041 C C . LEU B 1 55 ? 28.897 -5.476 35.493 1.00 16.69 41 LEU B C 1
ATOM 5042 O O . LEU B 1 55 ? 28.441 -6.460 35.929 1.00 16.68 41 LEU B O 1
ATOM 5047 N N . LYS B 1 56 ? 30.055 -5.017 35.908 1.00 17.31 42 LYS B N 1
ATOM 5048 C CA . LYS B 1 56 ? 30.816 -5.732 36.908 1.00 15.97 42 LYS B CA 1
ATOM 5049 C C . LYS B 1 56 ? 30.007 -5.820 38.192 1.00 18.70 42 LYS B C 1
ATOM 5050 O O . LYS B 1 56 ? 30.019 -6.805 38.855 1.00 18.97 42 LYS B O 1
ATOM 5056 N N . ALA B 1 57 ? 29.309 -4.758 38.501 1.00 18.52 43 ALA B N 1
ATOM 5057 C CA . ALA B 1 57 ? 28.524 -4.712 39.713 1.00 18.51 43 ALA B CA 1
ATOM 5058 C C . ALA B 1 57 ? 27.366 -5.706 39.676 1.00 19.82 43 ALA B C 1
ATOM 5059 O O . ALA B 1 57 ? 26.953 -6.188 40.685 1.00 22.02 43 ALA B O 1
ATOM 5061 N N . CYS B 1 58 ? 26.823 -5.937 38.502 1.00 18.37 44 CYS B N 1
ATOM 5062 C CA . CYS B 1 58 ? 25.768 -6.918 38.327 1.00 17.61 44 CYS B CA 1
ATOM 5063 C C . CYS B 1 58 ? 26.219 -8.336 38.626 1.00 20.70 44 CYS B C 1
ATOM 5064 O O . CYS B 1 58 ? 25.440 -9.167 38.918 1.00 19.05 44 CYS B O 1
ATOM 5067 N N . GLY B 1 59 ? 27.517 -8.571 38.517 1.00 18.34 45 GLY B N 1
ATOM 5068 C CA . GLY B 1 59 ? 28.046 -9.900 38.650 1.00 18.03 45 GLY B CA 1
ATOM 5069 C C . GLY B 1 59 ? 28.673 -10.578 37.433 1.00 18.68 45 GLY B C 1
ATOM 5070 O O . GLY B 1 59 ? 29.132 -11.657 37.509 1.00 19.89 45 GLY B O 1
ATOM 5071 N N . PHE B 1 60 ? 28.730 -9.875 36.329 1.00 16.91 46 PHE B N 1
ATOM 5072 C CA . PHE B 1 60 ? 29.365 -10.376 35.133 1.00 15.87 46 PHE B CA 1
ATOM 5073 C C . PHE B 1 60 ? 30.830 -10.501 35.390 1.00 16.90 46 PHE B C 1
ATOM 5074 O O . PHE B 1 60 ? 31.361 -9.694 36.063 1.00 19.79 46 PHE B O 1
ATOM 5082 N N . ASN B 1 61 ? 31.469 -11.530 34.884 1.00 14.42 47 ASN B N 1
ATOM 5083 C CA . ASN B 1 61 ? 32.901 -11.590 34.912 1.00 16.90 47 ASN B CA 1
ATOM 5084 C C . ASN B 1 61 ? 33.561 -11.275 33.557 1.00 16.05 47 ASN B C 1
ATOM 5085 O O . ASN B 1 61 ? 34.768 -11.178 33.468 1.00 16.27 47 ASN B O 1
ATOM 5090 N N . THR B 1 62 ? 32.726 -11.112 32.555 1.00 12.95 48 THR B N 1
ATOM 5091 C CA . THR B 1 62 ? 33.164 -10.962 31.221 1.00 15.33 48 THR B CA 1
ATOM 5092 C C . THR B 1 62 ? 32.320 -9.918 30.500 1.00 16.05 48 THR B C 1
ATOM 5093 O O . THR B 1 62 ? 31.164 -9.793 30.726 1.00 17.49 48 THR B O 1
ATOM 5097 N N . VAL B 1 63 ? 32.956 -9.234 29.585 1.00 15.09 49 VAL B N 1
ATOM 5098 C CA . VAL B 1 63 ? 32.241 -8.397 28.642 1.00 14.27 49 VAL B CA 1
ATOM 5099 C C . VAL B 1 63 ? 32.618 -8.805 27.242 1.00 15.37 49 VAL B C 1
ATOM 5100 O O . VAL B 1 63 ? 33.685 -9.250 27.035 1.00 13.93 49 VAL B O 1
ATOM 5104 N N . GLU B 1 64 ? 31.644 -8.683 26.339 1.00 15.17 50 GLU B N 1
ATOM 5105 C CA . GLU B 1 64 ? 31.756 -9.103 24.958 1.00 18.74 50 GLU B CA 1
ATOM 5106 C C . GLU B 1 64 ? 31.385 -8.006 24.007 1.00 15.24 50 GLU B C 1
ATOM 5107 O O . GLU B 1 64 ? 30.436 -7.347 24.232 1.00 17.41 50 GLU B O 1
ATOM 5113 N N . THR B 1 65 ? 32.156 -7.851 22.931 1.00 14.30 51 THR B N 1
ATOM 5114 C CA . THR B 1 65 ? 31.836 -6.893 21.920 1.00 14.56 51 THR B CA 1
ATOM 5115 C C . THR B 1 65 ? 32.177 -7.361 20.516 1.00 16.10 51 THR B C 1
ATOM 5116 O O . THR B 1 65 ? 33.124 -8.006 20.343 1.00 13.84 51 THR B O 1
ATOM 5120 N N . TYR B 1 66 ? 31.350 -6.938 19.573 1.00 12.37 52 TYR B N 1
ATOM 5121 C CA . TYR B 1 66 ? 31.608 -7.033 18.167 1.00 14.27 52 TYR B CA 1
ATOM 5122 C C . TYR B 1 66 ? 32.660 -6.010 17.770 1.00 15.17 52 TYR B C 1
ATOM 5123 O O . TYR B 1 66 ? 32.931 -5.148 18.500 1.00 15.87 52 TYR B O 1
ATOM 5132 N N . VAL B 1 67 ? 33.230 -6.152 16.593 1.00 15.76 53 VAL B N 1
ATOM 5133 C CA . VAL B 1 67 ? 34.090 -5.145 16.019 1.00 15.47 53 VAL B CA 1
ATOM 5134 C C . VAL B 1 67 ? 33.458 -4.615 14.717 1.00 15.24 53 VAL B C 1
ATOM 5135 O O . VAL B 1 67 ? 33.099 -5.386 13.897 1.00 15.93 53 VAL B O 1
ATOM 5139 N N . ALA B 1 68 ? 33.286 -3.316 14.577 1.00 12.29 54 ALA B N 1
ATOM 5140 C CA . ALA B 1 68 ? 32.604 -2.780 13.432 1.00 16.18 54 ALA B CA 1
ATOM 5141 C C . ALA B 1 68 ? 33.558 -2.361 12.287 1.00 16.31 54 ALA B C 1
ATOM 5142 O O . ALA B 1 68 ? 34.107 -1.298 12.337 1.00 16.56 54 ALA B O 1
ATOM 5144 N N . TRP B 1 69 ? 33.691 -3.182 11.269 1.00 13.76 55 TRP B N 1
ATOM 5145 C CA . TRP B 1 69 ? 34.622 -2.923 10.207 1.00 15.63 55 TRP B CA 1
ATOM 5146 C C . TRP B 1 69 ? 34.288 -1.593 9.542 1.00 14.99 55 TRP B C 1
ATOM 5147 O O . TRP B 1 69 ? 35.143 -0.838 9.309 1.00 15.04 55 TRP B O 1
ATOM 5158 N N . ASN B 1 70 ? 33.020 -1.290 9.350 1.00 15.33 56 ASN B N 1
ATOM 5159 C CA . ASN B 1 70 ? 32.661 -0.062 8.683 1.00 16.09 56 ASN B CA 1
ATOM 5160 C C . ASN B 1 70 ? 33.201 1.185 9.407 1.00 16.45 56 ASN B C 1
ATOM 5161 O O . ASN B 1 70 ? 33.557 2.146 8.789 1.00 16.62 56 ASN B O 1
ATOM 5166 N N . LEU B 1 71 ? 33.267 1.130 10.733 1.00 17.12 57 LEU B N 1
ATOM 5167 C CA . LEU B 1 71 ? 33.813 2.242 11.506 1.00 16.11 57 LEU B CA 1
ATOM 5168 C C . LEU B 1 71 ? 35.326 2.339 11.316 1.00 13.86 57 LEU B C 1
ATOM 5169 O O . LEU B 1 71 ? 35.880 3.426 11.153 1.00 18.08 57 LEU B O 1
ATOM 5174 N N . HIS B 1 72 ? 35.911 1.202 11.262 1.00 13.05 58 HIS B N 1
ATOM 5175 C CA . HIS B 1 72 ? 37.343 1.162 11.146 1.00 15.05 58 HIS B CA 1
ATOM 5176 C C . HIS B 1 72 ? 37.994 1.257 9.774 1.00 14.90 58 HIS B C 1
ATOM 5177 O O . HIS B 1 72 ? 39.078 1.692 9.691 1.00 15.44 58 HIS B O 1
ATOM 5184 N N . GLU B 1 73 ? 37.293 1.001 8.733 1.00 15.26 59 GLU B N 1
ATOM 5185 C CA . GLU B 1 73 ? 37.785 1.260 7.401 1.00 15.65 59 GLU B CA 1
ATOM 5186 C C . GLU B 1 73 ? 36.658 1.883 6.608 1.00 14.50 59 GLU B C 1
ATOM 5187 O O . GLU B 1 73 ? 36.124 1.281 5.774 1.00 16.52 59 GLU B O 1
ATOM 5193 N N . PRO B 1 74 ? 36.337 3.101 6.953 1.00 15.50 60 PRO B N 1
ATOM 5194 C CA . PRO B 1 74 ? 35.209 3.843 6.428 1.00 14.55 60 PRO B CA 1
ATOM 5195 C C . PRO B 1 74 ? 35.411 4.077 4.953 1.00 17.31 60 PRO B C 1
ATOM 5196 O O . PRO B 1 74 ? 34.437 4.202 4.292 1.00 16.41 60 PRO B O 1
ATOM 5200 N N . GLU B 1 75 ? 36.648 4.179 4.524 1.00 15.24 61 GLU B N 1
ATOM 5201 C CA . GLU B 1 75 ? 37.024 4.207 3.131 1.00 18.18 61 GLU B CA 1
ATOM 5202 C C . GLU B 1 75 ? 38.209 3.295 2.952 1.00 18.77 61 GLU B C 1
ATOM 5203 O O . GLU B 1 75 ? 39.000 3.131 3.853 1.00 18.95 61 GLU B O 1
ATOM 5209 N N . GLU B 1 76 ? 38.325 2.695 1.780 1.00 18.49 62 GLU B N 1
ATOM 5210 C CA . GLU B 1 76 ? 39.332 1.669 1.668 1.00 19.78 62 GLU B CA 1
ATOM 5211 C C . GLU B 1 76 ? 40.663 2.295 1.893 1.00 19.82 62 GLU B C 1
ATOM 5212 O O . GLU B 1 76 ? 40.934 3.312 1.379 1.00 19.21 62 GLU B O 1
ATOM 5218 N N . GLY B 1 77 ? 41.449 1.653 2.711 1.00 20.70 63 GLY B N 1
ATOM 5219 C CA . GLY B 1 77 ? 42.775 2.096 3.011 1.00 21.91 63 GLY B CA 1
ATOM 5220 C C . GLY B 1 77 ? 42.829 3.149 4.086 1.00 23.12 63 GLY B C 1
ATOM 5221 O O . GLY B 1 77 ? 43.883 3.501 4.491 1.00 22.96 63 GLY B O 1
ATOM 5222 N N . GLN B 1 78 ? 41.695 3.625 4.555 1.00 18.14 64 GLN B N 1
ATOM 5223 C CA . GLN B 1 78 ? 41.714 4.622 5.600 1.00 22.24 64 GLN B CA 1
ATOM 5224 C C . GLN B 1 78 ? 41.223 4.033 6.924 1.00 21.66 64 GLN B C 1
ATOM 5225 O O . GLN B 1 78 ? 40.120 3.666 7.030 1.00 21.03 64 GLN B O 1
ATOM 5231 N N . PHE B 1 79 ? 42.104 3.951 7.897 1.00 20.80 65 PHE B N 1
ATOM 5232 C CA . PHE B 1 79 ? 41.833 3.169 9.094 1.00 19.27 65 PHE B CA 1
ATOM 5233 C C . PHE B 1 79 ? 41.656 4.062 10.316 1.00 20.14 65 PHE B C 1
ATOM 5234 O O . PHE B 1 79 ? 42.479 4.875 10.613 1.00 19.47 65 PHE B O 1
ATOM 5242 N N . VAL B 1 80 ? 40.564 3.866 11.020 1.00 15.52 66 VAL B N 1
ATOM 5243 C CA . VAL B 1 80 ? 40.191 4.744 12.072 1.00 19.82 66 VAL B CA 1
ATOM 5244 C C . VAL B 1 80 ? 39.982 4.047 13.418 1.00 20.53 66 VAL B C 1
ATOM 5245 O O . VAL B 1 80 ? 39.181 3.171 13.511 1.00 18.18 66 VAL B O 1
ATOM 5249 N N . PHE B 1 81 ? 40.753 4.446 14.413 1.00 19.09 67 PHE B N 1
ATOM 5250 C CA . PHE B 1 81 ? 40.576 3.934 15.726 1.00 20.43 67 PHE B CA 1
ATOM 5251 C C . PHE B 1 81 ? 40.421 5.048 16.805 1.00 20.10 67 PHE B C 1
ATOM 5252 O O . PHE B 1 81 ? 40.828 4.872 17.919 1.00 19.81 67 PHE B O 1
ATOM 5260 N N . GLU B 1 82 ? 39.776 6.137 16.386 1.00 19.14 68 GLU B N 1
ATOM 5261 C CA . GLU B 1 82 ? 39.623 7.355 17.126 1.00 16.59 68 GLU B CA 1
ATOM 5262 C C . GLU B 1 82 ? 38.262 7.445 17.816 1.00 18.39 68 GLU B C 1
ATOM 5263 O O . GLU B 1 82 ? 37.263 7.069 17.263 1.00 17.69 68 GLU B O 1
ATOM 5269 N N . GLY B 1 83 ? 38.283 7.978 19.016 1.00 15.00 69 GLY B N 1
ATOM 5270 C CA . GLY B 1 83 ? 37.077 8.333 19.694 1.00 19.39 69 GLY B CA 1
ATOM 5271 C C . GLY B 1 83 ? 36.200 7.152 19.941 1.00 17.69 69 GLY B C 1
ATOM 5272 O O . GLY B 1 83 ? 36.619 6.228 20.483 1.00 17.69 69 GLY B O 1
ATOM 5273 N N . ILE B 1 84 ? 34.974 7.223 19.494 1.00 17.77 70 ILE B N 1
ATOM 5274 C CA . ILE B 1 84 ? 34.041 6.166 19.744 1.00 18.03 70 ILE B CA 1
ATOM 5275 C C . ILE B 1 84 ? 34.439 4.898 19.015 1.00 18.03 70 ILE B C 1
ATOM 5276 O O . ILE B 1 84 ? 33.921 3.878 19.297 1.00 19.78 70 ILE B O 1
ATOM 5281 N N . ALA B 1 85 ? 35.378 4.994 18.096 1.00 14.55 71 ALA B N 1
ATOM 5282 C CA . ALA B 1 85 ? 35.913 3.843 17.434 1.00 16.86 71 ALA B CA 1
ATOM 5283 C C . ALA B 1 85 ? 37.139 3.227 18.123 1.00 17.81 71 ALA B C 1
ATOM 5284 O O . ALA B 1 85 ? 37.767 2.402 17.551 1.00 19.14 71 ALA B O 1
ATOM 5286 N N . ASP B 1 86 ? 37.481 3.710 19.318 1.00 14.69 72 ASP B N 1
ATOM 5287 C CA . ASP B 1 86 ? 38.755 3.398 19.952 1.00 15.41 72 ASP B CA 1
ATOM 5288 C C . ASP B 1 86 ? 38.603 2.081 20.722 1.00 17.20 72 ASP B C 1
ATOM 5289 O O . ASP B 1 86 ? 38.476 2.080 21.912 1.00 16.47 72 ASP B O 1
ATOM 5294 N N . ILE B 1 87 ? 38.601 0.969 20.007 1.00 14.07 73 ILE B N 1
ATOM 5295 C CA . ILE B 1 87 ? 38.335 -0.311 20.617 1.00 15.68 73 ILE B CA 1
ATOM 5296 C C . ILE B 1 87 ? 39.382 -0.682 21.676 1.00 15.94 73 ILE B C 1
ATOM 5297 O O . ILE B 1 87 ? 39.089 -1.183 22.729 1.00 14.14 73 ILE B O 1
ATOM 5302 N N . VAL B 1 88 ? 40.612 -0.353 21.399 1.00 14.92 74 VAL B N 1
ATOM 5303 C CA . VAL B 1 88 ? 41.666 -0.651 22.350 1.00 15.81 74 VAL B CA 1
ATOM 5304 C C . VAL B 1 88 ? 41.391 0.034 23.706 1.00 14.77 74 VAL B C 1
ATOM 5305 O O . VAL B 1 88 ? 41.456 -0.561 24.700 1.00 15.94 74 VAL B O 1
ATOM 5309 N N . ARG B 1 89 ? 40.983 1.279 23.649 1.00 15.27 75 ARG B N 1
ATOM 5310 C CA . ARG B 1 89 ? 40.649 2.010 24.828 1.00 16.40 75 ARG B CA 1
ATOM 5311 C C . ARG B 1 89 ? 39.458 1.383 25.550 1.00 14.08 75 ARG B C 1
ATOM 5312 O O . ARG B 1 89 ? 39.415 1.311 26.705 1.00 16.22 75 ARG B O 1
ATOM 5320 N N . PHE B 1 90 ? 38.474 0.955 24.795 1.00 15.31 76 PHE B N 1
ATOM 5321 C CA . PHE B 1 90 ? 37.336 0.294 25.403 1.00 13.69 76 PHE B CA 1
ATOM 5322 C C . PHE B 1 90 ? 37.773 -0.989 26.129 1.00 14.11 76 PHE B C 1
ATOM 5323 O O . PHE B 1 90 ? 37.430 -1.202 27.225 1.00 14.95 76 PHE B O 1
ATOM 5331 N N . ILE B 1 91 ? 38.562 -1.791 25.485 1.00 12.82 77 ILE B N 1
ATOM 5332 C CA . ILE B 1 91 ? 39.052 -3.003 26.106 1.00 17.19 77 ILE B CA 1
ATOM 5333 C C . ILE B 1 91 ? 39.965 -2.799 27.303 1.00 18.01 77 ILE B C 1
ATOM 5334 O O . ILE B 1 91 ? 39.868 -3.494 28.246 1.00 18.95 77 ILE B O 1
ATOM 5339 N N . LYS B 1 92 ? 40.840 -1.824 27.219 1.00 17.86 78 LYS B N 1
ATOM 5340 C CA . LYS B 1 92 ? 41.685 -1.478 28.345 1.00 18.48 78 LYS B CA 1
ATOM 5341 C C . LYS B 1 92 ? 40.804 -1.031 29.537 1.00 19.72 78 LYS B C 1
ATOM 5342 O O . LYS B 1 92 ? 41.109 -1.257 30.651 1.00 20.11 78 LYS B O 1
ATOM 5348 N N . THR B 1 93 ? 39.723 -0.352 29.237 1.00 18.22 79 THR B N 1
ATOM 5349 C CA . THR B 1 93 ? 38.789 0.042 30.255 1.00 17.15 79 THR B CA 1
ATOM 5350 C C . THR B 1 93 ? 38.139 -1.181 30.913 1.00 19.92 79 THR B C 1
ATOM 5351 O O . THR B 1 93 ? 37.945 -1.194 32.088 1.00 18.54 79 THR B O 1
ATOM 5355 N N . ALA B 1 94 ? 37.810 -2.190 30.125 1.00 16.22 80 ALA B N 1
ATOM 5356 C CA . ALA B 1 94 ? 37.235 -3.382 30.667 1.00 18.15 80 ALA B CA 1
ATOM 5357 C C . ALA B 1 94 ? 38.270 -4.052 31.590 1.00 17.90 80 ALA B C 1
ATOM 5358 O O . ALA B 1 94 ? 37.978 -4.446 32.651 1.00 17.14 80 ALA B O 1
ATOM 5360 N N . GLU B 1 95 ? 39.501 -4.073 31.160 1.00 16.75 81 GLU B N 1
ATOM 5361 C CA . GLU B 1 95 ? 40.537 -4.660 31.979 1.00 19.73 81 GLU B CA 1
ATOM 5362 C C . GLU B 1 95 ? 40.640 -3.936 33.310 1.00 20.14 81 GLU B C 1
ATOM 5363 O O . GLU B 1 95 ? 40.732 -4.562 34.318 1.00 22.04 81 GLU B O 1
ATOM 5369 N N . LYS B 1 96 ? 40.596 -2.622 33.279 1.00 18.40 82 LYS B N 1
ATOM 5370 C CA . LYS B 1 96 ? 40.772 -1.810 34.464 1.00 20.08 82 LYS B CA 1
ATOM 5371 C C . LYS B 1 96 ? 39.669 -2.142 35.462 1.00 19.29 82 LYS B C 1
ATOM 5372 O O . LYS B 1 96 ? 39.901 -2.230 36.601 1.00 17.58 82 LYS B O 1
ATOM 5378 N N . VAL B 1 97 ? 38.477 -2.302 34.978 1.00 16.65 83 VAL B N 1
ATOM 5379 C CA . VAL B 1 97 ? 37.340 -2.559 35.789 1.00 18.47 83 VAL B CA 1
ATOM 5380 C C . VAL B 1 97 ? 37.302 -3.991 36.323 1.00 19.96 83 VAL B C 1
ATOM 5381 O O . VAL B 1 97 ? 36.612 -4.274 37.245 1.00 21.42 83 VAL B O 1
ATOM 5385 N N . GLY B 1 98 ? 38.127 -4.856 35.771 1.00 18.42 84 GLY B N 1
ATOM 5386 C CA . GLY B 1 98 ? 38.146 -6.228 36.187 1.00 21.14 84 GLY B CA 1
ATOM 5387 C C . GLY B 1 98 ? 37.387 -7.263 35.399 1.00 21.17 84 GLY B C 1
ATOM 5388 O O . GLY B 1 98 ? 37.042 -8.249 35.958 1.00 22.86 84 GLY B O 1
ATOM 5389 N N . LEU B 1 99 ? 37.128 -7.010 34.138 1.00 18.54 85 LEU B N 1
ATOM 5390 C CA . LEU B 1 99 ? 36.411 -7.951 33.314 1.00 18.22 85 LEU B CA 1
ATOM 5391 C C . LEU B 1 99 ? 37.311 -8.649 32.292 1.00 18.83 85 LEU B C 1
ATOM 5392 O O . LEU B 1 99 ? 38.155 -8.066 31.737 1.00 18.22 85 LEU B O 1
ATOM 5397 N N . HIS B 1 100 ? 37.065 -9.923 32.088 1.00 17.80 86 HIS B N 1
ATOM 5398 C CA . HIS B 1 100 ? 37.577 -10.617 30.962 1.00 16.52 86 HIS B CA 1
ATOM 5399 C C . HIS B 1 100 ? 36.883 -10.046 29.717 1.00 17.09 86 HIS B C 1
ATOM 5400 O O . HIS B 1 100 ? 35.861 -9.496 29.823 1.00 14.33 86 HIS B O 1
ATOM 5407 N N . VAL B 1 101 ? 37.499 -10.245 28.562 1.00 15.64 87 VAL B N 1
ATOM 5408 C CA . VAL B 1 101 ? 36.954 -9.779 27.307 1.00 16.54 87 VAL B CA 1
ATOM 5409 C C . VAL B 1 101 ? 36.893 -10.874 26.264 1.00 18.20 87 VAL B C 1
ATOM 5410 O O . VAL B 1 101 ? 37.801 -11.610 26.122 1.00 15.84 87 VAL B O 1
ATOM 5414 N N . ILE B 1 102 ? 35.738 -10.911 25.599 1.00 14.82 88 ILE B N 1
ATOM 5415 C CA . ILE B 1 102 ? 35.504 -11.667 24.399 1.00 15.78 88 ILE B CA 1
ATOM 5416 C C . ILE B 1 102 ? 35.320 -10.705 23.204 1.00 15.93 88 ILE B C 1
ATOM 5417 O O . ILE B 1 102 ? 34.566 -9.840 23.300 1.00 15.83 88 ILE B O 1
ATOM 5422 N N . VAL B 1 103 ? 36.044 -10.915 22.105 1.00 14.72 89 VAL B N 1
ATOM 5423 C CA . VAL B 1 103 ? 35.908 -10.145 20.878 1.00 13.06 89 VAL B CA 1
ATOM 5424 C C . VAL B 1 103 ? 35.339 -11.014 19.720 1.00 16.43 89 VAL B C 1
ATOM 5425 O O . VAL B 1 103 ? 35.715 -12.122 19.543 1.00 15.27 89 VAL B O 1
ATOM 5429 N N . ARG B 1 104 ? 34.392 -10.450 18.995 1.00 14.54 90 ARG B N 1
ATOM 5430 C CA . ARG B 1 104 ? 33.796 -11.102 17.894 1.00 14.62 90 ARG B CA 1
ATOM 5431 C C . ARG B 1 104 ? 34.052 -10.164 16.727 1.00 15.26 90 ARG B C 1
ATOM 5432 O O . ARG B 1 104 ? 33.349 -9.265 16.512 1.00 14.69 90 ARG B O 1
ATOM 5440 N N . PRO B 1 105 ? 35.119 -10.423 16.008 1.00 15.29 91 PRO B N 1
ATOM 5441 C CA . PRO B 1 105 ? 35.622 -9.547 14.959 1.00 15.89 91 PRO B CA 1
ATOM 5442 C C . PRO B 1 105 ? 34.922 -9.686 13.620 1.00 15.63 91 PRO B C 1
ATOM 5443 O O . PRO B 1 105 ? 35.222 -8.971 12.707 1.00 18.56 91 PRO B O 1
ATOM 5447 N N . GLY B 1 106 ? 33.962 -10.570 13.530 1.00 16.72 92 GLY B N 1
ATOM 5448 C CA . GLY B 1 106 ? 33.257 -10.811 12.272 1.00 17.63 92 GLY B CA 1
ATOM 5449 C C . GLY B 1 106 ? 34.015 -11.530 11.172 1.00 15.80 92 GLY B C 1
ATOM 5450 O O . GLY B 1 106 ? 34.404 -12.619 11.390 1.00 16.87 92 GLY B O 1
ATOM 5451 N N . PRO B 1 107 ? 34.138 -10.973 9.975 1.00 16.60 93 PRO B N 1
ATOM 5452 C CA . PRO B 1 107 ? 34.011 -9.557 9.670 1.00 16.22 93 PRO B CA 1
ATOM 5453 C C . PRO B 1 107 ? 32.622 -9.020 9.467 1.00 17.59 93 PRO B C 1
ATOM 5454 O O . PRO B 1 107 ? 32.505 -7.826 9.409 1.00 17.93 93 PRO B O 1
ATOM 5458 N N . PHE B 1 108 ? 31.638 -9.887 9.305 1.00 16.88 94 PHE B N 1
ATOM 5459 C CA . PHE B 1 108 ? 30.265 -9.480 9.297 1.00 15.63 94 PHE B CA 1
ATOM 5460 C C . PHE B 1 108 ? 29.745 -9.726 10.685 1.00 16.75 94 PHE B C 1
ATOM 5461 O O . PHE B 1 108 ? 29.764 -10.803 11.164 1.00 18.59 94 PHE B O 1
ATOM 5469 N N . ILE B 1 109 ? 29.183 -8.705 11.293 1.00 14.35 95 ILE B N 1
ATOM 5470 C CA . ILE B 1 109 ? 28.691 -8.814 12.664 1.00 14.00 95 ILE B CA 1
ATOM 5471 C C . ILE B 1 109 ? 27.212 -8.766 12.845 1.00 14.68 95 ILE B C 1
ATOM 5472 O O . ILE B 1 109 ? 26.716 -9.012 13.899 1.00 15.66 95 ILE B O 1
ATOM 5477 N N . CYS B 1 110 ? 26.521 -8.439 11.789 1.00 15.31 96 CYS B N 1
ATOM 5478 C CA . CYS B 1 110 ? 25.067 -8.374 11.825 1.00 16.93 96 CYS B CA 1
ATOM 5479 C C . CYS B 1 110 ? 24.892 -7.255 12.868 1.00 18.61 96 CYS B C 1
ATOM 5480 O O . CYS B 1 110 ? 25.367 -6.178 12.708 1.00 18.05 96 CYS B O 1
ATOM 5483 N N . ALA B 1 111 ? 24.162 -7.549 13.925 1.00 18.68 97 ALA B N 1
ATOM 5484 C CA . ALA B 1 111 ? 24.169 -6.640 15.062 1.00 17.02 97 ALA B CA 1
ATOM 5485 C C . ALA B 1 111 ? 23.231 -5.430 14.942 1.00 15.62 97 ALA B C 1
ATOM 5486 O O . ALA B 1 111 ? 23.408 -4.452 15.609 1.00 15.74 97 ALA B O 1
ATOM 5488 N N . GLU B 1 112 ? 22.245 -5.550 14.074 1.00 15.27 98 GLU B N 1
ATOM 5489 C CA . GLU B 1 112 ? 21.320 -4.484 13.805 1.00 13.30 98 GLU B CA 1
ATOM 5490 C C . GLU B 1 112 ? 22.069 -3.172 13.449 1.00 15.63 98 GLU B C 1
ATOM 5491 O O . GLU B 1 112 ? 21.626 -2.132 13.764 1.00 15.76 98 GLU B O 1
ATOM 5497 N N . TRP B 1 113 ? 23.169 -3.302 12.731 1.00 12.82 99 TRP B N 1
ATOM 5498 C CA . TRP B 1 113 ? 24.104 -2.225 12.486 1.00 16.52 99 TRP B CA 1
ATOM 5499 C C . TRP B 1 113 ? 24.296 -2.098 10.981 1.00 15.84 99 TRP B C 1
ATOM 5500 O O . TRP B 1 113 ? 24.159 -3.045 10.286 1.00 15.36 99 TRP B O 1
ATOM 5511 N N . GLU B 1 114 ? 24.636 -0.921 10.524 1.00 15.77 100 GLU B N 1
ATOM 5512 C CA . GLU B 1 114 ? 24.555 -0.652 9.081 1.00 16.92 100 GLU B CA 1
ATOM 5513 C C . GLU B 1 114 ? 25.332 -1.728 8.342 1.00 16.74 100 GLU B C 1
ATOM 5514 O O . GLU B 1 114 ? 26.458 -1.950 8.645 1.00 16.53 100 GLU B O 1
ATOM 5520 N N . PHE B 1 115 ? 24.656 -2.415 7.435 1.00 14.99 101 PHE B N 1
ATOM 5521 C CA . PHE B 1 115 ? 25.290 -3.363 6.532 1.00 12.29 101 PHE B CA 1
ATOM 5522 C C . PHE B 1 115 ? 25.956 -4.500 7.324 1.00 14.17 101 PHE B C 1
ATOM 5523 O O . PHE B 1 115 ? 26.835 -5.095 6.817 1.00 13.30 101 PHE B O 1
ATOM 5531 N N . GLY B 1 116 ? 25.498 -4.753 8.551 1.00 13.48 102 GLY B N 1
ATOM 5532 C CA . GLY B 1 116 ? 26.095 -5.782 9.356 1.00 13.58 102 GLY B CA 1
ATOM 5533 C C . GLY B 1 116 ? 27.566 -5.524 9.611 1.00 15.96 102 GLY B C 1
ATOM 5534 O O . GLY B 1 116 ? 28.284 -6.413 9.765 1.00 16.20 102 GLY B O 1
ATOM 5535 N N . GLY B 1 117 ? 27.950 -4.286 9.596 1.00 15.03 103 GLY B N 1
ATOM 5536 C CA . GLY B 1 117 ? 29.321 -3.925 9.788 1.00 15.62 103 GLY B CA 1
ATOM 5537 C C . GLY B 1 117 ? 30.231 -3.828 8.575 1.00 15.96 103 GLY B C 1
ATOM 5538 O O . GLY B 1 117 ? 31.308 -3.319 8.654 1.00 14.38 103 GLY B O 1
ATOM 5539 N N . PHE B 1 118 ? 29.767 -4.317 7.450 1.00 15.19 104 PHE B N 1
ATOM 5540 C CA . PHE B 1 118 ? 30.597 -4.252 6.258 1.00 14.01 104 PHE B CA 1
ATOM 5541 C C . PHE B 1 118 ? 30.690 -2.794 5.785 1.00 15.10 104 PHE B C 1
ATOM 5542 O O . PHE B 1 118 ? 29.745 -2.119 5.825 1.00 15.08 104 PHE B O 1
ATOM 5550 N N . PRO B 1 119 ? 31.832 -2.353 5.312 1.00 15.02 105 PRO B N 1
ATOM 5551 C CA . PRO B 1 119 ? 31.927 -1.038 4.686 1.00 15.58 105 PRO B CA 1
ATOM 5552 C C . PRO B 1 119 ? 31.130 -0.953 3.365 1.00 15.96 105 PRO B C 1
ATOM 5553 O O . PRO B 1 119 ? 31.090 -1.890 2.658 1.00 14.98 105 PRO B O 1
ATOM 5557 N N . TYR B 1 120 ? 30.597 0.211 3.057 1.00 13.81 106 TYR B N 1
ATOM 5558 C CA . TYR B 1 120 ? 29.736 0.427 1.923 1.00 16.00 106 TYR B CA 1
ATOM 5559 C C . TYR B 1 120 ? 30.511 0.058 0.648 1.00 17.35 106 TYR B C 1
ATOM 5560 O O . TYR B 1 120 ? 29.969 -0.410 -0.280 1.00 17.46 106 TYR B O 1
ATOM 5569 N N . TRP B 1 121 ? 31.794 0.297 0.694 1.00 16.56 107 TRP B N 1
ATOM 5570 C CA . TRP B 1 121 ? 32.643 0.211 -0.467 1.00 16.57 107 TRP B CA 1
ATOM 5571 C C . TRP B 1 121 ? 32.868 -1.208 -0.946 1.00 18.39 107 TRP B C 1
ATOM 5572 O O . TRP B 1 121 ? 33.381 -1.418 -1.999 1.00 17.13 107 TRP B O 1
ATOM 5583 N N . LEU B 1 122 ? 32.460 -2.176 -0.143 1.00 17.69 108 LEU B N 1
ATOM 5584 C CA . LEU B 1 122 ? 32.521 -3.561 -0.560 1.00 19.05 108 LEU B CA 1
ATOM 5585 C C . LEU B 1 122 ? 31.563 -3.715 -1.755 1.00 18.70 108 LEU B C 1
ATOM 5586 O O . LEU B 1 122 ? 31.757 -4.517 -2.565 1.00 19.77 108 LEU B O 1
ATOM 5591 N N . LEU B 1 123 ? 30.529 -2.907 -1.803 1.00 16.83 109 LEU B N 1
ATOM 5592 C CA . LEU B 1 123 ? 29.501 -3.054 -2.794 1.00 19.34 109 LEU B CA 1
ATOM 5593 C C . LEU B 1 123 ? 29.983 -2.735 -4.219 1.00 22.32 109 LEU B C 1
ATOM 5594 O O . LEU B 1 123 ? 29.308 -3.037 -5.135 1.00 26.65 109 LEU B O 1
ATOM 5599 N N . THR B 1 124 ? 31.105 -2.075 -4.357 1.00 19.77 110 THR B N 1
ATOM 5600 C CA . THR B 1 124 ? 31.605 -1.727 -5.667 1.00 21.09 110 THR B CA 1
ATOM 5601 C C . THR B 1 124 ? 32.889 -2.460 -6.044 1.00 20.45 110 THR B C 1
ATOM 5602 O O . THR B 1 124 ? 33.529 -2.108 -6.947 1.00 22.06 110 THR B O 1
ATOM 5606 N N . VAL B 1 125 ? 33.240 -3.481 -5.298 1.00 19.46 111 VAL B N 1
ATOM 5607 C CA . VAL B 1 125 ? 34.414 -4.244 -5.606 1.00 18.55 111 VAL B CA 1
ATOM 5608 C C . VAL B 1 125 ? 34.029 -5.216 -6.685 1.00 19.28 111 VAL B C 1
ATOM 5609 O O . VAL B 1 125 ? 33.117 -5.936 -6.522 1.00 17.37 111 VAL B O 1
ATOM 5613 N N . PRO B 1 126 ? 34.753 -5.220 -7.783 1.00 20.14 112 PRO B N 1
ATOM 5614 C CA . PRO B 1 126 ? 34.307 -6.041 -8.885 1.00 19.36 112 PRO B CA 1
ATOM 5615 C C . PRO B 1 126 ? 34.307 -7.527 -8.604 1.00 18.24 112 PRO B C 1
ATOM 5616 O O . PRO B 1 126 ? 35.202 -8.006 -8.024 1.00 18.97 112 PRO B O 1
ATOM 5620 N N . ASN B 1 127 ? 33.271 -8.235 -8.992 1.00 19.26 113 ASN B N 1
ATOM 5621 C CA . ASN B 1 127 ? 33.250 -9.669 -8.880 1.00 20.62 113 ASN B CA 1
ATOM 5622 C C . ASN B 1 127 ? 33.149 -10.205 -7.435 1.00 21.32 113 ASN B C 1
ATOM 5623 O O . ASN B 1 127 ? 33.267 -11.379 -7.217 1.00 19.16 113 ASN B O 1
ATOM 5628 N N . ILE B 1 128 ? 32.902 -9.314 -6.501 1.00 19.69 114 ILE B N 1
ATOM 5629 C CA . ILE B 1 128 ? 32.815 -9.701 -5.119 1.00 17.54 114 ILE B CA 1
ATOM 5630 C C . ILE B 1 128 ? 31.596 -10.548 -4.835 1.00 18.79 114 ILE B C 1
ATOM 5631 O O . ILE B 1 128 ? 30.571 -10.308 -5.332 1.00 18.20 114 ILE B O 1
ATOM 5636 N N . LYS B 1 129 ? 31.772 -11.569 -4.021 1.00 18.96 115 LYS B N 1
ATOM 5637 C CA . LYS B 1 129 ? 30.689 -12.268 -3.401 1.00 18.26 115 LYS B CA 1
ATOM 5638 C C . LYS B 1 129 ? 30.962 -12.356 -1.911 1.00 19.25 115 LYS B C 1
ATOM 5639 O O . LYS B 1 129 ? 32.019 -12.759 -1.502 1.00 20.47 115 LYS B O 1
ATOM 5645 N N . LEU B 1 130 ? 29.988 -11.963 -1.137 1.00 18.71 116 LEU B N 1
ATOM 5646 C CA . LEU B 1 130 ? 30.106 -11.858 0.300 1.00 20.12 116 LEU B CA 1
ATOM 5647 C C . LEU B 1 130 ? 30.040 -13.172 1.087 1.00 18.97 116 LEU B C 1
ATOM 5648 O O . LEU B 1 130 ? 29.217 -13.978 0.906 1.00 19.06 116 LEU B O 1
ATOM 5653 N N . ARG B 1 131 ? 30.906 -13.262 2.056 1.00 16.16 117 ARG B N 1
ATOM 5654 C CA . ARG B 1 131 ? 30.828 -14.310 3.013 1.00 16.50 117 ARG B CA 1
ATOM 5655 C C . ARG B 1 131 ? 30.872 -15.694 2.396 1.00 16.92 117 ARG B C 1
ATOM 5656 O O . ARG B 1 131 ? 30.175 -16.559 2.791 1.00 15.75 117 ARG B O 1
ATOM 5664 N N . CYS B 1 132 ? 31.795 -15.838 1.461 1.00 16.48 118 CYS B N 1
ATOM 5665 C CA . CYS B 1 132 ? 32.160 -17.081 0.877 1.00 18.37 118 CYS B CA 1
ATOM 5666 C C . CYS B 1 132 ? 33.604 -17.052 0.384 1.00 16.78 118 CYS B C 1
ATOM 5667 O O . CYS B 1 132 ? 34.251 -16.104 0.505 1.00 17.39 118 CYS B O 1
ATOM 5670 N N . PHE B 1 133 ? 34.044 -18.135 -0.204 1.00 18.32 119 PHE B N 1
ATOM 5671 C CA . PHE B 1 133 ? 35.402 -18.296 -0.585 1.00 19.22 119 PHE B CA 1
ATOM 5672 C C . PHE B 1 133 ? 35.577 -17.580 -1.929 1.00 20.60 119 PHE B C 1
ATOM 5673 O O . PHE B 1 133 ? 35.744 -18.179 -2.932 1.00 19.52 119 PHE B O 1
ATOM 5681 N N . ASN B 1 134 ? 35.528 -16.272 -1.860 1.00 18.15 120 ASN B N 1
ATOM 5682 C CA . ASN B 1 134 ? 35.657 -15.357 -2.960 1.00 21.29 120 ASN B CA 1
ATOM 5683 C C . ASN B 1 134 ? 36.908 -14.515 -2.826 1.00 19.55 120 ASN B C 1
ATOM 5684 O O . ASN B 1 134 ? 37.086 -13.865 -1.872 1.00 17.91 120 ASN B O 1
ATOM 5689 N N . GLN B 1 135 ? 37.775 -14.531 -3.816 1.00 19.88 121 GLN B N 1
ATOM 5690 C CA . GLN B 1 135 ? 39.036 -13.883 -3.680 1.00 20.13 121 GLN B CA 1
ATOM 5691 C C . GLN B 1 135 ? 38.986 -12.379 -3.451 1.00 18.71 121 GLN B C 1
ATOM 5692 O O . GLN B 1 135 ? 39.717 -11.880 -2.690 1.00 17.68 121 GLN B O 1
ATOM 5698 N N . PRO B 1 136 ? 38.141 -11.663 -4.151 1.00 17.97 122 PRO B N 1
ATOM 5699 C CA . PRO B 1 136 ? 38.091 -10.237 -3.906 1.00 19.29 122 PRO B CA 1
ATOM 5700 C C . PRO B 1 136 ? 37.643 -9.976 -2.459 1.00 20.99 122 PRO B C 1
ATOM 5701 O O . PRO B 1 136 ? 38.259 -9.195 -1.808 1.00 21.86 122 PRO B O 1
ATOM 5705 N N . TYR B 1 137 ? 36.660 -10.697 -1.966 1.00 18.48 123 TYR B N 1
ATOM 5706 C CA . TYR B 1 137 ? 36.194 -10.474 -0.622 1.00 16.82 123 TYR B CA 1
ATOM 5707 C C . TYR B 1 137 ? 37.264 -10.749 0.390 1.00 18.42 123 TYR B C 1
ATOM 5708 O O . TYR B 1 137 ? 37.556 -9.930 1.128 1.00 19.54 123 TYR B O 1
ATOM 5717 N N . LEU B 1 138 ? 37.909 -11.883 0.292 1.00 17.77 124 LEU B N 1
ATOM 5718 C CA . LEU B 1 138 ? 38.958 -12.265 1.198 1.00 19.26 124 LEU B CA 1
ATOM 5719 C C . LEU B 1 138 ? 40.167 -11.311 1.169 1.00 19.67 124 LEU B C 1
ATOM 5720 O O . LEU B 1 138 ? 40.813 -11.112 2.127 1.00 19.76 124 LEU B O 1
ATOM 5725 N N . GLU B 1 139 ? 40.463 -10.754 0.019 1.00 18.81 125 GLU B N 1
ATOM 5726 C CA . GLU B 1 139 ? 41.525 -9.796 -0.033 1.00 20.60 125 GLU B CA 1
ATOM 5727 C C . GLU B 1 139 ? 41.201 -8.616 0.865 1.00 16.72 125 GLU B C 1
ATOM 5728 O O . GLU B 1 139 ? 42.027 -8.124 1.495 1.00 16.26 125 GLU B O 1
ATOM 5734 N N . LYS B 1 140 ? 39.988 -8.129 0.801 1.00 18.24 126 LYS B N 1
ATOM 5735 C CA . LYS B 1 140 ? 39.583 -7.011 1.602 1.00 18.78 126 LYS B CA 1
ATOM 5736 C C . LYS B 1 140 ? 39.586 -7.387 3.090 1.00 18.89 126 LYS B C 1
ATOM 5737 O O . LYS B 1 140 ? 40.052 -6.657 3.904 1.00 18.44 126 LYS B O 1
ATOM 5743 N N . VAL B 1 141 ? 39.103 -8.568 3.397 1.00 16.45 127 VAL B N 1
ATOM 5744 C CA . VAL B 1 141 ? 39.101 -9.042 4.759 1.00 16.93 127 VAL B CA 1
ATOM 5745 C C . VAL B 1 141 ? 40.548 -9.159 5.323 1.00 17.61 127 VAL B C 1
ATOM 5746 O O . VAL B 1 141 ? 40.791 -8.732 6.384 1.00 16.92 127 VAL B O 1
ATOM 5750 N N . ASP B 1 142 ? 41.484 -9.674 4.560 1.00 17.57 128 ASP B N 1
ATOM 5751 C CA . ASP B 1 142 ? 42.847 -9.813 5.017 1.00 19.93 128 ASP B CA 1
ATOM 5752 C C . ASP B 1 142 ? 43.516 -8.463 5.325 1.00 21.06 128 ASP B C 1
ATOM 5753 O O . ASP B 1 142 ? 44.225 -8.313 6.298 1.00 21.98 128 ASP B O 1
ATOM 5758 N N . ALA B 1 143 ? 43.303 -7.512 4.445 1.00 19.05 129 ALA B N 1
ATOM 5759 C CA . ALA B 1 143 ? 43.898 -6.216 4.588 1.00 18.20 129 ALA B CA 1
ATOM 5760 C C . ALA B 1 143 ? 43.404 -5.580 5.876 1.00 20.66 129 ALA B C 1
ATOM 5761 O O . ALA B 1 143 ? 44.167 -4.999 6.616 1.00 20.78 129 ALA B O 1
ATOM 5763 N N . TYR B 1 144 ? 42.127 -5.718 6.137 1.00 14.69 130 TYR B N 1
ATOM 5764 C CA . TYR B 1 144 ? 41.567 -5.187 7.368 1.00 16.58 130 TYR B CA 1
ATOM 5765 C C . TYR B 1 144 ? 42.073 -5.852 8.671 1.00 15.38 130 TYR B C 1
ATOM 5766 O O . TYR B 1 144 ? 42.490 -5.213 9.577 1.00 16.52 130 TYR B O 1
ATOM 5775 N N . PHE B 1 145 ? 42.044 -7.158 8.666 1.00 14.98 131 PHE B N 1
ATOM 5776 C CA . PHE B 1 145 ? 42.426 -7.962 9.776 1.00 16.51 131 PHE B CA 1
ATOM 5777 C C . PHE B 1 145 ? 43.904 -7.701 10.123 1.00 19.48 131 PHE B C 1
ATOM 5778 O O . PHE B 1 145 ? 44.270 -7.668 11.218 1.00 17.71 131 PHE B O 1
ATOM 5786 N N . ASP B 1 146 ? 44.719 -7.481 9.121 1.00 19.59 132 ASP B N 1
ATOM 5787 C CA . ASP B 1 146 ? 46.092 -7.251 9.356 1.00 20.13 132 ASP B CA 1
ATOM 5788 C C . ASP B 1 146 ? 46.187 -6.017 10.253 1.00 20.58 132 ASP B C 1
ATOM 5789 O O . ASP B 1 146 ? 46.955 -5.987 11.157 1.00 20.34 132 ASP B O 1
ATOM 5794 N N . VAL B 1 147 ? 45.426 -4.984 9.947 1.00 17.48 133 VAL B N 1
ATOM 5795 C CA . VAL B 1 147 ? 45.415 -3.803 10.775 1.00 20.01 133 VAL B CA 1
ATOM 5796 C C . VAL B 1 147 ? 44.768 -3.973 12.157 1.00 19.63 133 VAL B C 1
ATOM 5797 O O . VAL B 1 147 ? 45.304 -3.592 13.147 1.00 15.67 133 VAL B O 1
ATOM 5801 N N . LEU B 1 148 ? 43.594 -4.559 12.183 1.00 17.44 134 LEU B N 1
ATOM 5802 C CA . LEU B 1 148 ? 42.875 -4.697 13.415 1.00 15.88 134 LEU B CA 1
ATOM 5803 C C . LEU B 1 148 ? 43.636 -5.535 14.439 1.00 15.50 134 LEU B C 1
ATOM 5804 O O . LEU B 1 148 ? 43.710 -5.205 15.557 1.00 19.05 134 LEU B O 1
ATOM 5809 N N . PHE B 1 149 ? 44.156 -6.653 14.029 1.00 16.24 135 PHE B N 1
ATOM 5810 C CA . PHE B 1 149 ? 44.837 -7.559 14.923 1.00 16.11 135 PHE B CA 1
ATOM 5811 C C . PHE B 1 149 ? 46.150 -7.007 15.461 1.00 20.01 135 PHE B C 1
ATOM 5812 O O . PHE B 1 149 ? 46.584 -7.358 16.523 1.00 18.99 135 PHE B O 1
ATOM 5820 N N . GLU B 1 150 ? 46.760 -6.133 14.685 1.00 19.04 136 GLU B N 1
ATOM 5821 C CA . GLU B 1 150 ? 47.923 -5.453 15.181 1.00 21.33 136 GLU B CA 1
ATOM 5822 C C . GLU B 1 150 ? 47.522 -4.623 16.369 1.00 20.86 136 GLU B C 1
ATOM 5823 O O . GLU B 1 150 ? 48.236 -4.541 17.290 1.00 19.98 136 GLU B O 1
ATOM 5829 N N . ARG B 1 151 ? 46.378 -3.969 16.271 1.00 17.79 137 ARG B N 1
ATOM 5830 C CA . ARG B 1 151 ? 45.871 -3.202 17.388 1.00 21.00 137 ARG B CA 1
ATOM 5831 C C . ARG B 1 151 ? 45.489 -4.053 18.592 1.00 19.97 137 ARG B C 1
ATOM 5832 O O . ARG B 1 151 ? 45.647 -3.640 19.674 1.00 20.43 137 ARG B O 1
ATOM 5840 N N . LEU B 1 152 ? 44.884 -5.191 18.362 1.00 19.30 138 LEU B N 1
ATOM 5841 C CA . LEU B 1 152 ? 44.403 -6.026 19.427 1.00 18.04 138 LEU B CA 1
ATOM 5842 C C . LEU B 1 152 ? 45.475 -6.885 20.053 1.00 17.79 138 LEU B C 1
ATOM 5843 O O . LEU B 1 152 ? 45.264 -7.466 21.030 1.00 16.97 138 LEU B O 1
ATOM 5848 N N . ARG B 1 153 ? 46.611 -6.985 19.419 1.00 19.12 139 ARG B N 1
ATOM 5849 C CA . ARG B 1 153 ? 47.561 -8.005 19.775 1.00 19.44 139 ARG B CA 1
ATOM 5850 C C . ARG B 1 153 ? 48.048 -7.901 21.227 1.00 17.44 139 ARG B C 1
ATOM 5851 O O . ARG B 1 153 ? 48.107 -8.847 21.891 1.00 18.84 139 ARG B O 1
ATOM 5859 N N . PRO B 1 154 ? 48.360 -6.721 21.683 1.00 18.60 140 PRO B N 1
ATOM 5860 C CA . PRO B 1 154 ? 48.890 -6.539 23.042 1.00 18.76 140 PRO B CA 1
ATOM 5861 C C . PRO B 1 154 ? 47.850 -6.900 24.109 1.00 17.79 140 PRO B C 1
ATOM 5862 O O . PRO B 1 154 ? 48.162 -7.064 25.232 1.00 17.89 140 PRO B O 1
ATOM 5866 N N . LEU B 1 155 ? 46.611 -6.925 23.686 1.00 16.03 141 LEU B N 1
ATOM 5867 C CA . LEU B 1 155 ? 45.456 -7.091 24.529 1.00 17.28 141 LEU B CA 1
ATOM 5868 C C . LEU B 1 155 ? 45.021 -8.547 24.735 1.00 17.86 141 LEU B C 1
ATOM 5869 O O . LEU B 1 155 ? 44.250 -8.814 25.588 1.00 16.21 141 LEU B O 1
ATOM 5874 N N . LEU B 1 156 ? 45.572 -9.437 23.930 1.00 18.56 142 LEU B N 1
ATOM 5875 C CA . LEU B 1 156 ? 45.372 -10.862 24.052 1.00 17.42 142 LEU B CA 1
ATOM 5876 C C . LEU B 1 156 ? 45.890 -11.401 25.367 1.00 21.18 142 LEU B C 1
ATOM 5877 O O . LEU B 1 156 ? 46.961 -11.051 25.791 1.00 18.35 142 LEU B O 1
ATOM 5882 N N . SER B 1 157 ? 45.170 -12.347 25.933 1.00 18.77 143 SER B N 1
ATOM 5883 C CA . SER B 1 157 ? 45.574 -12.933 27.172 1.00 20.51 143 SER B CA 1
ATOM 5884 C C . SER B 1 157 ? 46.943 -13.559 27.000 1.00 21.78 143 SER B C 1
ATOM 5885 O O . SER B 1 157 ? 47.732 -13.499 27.849 1.00 20.49 143 SER B O 1
ATOM 5888 N N . SER B 1 158 ? 47.243 -14.068 25.834 1.00 23.10 144 SER B N 1
ATOM 5889 C CA . SER B 1 158 ? 48.527 -14.668 25.636 1.00 23.98 144 SER B CA 1
ATOM 5890 C C . SER B 1 158 ? 49.653 -13.666 25.723 1.00 23.89 144 SER B C 1
ATOM 5891 O O . SER B 1 158 ? 50.775 -14.028 25.766 1.00 24.55 144 SER B O 1
ATOM 5894 N N . ASN B 1 159 ? 49.324 -12.405 25.682 1.00 21.31 145 ASN B N 1
ATOM 5895 C CA . ASN B 1 159 ? 50.253 -11.348 25.833 1.00 23.96 145 ASN B CA 1
ATOM 5896 C C . ASN B 1 159 ? 50.012 -10.543 27.104 1.00 24.29 145 ASN B C 1
ATOM 5897 O O . ASN B 1 159 ? 50.559 -9.498 27.245 1.00 23.35 145 ASN B O 1
ATOM 5902 N N . GLY B 1 160 ? 49.179 -11.042 27.995 1.00 22.28 146 GLY B N 1
ATOM 5903 C CA . GLY B 1 160 ? 48.909 -10.380 29.247 1.00 24.39 146 GLY B CA 1
ATOM 5904 C C . GLY B 1 160 ? 47.693 -9.495 29.372 1.00 21.63 146 GLY B C 1
ATOM 5905 O O . GLY B 1 160 ? 47.406 -9.004 30.407 1.00 22.42 146 GLY B O 1
ATOM 5906 N N . GLY B 1 161 ? 46.984 -9.341 28.274 1.00 21.05 147 GLY B N 1
ATOM 5907 C CA . GLY B 1 161 ? 45.738 -8.622 28.229 1.00 18.91 147 GLY B CA 1
ATOM 5908 C C . GLY B 1 161 ? 44.528 -9.440 28.631 1.00 18.86 147 GLY B C 1
ATOM 5909 O O . GLY B 1 161 ? 44.671 -10.541 29.047 1.00 17.49 147 GLY B O 1
ATOM 5910 N N . PRO B 1 162 ? 43.361 -8.825 28.524 1.00 16.64 148 PRO B N 1
ATOM 5911 C CA . PRO B 1 162 ? 42.087 -9.384 28.975 1.00 17.01 148 PRO B CA 1
ATOM 5912 C C . PRO B 1 162 ? 41.345 -10.229 27.957 1.00 17.12 148 PRO B C 1
ATOM 5913 O O . PRO B 1 162 ? 40.366 -10.806 28.255 1.00 17.27 148 PRO B O 1
ATOM 5917 N N . ILE B 1 163 ? 41.808 -10.246 26.726 1.00 15.80 149 ILE B N 1
ATOM 5918 C CA . ILE B 1 163 ? 41.039 -10.921 25.737 1.00 14.65 149 ILE B CA 1
ATOM 5919 C C . ILE B 1 163 ? 41.314 -12.386 25.776 1.00 14.73 149 ILE B C 1
ATOM 5920 O O . ILE B 1 163 ? 42.367 -12.814 25.424 1.00 18.34 149 ILE B O 1
ATOM 5925 N N . ILE B 1 164 ? 40.307 -13.134 26.189 1.00 18.24 150 ILE B N 1
ATOM 5926 C CA . ILE B 1 164 ? 40.390 -14.572 26.291 1.00 16.38 150 ILE B CA 1
ATOM 5927 C C . ILE B 1 164 ? 39.862 -15.483 25.197 1.00 16.97 150 ILE B C 1
ATOM 5928 O O . ILE B 1 164 ? 40.222 -16.594 25.158 1.00 15.46 150 ILE B O 1
ATOM 5933 N N . ALA B 1 165 ? 38.986 -14.970 24.361 1.00 16.50 151 ALA B N 1
ATOM 5934 C CA . ALA B 1 165 ? 38.358 -15.732 23.312 1.00 15.97 151 ALA B CA 1
ATOM 5935 C C . ALA B 1 165 ? 37.901 -14.830 22.168 1.00 16.63 151 ALA B C 1
ATOM 5936 O O . ALA B 1 165 ? 37.632 -13.710 22.371 1.00 15.16 151 ALA B O 1
ATOM 5938 N N . LEU B 1 166 ? 37.873 -15.379 20.974 1.00 16.01 152 LEU B N 1
ATOM 5939 C CA . LEU B 1 166 ? 37.387 -14.679 19.808 1.00 15.60 152 LEU B CA 1
ATOM 5940 C C . LEU B 1 166 ? 36.484 -15.570 18.963 1.00 14.41 152 LEU B C 1
ATOM 5941 O O . LEU B 1 166 ? 36.715 -16.708 18.842 1.00 15.91 152 LEU B O 1
ATOM 5946 N N . GLN B 1 167 ? 35.452 -14.977 18.416 1.00 15.91 153 GLN B N 1
ATOM 5947 C CA . GLN B 1 167 ? 34.511 -15.670 17.536 1.00 15.20 153 GLN B CA 1
ATOM 5948 C C . GLN B 1 167 ? 34.967 -15.581 16.099 1.00 17.98 153 GLN B C 1
ATOM 5949 O O . GLN B 1 167 ? 35.344 -14.552 15.628 1.00 19.98 153 GLN B O 1
ATOM 5955 N N . ILE B 1 168 ? 34.862 -16.704 15.418 1.00 15.88 154 ILE B N 1
ATOM 5956 C CA . ILE B 1 168 ? 35.222 -16.763 14.040 1.00 20.24 154 ILE B CA 1
ATOM 5957 C C . ILE B 1 168 ? 34.195 -16.166 13.085 1.00 28.41 154 ILE B C 1
ATOM 5958 O O . ILE B 1 168 ? 34.471 -15.225 12.450 1.00 37.45 154 ILE B O 1
ATOM 5963 N N . GLU B 1 169 ? 33.022 -16.639 12.894 1.00 25.40 155 GLU B N 1
ATOM 5964 C CA . GLU B 1 169 ? 32.342 -15.758 11.862 1.00 23.08 155 GLU B CA 1
ATOM 5965 C C . GLU B 1 169 ? 31.221 -15.276 12.763 1.00 19.86 155 GLU B C 1
ATOM 5966 O O . GLU B 1 169 ? 31.373 -15.316 13.924 1.00 19.92 155 GLU B O 1
ATOM 5972 N N . ASN B 1 170 ? 30.093 -14.887 12.248 1.00 17.51 156 ASN B N 1
ATOM 5973 C CA . ASN B 1 170 ? 28.910 -14.837 13.067 1.00 16.92 156 ASN B CA 1
ATOM 5974 C C . ASN B 1 170 ? 27.612 -15.442 12.589 1.00 17.46 156 ASN B C 1
ATOM 5975 O O . ASN B 1 170 ? 27.097 -15.060 11.621 1.00 17.97 156 ASN B O 1
ATOM 5980 N N . GLU B 1 171 ? 27.140 -16.431 13.300 1.00 17.21 157 GLU B N 1
ATOM 5981 C CA . GLU B 1 171 ? 25.944 -17.120 12.898 1.00 18.43 157 GLU B CA 1
ATOM 5982 C C . GLU B 1 171 ? 26.019 -17.504 11.415 1.00 16.34 157 GLU B C 1
ATOM 5983 O O . GLU B 1 171 ? 25.090 -17.365 10.704 1.00 16.82 157 GLU B O 1
ATOM 5989 N N . TYR B 1 172 ? 27.144 -18.018 10.994 1.00 15.20 158 TYR B N 1
ATOM 5990 C CA . TYR B 1 172 ? 27.333 -18.212 9.562 1.00 16.41 158 TYR B CA 1
ATOM 5991 C C . TYR B 1 172 ? 26.305 -19.168 8.960 1.00 17.52 158 TYR B C 1
ATOM 5992 O O . TYR B 1 172 ? 25.927 -19.005 7.839 1.00 17.66 158 TYR B O 1
ATOM 6001 N N . GLY B 1 173 ? 25.845 -20.133 9.729 1.00 15.42 159 GLY B N 1
ATOM 6002 C CA . GLY B 1 173 ? 24.892 -21.104 9.250 1.00 17.08 159 GLY B CA 1
ATOM 6003 C C . GLY B 1 173 ? 23.539 -20.525 8.874 1.00 17.74 159 GLY B C 1
ATOM 6004 O O . GLY B 1 173 ? 22.708 -21.172 8.316 1.00 18.39 159 GLY B O 1
ATOM 6005 N N . SER B 1 174 ? 23.320 -19.298 9.281 1.00 17.92 160 SER B N 1
ATOM 6006 C CA . SER B 1 174 ? 22.118 -18.579 8.959 1.00 17.64 160 SER B CA 1
ATOM 6007 C C . SER B 1 174 ? 22.276 -17.907 7.627 1.00 18.69 160 SER B C 1
ATOM 6008 O O . SER B 1 174 ? 21.357 -17.391 7.096 1.00 18.98 160 SER B O 1
ATOM 6011 N N . PHE B 1 175 ? 23.498 -17.879 7.150 1.00 17.21 161 PHE B N 1
ATOM 6012 C CA . PHE B 1 175 ? 23.796 -17.242 5.872 1.00 15.74 161 PHE B CA 1
ATOM 6013 C C . PHE B 1 175 ? 24.408 -18.143 4.819 1.00 16.51 161 PHE B C 1
ATOM 6014 O O . PHE B 1 175 ? 24.178 -17.962 3.695 1.00 17.46 161 PHE B O 1
ATOM 6022 N N . GLY B 1 176 ? 25.200 -19.100 5.203 1.00 16.03 162 GLY B N 1
ATOM 6023 C CA . GLY B 1 176 ? 25.942 -19.831 4.232 1.00 16.86 162 GLY B CA 1
ATOM 6024 C C . GLY B 1 176 ? 26.416 -21.185 4.721 1.00 18.60 162 GLY B C 1
ATOM 6025 O O . GLY B 1 176 ? 26.205 -21.555 5.817 1.00 16.12 162 GLY B O 1
ATOM 6026 N N . ASN B 1 177 ? 27.060 -21.892 3.815 1.00 16.14 163 ASN B N 1
ATOM 6027 C CA . ASN B 1 177 ? 27.635 -23.170 4.105 1.00 16.15 163 ASN B CA 1
ATOM 6028 C C . ASN B 1 177 ? 29.028 -23.387 3.526 1.00 16.63 163 ASN B C 1
ATOM 6029 O O . ASN B 1 177 ? 29.390 -24.469 3.359 1.00 19.15 163 ASN B O 1
ATOM 6034 N N . ASP B 1 178 ? 29.778 -22.341 3.258 1.00 16.09 164 ASP B N 1
ATOM 6035 C CA . ASP B 1 178 ? 31.048 -22.490 2.579 1.00 17.11 164 ASP B CA 1
ATOM 6036 C C . ASP B 1 178 ? 32.160 -22.819 3.570 1.00 18.28 164 ASP B C 1
ATOM 6037 O O . ASP B 1 178 ? 32.698 -21.977 4.215 1.00 17.30 164 ASP B O 1
ATOM 6042 N N . GLN B 1 179 ? 32.510 -24.078 3.673 1.00 17.92 165 GLN B N 1
ATOM 6043 C CA . GLN B 1 179 ? 33.545 -24.504 4.581 1.00 20.42 165 GLN B CA 1
ATOM 6044 C C . GLN B 1 179 ? 34.947 -23.954 4.304 1.00 19.12 165 GLN B C 1
ATOM 6045 O O . GLN B 1 179 ? 35.722 -23.796 5.202 1.00 17.67 165 GLN B O 1
ATOM 6051 N N . LYS B 1 180 ? 35.273 -23.775 3.037 1.00 18.50 166 LYS B N 1
ATOM 6052 C CA . LYS B 1 180 ? 36.569 -23.258 2.698 1.00 20.20 166 LYS B CA 1
ATOM 6053 C C . LYS B 1 180 ? 36.733 -21.862 3.251 1.00 19.49 166 LYS B C 1
ATOM 6054 O O . LYS B 1 180 ? 37.746 -21.522 3.788 1.00 17.25 166 LYS B O 1
ATOM 6060 N N . TYR B 1 181 ? 35.680 -21.088 3.105 1.00 17.48 167 TYR B N 1
ATOM 6061 C CA . TYR B 1 181 ? 35.683 -19.769 3.678 1.00 17.89 167 TYR B CA 1
ATOM 6062 C C . TYR B 1 181 ? 35.867 -19.824 5.213 1.00 19.24 167 TYR B C 1
ATOM 6063 O O . TYR B 1 181 ? 36.693 -19.184 5.731 1.00 18.23 167 TYR B O 1
ATOM 6072 N N . LEU B 1 182 ? 35.112 -20.651 5.889 1.00 19.25 168 LEU B N 1
ATOM 6073 C CA . LEU B 1 182 ? 35.243 -20.717 7.328 1.00 18.67 168 LEU B CA 1
ATOM 6074 C C . LEU B 1 182 ? 36.639 -21.172 7.764 1.00 18.57 168 LEU B C 1
ATOM 6075 O O . LEU B 1 182 ? 37.214 -20.647 8.674 1.00 18.51 168 LEU B O 1
ATOM 6080 N N . GLN B 1 183 ? 37.159 -22.155 7.066 1.00 19.60 169 GLN B N 1
ATOM 6081 C CA . GLN B 1 183 ? 38.502 -22.631 7.330 1.00 20.48 169 GLN B CA 1
ATOM 6082 C C . GLN B 1 183 ? 39.537 -21.567 7.053 1.00 20.10 169 GLN B C 1
ATOM 6083 O O . GLN B 1 183 ? 40.486 -21.453 7.751 1.00 17.09 169 GLN B O 1
ATOM 6089 N N . TYR B 1 184 ? 39.347 -20.816 5.991 1.00 18.01 170 TYR B N 1
ATOM 6090 C CA . TYR B 1 184 ? 40.275 -19.720 5.698 1.00 20.62 170 TYR B CA 1
ATOM 6091 C C . TYR B 1 184 ? 40.241 -18.634 6.786 1.00 21.40 170 TYR B C 1
ATOM 6092 O O . TYR B 1 184 ? 41.240 -18.096 7.216 1.00 20.20 170 TYR B O 1
ATOM 6101 N N . LEU B 1 185 ? 39.040 -18.340 7.221 1.00 20.84 171 LEU B N 1
ATOM 6102 C CA . LEU B 1 185 ? 38.876 -17.349 8.273 1.00 22.25 171 LEU B CA 1
ATOM 6103 C C . LEU B 1 185 ? 39.503 -17.783 9.607 1.00 20.05 171 LEU B C 1
ATOM 6104 O O . LEU B 1 185 ? 40.156 -17.036 10.236 1.00 20.71 171 LEU B O 1
ATOM 6109 N N . ARG B 1 186 ? 39.303 -19.033 9.950 1.00 19.61 172 ARG B N 1
ATOM 6110 C CA . ARG B 1 186 ? 39.839 -19.587 11.159 1.00 18.44 172 ARG B CA 1
ATOM 6111 C C . ARG B 1 186 ? 41.330 -19.474 11.125 1.00 21.20 172 ARG B C 1
ATOM 6112 O O . ARG B 1 186 ? 41.918 -19.076 12.089 1.00 20.34 172 ARG B O 1
ATOM 6120 N N . ASP B 1 187 ? 41.913 -19.810 9.982 1.00 18.74 173 ASP B N 1
ATOM 6121 C CA . ASP B 1 187 ? 43.353 -19.715 9.819 1.00 21.69 173 ASP B CA 1
ATOM 6122 C C . ASP B 1 187 ? 43.817 -18.298 9.901 1.00 20.22 173 ASP B C 1
ATOM 6123 O O . ASP B 1 187 ? 44.803 -18.013 10.529 1.00 20.60 173 ASP B O 1
ATOM 6128 N N . GLY B 1 188 ? 43.098 -17.415 9.245 1.00 19.61 174 GLY B N 1
ATOM 6129 C CA . GLY B 1 188 ? 43.465 -16.032 9.272 1.00 19.68 174 GLY B CA 1
ATOM 6130 C C . GLY B 1 188 ? 43.402 -15.389 10.646 1.00 17.75 174 GLY B C 1
ATOM 6131 O O . GLY B 1 188 ? 44.183 -14.583 10.945 1.00 20.56 174 GLY B O 1
ATOM 6132 N N . ILE B 1 189 ? 42.385 -15.694 11.413 1.00 16.89 175 ILE B N 1
ATOM 6133 C CA . ILE B 1 189 ? 42.328 -15.212 12.747 1.00 14.49 175 ILE B CA 1
ATOM 6134 C C . ILE B 1 189 ? 43.414 -15.883 13.613 1.00 17.15 175 ILE B C 1
ATOM 6135 O O . ILE B 1 189 ? 44.121 -15.241 14.294 1.00 19.15 175 ILE B O 1
ATOM 6140 N N . LYS B 1 190 ? 43.561 -17.186 13.505 1.00 19.43 176 LYS B N 1
ATOM 6141 C CA . LYS B 1 190 ? 44.520 -17.908 14.304 1.00 19.78 176 LYS B CA 1
ATOM 6142 C C . LYS B 1 190 ? 45.920 -17.438 14.084 1.00 21.60 176 LYS B C 1
ATOM 6143 O O . LYS B 1 190 ? 46.636 -17.265 15.000 1.00 21.82 176 LYS B O 1
ATOM 6149 N N . LYS B 1 191 ? 46.293 -17.192 12.859 1.00 20.63 177 LYS B N 1
ATOM 6150 C CA . LYS B 1 191 ? 47.634 -16.756 12.620 1.00 22.15 177 LYS B CA 1
ATOM 6151 C C . LYS B 1 191 ? 47.962 -15.333 13.118 1.00 23.33 177 LYS B C 1
ATOM 6152 O O . LYS B 1 191 ? 49.085 -14.970 13.159 1.00 21.71 177 LYS B O 1
ATOM 6158 N N . ARG B 1 192 ? 46.949 -14.545 13.442 1.00 19.99 178 ARG B N 1
ATOM 6159 C CA . ARG B 1 192 ? 47.105 -13.168 13.884 1.00 18.40 178 ARG B CA 1
ATOM 6160 C C . ARG B 1 192 ? 46.909 -13.013 15.399 1.00 20.81 178 ARG B C 1
ATOM 6161 O O . ARG B 1 192 ? 47.055 -11.961 15.935 1.00 19.65 178 ARG B O 1
ATOM 6169 N N . VAL B 1 193 ? 46.577 -14.107 16.044 1.00 20.48 179 VAL B N 1
ATOM 6170 C CA . VAL B 1 193 ? 46.480 -14.135 17.483 1.00 19.79 179 VAL B CA 1
ATOM 6171 C C . VAL B 1 193 ? 47.395 -15.175 18.117 1.00 22.38 179 VAL B C 1
ATOM 6172 O O . VAL B 1 193 ? 48.319 -15.639 17.508 1.00 20.39 179 VAL B O 1
ATOM 6176 N N . GLY B 1 194 ? 47.093 -15.484 19.362 1.00 19.88 180 GLY B N 1
ATOM 6177 C CA . GLY B 1 194 ? 47.815 -16.453 20.124 1.00 24.83 180 GLY B CA 1
ATOM 6178 C C . GLY B 1 194 ? 47.016 -17.714 20.300 1.00 25.11 180 GLY B C 1
ATOM 6179 O O . GLY B 1 194 ? 46.433 -18.184 19.390 1.00 23.68 180 GLY B O 1
ATOM 6180 N N . ASN B 1 195 ? 46.979 -18.198 21.521 1.00 21.02 181 ASN B N 1
ATOM 6181 C CA . ASN B 1 195 ? 46.314 -19.424 21.844 1.00 22.50 181 ASN B CA 1
ATOM 6182 C C . ASN B 1 195 ? 44.956 -19.172 22.426 1.00 21.01 181 ASN B C 1
ATOM 6183 O O . ASN B 1 195 ? 44.457 -19.970 23.128 1.00 22.77 181 ASN B O 1
ATOM 6188 N N . GLU B 1 196 ? 44.403 -18.032 22.131 1.00 18.17 182 GLU B N 1
ATOM 6189 C CA . GLU B 1 196 ? 43.125 -17.692 22.641 1.00 18.23 182 GLU B CA 1
ATOM 6190 C C . GLU B 1 196 ? 42.073 -18.666 22.067 1.00 18.75 182 GLU B C 1
ATOM 6191 O O . GLU B 1 196 ? 42.242 -19.205 21.051 1.00 19.58 182 GLU B O 1
ATOM 6197 N N . LEU B 1 197 ? 41.016 -18.887 22.818 1.00 17.56 183 LEU B N 1
ATOM 6198 C CA . LEU B 1 197 ? 40.007 -19.826 22.418 1.00 19.53 183 LEU B CA 1
ATOM 6199 C C . LEU B 1 197 ? 39.233 -19.217 21.261 1.00 18.70 183 LEU B C 1
ATOM 6200 O O . LEU B 1 197 ? 38.746 -18.152 21.389 1.00 18.75 183 LEU B O 1
ATOM 6205 N N . LEU B 1 198 ? 39.155 -19.944 20.166 1.00 18.91 184 LEU B N 1
ATOM 6206 C CA . LEU B 1 198 ? 38.359 -19.592 18.995 1.00 16.83 184 LEU B CA 1
ATOM 6207 C C . LEU B 1 198 ? 37.080 -20.378 18.989 1.00 17.11 184 LEU B C 1
ATOM 6208 O O . LEU B 1 198 ? 37.049 -21.497 19.357 1.00 15.49 184 LEU B O 1
ATOM 6213 N N . PHE B 1 199 ? 36.025 -19.719 18.574 1.00 14.99 185 PHE B N 1
ATOM 6214 C CA . PHE B 1 199 ? 34.748 -20.341 18.549 1.00 14.80 185 PHE B CA 1
ATOM 6215 C C . PHE B 1 199 ? 33.814 -19.718 17.560 1.00 14.33 185 PHE B C 1
ATOM 6216 O O . PHE B 1 199 ? 34.009 -18.677 17.091 1.00 15.58 185 PHE B O 1
ATOM 6224 N N . THR B 1 200 ? 32.729 -20.427 17.347 1.00 16.23 186 THR B N 1
ATOM 6225 C CA . THR B 1 200 ? 31.648 -19.968 16.523 1.00 14.18 186 THR B CA 1
ATOM 6226 C C . THR B 1 200 ? 30.330 -19.930 17.317 1.00 16.53 186 THR B C 1
ATOM 6227 O O . THR B 1 200 ? 30.275 -20.391 18.425 1.00 16.28 186 THR B O 1
ATOM 6231 N N . SER B 1 201 ? 29.322 -19.291 16.724 1.00 14.68 187 SER B N 1
ATOM 6232 C CA . SER B 1 201 ? 28.012 -19.314 17.314 1.00 14.46 187 SER B CA 1
ATOM 6233 C C . SER B 1 201 ? 26.980 -19.464 16.225 1.00 16.50 187 SER B C 1
ATOM 6234 O O . SER B 1 201 ? 27.205 -19.004 15.178 1.00 20.72 187 SER B O 1
ATOM 6237 N N . ASP B 1 202 ? 25.872 -20.116 16.505 1.00 17.10 188 ASP B N 1
ATOM 6238 C CA . ASP B 1 202 ? 24.791 -20.264 15.571 1.00 14.29 188 ASP B CA 1
ATOM 6239 C C . ASP B 1 202 ? 23.499 -20.464 16.334 1.00 16.90 188 ASP B C 1
ATOM 6240 O O . ASP B 1 202 ? 23.508 -20.776 17.448 1.00 17.88 188 ASP B O 1
ATOM 6245 N N . GLY B 1 203 ? 22.387 -20.347 15.639 1.00 18.61 189 GLY B N 1
ATOM 6246 C CA . GLY B 1 203 ? 21.136 -20.757 16.224 1.00 18.37 189 GLY B CA 1
ATOM 6247 C C . GLY B 1 203 ? 21.060 -22.281 16.344 1.00 20.04 189 GLY B C 1
ATOM 6248 O O . GLY B 1 203 ? 21.694 -22.978 15.619 1.00 19.83 189 GLY B O 1
ATOM 6249 N N . PRO B 1 204 ? 20.255 -22.760 17.273 1.00 18.12 190 PRO B N 1
ATOM 6250 C CA . PRO B 1 204 ? 20.213 -24.170 17.596 1.00 19.80 190 PRO B CA 1
ATOM 6251 C C . PRO B 1 204 ? 19.314 -24.963 16.665 1.00 21.67 190 PRO B C 1
ATOM 6252 O O . PRO B 1 204 ? 18.308 -25.492 17.048 1.00 21.42 190 PRO B O 1
ATOM 6256 N N . GLU B 1 205 ? 19.712 -25.006 15.416 1.00 18.67 191 GLU B N 1
ATOM 6257 C CA . GLU B 1 205 ? 18.919 -25.672 14.405 1.00 22.48 191 GLU B CA 1
ATOM 6258 C C . GLU B 1 205 ? 19.849 -26.433 13.478 1.00 22.17 191 GLU B C 1
ATOM 6259 O O . GLU B 1 205 ? 20.919 -26.007 13.232 1.00 19.00 191 GLU B O 1
ATOM 6265 N N . PRO B 1 206 ? 19.414 -27.564 12.958 1.00 22.17 192 PRO B N 1
ATOM 6266 C CA . PRO B 1 206 ? 20.329 -28.414 12.206 1.00 21.89 192 PRO B CA 1
ATOM 6267 C C . PRO B 1 206 ? 20.917 -27.700 11.002 1.00 19.15 192 PRO B C 1
ATOM 6268 O O . PRO B 1 206 ? 22.053 -27.869 10.758 1.00 20.19 192 PRO B O 1
ATOM 6272 N N . SER B 1 207 ? 20.134 -26.901 10.289 1.00 18.87 193 SER B N 1
ATOM 6273 C CA . SER B 1 207 ? 20.693 -26.172 9.173 1.00 20.78 193 SER B CA 1
ATOM 6274 C C . SER B 1 207 ? 21.777 -25.216 9.617 1.00 18.93 193 SER B C 1
ATOM 6275 O O . SER B 1 207 ? 22.776 -25.116 9.001 1.00 19.11 193 SER B O 1
ATOM 6278 N N . MET B 1 208 ? 21.528 -24.498 10.681 1.00 16.86 194 MET B N 1
ATOM 6279 C CA . MET B 1 208 ? 22.511 -23.546 11.158 1.00 17.85 194 MET B CA 1
ATOM 6280 C C . MET B 1 208 ? 23.775 -24.195 11.726 1.00 16.72 194 MET B C 1
ATOM 6281 O O . MET B 1 208 ? 24.843 -23.763 11.508 1.00 19.67 194 MET B O 1
ATOM 6286 N N . LEU B 1 209 ? 23.595 -25.216 12.523 1.00 18.79 195 LEU B N 1
ATOM 6287 C CA . LEU B 1 209 ? 24.722 -25.943 13.052 1.00 16.42 195 LEU B CA 1
ATOM 6288 C C . LEU B 1 209 ? 25.531 -26.630 11.968 1.00 18.92 195 LEU B C 1
ATOM 6289 O O . LEU B 1 209 ? 26.700 -26.574 11.969 1.00 18.83 195 LEU B O 1
ATOM 6294 N N . SER B 1 210 ? 24.868 -27.279 11.051 1.00 19.04 196 SER B N 1
ATOM 6295 C CA . SER B 1 210 ? 25.597 -27.886 9.961 1.00 19.42 196 SER B CA 1
ATOM 6296 C C . SER B 1 210 ? 26.351 -26.866 9.085 1.00 20.19 196 SER B C 1
ATOM 6297 O O . SER B 1 210 ? 27.415 -27.122 8.680 1.00 22.49 196 SER B O 1
ATOM 6300 N N . GLY B 1 211 ? 25.729 -25.756 8.752 1.00 20.28 197 GLY B N 1
ATOM 6301 C CA . GLY B 1 211 ? 26.337 -24.723 7.939 1.00 19.25 197 GLY B CA 1
ATOM 6302 C C . GLY B 1 211 ? 27.469 -23.938 8.561 1.00 18.35 197 GLY B C 1
ATOM 6303 O O . GLY B 1 211 ? 28.411 -23.511 7.927 1.00 16.32 197 GLY B O 1
ATOM 6304 N N . GLY B 1 212 ? 27.234 -23.680 9.839 1.00 15.45 198 GLY B N 1
ATOM 6305 C CA . GLY B 1 212 ? 28.032 -22.796 10.662 1.00 15.54 198 GLY B CA 1
ATOM 6306 C C . GLY B 1 212 ? 29.208 -23.345 11.434 1.00 17.94 198 GLY B C 1
ATOM 6307 O O . GLY B 1 212 ? 30.071 -22.634 11.727 1.00 21.54 198 GLY B O 1
ATOM 6308 N N . MET B 1 213 ? 29.181 -24.612 11.775 1.00 18.82 199 MET B N 1
ATOM 6309 C CA . MET B 1 213 ? 30.225 -25.207 12.596 1.00 17.13 199 MET B CA 1
ATOM 6310 C C . MET B 1 213 ? 31.480 -25.475 11.809 1.00 20.63 199 MET B C 1
ATOM 6311 O O . MET B 1 213 ? 31.393 -25.733 10.644 1.00 20.30 199 MET B O 1
ATOM 6316 N N . ILE B 1 214 ? 32.624 -25.422 12.478 1.00 19.81 200 ILE B N 1
ATOM 6317 C CA . ILE B 1 214 ? 33.889 -25.763 11.861 1.00 24.04 200 ILE B CA 1
ATOM 6318 C C . ILE B 1 214 ? 34.497 -26.909 12.663 1.00 25.61 200 ILE B C 1
ATOM 6319 O O . ILE B 1 214 ? 34.561 -26.847 13.843 1.00 21.65 200 ILE B O 1
ATOM 6324 N N . GLU B 1 215 ? 34.937 -27.948 11.987 1.00 26.22 201 GLU B N 1
ATOM 6325 C CA . GLU B 1 215 ? 35.392 -29.121 12.684 1.00 30.75 201 GLU B CA 1
ATOM 6326 C C . GLU B 1 215 ? 36.596 -28.751 13.551 1.00 27.85 201 GLU B C 1
ATOM 6327 O O . GLU B 1 215 ? 37.485 -28.118 13.115 1.00 27.25 201 GLU B O 1
ATOM 6333 N N . GLY B 1 216 ? 36.540 -29.157 14.799 1.00 30.28 202 GLY B N 1
ATOM 6334 C CA . GLY B 1 216 ? 37.606 -28.912 15.735 1.00 30.01 202 GLY B CA 1
ATOM 6335 C C . GLY B 1 216 ? 37.487 -27.577 16.431 1.00 28.01 202 GLY B C 1
ATOM 6336 O O . GLY B 1 216 ? 38.260 -27.297 17.298 1.00 27.10 202 GLY B O 1
ATOM 6337 N N . ILE B 1 217 ? 36.468 -26.815 16.052 1.00 22.38 203 ILE B N 1
ATOM 6338 C CA . ILE B 1 217 ? 36.206 -25.525 16.642 1.00 20.52 203 ILE B CA 1
ATOM 6339 C C . ILE B 1 217 ? 34.911 -25.540 17.462 1.00 19.23 203 ILE B C 1
ATOM 6340 O O . ILE B 1 217 ? 33.908 -25.981 17.038 1.00 18.62 203 ILE B O 1
ATOM 6345 N N . PHE B 1 218 ? 35.036 -25.006 18.653 1.00 17.72 204 PHE B N 1
ATOM 6346 C CA . PHE B 1 218 ? 34.014 -24.985 19.686 1.00 14.81 204 PHE B CA 1
ATOM 6347 C C . PHE B 1 218 ? 32.842 -24.182 19.143 1.00 16.66 204 PHE B C 1
ATOM 6348 O O . PHE B 1 218 ? 33.050 -23.149 18.636 1.00 16.11 204 PHE B O 1
ATOM 6356 N N . GLU B 1 219 ? 31.635 -24.677 19.365 1.00 16.90 205 GLU B N 1
ATOM 6357 C CA . GLU B 1 219 ? 30.423 -24.046 18.940 1.00 15.02 205 GLU B CA 1
ATOM 6358 C C . GLU B 1 219 ? 29.582 -23.658 20.150 1.00 15.62 205 GLU B C 1
ATOM 6359 O O . GLU B 1 219 ? 29.575 -24.293 21.154 1.00 16.18 205 GLU B O 1
ATOM 6365 N N . THR B 1 220 ? 28.875 -22.576 19.935 1.00 15.65 206 THR B N 1
ATOM 6366 C CA . THR B 1 220 ? 27.952 -22.005 20.874 1.00 16.50 206 THR B CA 1
ATOM 6367 C C . THR B 1 220 ? 26.648 -21.675 20.155 1.00 18.80 206 THR B C 1
ATOM 6368 O O . THR B 1 220 ? 26.596 -21.646 18.961 1.00 18.63 206 THR B O 1
ATOM 6372 N N . VAL B 1 221 ? 25.595 -21.462 20.924 1.00 18.32 207 VAL B N 1
ATOM 6373 C CA . VAL B 1 221 ? 24.297 -21.160 20.364 1.00 18.61 207 VAL B CA 1
ATOM 6374 C C . VAL B 1 221 ? 23.607 -19.912 20.883 1.00 19.57 207 VAL B C 1
ATOM 6375 O O . VAL B 1 221 ? 23.897 -19.475 21.931 1.00 18.46 207 VAL B O 1
ATOM 6379 N N . ASN B 1 222 ? 22.711 -19.359 20.081 1.00 16.36 208 ASN B N 1
ATOM 6380 C CA . ASN B 1 222 ? 22.103 -18.092 20.331 1.00 16.14 208 ASN B CA 1
ATOM 6381 C C . ASN B 1 222 ? 20.619 -18.336 20.377 1.00 19.87 208 ASN B C 1
ATOM 6382 O O . ASN B 1 222 ? 20.069 -18.937 19.477 1.00 18.35 208 ASN B O 1
ATOM 6387 N N . PHE B 1 223 ? 19.988 -17.845 21.424 1.00 16.42 209 PHE B N 1
ATOM 6388 C CA . PHE B 1 223 ? 18.569 -18.000 21.582 1.00 17.59 209 PHE B CA 1
ATOM 6389 C C . PHE B 1 2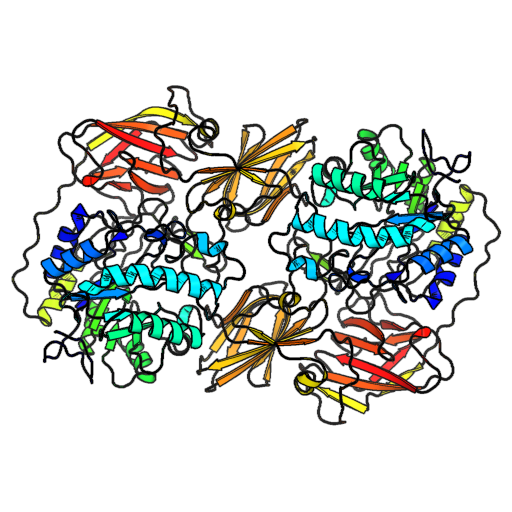23 ? 17.963 -17.042 22.601 1.00 17.66 209 PHE B C 1
ATOM 6390 O O . PHE B 1 223 ? 18.636 -16.443 23.325 1.00 15.97 209 PHE B O 1
ATOM 6398 N N . GLY B 1 224 ? 16.661 -16.889 22.550 1.00 16.54 210 GLY B N 1
ATOM 6399 C CA . GLY B 1 224 ? 15.977 -16.082 23.514 1.00 18.42 210 GLY B CA 1
ATOM 6400 C C . GLY B 1 224 ? 15.236 -16.828 24.597 1.00 19.28 210 GLY B C 1
ATOM 6401 O O . GLY B 1 224 ? 14.983 -16.328 25.661 1.00 18.32 210 GLY B O 1
ATOM 6402 N N . SER B 1 225 ? 14.878 -18.049 24.258 1.00 20.34 211 SER B N 1
ATOM 6403 C CA . SER B 1 225 ? 14.174 -18.910 25.158 1.00 21.98 211 SER B CA 1
ATOM 6404 C C . SER B 1 225 ? 14.363 -20.393 24.872 1.00 20.89 211 SER B C 1
ATOM 6405 O O . SER B 1 225 ? 15.019 -20.770 23.948 1.00 21.33 211 SER B O 1
ATOM 6408 N N . ARG B 1 226 ? 13.765 -21.223 25.700 1.00 20.14 212 ARG B N 1
ATOM 6409 C CA . ARG B 1 226 ? 13.884 -22.659 25.564 1.00 20.42 212 ARG B CA 1
ATOM 6410 C C . ARG B 1 226 ? 15.302 -23.247 25.612 1.00 19.66 212 ARG B C 1
ATOM 6411 O O . ARG B 1 226 ? 15.711 -23.906 24.721 1.00 23.08 212 ARG B O 1
ATOM 6419 N N . ALA B 1 227 ? 16.023 -22.973 26.674 1.00 20.83 213 ALA B N 1
ATOM 6420 C CA . ALA B 1 227 ? 17.405 -23.345 26.772 1.00 20.73 213 ALA B CA 1
ATOM 6421 C C . ALA B 1 227 ? 17.653 -24.850 26.776 1.00 21.24 213 ALA B C 1
ATOM 6422 O O . ALA B 1 227 ? 18.580 -25.294 26.219 1.00 21.98 213 ALA B O 1
ATOM 6424 N N . GLU B 1 228 ? 16.789 -25.600 27.413 1.00 23.19 214 GLU B N 1
ATOM 6425 C CA . GLU B 1 228 ? 16.968 -27.031 27.475 1.00 24.13 214 GLU B CA 1
ATOM 6426 C C . GLU B 1 228 ? 16.934 -27.613 26.058 1.00 23.20 214 GLU B C 1
ATOM 6427 O O . GLU B 1 228 ? 17.780 -28.335 25.692 1.00 24.89 214 GLU B O 1
ATOM 6433 N N . SER B 1 229 ? 15.967 -27.205 25.267 1.00 22.95 215 SER B N 1
ATOM 6434 C CA . SER B 1 229 ? 15.846 -27.634 23.899 1.00 24.54 215 SER B CA 1
ATOM 6435 C C . SER B 1 229 ? 17.031 -27.212 23.049 1.00 22.74 215 SER B C 1
ATOM 6436 O O . SER B 1 229 ? 17.542 -27.946 22.261 1.00 21.86 215 SER B O 1
ATOM 6439 N N . ALA B 1 230 ? 17.456 -25.994 23.247 1.00 22.15 216 ALA B N 1
ATOM 6440 C CA . ALA B 1 230 ? 18.582 -25.484 22.487 1.00 22.23 216 ALA B CA 1
ATOM 6441 C C . ALA B 1 230 ? 19.879 -26.224 22.744 1.00 22.14 216 ALA B C 1
ATOM 6442 O O . ALA B 1 230 ? 20.532 -26.617 21.844 1.00 24.06 216 ALA B O 1
ATOM 6444 N N . PHE B 1 231 ? 20.245 -26.394 23.984 1.00 21.65 217 PHE B N 1
ATOM 6445 C CA . PHE B 1 231 ? 21.461 -27.105 24.311 1.00 22.61 217 PHE B CA 1
ATOM 6446 C C . PHE B 1 231 ? 21.398 -28.573 23.896 1.00 22.47 217 PHE B C 1
ATOM 6447 O O . PHE B 1 231 ? 22.365 -29.158 23.556 1.00 24.48 217 PHE B O 1
ATOM 6455 N N . ALA B 1 232 ? 20.223 -29.157 23.960 1.00 23.76 218 ALA B N 1
ATOM 6456 C CA . ALA B 1 232 ? 20.056 -30.529 23.536 1.00 21.59 218 ALA B CA 1
ATOM 6457 C C . ALA B 1 232 ? 20.366 -30.629 22.064 1.00 24.26 218 ALA B C 1
ATOM 6458 O O . ALA B 1 232 ? 20.970 -31.539 21.627 1.00 23.87 218 ALA B O 1
ATOM 6460 N N . GLN B 1 233 ? 19.911 -29.675 21.308 1.00 24.32 219 GLN B N 1
ATOM 6461 C CA . GLN B 1 233 ? 20.214 -29.692 19.894 1.00 25.01 219 GLN B CA 1
ATOM 6462 C C . GLN B 1 233 ? 21.691 -29.539 19.634 1.00 23.99 219 GLN B C 1
ATOM 6463 O O . GLN B 1 233 ? 22.244 -30.200 18.819 1.00 23.61 219 GLN B O 1
ATOM 6469 N N . LEU B 1 234 ? 22.328 -28.672 20.405 1.00 21.73 220 LEU B N 1
ATOM 6470 C CA . LEU B 1 234 ? 23.732 -28.443 20.239 1.00 21.69 220 LEU B CA 1
ATOM 6471 C C . LEU B 1 234 ? 24.484 -29.705 20.510 1.00 21.05 220 LEU B C 1
ATOM 6472 O O . LEU B 1 234 ? 25.384 -30.067 19.827 1.00 21.14 220 LEU B O 1
ATOM 6477 N N . LYS B 1 235 ? 24.037 -30.397 21.517 1.00 20.07 221 LYS B N 1
ATOM 6478 C CA . LYS B 1 235 ? 24.705 -31.623 21.957 1.00 22.14 221 LYS B CA 1
ATOM 6479 C C . LYS B 1 235 ? 24.699 -32.750 20.951 1.00 24.75 221 LYS B C 1
ATOM 6480 O O . LYS B 1 235 ? 25.512 -33.610 21.045 1.00 25.80 221 LYS B O 1
ATOM 6486 N N . GLN B 1 236 ? 23.769 -32.734 20.016 1.00 25.24 222 GLN B N 1
ATOM 6487 C CA . GLN B 1 236 ? 23.774 -33.707 18.954 1.00 26.44 222 GLN B CA 1
ATOM 6488 C C . GLN B 1 236 ? 25.014 -33.563 18.128 1.00 26.51 222 GLN B C 1
ATOM 6489 O O . GLN B 1 236 ? 25.515 -34.487 17.662 1.00 27.66 222 GLN B O 1
ATOM 6495 N N . TYR B 1 237 ? 25.422 -32.346 17.910 1.00 24.20 223 TYR B N 1
ATOM 6496 C CA . TYR B 1 237 ? 26.634 -32.030 17.189 1.00 24.01 223 TYR B CA 1
ATOM 6497 C C . TYR B 1 237 ? 27.924 -31.942 18.025 1.00 24.50 223 TYR B C 1
ATOM 6498 O O . TYR B 1 237 ? 28.991 -32.035 17.490 1.00 22.68 223 TYR B O 1
ATOM 6507 N N . GLN B 1 238 ? 27.788 -31.632 19.303 1.00 20.44 224 GLN B N 1
ATOM 6508 C CA . GLN B 1 238 ? 28.922 -31.363 20.157 1.00 24.29 224 GLN B CA 1
ATOM 6509 C C . GLN B 1 238 ? 28.616 -31.876 21.537 1.00 25.12 224 GLN B C 1
ATOM 6510 O O . GLN B 1 238 ? 28.209 -31.129 22.362 1.00 23.19 224 GLN B O 1
ATOM 6516 N N . PRO B 1 239 ? 28.726 -33.177 21.725 1.00 28.56 225 PRO B N 1
ATOM 6517 C CA . PRO B 1 239 ? 28.243 -33.841 22.918 1.00 28.62 225 PRO B CA 1
ATOM 6518 C C . PRO B 1 239 ? 28.929 -33.462 24.184 1.00 30.77 225 PRO B C 1
ATOM 6519 O O . PRO B 1 239 ? 28.270 -33.441 25.174 1.00 31.82 225 PRO B O 1
ATOM 6523 N N . ASN B 1 240 ? 30.231 -33.235 24.146 1.00 30.55 226 ASN B N 1
ATOM 6524 C CA . ASN B 1 240 ? 31.031 -33.214 25.330 1.00 32.67 226 ASN B CA 1
ATOM 6525 C C . ASN B 1 240 ? 31.599 -31.898 25.789 1.00 31.40 226 ASN B C 1
ATOM 6526 O O . ASN B 1 240 ? 32.147 -31.849 26.818 1.00 33.95 226 ASN B O 1
ATOM 6531 N N . ALA B 1 241 ? 31.494 -30.867 24.989 1.00 27.88 227 ALA B N 1
ATOM 6532 C CA . ALA B 1 241 ? 32.038 -29.563 25.304 1.00 23.78 227 ALA B CA 1
ATOM 6533 C C . ALA B 1 241 ? 31.101 -28.790 26.192 1.00 22.11 227 ALA B C 1
ATOM 6534 O O . ALA B 1 241 ? 29.983 -29.105 26.264 1.00 22.58 227 ALA B O 1
ATOM 6536 N N . PRO B 1 242 ? 31.589 -27.742 26.835 1.00 21.47 228 PRO B N 1
ATOM 6537 C CA . PRO B 1 242 ? 30.745 -26.933 27.696 1.00 20.87 228 PRO B CA 1
ATOM 6538 C C . PRO B 1 242 ? 29.632 -26.281 26.938 1.00 20.97 228 PRO B C 1
ATOM 6539 O O . PRO B 1 242 ? 29.781 -26.051 25.793 1.00 21.15 228 PRO B O 1
ATOM 6543 N N . LEU B 1 243 ? 28.522 -26.059 27.617 1.00 18.88 229 LEU B N 1
ATOM 6544 C CA . LEU B 1 243 ? 27.395 -25.393 27.025 1.00 21.06 229 LEU B CA 1
ATOM 6545 C C . LEU B 1 243 ? 27.444 -23.871 27.245 1.00 18.62 229 LEU B C 1
ATOM 6546 O O . LEU B 1 243 ? 27.531 -23.417 28.323 1.00 18.34 229 LEU B O 1
ATOM 6551 N N . MET B 1 244 ? 27.350 -23.098 26.181 1.00 16.29 230 MET B N 1
ATOM 6552 C CA . MET B 1 244 ? 27.269 -21.642 26.305 1.00 17.10 230 MET B CA 1
ATOM 6553 C C . MET B 1 244 ? 26.267 -21.007 25.351 1.00 18.53 230 MET B C 1
ATOM 6554 O O . MET B 1 244 ? 26.249 -21.349 24.211 1.00 16.70 230 MET B O 1
ATOM 6559 N N . CYS B 1 245 ? 25.463 -20.096 25.854 1.00 16.16 231 CYS B N 1
ATOM 6560 C CA . CYS B 1 245 ? 24.597 -19.292 25.020 1.00 16.25 231 CYS B CA 1
ATOM 6561 C C . CYS B 1 245 ? 25.381 -18.039 24.771 1.00 18.23 231 CYS B C 1
ATOM 6562 O O . CYS B 1 245 ? 25.521 -17.245 25.653 1.00 18.90 231 CYS B O 1
ATOM 6565 N N . MET B 1 246 ? 25.944 -17.921 23.590 1.00 16.05 232 MET B N 1
ATOM 6566 C CA . MET B 1 246 ? 26.683 -16.774 23.196 1.00 17.10 232 MET B CA 1
ATOM 6567 C C . MET B 1 246 ? 25.867 -15.510 22.951 1.00 16.39 232 MET B C 1
ATOM 6568 O O . MET B 1 246 ? 26.413 -14.469 22.988 1.00 16.33 232 MET B O 1
ATOM 6573 N N . GLU B 1 247 ? 24.581 -15.639 22.694 1.00 16.43 233 GLU B N 1
ATOM 6574 C CA . GLU B 1 247 ? 23.698 -14.512 22.716 1.00 14.96 233 GLU B CA 1
ATOM 6575 C C . GLU B 1 247 ? 22.404 -14.927 23.377 1.00 16.19 233 GLU B C 1
ATOM 6576 O O . GLU B 1 247 ? 21.657 -15.656 22.822 1.00 17.97 233 GLU B O 1
ATOM 6582 N N . PHE B 1 248 ? 22.193 -14.465 24.582 1.00 12.38 234 PHE B N 1
ATOM 6583 C CA . PHE B 1 248 ? 20.935 -14.652 25.244 1.00 12.67 234 PHE B CA 1
ATOM 6584 C C . PHE B 1 248 ? 20.135 -13.399 24.976 1.00 13.26 234 PHE B C 1
ATOM 6585 O O . PHE B 1 248 ? 20.398 -12.389 25.549 1.00 14.46 234 PHE B O 1
ATOM 6593 N N . TRP B 1 249 ? 19.160 -13.505 24.076 1.00 13.95 235 TRP B N 1
ATOM 6594 C CA . TRP B 1 249 ? 18.386 -12.365 23.627 1.00 16.45 235 TRP B CA 1
ATOM 6595 C C . TRP B 1 249 ? 17.303 -12.115 24.656 1.00 16.82 235 TRP B C 1
ATOM 6596 O O . TRP B 1 249 ? 16.195 -12.477 24.452 1.00 19.15 235 TRP B O 1
ATOM 6607 N N . HIS B 1 250 ? 17.663 -11.460 25.741 1.00 17.13 236 HIS B N 1
ATOM 6608 C CA . HIS B 1 250 ? 16.717 -11.206 26.831 1.00 17.86 236 HIS B CA 1
ATOM 6609 C C . HIS B 1 250 ? 15.866 -9.985 26.604 1.00 18.83 236 HIS B C 1
ATOM 6610 O O . HIS B 1 250 ? 14.999 -9.710 27.346 1.00 18.20 236 HIS B O 1
ATOM 6617 N N . GLY B 1 251 ? 16.220 -9.268 25.560 1.00 17.56 237 GLY B N 1
ATOM 6618 C CA . GLY B 1 251 ? 15.480 -8.145 25.039 1.00 19.26 237 GLY B CA 1
ATOM 6619 C C . GLY B 1 251 ? 15.290 -8.242 23.518 1.00 19.80 237 GLY B C 1
ATOM 6620 O O . GLY B 1 251 ? 15.429 -9.272 22.973 1.00 19.85 237 GLY B O 1
ATOM 6621 N N . TRP B 1 252 ? 14.932 -7.139 22.878 1.00 19.94 238 TRP B N 1
ATOM 6622 C CA . TRP B 1 252 ? 14.845 -7.081 21.437 1.00 18.62 238 TRP B CA 1
ATOM 6623 C C . TRP B 1 252 ? 14.880 -5.646 20.991 1.00 18.69 238 TRP B C 1
ATOM 6624 O O . TRP B 1 252 ? 14.849 -4.772 21.804 1.00 18.01 238 TRP B O 1
ATOM 6635 N N . PHE B 1 253 ? 14.991 -5.470 19.693 1.00 18.28 239 PHE B N 1
ATOM 6636 C CA . PHE B 1 253 ? 15.100 -4.183 19.047 1.00 16.23 239 PHE B CA 1
ATOM 6637 C C . PHE B 1 253 ? 13.844 -3.789 18.275 1.00 18.04 239 PHE B C 1
ATOM 6638 O O . PHE B 1 253 ? 12.995 -4.591 18.002 1.00 16.69 239 PHE B O 1
ATOM 6646 N N . ASP B 1 254 ? 13.795 -2.505 17.961 1.00 16.46 240 ASP B N 1
ATOM 6647 C CA . ASP B 1 254 ? 12.651 -1.911 17.289 1.00 17.98 240 ASP B CA 1
ATOM 6648 C C . ASP B 1 254 ? 12.939 -1.480 15.818 1.00 16.82 240 ASP B C 1
ATOM 6649 O O . ASP B 1 254 ? 13.971 -1.049 15.519 1.00 16.05 240 ASP B O 1
ATOM 6654 N N . HIS B 1 255 ? 11.929 -1.617 14.972 1.00 17.20 241 HIS B N 1
ATOM 6655 C CA . HIS B 1 255 ? 11.893 -0.983 13.661 1.00 16.74 241 HIS B CA 1
ATOM 6656 C C . HIS B 1 255 ? 10.920 0.204 13.732 1.00 18.00 241 HIS B C 1
ATOM 6657 O O . HIS B 1 255 ? 9.978 0.160 14.455 1.00 17.65 241 HIS B O 1
AT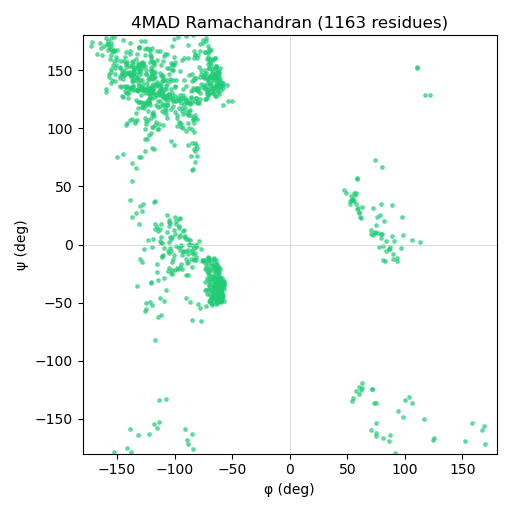OM 6664 N N . TRP B 1 256 ? 11.137 1.211 12.907 1.00 18.96 242 TRP B N 1
ATOM 6665 C CA . TRP B 1 256 ? 10.247 2.341 12.895 1.00 16.25 242 TRP B CA 1
ATOM 6666 C C . TRP B 1 256 ? 8.847 1.850 12.523 1.00 19.04 242 TRP B C 1
ATOM 6667 O O . TRP B 1 256 ? 8.677 1.101 11.638 1.00 18.47 242 TRP B O 1
ATOM 6678 N N . GLY B 1 257 ? 7.869 2.345 13.239 1.00 19.83 243 GLY B N 1
ATOM 6679 C CA . GLY B 1 257 ? 6.488 1.990 13.104 1.00 18.95 243 GLY B CA 1
ATOM 6680 C C . GLY B 1 257 ? 5.978 0.886 13.992 1.00 20.29 243 GLY B C 1
ATOM 6681 O O . GLY B 1 257 ? 4.826 0.698 14.090 1.00 20.79 243 GLY B O 1
ATOM 6682 N N . GLU B 1 258 ? 6.882 0.147 14.609 1.00 18.32 244 GLU B N 1
ATOM 6683 C CA . GLU B 1 258 ? 6.560 -0.900 15.574 1.00 20.28 244 GLU B CA 1
ATOM 6684 C C . GLU B 1 258 ? 6.233 -0.423 17.009 1.00 18.27 244 GLU B C 1
ATOM 6685 O O . GLU B 1 258 ? 6.535 0.647 17.408 1.00 17.81 244 GLU B O 1
ATOM 6691 N N . GLU B 1 259 ? 5.618 -1.292 17.774 1.00 20.53 245 GLU B N 1
ATOM 6692 C CA . GLU B 1 259 ? 5.481 -1.073 19.181 1.00 23.49 245 GLU B CA 1
ATOM 6693 C C . GLU B 1 259 ? 6.826 -1.351 19.849 1.00 20.92 245 GLU B C 1
ATOM 6694 O O . GLU B 1 259 ? 7.492 -2.236 19.437 1.00 23.70 245 GLU B O 1
ATOM 6700 N N . HIS B 1 260 ? 7.178 -0.622 20.895 1.00 19.28 246 HIS B N 1
ATOM 6701 C CA . HIS B 1 260 ? 8.444 -0.850 21.576 1.00 19.95 246 HIS B CA 1
ATOM 6702 C C . HIS B 1 260 ? 8.464 -2.261 22.137 1.00 19.92 246 HIS B C 1
ATOM 6703 O O . HIS B 1 260 ? 7.562 -2.654 22.785 1.00 22.17 246 HIS B O 1
ATOM 6710 N N . HIS B 1 261 ? 9.520 -2.991 21.862 1.00 19.33 247 HIS B N 1
ATOM 6711 C CA . HIS B 1 261 ? 9.704 -4.348 22.356 1.00 20.77 247 HIS B CA 1
ATOM 6712 C C . HIS B 1 261 ? 10.236 -4.402 23.801 1.00 21.48 247 HIS B C 1
ATOM 6713 O O . HIS B 1 261 ? 11.214 -3.818 24.123 1.00 21.19 247 HIS B O 1
ATOM 6720 N N . THR B 1 262 ? 9.538 -5.105 24.647 1.00 21.06 248 THR B N 1
ATOM 6721 C CA . THR B 1 262 ? 10.002 -5.357 25.962 1.00 22.02 248 THR B CA 1
ATOM 6722 C C . THR B 1 262 ? 9.760 -6.801 26.323 1.00 22.20 248 THR B C 1
ATOM 6723 O O . THR B 1 262 ? 8.933 -7.467 25.775 1.00 23.50 248 THR B O 1
ATOM 6727 N N . ARG B 1 263 ? 10.560 -7.257 27.251 1.00 19.35 249 ARG B N 1
ATOM 6728 C CA . ARG B 1 263 ? 10.436 -8.573 27.822 1.00 20.99 249 ARG B CA 1
ATOM 6729 C C . ARG B 1 263 ? 10.509 -8.497 29.331 1.00 19.77 249 ARG B C 1
ATOM 6730 O O . ARG B 1 263 ? 11.372 -7.878 29.855 1.00 22.02 249 ARG B O 1
ATOM 6738 N N . SER B 1 264 ? 9.601 -9.153 30.018 1.00 20.28 250 SER B N 1
ATOM 6739 C CA . SER B 1 264 ? 9.554 -9.016 31.442 1.00 20.06 250 SER B CA 1
ATOM 6740 C C . SER B 1 264 ? 10.768 -9.619 32.143 1.00 19.24 250 SER B C 1
ATOM 6741 O O . SER B 1 264 ? 11.329 -10.546 31.706 1.00 20.06 250 SER B O 1
ATOM 6744 N N . ALA B 1 265 ? 11.109 -9.062 33.270 1.00 16.89 251 ALA B N 1
ATOM 6745 C CA . ALA B 1 265 ? 12.233 -9.531 34.016 1.00 17.37 251 ALA B CA 1
ATOM 6746 C C . ALA B 1 265 ? 12.034 -10.964 34.497 1.00 16.69 251 ALA B C 1
ATOM 6747 O O . ALA B 1 265 ? 12.934 -11.719 34.486 1.00 17.15 251 ALA B O 1
ATOM 6749 N N . GLU B 1 266 ? 10.823 -11.315 34.880 1.00 15.86 252 GLU B N 1
ATOM 6750 C CA . GLU B 1 266 ? 10.556 -12.686 35.251 1.00 17.95 252 GLU B CA 1
ATOM 6751 C C . GLU B 1 266 ? 10.771 -13.644 34.091 1.00 17.95 252 GLU B C 1
ATOM 6752 O O . GLU B 1 266 ? 11.281 -14.688 34.238 1.00 19.28 252 GLU B O 1
ATOM 6758 N N . SER B 1 267 ? 10.388 -13.243 32.931 1.00 17.30 253 SER B N 1
ATOM 6759 C CA . SER B 1 267 ? 10.665 -14.060 31.798 1.00 18.59 253 SER B CA 1
ATOM 6760 C C . SER B 1 267 ? 12.183 -14.238 31.607 1.00 17.95 253 SER B C 1
ATOM 6761 O O . SER B 1 267 ? 12.650 -15.281 31.367 1.00 17.37 253 SER B O 1
ATOM 6764 N N . VAL B 1 268 ? 12.918 -13.184 31.761 1.00 15.63 254 VAL B N 1
ATOM 6765 C CA . VAL B 1 268 ? 14.318 -13.283 31.565 1.00 15.17 254 VAL B CA 1
ATOM 6766 C C . VAL B 1 268 ? 14.936 -14.232 32.579 1.00 17.32 254 VAL B C 1
ATOM 6767 O O . VAL B 1 268 ? 15.708 -15.060 32.238 1.00 16.30 254 VAL B O 1
ATOM 6771 N N . VAL B 1 269 ? 14.541 -14.072 33.832 1.00 16.77 255 VAL B N 1
ATOM 6772 C CA . VAL B 1 269 ? 15.090 -14.871 34.905 1.00 17.41 255 VAL B CA 1
ATOM 6773 C C . VAL B 1 269 ? 14.796 -16.339 34.647 1.00 17.35 255 VAL B C 1
ATOM 6774 O O . VAL B 1 269 ? 15.569 -17.176 34.926 1.00 18.71 255 VAL B O 1
ATOM 6778 N N . GLU B 1 270 ? 13.626 -16.628 34.145 1.00 19.75 256 GLU B N 1
ATOM 6779 C CA . GLU B 1 270 ? 13.279 -17.996 33.923 1.00 19.16 256 GLU B CA 1
ATOM 6780 C C . GLU B 1 270 ? 14.184 -18.675 32.907 1.00 19.41 256 GLU B C 1
ATOM 6781 O O . GLU B 1 270 ? 14.656 -19.738 33.135 1.00 20.59 256 GLU B O 1
ATOM 6787 N N . THR B 1 271 ? 14.440 -18.052 31.789 1.00 17.22 257 THR B N 1
ATOM 6788 C CA . THR B 1 271 ? 15.414 -18.618 30.867 1.00 17.11 257 THR B CA 1
ATOM 6789 C C . THR B 1 271 ? 16.821 -18.639 31.424 1.00 17.08 257 THR B C 1
ATOM 6790 O O . THR B 1 271 ? 17.536 -19.572 31.246 1.00 16.78 257 THR B O 1
ATOM 6794 N N . LEU B 1 272 ? 17.189 -17.594 32.130 1.00 17.69 258 LEU B N 1
ATOM 6795 C CA . LEU B 1 272 ? 18.529 -17.522 32.653 1.00 16.50 258 LEU B CA 1
ATOM 6796 C C . LEU B 1 272 ? 18.804 -18.683 33.581 1.00 17.19 258 LEU B C 1
ATOM 6797 O O . LEU B 1 272 ? 19.767 -19.304 33.480 1.00 16.44 258 LEU B O 1
ATOM 6802 N N . GLU B 1 273 ? 17.885 -18.953 34.491 1.00 18.92 259 GLU B N 1
ATOM 6803 C CA . GLU B 1 273 ? 18.018 -20.061 35.421 1.00 19.67 259 GLU B CA 1
ATOM 6804 C C . GLU B 1 273 ? 18.052 -21.390 34.652 1.00 19.53 259 GLU B C 1
ATOM 6805 O O . GLU B 1 273 ? 18.768 -22.245 35.001 1.00 20.59 259 GLU B O 1
ATOM 6811 N N . GLU B 1 274 ? 17.282 -21.506 33.591 1.00 21.32 260 GLU B N 1
ATOM 6812 C CA . GLU B 1 274 ? 17.294 -22.696 32.764 1.00 21.41 260 GLU B CA 1
ATOM 6813 C C . GLU B 1 274 ? 18.681 -22.860 32.164 1.00 22.29 260 GLU B C 1
ATOM 6814 O O . GLU B 1 274 ? 19.216 -23.904 32.181 1.00 22.41 260 GLU B O 1
ATOM 6820 N N . ILE B 1 275 ? 19.282 -21.793 31.697 1.00 20.68 261 ILE B N 1
ATOM 6821 C CA . ILE B 1 275 ? 20.623 -21.905 31.182 1.00 20.44 261 ILE B CA 1
ATOM 6822 C C . ILE B 1 275 ? 21.625 -22.340 32.240 1.00 21.05 261 ILE B C 1
ATOM 6823 O O . ILE B 1 275 ? 22.397 -23.211 32.043 1.00 22.60 261 ILE B O 1
ATOM 6828 N N . LEU B 1 276 ? 21.585 -21.685 33.377 1.00 20.22 262 LEU B N 1
ATOM 6829 C CA . LEU B 1 276 ? 22.534 -21.912 34.454 1.00 21.97 262 LEU B CA 1
ATOM 6830 C C . LEU B 1 276 ? 22.445 -23.302 35.081 1.00 23.10 262 LEU B C 1
ATOM 6831 O O . LEU B 1 276 ? 23.418 -23.866 35.464 1.00 20.60 262 LEU B O 1
ATOM 6836 N N . LYS B 1 277 ? 21.238 -23.813 35.179 1.00 23.56 263 LYS B N 1
ATOM 6837 C CA . LYS B 1 277 ? 20.958 -25.107 35.769 1.00 28.55 263 LYS B CA 1
ATOM 6838 C C . LYS B 1 277 ? 21.587 -26.231 34.963 1.00 31.60 263 LYS B C 1
ATOM 6839 O O . LYS B 1 277 ? 21.748 -27.314 35.433 1.00 29.53 263 LYS B O 1
ATOM 6845 N N . GLN B 1 278 ? 21.955 -25.931 33.743 1.00 31.50 264 GLN B N 1
ATOM 6846 C CA . GLN B 1 278 ? 22.605 -26.898 32.906 1.00 31.84 264 GLN B CA 1
ATOM 6847 C C . GLN B 1 278 ? 24.071 -26.779 32.938 1.00 30.80 264 GLN B C 1
ATOM 6848 O O . GLN B 1 278 ? 24.740 -27.298 32.114 1.00 33.88 264 GLN B O 1
ATOM 6854 N N . ASN B 1 279 ? 24.555 -26.051 33.901 1.00 29.59 265 ASN B N 1
ATOM 6855 C CA . ASN B 1 279 ? 25.914 -25.700 33.960 1.00 27.86 265 ASN B CA 1
ATOM 6856 C C . ASN B 1 279 ? 26.312 -24.901 32.723 1.00 27.22 265 ASN B C 1
ATOM 6857 O O . ASN B 1 279 ? 27.427 -24.961 32.305 1.00 24.68 265 ASN B O 1
ATOM 6862 N N . GLY B 1 280 ? 25.357 -24.197 32.154 1.00 23.50 266 GLY B N 1
ATOM 6863 C CA . GLY B 1 280 ? 25.615 -23.299 31.074 1.00 22.51 266 GLY B CA 1
ATOM 6864 C C . GLY B 1 280 ? 26.316 -22.018 31.464 1.00 23.21 266 GLY B C 1
ATOM 6865 O O . GLY B 1 280 ? 26.166 -21.522 32.533 1.00 20.10 266 GLY B O 1
ATOM 6866 N N . SER B 1 281 ? 27.077 -21.503 30.521 1.00 17.96 267 SER B N 1
ATOM 6867 C CA . SER B 1 281 ? 27.609 -20.166 30.526 1.00 18.06 267 SER B CA 1
ATOM 6868 C C . SER B 1 281 ? 26.719 -19.292 29.585 1.00 16.01 267 SER B C 1
ATOM 6869 O O . SER B 1 281 ? 26.001 -19.784 28.772 1.00 15.65 267 SER B O 1
ATOM 6872 N N . VAL B 1 282 ? 26.825 -17.994 29.762 1.00 16.74 268 VAL B N 1
ATOM 6873 C CA . VAL B 1 282 ? 25.934 -17.076 29.092 1.00 16.20 268 VAL B CA 1
ATOM 6874 C C . VAL B 1 282 ? 26.529 -15.729 28.720 1.00 17.57 268 VAL B C 1
ATOM 6875 O O . VAL B 1 282 ? 27.326 -15.207 29.403 1.00 16.05 268 VAL B O 1
ATOM 6879 N N . ASN B 1 283 ? 26.097 -15.188 27.594 1.00 17.57 269 ASN B N 1
ATOM 6880 C CA . ASN B 1 283 ? 26.381 -13.829 27.198 1.00 15.82 269 ASN B CA 1
ATOM 6881 C C . ASN B 1 283 ? 25.061 -13.094 26.887 1.00 14.65 269 ASN B C 1
ATOM 6882 O O . ASN B 1 283 ? 24.397 -13.423 25.967 1.00 16.63 269 ASN B O 1
ATOM 6887 N N . PHE B 1 284 ? 24.712 -12.170 27.773 1.00 15.67 270 PHE B N 1
ATOM 6888 C CA . PHE B 1 284 ? 23.526 -11.377 27.620 1.00 16.44 270 PHE B CA 1
ATOM 6889 C C . PHE B 1 284 ? 23.658 -10.474 26.418 1.00 17.88 270 PHE B C 1
ATOM 6890 O O . PHE B 1 284 ? 24.604 -9.764 26.290 1.00 19.55 270 PHE B O 1
ATOM 6898 N N . TYR B 1 285 ? 22.635 -10.498 25.585 1.00 16.33 271 TYR B N 1
ATOM 6899 C CA . TYR B 1 285 ? 22.554 -9.634 24.432 1.00 18.73 271 TYR B CA 1
ATOM 6900 C C . TYR B 1 285 ? 21.256 -8.840 24.479 1.00 16.60 271 TYR B C 1
ATOM 6901 O O . TYR B 1 285 ? 20.259 -9.396 24.231 1.00 17.84 271 TYR B O 1
ATOM 6910 N N . MET B 1 286 ? 21.259 -7.555 24.782 1.00 15.52 272 MET B N 1
ATOM 6911 C CA . MET B 1 286 ? 22.412 -6.713 25.132 1.00 16.50 272 MET B CA 1
ATOM 6912 C C . MET B 1 286 ? 22.380 -6.410 26.626 1.00 17.85 272 MET B C 1
ATOM 6913 O O . MET B 1 286 ? 21.365 -6.250 27.181 1.00 17.13 272 MET B O 1
ATOM 6918 N N . ALA B 1 287 ? 23.535 -6.461 27.247 1.00 15.98 273 ALA B N 1
ATOM 6919 C CA . ALA B 1 287 ? 23.679 -6.042 28.626 1.00 16.73 273 ALA B CA 1
ATOM 6920 C C . ALA B 1 287 ? 23.537 -4.541 28.762 1.00 15.92 273 ALA B C 1
ATOM 6921 O O . ALA B 1 287 ? 22.810 -4.054 29.571 1.00 16.47 273 ALA B O 1
ATOM 6923 N N . HIS B 1 288 ? 24.273 -3.849 27.901 1.00 15.98 274 HIS B N 1
ATOM 6924 C CA . HIS B 1 288 ? 24.080 -2.447 27.645 1.00 15.04 274 HIS B CA 1
ATOM 6925 C C . HIS B 1 288 ? 23.962 -2.213 26.124 1.00 16.41 274 HIS B C 1
ATOM 6926 O O . HIS B 1 288 ? 24.847 -2.489 25.423 1.00 16.58 274 HIS B O 1
ATOM 6933 N N . GLY B 1 289 ? 22.824 -1.709 25.672 1.00 15.30 275 GLY B N 1
ATOM 6934 C CA . GLY B 1 289 ? 22.612 -1.444 24.269 1.00 17.25 275 GLY B CA 1
ATOM 6935 C C . GLY B 1 289 ? 23.041 -0.124 23.662 1.00 17.46 275 GLY B C 1
ATOM 6936 O O . GLY B 1 289 ? 23.727 -0.053 22.708 1.00 15.43 275 GLY B O 1
ATOM 6937 N N . GLY B 1 290 ? 22.639 0.932 24.319 1.00 18.89 276 GLY B N 1
ATOM 6938 C CA . GLY B 1 290 ? 23.023 2.249 23.917 1.00 16.04 276 GLY B CA 1
ATOM 6939 C C . GLY B 1 290 ? 22.332 2.765 22.707 1.00 16.18 276 GLY B C 1
ATOM 6940 O O . GLY B 1 290 ? 21.150 2.605 22.598 1.00 16.23 276 GLY B O 1
ATOM 6941 N N . THR B 1 291 ? 23.110 3.379 21.838 1.00 11.69 277 THR B N 1
ATOM 6942 C CA . THR B 1 291 ? 22.583 4.115 20.753 1.00 12.08 277 THR B CA 1
ATOM 6943 C C . THR B 1 291 ? 23.229 3.864 19.415 1.00 15.53 277 THR B C 1
ATOM 6944 O O . THR B 1 291 ? 24.385 3.686 19.319 1.00 14.09 277 THR B O 1
ATOM 6948 N N . ASN B 1 292 ? 22.391 3.838 18.385 1.00 14.67 278 ASN B N 1
ATOM 6949 C CA . ASN B 1 292 ? 22.858 3.879 17.011 1.00 13.41 278 ASN B CA 1
ATOM 6950 C C . ASN B 1 292 ? 22.985 5.324 16.581 1.00 13.68 278 ASN B C 1
ATOM 6951 O O . ASN B 1 292 ? 22.076 5.865 16.034 1.00 14.86 278 ASN B O 1
ATOM 6956 N N . PHE B 1 293 ? 24.110 5.938 16.864 1.00 14.38 279 PHE B N 1
ATOM 6957 C CA . PHE B 1 293 ? 24.258 7.320 16.473 1.00 16.71 279 PHE B CA 1
ATOM 6958 C C . PHE B 1 293 ? 24.336 7.490 14.934 1.00 17.13 279 PHE B C 1
ATOM 6959 O O . PHE B 1 293 ? 24.400 6.561 14.181 1.00 17.55 279 PHE B O 1
ATOM 6967 N N . GLY B 1 294 ? 24.205 8.719 14.513 1.00 16.49 280 GLY B N 1
ATOM 6968 C CA . GLY B 1 294 ? 24.353 9.056 13.138 1.00 17.54 280 GLY B CA 1
ATOM 6969 C C . GLY B 1 294 ? 23.440 8.213 12.257 1.00 14.98 280 GLY B C 1
ATOM 6970 O O . GLY B 1 294 ? 22.347 8.046 12.564 1.00 15.05 280 GLY B O 1
ATOM 6971 N N . PHE B 1 295 ? 23.991 7.706 11.175 1.00 13.77 281 PHE B N 1
ATOM 6972 C CA . PHE B 1 295 ? 23.292 6.959 10.134 1.00 12.41 281 PHE B CA 1
ATOM 6973 C C . PHE B 1 295 ? 23.601 5.438 10.254 1.00 15.59 281 PHE B C 1
ATOM 6974 O O . PHE B 1 295 ? 23.489 4.705 9.344 1.00 18.08 281 PHE B O 1
ATOM 6982 N N . TYR B 1 296 ? 24.061 5.045 11.413 1.00 14.33 282 TYR B N 1
ATOM 6983 C CA . TYR B 1 296 ? 24.643 3.742 11.631 1.00 14.17 282 TYR B CA 1
ATOM 6984 C C . TYR B 1 296 ? 23.654 2.595 11.893 1.00 13.89 282 TYR B C 1
ATOM 6985 O O . TYR B 1 296 ? 24.055 1.492 12.069 1.00 16.29 282 TYR B O 1
ATOM 6994 N N . ASN B 1 297 ? 22.378 2.915 11.959 1.00 15.27 283 ASN B N 1
ATOM 6995 C CA . ASN B 1 297 ? 21.376 1.910 12.152 1.00 16.81 283 ASN B CA 1
ATOM 6996 C C . ASN B 1 297 ? 21.336 0.901 11.035 1.00 16.61 283 ASN B C 1
ATOM 6997 O O . ASN B 1 297 ? 21.631 1.184 9.947 1.00 17.78 283 ASN B O 1
ATOM 7002 N N . GLY B 1 298 ? 20.972 -0.301 11.408 1.00 14.84 284 GLY B N 1
ATOM 7003 C CA . GLY B 1 298 ? 20.735 -1.384 10.519 1.00 15.50 284 GLY B CA 1
ATOM 7004 C C . GLY B 1 298 ? 19.327 -1.507 9.982 1.00 14.34 284 GLY B C 1
ATOM 7005 O O . GLY B 1 298 ? 18.530 -0.638 10.165 1.00 16.74 284 GLY B O 1
ATOM 7006 N N . ALA B 1 299 ? 19.076 -2.612 9.293 1.00 15.51 285 ALA B N 1
ATOM 7007 C CA . ALA B 1 299 ? 17.761 -2.924 8.789 1.00 14.64 285 ALA B CA 1
ATOM 7008 C C . ALA B 1 299 ? 17.525 -4.409 8.563 1.00 13.94 285 ALA B C 1
ATOM 7009 O O . ALA B 1 299 ? 18.431 -5.149 8.434 1.00 17.85 285 ALA B O 1
ATOM 7011 N N . ASN B 1 300 ? 16.255 -4.752 8.441 1.00 16.77 286 ASN B N 1
ATOM 7012 C CA . ASN B 1 300 ? 15.834 -6.084 8.099 1.00 15.11 286 ASN B CA 1
ATOM 7013 C C . ASN B 1 300 ? 14.900 -6.083 6.862 1.00 14.67 286 ASN B C 1
ATOM 7014 O O . ASN B 1 300 ? 14.491 -5.086 6.421 1.00 12.85 286 ASN B O 1
ATOM 7019 N N . HIS B 1 301 ? 14.656 -7.274 6.339 1.00 16.68 287 HIS B N 1
ATOM 7020 C CA . HIS B 1 301 ? 13.717 -7.468 5.267 1.00 16.62 287 HIS B CA 1
ATOM 7021 C C . HIS B 1 301 ? 12.988 -8.749 5.584 1.00 17.47 287 HIS B C 1
ATOM 7022 O O . HIS B 1 301 ? 13.600 -9.709 5.893 1.00 20.53 287 HIS B O 1
ATOM 7029 N N . ASN B 1 302 ? 11.678 -8.736 5.529 1.00 21.36 288 ASN B N 1
ATOM 7030 C CA . ASN B 1 302 ? 10.922 -9.913 5.835 1.00 23.48 288 ASN B CA 1
ATOM 7031 C C . ASN B 1 302 ? 10.512 -10.625 4.583 1.00 25.58 288 ASN B C 1
ATOM 7032 O O . ASN B 1 302 ? 9.639 -11.401 4.590 1.00 27.14 288 ASN B O 1
ATOM 7037 N N . GLU B 1 303 ? 11.158 -10.311 3.496 1.00 26.47 289 GLU B N 1
ATOM 7038 C CA . GLU B 1 303 ? 10.867 -10.920 2.225 1.00 31.60 289 GLU B CA 1
ATOM 7039 C C . GLU B 1 303 ? 9.659 -10.311 1.508 1.00 29.93 289 GLU B C 1
ATOM 7040 O O . GLU B 1 303 ? 9.486 -10.552 0.351 1.00 31.05 289 GLU B O 1
ATOM 7046 N N . THR B 1 304 ? 8.852 -9.517 2.183 1.00 27.46 290 THR B N 1
ATOM 7047 C CA . THR B 1 304 ? 7.981 -8.585 1.499 1.00 29.05 290 THR B CA 1
ATOM 7048 C C . THR B 1 304 ? 8.433 -7.112 1.684 1.00 28.13 290 THR B C 1
ATOM 7049 O O . THR B 1 304 ? 8.569 -6.382 0.752 1.00 25.20 290 THR B O 1
ATOM 7053 N N . ASP B 1 305 ? 8.704 -6.751 2.929 1.00 23.66 291 ASP B N 1
ATOM 7054 C CA . ASP B 1 305 ? 9.031 -5.388 3.326 1.00 22.14 291 ASP B CA 1
ATOM 7055 C C . ASP B 1 305 ? 10.444 -5.151 3.905 1.00 20.45 291 ASP B C 1
ATOM 7056 O O . ASP B 1 305 ? 10.910 -5.913 4.691 1.00 17.58 291 ASP B O 1
ATOM 7061 N N . TYR B 1 306 ? 11.056 -4.054 3.490 1.00 18.36 292 TYR B N 1
ATOM 7062 C CA . TYR B 1 306 ? 12.228 -3.456 4.127 1.00 17.27 292 TYR B CA 1
ATOM 7063 C C . TYR B 1 306 ? 11.868 -2.823 5.469 1.00 18.11 292 TYR B C 1
ATOM 7064 O O . TYR B 1 306 ? 10.911 -2.144 5.525 1.00 18.38 292 TYR B O 1
ATOM 7073 N N . GLN B 1 307 ? 12.639 -3.064 6.517 1.00 15.08 293 GLN B N 1
ATOM 7074 C CA . GLN B 1 307 ? 12.336 -2.594 7.848 1.00 16.83 293 GLN B CA 1
ATOM 7075 C C . GLN B 1 307 ? 13.553 -1.972 8.551 1.00 13.14 293 GLN B C 1
ATOM 7076 O O . GLN B 1 307 ? 14.398 -2.689 9.012 1.00 14.11 293 GLN B O 1
ATOM 7082 N N . PRO B 1 308 ? 13.583 -0.656 8.640 1.00 15.45 294 PRO B N 1
ATOM 7083 C CA . PRO B 1 308 ? 14.720 0.046 9.222 1.00 14.63 294 PRO B CA 1
ATOM 7084 C C . PRO B 1 308 ? 14.626 0.026 10.707 1.00 17.37 294 PRO B C 1
ATOM 7085 O O . PRO B 1 308 ? 13.573 0.272 11.218 1.00 16.09 294 PRO B O 1
ATOM 7089 N N . THR B 1 309 ? 15.734 -0.303 11.333 1.00 16.34 295 THR B N 1
ATOM 7090 C CA . THR B 1 309 ? 15.892 -0.287 12.766 1.00 17.03 295 THR B CA 1
ATOM 7091 C C . THR B 1 309 ? 16.020 1.149 13.280 1.00 14.19 295 THR B C 1
ATOM 7092 O O . THR B 1 309 ? 16.600 1.952 12.649 1.00 15.62 295 THR B O 1
ATOM 7096 N N . ILE B 1 310 ? 15.464 1.415 14.445 1.00 15.51 296 ILE B N 1
ATOM 7097 C CA . ILE B 1 310 ? 15.433 2.756 14.995 1.00 13.22 296 ILE B CA 1
ATOM 7098 C C . ILE B 1 310 ? 16.777 3.222 15.557 1.00 13.80 296 ILE B C 1
ATOM 7099 O O . ILE B 1 310 ? 17.707 2.497 15.512 1.00 15.97 296 ILE B O 1
ATOM 7104 N N . THR B 1 311 ? 16.838 4.495 15.953 1.00 13.30 297 THR B N 1
ATOM 7105 C CA . THR B 1 311 ? 18.030 5.082 16.482 1.00 14.97 297 THR B CA 1
ATOM 7106 C C . THR B 1 311 ? 18.434 4.506 17.833 1.00 15.17 297 THR B C 1
ATOM 7107 O O . THR B 1 311 ? 19.496 4.065 17.978 1.00 14.24 297 THR B O 1
ATOM 7111 N N . SER B 1 312 ? 17.519 4.478 18.779 1.00 12.60 298 SER B N 1
ATOM 7112 C CA . SER B 1 312 ? 17.778 3.883 20.059 1.00 13.26 298 SER B CA 1
ATOM 7113 C C . SER B 1 312 ? 18.134 2.402 19.963 1.00 15.64 298 SER B C 1
ATOM 7114 O O . SER B 1 312 ? 17.514 1.689 19.289 1.00 14.63 298 SER B O 1
ATOM 7117 N N . TYR B 1 313 ? 19.135 1.985 20.736 1.00 14.38 299 TYR B N 1
ATOM 7118 C CA . TYR B 1 313 ? 19.489 0.585 20.893 1.00 13.41 299 TYR B CA 1
ATOM 7119 C C . TYR B 1 313 ? 19.332 0.127 22.350 1.00 14.58 299 TYR B C 1
ATOM 7120 O O . TYR B 1 313 ? 20.046 -0.668 22.819 1.00 15.51 299 TYR B O 1
ATOM 7129 N N . ASP B 1 314 ? 18.323 0.651 23.004 1.00 14.94 300 ASP B N 1
ATOM 7130 C CA . ASP B 1 314 ? 18.134 0.442 24.425 1.00 15.40 300 ASP B CA 1
ATOM 7131 C C . ASP B 1 314 ? 18.039 -1.066 24.698 1.00 15.87 300 ASP B C 1
ATOM 7132 O O . ASP B 1 314 ? 18.605 -1.601 25.602 1.00 14.65 300 ASP B O 1
ATOM 7137 N N . TYR B 1 315 ? 17.266 -1.687 23.814 1.00 17.35 301 TYR B N 1
ATOM 7138 C CA . TYR B 1 315 ? 17.164 -3.121 23.615 1.00 15.80 301 TYR B CA 1
ATOM 7139 C C . TYR B 1 315 ? 16.388 -3.791 24.741 1.00 17.04 301 TYR B C 1
ATOM 7140 O O . TYR B 1 315 ? 16.366 -4.962 24.837 1.00 19.24 301 TYR B O 1
ATOM 7149 N N . ASP B 1 316 ? 15.754 -2.986 25.565 1.00 16.06 302 ASP B N 1
ATOM 7150 C CA . ASP B 1 316 ? 15.234 -3.412 26.851 1.00 17.64 302 ASP B CA 1
ATOM 7151 C C . ASP B 1 316 ? 16.375 -4.077 27.625 1.00 20.59 302 ASP B C 1
ATOM 7152 O O . ASP B 1 316 ? 16.178 -5.073 28.216 1.00 18.41 302 ASP B O 1
ATOM 7157 N N . GLY B 1 317 ? 17.552 -3.484 27.559 1.00 16.61 303 GLY B N 1
ATOM 7158 C CA . GLY B 1 317 ? 18.768 -4.036 28.116 1.00 17.21 303 GLY B CA 1
ATOM 7159 C C . GLY B 1 317 ? 18.781 -3.951 29.615 1.00 17.92 303 GLY B C 1
ATOM 7160 O O . GLY B 1 317 ? 17.872 -3.451 30.176 1.00 18.09 303 GLY B O 1
ATOM 7161 N N . LEU B 1 318 ? 19.812 -4.519 30.221 1.00 16.14 304 LEU B N 1
ATOM 7162 C CA . LEU B 1 318 ? 20.022 -4.455 31.635 1.00 16.96 304 LEU B CA 1
ATOM 7163 C C . LEU B 1 318 ? 20.225 -2.992 32.053 1.00 17.34 304 LEU B C 1
ATOM 7164 O O . LEU B 1 318 ? 19.819 -2.615 33.094 1.00 15.49 304 LEU B O 1
ATOM 7169 N N . LEU B 1 319 ? 20.875 -2.213 31.210 1.00 14.87 305 LEU B N 1
ATOM 7170 C CA . LEU B 1 319 ? 20.978 -0.760 31.420 1.00 13.54 305 LEU B CA 1
ATOM 7171 C C . LEU B 1 319 ? 20.179 -0.114 30.297 1.00 15.29 305 LEU B C 1
ATOM 7172 O O . LEU B 1 319 ? 20.155 -0.623 29.226 1.00 17.10 305 LEU B O 1
ATOM 7177 N N . THR B 1 320 ? 19.565 1.019 30.571 1.00 18.22 306 THR B N 1
ATOM 7178 C CA . THR B 1 320 ? 18.789 1.708 29.562 1.00 16.20 306 THR B CA 1
ATOM 7179 C C . THR B 1 320 ? 19.736 2.336 28.555 1.00 17.19 306 THR B C 1
ATOM 7180 O O . THR B 1 320 ? 20.899 2.297 28.711 1.00 15.63 306 THR B O 1
ATOM 7184 N N . GLU B 1 321 ? 19.180 2.960 27.541 1.00 15.69 307 GLU B N 1
ATOM 7185 C CA . GLU B 1 321 ? 20.000 3.533 26.490 1.00 15.91 307 GLU B CA 1
ATOM 7186 C C . GLU B 1 321 ? 20.969 4.539 27.096 1.00 16.98 307 GLU B C 1
ATOM 7187 O O . GLU B 1 321 ? 22.064 4.629 26.686 1.00 18.76 307 GLU B O 1
ATOM 7193 N N . SER B 1 322 ? 20.527 5.263 28.101 1.00 15.44 308 SER B N 1
ATOM 7194 C CA . SER B 1 322 ? 21.398 6.235 28.712 1.00 19.23 308 SER B CA 1
ATOM 7195 C C . SER B 1 322 ? 22.182 5.675 29.914 1.00 17.11 308 SER B C 1
ATOM 7196 O O . SER B 1 322 ? 22.776 6.410 30.631 1.00 19.48 308 SER B O 1
ATOM 7199 N N . GLY B 1 323 ? 22.192 4.374 30.095 1.00 16.63 309 GLY B N 1
ATOM 7200 C CA . GLY B 1 323 ? 22.987 3.747 31.134 1.00 17.05 309 GLY B CA 1
ATOM 7201 C C . GLY B 1 323 ? 22.393 3.546 32.526 1.00 17.26 309 GLY B C 1
ATOM 7202 O O . GLY B 1 323 ? 23.086 3.174 33.437 1.00 19.63 309 GLY B O 1
ATOM 7203 N N . ASP B 1 324 ? 21.116 3.823 32.678 1.00 16.98 310 ASP B N 1
ATOM 7204 C CA . ASP B 1 324 ? 20.457 3.642 33.969 1.00 19.93 310 ASP B CA 1
ATOM 7205 C C . ASP B 1 324 ? 20.250 2.165 34.333 1.00 20.89 310 ASP B C 1
ATOM 7206 O O . ASP B 1 324 ? 19.930 1.408 33.496 1.00 17.50 310 ASP B O 1
ATOM 7211 N N . VAL B 1 325 ? 20.396 1.801 35.594 1.00 16.67 311 VAL B N 1
ATOM 7212 C CA . VAL B 1 325 ? 20.060 0.466 35.987 1.00 19.02 311 VAL B CA 1
ATOM 7213 C C . VAL B 1 325 ? 18.540 0.272 35.916 1.00 18.69 311 VAL B C 1
ATOM 7214 O O . VAL B 1 325 ? 17.830 1.199 35.938 1.00 20.45 311 VAL B O 1
ATOM 7218 N N . THR B 1 326 ? 18.109 -0.962 35.779 1.00 18.23 312 THR B N 1
ATOM 7219 C CA . THR B 1 326 ? 16.718 -1.315 35.469 1.00 18.05 312 THR B CA 1
ATOM 7220 C C . THR B 1 326 ? 16.233 -2.392 36.429 1.00 16.31 312 THR B C 1
ATOM 7221 O O . THR B 1 326 ? 17.003 -2.960 37.090 1.00 15.30 312 THR B O 1
ATOM 7225 N N . GLU B 1 327 ? 14.955 -2.699 36.443 1.00 18.00 313 GLU B N 1
ATOM 7226 C CA . GLU B 1 327 ? 14.481 -3.800 37.256 1.00 19.09 313 GLU B CA 1
ATOM 7227 C C . GLU B 1 327 ? 15.166 -5.102 36.847 1.00 18.59 313 GLU B C 1
ATOM 7228 O O . GLU B 1 327 ? 15.464 -5.927 37.648 1.00 16.85 313 GLU B O 1
ATOM 7234 N N . LYS B 1 328 ? 15.420 -5.223 35.555 1.00 17.48 314 LYS B N 1
ATOM 7235 C CA . LYS B 1 328 ? 16.066 -6.379 35.002 1.00 17.07 314 LYS B CA 1
ATOM 7236 C C . LYS B 1 328 ? 17.446 -6.543 35.563 1.00 17.98 314 LYS B C 1
ATOM 7237 O O . LYS B 1 328 ? 17.847 -7.601 35.910 1.00 17.24 314 LYS B O 1
ATOM 7243 N N . PHE B 1 329 ? 18.147 -5.448 35.723 1.00 17.75 315 PHE B N 1
ATOM 7244 C CA . PHE B 1 329 ? 19.498 -5.516 36.237 1.00 15.60 315 PHE B CA 1
ATOM 7245 C C . PHE B 1 329 ? 19.498 -6.141 37.627 1.00 15.19 315 PHE B C 1
ATOM 7246 O O . PHE B 1 329 ? 20.217 -7.012 37.881 1.00 15.84 315 PHE B O 1
ATOM 7254 N N . TYR B 1 330 ? 18.618 -5.671 38.479 1.00 15.01 316 TYR B N 1
ATOM 7255 C CA . TYR B 1 330 ? 18.521 -6.186 39.826 1.00 15.44 316 TYR B CA 1
ATOM 7256 C C . TYR B 1 330 ? 18.114 -7.657 39.827 1.00 16.08 316 TYR B C 1
ATOM 7257 O O . TYR B 1 330 ? 18.590 -8.409 40.634 1.00 17.33 316 TYR B O 1
ATOM 7266 N N . ALA B 1 331 ? 17.208 -8.036 38.940 1.00 15.54 317 ALA B N 1
ATOM 7267 C CA . ALA B 1 331 ? 16.752 -9.383 38.866 1.00 17.68 317 ALA B CA 1
ATOM 7268 C C . ALA B 1 331 ? 17.841 -10.303 38.475 1.00 15.42 317 ALA B C 1
ATOM 7269 O O . ALA B 1 331 ? 17.968 -11.327 38.999 1.00 16.85 317 ALA B O 1
ATOM 7271 N N . VAL B 1 332 ? 18.623 -9.914 37.500 1.00 16.42 318 VAL B N 1
ATOM 7272 C CA . VAL B 1 332 ? 19.775 -10.699 37.135 1.00 14.83 318 VAL B CA 1
ATOM 7273 C C . VAL B 1 332 ? 20.836 -10.796 38.236 1.00 15.43 318 VAL B C 1
ATOM 7274 O O . VAL B 1 332 ? 21.350 -11.812 38.460 1.00 18.62 318 VAL B O 1
ATOM 7278 N N . ARG B 1 333 ? 21.098 -9.711 38.911 1.00 16.36 319 ARG B N 1
ATOM 7279 C CA . ARG B 1 333 ? 22.046 -9.702 40.009 1.00 17.50 319 ARG B CA 1
ATOM 7280 C C . ARG B 1 333 ? 21.607 -10.673 41.101 1.00 17.69 319 ARG B C 1
ATOM 7281 O O . ARG B 1 333 ? 22.397 -11.321 41.713 1.00 18.65 319 ARG B O 1
ATOM 7289 N N . LYS B 1 334 ? 20.309 -10.737 41.315 1.00 16.30 320 LYS B N 1
ATOM 7290 C CA . LYS B 1 334 ? 19.765 -11.651 42.286 1.00 17.98 320 LYS B CA 1
ATOM 7291 C C . LYS B 1 334 ? 20.049 -13.086 41.941 1.00 19.99 320 LYS B C 1
ATOM 7292 O O . LYS B 1 334 ? 20.393 -13.862 42.772 1.00 20.56 320 LYS B O 1
ATOM 7298 N N . VAL B 1 335 ? 19.858 -13.421 40.687 1.00 19.39 321 VAL B N 1
ATOM 7299 C CA . VAL B 1 335 ? 20.231 -14.726 40.241 1.00 20.06 321 VAL B CA 1
ATOM 7300 C C . VAL B 1 335 ? 21.722 -14.954 40.338 1.00 21.12 321 VAL B C 1
ATOM 7301 O O . VAL B 1 335 ? 22.148 -15.957 40.798 1.00 21.69 321 VAL B O 1
ATOM 7305 N N . PHE B 1 336 ? 22.511 -14.012 39.916 1.00 21.41 322 PHE B N 1
ATOM 7306 C CA . PHE B 1 336 ? 23.926 -14.252 39.899 1.00 21.27 322 PHE B CA 1
ATOM 7307 C C . PHE B 1 336 ? 24.487 -14.511 41.311 1.00 24.93 322 PHE B C 1
ATOM 7308 O O . PHE B 1 336 ? 25.445 -15.185 41.453 1.00 24.49 322 PHE B O 1
ATOM 7316 N N . GLU B 1 337 ? 23.860 -13.921 42.308 1.00 24.81 323 GLU B N 1
ATOM 7317 C CA . GLU B 1 337 ? 24.281 -14.009 43.698 1.00 26.78 323 GLU B CA 1
ATOM 7318 C C . GLU B 1 337 ? 24.232 -15.418 44.217 1.00 27.40 323 GLU B C 1
ATOM 7319 O O . GLU B 1 337 ? 24.923 -15.765 45.118 1.00 29.80 323 GLU B O 1
ATOM 7325 N N . LYS B 1 338 ? 23.328 -16.173 43.671 1.00 25.99 324 LYS B N 1
ATOM 7326 C CA . LYS B 1 338 ? 23.168 -17.578 43.870 1.00 30.01 324 LYS B CA 1
ATOM 7327 C C . LYS B 1 338 ? 24.327 -18.402 43.353 1.00 30.16 324 LYS B C 1
ATOM 7328 O O . LYS B 1 338 ? 24.579 -19.452 43.857 1.00 33.26 324 LYS B O 1
ATOM 7334 N N . TYR B 1 339 ? 24.970 -17.939 42.307 1.00 28.24 325 TYR B N 1
ATOM 7335 C CA . TYR B 1 339 ? 26.053 -18.648 41.655 1.00 26.95 325 TYR B CA 1
ATOM 7336 C C . TYR B 1 339 ? 27.459 -18.151 41.891 1.00 29.59 325 TYR B C 1
ATOM 7337 O O . TYR B 1 339 ? 28.398 -18.862 41.666 1.00 31.17 325 TYR B O 1
ATOM 7346 N N . VAL B 1 340 ? 27.599 -16.918 42.310 1.00 26.94 326 VAL B N 1
ATOM 7347 C CA . VAL B 1 340 ? 28.892 -16.421 42.652 1.00 31.49 326 VAL B CA 1
ATOM 7348 C C . VAL B 1 340 ? 28.851 -15.639 43.941 1.00 31.52 326 VAL B C 1
ATOM 7349 O O . VAL B 1 340 ? 27.892 -15.038 44.253 1.00 30.65 326 VAL B O 1
ATOM 7353 N N . ASP B 1 341 ? 29.908 -15.672 44.701 1.00 33.82 327 ASP B N 1
ATOM 7354 C CA . ASP B 1 341 ? 29.860 -14.966 45.944 1.00 36.98 327 ASP B CA 1
ATOM 7355 C C . ASP B 1 341 ? 30.302 -13.539 45.669 1.00 34.32 327 ASP B C 1
ATOM 7356 O O . ASP B 1 341 ? 31.456 -13.266 45.576 1.00 36.56 327 ASP B O 1
ATOM 7361 N N . LEU B 1 342 ? 29.346 -12.649 45.559 1.00 30.62 328 LEU B N 1
ATOM 7362 C CA . LEU B 1 342 ? 29.585 -11.282 45.172 1.00 31.37 328 LEU B CA 1
ATOM 7363 C C . LEU B 1 342 ? 29.740 -10.289 46.331 1.00 32.09 328 LEU B C 1
ATOM 7364 O O . LEU B 1 342 ? 29.135 -10.412 47.331 1.00 31.05 328 LEU B O 1
ATOM 7369 N N . PRO B 1 343 ? 30.525 -9.267 46.133 1.00 32.23 329 PRO B N 1
ATOM 7370 C CA . PRO B 1 343 ? 30.589 -8.200 47.107 1.00 33.85 329 PRO B CA 1
ATOM 7371 C C . PRO B 1 343 ? 29.300 -7.422 47.094 1.00 34.16 329 PRO B C 1
ATOM 7372 O O . PRO B 1 343 ? 28.510 -7.548 46.197 1.00 33.83 329 PRO B O 1
ATOM 7376 N N . GLU B 1 344 ? 29.134 -6.581 48.081 1.00 33.54 330 GLU B N 1
ATOM 7377 C CA . GLU B 1 344 ? 28.003 -5.740 48.223 1.00 34.06 330 GLU B CA 1
ATOM 7378 C C . GLU B 1 344 ? 27.867 -4.879 47.006 1.00 32.37 330 GLU B C 1
ATOM 7379 O O . GLU B 1 344 ? 28.810 -4.416 46.497 1.00 30.51 330 GLU B O 1
ATOM 7385 N N . LEU B 1 345 ? 26.654 -4.686 46.539 1.00 31.41 331 LEU B N 1
ATOM 7386 C CA . LEU B 1 345 ? 26.482 -3.915 45.340 1.00 30.09 331 LEU B CA 1
ATOM 7387 C C . LEU B 1 345 ? 26.942 -2.520 45.608 1.00 30.53 331 LEU B C 1
ATOM 7388 O O . LEU B 1 345 ? 26.570 -1.909 46.572 1.00 29.18 331 LEU B O 1
ATOM 7393 N N . ASN B 1 346 ? 27.815 -2.052 44.756 1.00 28.43 332 ASN B N 1
ATOM 7394 C CA . ASN B 1 346 ? 28.192 -0.681 44.793 1.00 30.64 332 ASN B CA 1
ATOM 7395 C C . ASN B 1 346 ? 28.168 -0.127 43.405 1.00 28.72 332 ASN B C 1
ATOM 7396 O O . ASN B 1 346 ? 28.968 -0.512 42.594 1.00 31.12 332 ASN B O 1
ATOM 7401 N N . LEU B 1 347 ? 27.260 0.782 43.170 1.00 25.82 333 LEU B N 1
ATOM 7402 C CA . LEU B 1 347 ? 27.142 1.403 41.881 1.00 25.95 333 LEU B CA 1
ATOM 7403 C C . LEU B 1 347 ? 27.763 2.791 41.861 1.00 26.15 333 LEU B C 1
ATOM 7404 O O . LEU B 1 347 ? 27.786 3.482 42.814 1.00 23.04 333 LEU B O 1
ATOM 7409 N N . PRO B 1 348 ? 28.157 3.221 40.693 1.00 25.33 334 PRO B N 1
ATOM 7410 C CA . PRO B 1 348 ? 28.661 4.566 40.563 1.00 26.83 334 PRO B CA 1
ATOM 7411 C C . PRO B 1 348 ? 27.532 5.549 40.875 1.00 24.55 334 PRO B C 1
ATOM 7412 O O . PRO B 1 348 ? 26.388 5.208 40.813 1.00 21.24 334 PRO B O 1
ATOM 7416 N N . ALA B 1 349 ? 27.889 6.778 41.185 1.00 27.06 335 ALA B N 1
ATOM 7417 C CA . ALA B 1 349 ? 26.897 7.801 41.370 1.00 28.16 335 ALA B CA 1
ATOM 7418 C C . ALA B 1 349 ? 26.090 7.964 40.087 1.00 27.91 335 ALA B C 1
ATOM 7419 O O . ALA B 1 349 ? 26.629 7.947 39.020 1.00 26.65 335 ALA B O 1
ATOM 7421 N N . PRO B 1 350 ? 24.794 8.113 40.206 1.00 28.82 336 PRO B N 1
ATOM 7422 C CA . PRO B 1 350 ? 23.967 8.217 39.006 1.00 28.33 336 PRO B CA 1
ATOM 7423 C C . PRO B 1 350 ? 24.343 9.431 38.182 1.00 29.26 336 PRO B C 1
ATOM 7424 O O . PRO B 1 350 ? 24.659 10.424 38.744 1.00 29.04 336 PRO B O 1
ATOM 7428 N N . ILE B 1 351 ? 24.344 9.304 36.865 1.00 25.71 337 ILE B N 1
ATOM 7429 C CA . ILE B 1 351 ? 24.756 10.386 35.996 1.00 26.48 337 ILE B CA 1
ATOM 7430 C C . ILE B 1 351 ? 23.580 11.303 35.827 1.00 25.90 337 ILE B C 1
ATOM 7431 O O . ILE B 1 351 ? 22.564 10.902 35.416 1.00 22.74 337 ILE B O 1
ATOM 7436 N N . PRO B 1 352 ? 23.751 12.564 36.147 1.00 27.78 338 PRO B N 1
ATOM 7437 C CA . PRO B 1 352 ? 22.630 13.486 36.123 1.00 26.59 338 PRO B CA 1
ATOM 7438 C C . PRO B 1 352 ? 22.003 13.728 34.752 1.00 26.55 338 PRO B C 1
ATOM 7439 O O . PRO B 1 352 ? 22.715 13.791 33.827 1.00 27.38 338 PRO B O 1
ATOM 7443 N N . LYS B 1 353 ? 20.688 13.877 34.696 1.00 26.43 339 LYS B N 1
ATOM 7444 C CA . LYS B 1 353 ? 19.916 14.237 33.507 1.00 25.50 339 LYS B CA 1
ATOM 7445 C C . LYS B 1 353 ? 19.200 15.529 33.773 1.00 26.55 339 LYS B C 1
ATOM 7446 O O . LYS B 1 353 ? 18.718 15.739 34.846 1.00 28.22 339 LYS B O 1
ATOM 7452 N N . ARG B 1 354 ? 19.088 16.361 32.773 1.00 24.83 340 ARG B N 1
ATOM 7453 C CA . ARG B 1 354 ? 18.515 17.654 32.921 1.00 25.65 340 ARG B CA 1
ATOM 7454 C C . ARG B 1 354 ? 17.440 17.974 31.902 1.00 27.15 340 ARG B C 1
ATOM 7455 O O . ARG B 1 354 ? 17.499 17.575 30.764 1.00 25.11 340 ARG B O 1
ATOM 7463 N N . LEU B 1 355 ? 16.480 18.737 32.367 1.00 28.43 341 LEU B N 1
ATOM 7464 C CA . LEU B 1 355 ? 15.535 19.413 31.549 1.00 31.27 341 LEU B CA 1
ATOM 7465 C C . LEU B 1 355 ? 16.149 20.748 31.205 1.00 32.55 341 LEU B C 1
ATOM 7466 O O . LEU B 1 355 ? 16.215 21.604 32.030 1.00 35.70 341 LEU B O 1
ATOM 7471 N N . PHE B 1 356 ? 16.633 20.919 30.000 1.00 27.40 342 PHE B N 1
ATOM 7472 C CA . PHE B 1 356 ? 17.165 22.191 29.619 1.00 27.69 342 PHE B CA 1
ATOM 7473 C C . PHE B 1 356 ? 16.135 23.165 29.045 1.00 27.36 342 PHE B C 1
ATOM 7474 O O . PHE B 1 356 ? 16.403 24.312 28.894 1.00 32.09 342 PHE B O 1
ATOM 7482 N N . GLY B 1 357 ? 14.976 22.677 28.684 1.00 27.12 343 GLY B N 1
ATOM 7483 C CA . GLY B 1 357 ? 13.954 23.514 28.141 1.00 27.77 343 GLY B CA 1
ATOM 7484 C C . GLY B 1 357 ? 13.968 23.770 26.653 1.00 30.45 343 GLY B C 1
ATOM 7485 O O . GLY B 1 357 ? 14.583 23.079 25.890 1.00 29.13 343 GLY B O 1
ATOM 7486 N N . LYS B 1 358 ? 13.238 24.789 26.259 1.00 29.53 344 LYS B N 1
ATOM 7487 C CA . LYS B 1 358 ? 12.919 25.004 24.877 1.00 28.77 344 LYS B CA 1
ATOM 7488 C C . LYS B 1 358 ? 13.961 25.703 24.077 1.00 29.32 344 LYS B C 1
ATOM 7489 O O . LYS B 1 358 ? 14.589 26.601 24.552 1.00 28.89 344 LYS B O 1
ATOM 7495 N N . VAL B 1 359 ? 14.127 25.277 22.839 1.00 25.34 345 VAL B N 1
ATOM 7496 C CA . VAL B 1 359 ? 14.998 25.946 21.921 1.00 24.73 345 VAL B CA 1
ATOM 7497 C C . VAL B 1 359 ? 14.193 26.363 20.693 1.00 25.71 345 VAL B C 1
ATOM 7498 O O . VAL B 1 359 ? 13.598 25.554 20.051 1.00 25.87 345 VAL B O 1
ATOM 7502 N N . LYS B 1 360 ? 14.188 27.647 20.406 1.00 24.99 346 LYS B N 1
ATOM 7503 C CA . LYS B 1 360 ? 13.506 28.202 19.268 1.00 27.59 346 LYS B CA 1
ATOM 7504 C C . LYS B 1 360 ? 14.449 28.283 18.120 1.00 25.43 346 LYS B C 1
ATOM 7505 O O . LYS B 1 360 ? 15.537 28.690 18.278 1.00 28.39 346 LYS B O 1
ATOM 7511 N N . PHE B 1 361 ? 13.995 27.859 16.962 1.00 26.77 347 PHE B N 1
ATOM 7512 C CA . PHE B 1 361 ? 14.799 27.909 15.772 1.00 26.15 347 PHE B CA 1
ATOM 7513 C C . PHE B 1 361 ? 14.559 29.249 15.088 1.00 29.03 347 PHE B C 1
ATOM 7514 O O . PHE B 1 361 ? 13.503 29.538 14.630 1.00 29.75 347 PHE B O 1
ATOM 7522 N N . THR B 1 362 ? 15.594 30.049 15.050 1.00 28.92 348 THR B N 1
ATOM 7523 C CA . THR B 1 362 ? 15.511 31.382 14.521 1.00 31.17 348 THR B CA 1
ATOM 7524 C C . THR B 1 362 ? 16.027 31.536 13.108 1.00 31.47 348 THR B C 1
ATOM 7525 O O . THR B 1 362 ? 15.904 32.569 12.566 1.00 32.79 348 THR B O 1
ATOM 7529 N N . GLU B 1 363 ? 16.654 30.517 12.552 1.00 30.09 349 GLU B N 1
ATOM 7530 C CA . GLU B 1 363 ? 17.230 30.584 11.232 1.00 29.78 349 GLU B CA 1
ATOM 7531 C C . GLU B 1 363 ? 17.014 29.241 10.543 1.00 29.26 349 GLU B C 1
ATOM 7532 O O . GLU B 1 363 ? 16.943 28.237 11.200 1.00 25.73 349 GLU B O 1
ATOM 7538 N N . HIS B 1 364 ? 16.952 29.246 9.221 1.00 25.50 350 HIS B N 1
ATOM 7539 C CA . HIS B 1 364 ? 16.666 28.054 8.448 1.00 24.95 350 HIS B CA 1
ATOM 7540 C C . HIS B 1 364 ? 17.397 28.081 7.130 1.00 24.98 350 HIS B C 1
ATOM 7541 O O . HIS B 1 364 ? 17.780 29.110 6.707 1.00 25.20 350 HIS B O 1
ATOM 7548 N N . ALA B 1 365 ? 17.603 26.924 6.522 1.00 23.31 351 ALA B N 1
ATOM 7549 C CA . ALA B 1 365 ? 18.131 26.818 5.179 1.00 22.47 351 ALA B CA 1
ATOM 7550 C C . ALA B 1 365 ? 17.512 25.647 4.426 1.00 21.90 351 ALA B C 1
ATOM 7551 O O . ALA B 1 365 ? 17.504 24.557 4.890 1.00 22.52 351 ALA B O 1
ATOM 7553 N N . GLY B 1 366 ? 16.980 25.886 3.255 1.00 22.48 352 GLY B N 1
ATOM 7554 C CA . GLY B 1 366 ? 16.451 24.793 2.473 1.00 19.92 352 GLY B CA 1
ATOM 7555 C C . GLY B 1 366 ? 17.501 23.872 1.920 1.00 20.61 352 GLY B C 1
ATOM 7556 O O . GLY B 1 366 ? 18.497 24.319 1.427 1.00 23.92 352 GLY B O 1
ATOM 7557 N N . LEU B 1 367 ? 17.245 22.587 1.963 1.00 18.82 353 LEU B N 1
ATOM 7558 C CA . LEU B 1 367 ? 18.205 21.654 1.456 1.00 20.55 353 LEU B CA 1
ATOM 7559 C C . LEU B 1 367 ? 18.456 21.843 -0.020 1.00 20.00 353 LEU B C 1
ATOM 7560 O O . LEU B 1 367 ? 19.545 21.817 -0.437 1.00 20.75 353 LEU B O 1
ATOM 7565 N N . LEU B 1 368 ? 17.413 22.016 -0.803 1.00 22.38 354 LEU B N 1
ATOM 7566 C CA . LEU B 1 368 ? 17.595 22.102 -2.234 1.00 25.85 354 LEU B CA 1
ATOM 7567 C C . LEU B 1 368 ? 18.349 23.371 -2.602 1.00 26.97 354 LEU B C 1
ATOM 7568 O O . LEU B 1 368 ? 18.902 23.467 -3.663 1.00 28.67 354 LEU B O 1
ATOM 7573 N N . ASP B 1 369 ? 18.295 24.334 -1.699 1.00 28.20 355 ASP B N 1
ATOM 7574 C CA . ASP B 1 369 ? 18.969 25.608 -1.820 1.00 29.82 355 ASP B CA 1
ATOM 7575 C C . ASP B 1 369 ? 20.411 25.563 -1.355 1.00 28.33 355 ASP B C 1
ATOM 7576 O O . ASP B 1 369 ? 21.089 26.538 -1.470 1.00 31.08 355 ASP B O 1
ATOM 7581 N N . SER B 1 370 ? 20.845 24.461 -0.789 1.00 24.68 356 SER B N 1
ATOM 7582 C CA . SER B 1 370 ? 22.184 24.339 -0.200 1.00 25.05 356 SER B CA 1
ATOM 7583 C C . SER B 1 370 ? 23.155 23.417 -0.913 1.00 23.12 356 SER B C 1
ATOM 7584 O O . SER B 1 370 ? 24.207 23.185 -0.461 1.00 25.03 356 SER B O 1
ATOM 7587 N N . LEU B 1 371 ? 22.764 22.914 -2.059 1.00 24.36 357 LEU B N 1
ATOM 7588 C CA . LEU B 1 371 ? 23.503 21.867 -2.733 1.00 25.96 357 LEU B CA 1
ATOM 7589 C C . LEU B 1 371 ? 24.881 22.307 -3.118 1.00 26.13 357 LEU B C 1
ATOM 7590 O O . LEU B 1 371 ? 25.720 21.523 -3.322 1.00 26.70 357 LEU B O 1
ATOM 7595 N N . HIS B 1 372 ? 25.077 23.619 -3.209 1.00 26.44 358 HIS B N 1
ATOM 7596 C CA . HIS B 1 372 ? 26.368 24.176 -3.597 1.00 28.08 358 HIS B CA 1
ATOM 7597 C C . HIS B 1 372 ? 27.175 24.631 -2.384 1.00 29.41 358 HIS B C 1
ATOM 7598 O O . HIS B 1 372 ? 28.097 25.437 -2.508 1.00 29.37 358 HIS B O 1
ATOM 7605 N N . ARG B 1 373 ? 26.823 24.110 -1.213 1.00 27.13 359 ARG B N 1
ATOM 7606 C CA . ARG B 1 373 ? 27.521 24.455 0.019 1.00 26.86 359 ARG B CA 1
ATOM 7607 C C . ARG B 1 373 ? 27.866 23.203 0.818 1.00 24.91 359 ARG B C 1
ATOM 7608 O O . ARG B 1 373 ? 28.912 23.133 1.463 1.00 27.71 359 ARG B O 1
ATOM 7616 N N . ILE B 1 374 ? 26.977 22.217 0.769 1.00 21.13 360 ILE B N 1
ATOM 7617 C CA . ILE B 1 374 ? 27.177 20.976 1.466 1.00 19.98 360 ILE B CA 1
ATOM 7618 C C . ILE B 1 374 ? 27.276 19.745 0.577 1.00 21.29 360 ILE B C 1
ATOM 7619 O O . ILE B 1 374 ? 27.192 18.671 1.052 1.00 21.96 360 ILE B O 1
ATOM 7624 N N . SER B 1 375 ? 27.535 19.924 -0.708 1.00 23.25 361 SER B N 1
ATOM 7625 C CA . SER B 1 375 ? 27.745 18.801 -1.580 1.00 22.05 361 SER B CA 1
ATOM 7626 C C . SER B 1 375 ? 28.645 19.209 -2.732 1.00 23.29 361 SER B C 1
ATOM 7627 O O . SER B 1 375 ? 28.859 20.356 -2.940 1.00 21.66 361 SER B O 1
ATOM 7630 N N . THR B 1 376 ? 29.129 18.210 -3.435 1.00 24.98 362 THR B N 1
ATOM 7631 C CA . THR B 1 376 ? 29.902 18.343 -4.642 1.00 27.00 362 THR B CA 1
ATOM 7632 C C . THR B 1 376 ? 29.212 17.491 -5.683 1.00 27.89 362 THR B C 1
ATOM 7633 O O . THR B 1 376 ? 29.024 16.344 -5.475 1.00 27.62 362 THR B O 1
ATOM 7637 N N . PRO B 1 377 ? 28.814 18.095 -6.767 1.00 27.31 363 PRO B N 1
ATOM 7638 C CA . PRO B 1 377 ? 28.110 17.367 -7.803 1.00 26.92 363 PRO B CA 1
ATOM 7639 C C . PRO B 1 377 ? 28.997 16.371 -8.513 1.00 25.79 363 PRO B C 1
ATOM 7640 O O . PRO B 1 377 ? 30.130 16.621 -8.704 1.00 23.13 363 PRO B O 1
ATOM 7644 N N . GLN B 1 378 ? 28.400 15.260 -8.905 1.00 21.50 364 GLN B N 1
ATOM 7645 C CA . GLN B 1 378 ? 28.968 14.328 -9.825 1.00 20.99 364 GLN B CA 1
ATOM 7646 C C . GLN B 1 378 ? 27.938 14.068 -10.926 1.00 19.41 364 GLN B C 1
ATOM 7647 O O . GLN B 1 378 ? 26.789 14.161 -10.699 1.00 21.08 364 GLN B O 1
ATOM 7653 N N . LYS B 1 379 ? 28.419 13.728 -12.104 1.00 20.09 365 LYS B N 1
ATOM 7654 C CA . LYS B 1 379 ? 27.573 13.508 -13.252 1.00 21.16 365 LYS B CA 1
ATOM 7655 C C . LYS B 1 379 ? 27.663 12.083 -13.760 1.00 20.03 365 LYS B C 1
ATOM 7656 O O . LYS B 1 379 ? 28.654 11.477 -13.652 1.00 21.12 365 LYS B O 1
ATOM 7662 N N . SER B 1 380 ? 26.558 11.541 -14.236 1.00 20.34 366 SER B N 1
ATOM 7663 C CA . SER B 1 380 ? 26.585 10.238 -14.864 1.00 18.91 366 SER B CA 1
ATOM 7664 C C . SER B 1 380 ? 25.475 10.094 -15.906 1.00 21.38 366 SER B C 1
ATOM 7665 O O . SER B 1 380 ? 24.489 10.721 -15.786 1.00 20.67 366 SER B O 1
ATOM 7668 N N . GLU B 1 381 ? 25.684 9.266 -16.915 1.00 20.55 367 GLU B N 1
ATOM 7669 C CA . GLU B 1 381 ? 24.651 9.037 -17.919 1.00 22.85 367 GLU B CA 1
ATOM 7670 C C . GLU B 1 381 ? 23.386 8.410 -17.378 1.00 22.19 367 GLU B C 1
ATOM 7671 O O . GLU B 1 381 ? 22.331 8.788 -17.714 1.00 20.51 367 GLU B O 1
ATOM 7677 N N . ALA B 1 382 ? 23.567 7.448 -16.492 1.00 22.30 368 ALA B N 1
ATOM 7678 C CA . ALA B 1 382 ? 22.465 6.794 -15.815 1.00 21.57 368 ALA B CA 1
ATOM 7679 C C . ALA B 1 382 ? 22.606 6.985 -14.318 1.00 19.12 368 ALA B C 1
ATOM 7680 O O . ALA B 1 382 ? 23.667 7.115 -13.845 1.00 22.78 368 ALA B O 1
ATOM 7682 N N . PRO B 1 383 ? 21.519 6.973 -13.599 1.00 18.78 369 PRO B N 1
ATOM 7683 C CA . PRO B 1 383 ? 21.615 7.016 -12.156 1.00 18.54 369 PRO B CA 1
ATOM 7684 C C . PRO B 1 383 ? 22.253 5.760 -11.638 1.00 19.65 369 PRO B C 1
ATOM 7685 O O . PRO B 1 383 ? 21.898 4.704 -12.043 1.00 22.20 369 PRO B O 1
ATOM 7689 N N . LEU B 1 384 ? 23.161 5.928 -10.705 1.00 18.58 370 LEU B N 1
ATOM 7690 C CA . LEU B 1 384 ? 23.859 4.867 -10.079 1.00 16.25 370 LEU B CA 1
ATOM 7691 C C . LEU B 1 384 ? 23.508 4.968 -8.585 1.00 17.88 370 LEU B C 1
ATOM 7692 O O . LEU B 1 384 ? 23.138 5.978 -8.144 1.00 18.69 370 LEU B O 1
ATOM 7697 N N . PRO B 1 385 ? 23.646 3.895 -7.848 1.00 19.24 371 PRO B N 1
ATOM 7698 C CA . PRO B 1 385 ? 23.422 3.912 -6.407 1.00 20.10 371 PRO B CA 1
ATOM 7699 C C . PRO B 1 385 ? 24.536 4.691 -5.714 1.00 19.93 371 PRO B C 1
ATOM 7700 O O . PRO B 1 385 ? 25.540 4.865 -6.315 1.00 18.94 371 PRO B O 1
ATOM 7704 N N . MET B 1 386 ? 24.303 5.162 -4.499 1.00 16.91 372 MET B N 1
ATOM 7705 C CA . MET B 1 386 ? 25.139 6.150 -3.914 1.00 16.22 372 MET B CA 1
ATOM 7706 C C . MET B 1 386 ? 26.545 5.649 -3.792 1.00 14.83 372 MET B C 1
ATOM 7707 O O . MET B 1 386 ? 27.442 6.397 -3.822 1.00 17.43 372 MET B O 1
ATOM 7712 N N . GLU B 1 387 ? 26.693 4.342 -3.665 1.00 16.57 373 GLU B N 1
ATOM 7713 C CA . GLU B 1 387 ? 27.981 3.754 -3.452 1.00 15.74 373 GLU B CA 1
ATOM 7714 C C . GLU B 1 387 ? 28.914 4.034 -4.637 1.00 17.27 373 GLU B C 1
ATOM 7715 O O . GLU B 1 387 ? 30.076 4.099 -4.447 1.00 18.12 373 GLU B O 1
ATOM 7721 N N . LYS B 1 388 ? 28.356 4.091 -5.825 1.00 15.93 374 LYS B N 1
ATOM 7722 C CA . LYS B 1 388 ? 29.119 4.295 -7.027 1.00 15.30 374 LYS B CA 1
ATOM 7723 C C . LYS B 1 388 ? 29.668 5.709 -7.044 1.00 19.80 374 LYS B C 1
ATOM 7724 O O . LYS B 1 388 ? 30.578 6.009 -7.756 1.00 21.32 374 LYS B O 1
ATOM 7730 N N . TYR B 1 389 ? 29.049 6.567 -6.274 1.00 17.69 375 TYR B N 1
ATOM 7731 C CA . TYR B 1 389 ? 29.468 7.947 -6.183 1.00 18.40 375 TYR B CA 1
ATOM 7732 C C . TYR B 1 389 ? 30.409 8.182 -4.977 1.00 18.00 375 TYR B C 1
ATOM 7733 O O . TYR B 1 389 ? 30.784 9.270 -4.690 1.00 20.22 375 TYR B O 1
ATOM 7742 N N . GLY B 1 390 ? 30.795 7.101 -4.349 1.00 17.50 376 GLY B N 1
ATOM 7743 C CA . GLY B 1 390 ? 31.617 7.158 -3.187 1.00 20.26 376 GLY B CA 1
ATOM 7744 C C . GLY B 1 390 ? 30.972 7.568 -1.864 1.00 18.93 376 GLY B C 1
ATOM 7745 O O . GLY B 1 390 ? 31.645 8.055 -0.970 1.00 18.18 376 GLY B O 1
ATOM 7746 N N . GLN B 1 391 ? 29.670 7.370 -1.762 1.00 18.22 377 GLN B N 1
ATOM 7747 C CA . GLN B 1 391 ? 28.950 7.747 -0.553 1.00 19.61 377 GLN B CA 1
ATOM 7748 C C . GLN B 1 391 ? 28.391 6.592 0.266 1.00 18.13 377 GLN B C 1
ATOM 7749 O O . GLN B 1 391 ? 27.671 5.796 -0.236 1.00 18.10 377 GLN B O 1
ATOM 7755 N N . ALA B 1 392 ? 28.777 6.526 1.514 1.00 17.60 378 ALA B N 1
ATOM 7756 C CA . ALA B 1 392 ? 28.252 5.515 2.397 1.00 17.78 378 ALA B CA 1
ATOM 7757 C C . ALA B 1 392 ? 26.889 5.784 2.979 1.00 17.44 378 ALA B C 1
ATOM 7758 O O . ALA B 1 392 ? 26.033 4.978 2.922 1.00 16.66 378 ALA B O 1
ATOM 7760 N N . TYR B 1 393 ? 26.731 6.953 3.560 1.00 15.36 379 TYR B N 1
ATOM 7761 C CA . TYR B 1 393 ? 25.537 7.251 4.316 1.00 14.32 379 TYR B CA 1
ATOM 7762 C C . TYR B 1 393 ? 24.936 8.603 3.993 1.00 16.30 379 TYR B C 1
ATOM 7763 O O . TYR B 1 393 ? 25.565 9.412 3.461 1.00 16.67 379 TYR B O 1
ATOM 7772 N N . GLY B 1 394 ? 23.674 8.770 4.305 1.00 15.81 380 GLY B N 1
ATOM 7773 C CA . GLY B 1 394 ? 23.022 10.033 4.083 1.00 16.88 380 GLY B CA 1
ATOM 7774 C C . GLY B 1 394 ? 21.870 10.106 3.110 1.00 16.28 380 GLY B C 1
ATOM 7775 O O . GLY B 1 394 ? 21.172 9.168 2.927 1.00 15.50 380 GLY B O 1
ATOM 7776 N N . PHE B 1 395 ? 21.726 11.268 2.496 1.00 15.83 381 PHE B N 1
ATOM 7777 C CA . PHE B 1 395 ? 20.716 11.557 1.505 1.00 17.92 381 PHE B CA 1
ATOM 7778 C C . PHE B 1 395 ? 21.521 11.823 0.233 1.00 17.81 381 PHE B C 1
ATOM 7779 O O . PHE B 1 395 ? 22.687 12.077 0.332 1.00 19.48 381 PHE B O 1
ATOM 7787 N N . ILE B 1 396 ? 20.909 11.699 -0.918 1.00 15.33 382 ILE B N 1
ATOM 7788 C CA . ILE B 1 396 ? 21.525 12.072 -2.168 1.00 13.50 382 ILE B CA 1
ATOM 7789 C C . ILE B 1 396 ? 20.439 12.632 -3.050 1.00 16.75 382 ILE B C 1
ATOM 7790 O O . ILE B 1 396 ? 19.373 12.160 -3.026 1.00 18.43 382 ILE B O 1
ATOM 7795 N N . VAL B 1 397 ? 20.750 13.657 -3.813 1.00 18.34 383 VAL B N 1
ATOM 7796 C CA . VAL B 1 397 ? 19.796 14.246 -4.696 1.00 17.16 383 VAL B CA 1
ATOM 7797 C C . VAL B 1 397 ? 20.182 13.896 -6.136 1.00 17.34 383 VAL B C 1
ATOM 7798 O O . VAL B 1 397 ? 21.286 14.050 -6.522 1.00 20.19 383 VAL B O 1
ATOM 7802 N N . TYR B 1 398 ? 19.227 13.362 -6.863 1.00 18.02 384 TYR B N 1
ATOM 7803 C CA . TYR B 1 398 ? 19.426 12.972 -8.226 1.00 16.90 384 TYR B CA 1
ATOM 7804 C C . TYR B 1 398 ? 18.645 13.980 -9.049 1.00 17.29 384 TYR B C 1
ATOM 7805 O O . TYR B 1 398 ? 17.571 14.265 -8.720 1.00 19.37 384 TYR B O 1
ATOM 7814 N N . GLU B 1 399 ? 19.234 14.505 -10.111 1.00 17.84 385 GLU B N 1
ATOM 7815 C CA . GLU B 1 399 ? 18.631 15.601 -10.809 1.00 17.54 385 GLU B CA 1
ATOM 7816 C C . GLU B 1 399 ? 18.834 15.439 -12.323 1.00 18.29 385 GLU B C 1
ATOM 7817 O O . GLU B 1 399 ? 19.880 15.110 -12.720 1.00 18.26 385 GLU B O 1
ATOM 7823 N N . THR B 1 400 ? 17.798 15.684 -13.100 1.00 21.09 386 THR B N 1
ATOM 7824 C CA . THR B 1 400 ? 17.873 15.589 -14.555 1.00 21.92 386 THR B CA 1
ATOM 7825 C C . THR B 1 400 ? 16.904 16.573 -15.158 1.00 21.21 386 THR B C 1
ATOM 7826 O O . THR B 1 400 ? 15.983 16.965 -14.538 1.00 21.46 386 THR B O 1
ATOM 7830 N N . THR B 1 401 ? 17.137 16.932 -16.399 1.00 22.46 387 THR B N 1
ATOM 7831 C CA . THR B 1 401 ? 16.199 17.776 -17.078 1.00 23.59 387 THR B CA 1
ATOM 7832 C C . THR B 1 401 ? 15.528 17.016 -18.215 1.00 25.10 387 THR B C 1
ATOM 7833 O O . THR B 1 401 ? 16.167 16.370 -18.978 1.00 25.61 387 THR B O 1
ATOM 7837 N N . ILE B 1 402 ? 14.227 17.121 -18.295 1.00 24.48 388 ILE B N 1
ATOM 7838 C CA . ILE B 1 402 ? 13.457 16.465 -19.319 1.00 25.37 388 ILE B CA 1
ATOM 7839 C C . ILE B 1 402 ? 13.119 17.515 -20.360 1.00 24.84 388 ILE B C 1
ATOM 7840 O O . ILE B 1 402 ? 12.592 18.521 -20.044 1.00 22.65 388 ILE B O 1
ATOM 7845 N N . LYS B 1 403 ? 13.471 17.234 -21.594 1.00 26.78 389 LYS B N 1
ATOM 7846 C CA . LYS B 1 403 ? 13.214 18.153 -22.674 1.00 30.05 389 LYS B CA 1
ATOM 7847 C C . LYS B 1 403 ? 11.965 17.749 -23.428 1.00 29.84 389 LYS B C 1
ATOM 7848 O O . LYS B 1 403 ? 11.895 16.701 -23.953 1.00 31.16 389 LYS B O 1
ATOM 7854 N N . GLY B 1 404 ? 11.007 18.627 -23.526 1.00 30.05 390 GLY B N 1
ATOM 7855 C CA . GLY B 1 404 ? 9.791 18.348 -24.229 1.00 29.62 390 GLY B CA 1
ATOM 7856 C C . GLY B 1 404 ? 8.630 18.231 -23.316 1.00 30.72 390 GLY B C 1
ATOM 7857 O O . GLY B 1 404 ? 8.795 17.859 -22.219 1.00 30.56 390 GLY B O 1
ATOM 7858 N N . ALA B 1 405 ? 7.445 18.539 -23.777 1.00 29.51 391 ALA B N 1
ATOM 7859 C CA . ALA B 1 405 ? 6.299 18.428 -22.926 1.00 32.23 391 ALA B CA 1
ATOM 7860 C C . ALA B 1 405 ? 5.693 17.058 -23.129 1.00 32.41 391 ALA B C 1
ATOM 7861 O O . ALA B 1 405 ? 5.233 16.761 -24.166 1.00 33.98 391 ALA B O 1
ATOM 7863 N N . TYR B 1 406 ? 5.757 16.212 -22.128 1.00 29.54 392 TYR B N 1
ATOM 7864 C CA . TYR B 1 406 ? 5.270 14.859 -22.219 1.00 27.60 392 TYR B CA 1
ATOM 7865 C C . TYR B 1 406 ? 3.826 14.732 -21.733 1.00 27.65 392 TYR B C 1
ATOM 7866 O O . TYR B 1 406 ? 3.240 13.718 -21.846 1.00 29.42 392 TYR B O 1
ATOM 7875 N N . GLY B 1 407 ? 3.271 15.761 -21.151 1.00 27.30 393 GLY B N 1
ATOM 7876 C CA . GLY B 1 407 ? 1.954 15.617 -20.581 1.00 27.91 393 GLY B CA 1
ATOM 7877 C C . GLY B 1 407 ? 2.004 14.745 -19.339 1.00 27.37 393 GLY B C 1
ATOM 7878 O O . GLY B 1 407 ? 3.029 14.613 -18.802 1.00 26.70 393 GLY B O 1
ATOM 7879 N N . LYS B 1 408 ? 0.896 14.161 -18.895 1.00 27.85 394 LYS B N 1
ATOM 7880 C CA . LYS B 1 408 ? 0.893 13.352 -17.716 1.00 25.21 394 LYS B CA 1
ATOM 7881 C C . LYS B 1 408 ? 1.616 12.030 -17.923 1.00 26.75 394 LYS B C 1
ATOM 7882 O O . LYS B 1 408 ? 1.364 11.366 -18.856 1.00 29.02 394 LYS B O 1
ATOM 7888 N N . GLN B 1 409 ? 2.533 11.682 -17.029 1.00 25.18 395 GLN B N 1
ATOM 7889 C CA . GLN B 1 409 ? 3.277 10.435 -17.080 1.00 25.47 395 GLN B CA 1
ATOM 7890 C C . GLN B 1 409 ? 3.353 9.756 -15.714 1.00 24.73 395 GLN B C 1
ATOM 7891 O O . GLN B 1 409 ? 3.373 10.410 -14.730 1.00 24.71 395 GLN B O 1
ATOM 7897 N N . ALA B 1 410 ? 3.442 8.439 -15.720 1.00 23.58 396 ALA B N 1
ATOM 7898 C CA . ALA B 1 410 ? 3.691 7.688 -14.526 1.00 24.85 396 ALA B CA 1
ATOM 7899 C C . ALA B 1 410 ? 5.173 7.608 -14.328 1.00 23.84 396 ALA B C 1
ATOM 7900 O O . ALA B 1 410 ? 5.867 7.125 -15.141 1.00 24.59 396 ALA B O 1
ATOM 7902 N N . LEU B 1 411 ? 5.621 8.101 -13.204 1.00 26.27 397 LEU B N 1
ATOM 7903 C CA . LEU B 1 411 ? 7.024 8.049 -12.867 1.00 24.16 397 LEU B CA 1
ATOM 7904 C C . LEU B 1 411 ? 7.342 6.814 -12.058 1.00 24.13 397 LEU B C 1
ATOM 7905 O O . LEU B 1 411 ? 6.700 6.547 -11.121 1.00 26.86 397 LEU B O 1
ATOM 7910 N N . THR B 1 412 ? 8.324 6.057 -12.466 1.00 21.55 398 THR B N 1
ATOM 7911 C CA . THR B 1 412 ? 8.770 4.917 -11.710 1.00 20.55 398 THR B CA 1
ATOM 7912 C C . THR B 1 412 ? 10.231 5.056 -11.340 1.00 19.86 398 THR B C 1
ATOM 7913 O O . THR B 1 412 ? 11.069 5.311 -12.142 1.00 19.13 398 THR B O 1
ATOM 7917 N N . VAL B 1 413 ? 10.511 4.777 -10.106 1.00 18.83 399 VAL B N 1
ATOM 7918 C CA . VAL B 1 413 ? 11.892 4.741 -9.688 1.00 17.27 399 VAL B CA 1
ATOM 7919 C C . VAL B 1 413 ? 12.307 3.295 -9.476 1.00 18.36 399 VAL B C 1
ATOM 7920 O O . VAL B 1 413 ? 11.722 2.622 -8.718 1.00 21.42 399 VAL B O 1
ATOM 7924 N N . GLN B 1 414 ? 13.298 2.855 -10.221 1.00 15.64 400 GLN B N 1
ATOM 7925 C CA . GLN B 1 414 ? 13.643 1.463 -10.324 1.00 18.00 400 GLN B CA 1
ATOM 7926 C C . GLN B 1 414 ? 15.066 1.204 -9.884 1.00 18.42 400 GLN B C 1
ATOM 7927 O O . GLN B 1 414 ? 15.978 1.334 -10.654 1.00 18.72 400 GLN B O 1
ATOM 7933 N N . ASP B 1 415 ? 15.255 0.805 -8.653 1.00 18.23 401 ASP B N 1
ATOM 7934 C CA . ASP B 1 415 ? 14.298 0.833 -7.551 1.00 18.63 401 ASP B CA 1
ATOM 7935 C C . ASP B 1 415 ? 14.682 1.883 -6.526 1.00 18.64 401 ASP B C 1
ATOM 7936 O O . ASP B 1 415 ? 15.763 2.303 -6.501 1.00 19.35 401 ASP B O 1
ATOM 7941 N N . ILE B 1 416 ? 13.750 2.285 -5.679 1.00 18.68 402 ILE B N 1
ATOM 7942 C CA . ILE B 1 416 ? 14.071 3.282 -4.681 1.00 18.88 402 ILE B CA 1
ATOM 7943 C C . ILE B 1 416 ? 14.547 2.614 -3.384 1.00 19.10 402 ILE B C 1
ATOM 7944 O O . ILE B 1 416 ? 13.821 1.893 -2.795 1.00 18.41 402 ILE B O 1
ATOM 7949 N N . HIS B 1 417 ? 15.790 2.879 -2.987 1.00 17.20 403 HIS B N 1
ATOM 7950 C CA . HIS B 1 417 ? 16.335 2.342 -1.786 1.00 15.18 403 HIS B CA 1
ATOM 7951 C C . HIS B 1 417 ? 16.845 3.478 -0.876 1.00 17.11 403 HIS B C 1
ATOM 7952 O O . HIS B 1 417 ? 17.969 3.839 -0.987 1.00 18.11 403 HIS B O 1
ATOM 7959 N N . ASP B 1 418 ? 16.036 4.011 0.026 1.00 15.38 404 ASP B N 1
ATOM 7960 C CA . ASP B 1 418 ? 14.782 3.449 0.424 1.00 19.59 404 ASP B CA 1
ATOM 7961 C C . ASP B 1 418 ? 13.546 4.337 0.406 1.00 16.55 404 ASP B C 1
ATOM 7962 O O . ASP B 1 418 ? 12.486 3.869 0.534 1.00 19.09 404 ASP B O 1
ATOM 7967 N N . ARG B 1 419 ? 13.739 5.632 0.315 1.00 17.56 405 ARG B N 1
ATOM 7968 C CA . ARG B 1 419 ? 12.643 6.572 0.328 1.00 18.72 405 ARG B CA 1
ATOM 7969 C C . ARG B 1 419 ? 13.058 7.799 -0.458 1.00 18.09 405 ARG B C 1
ATOM 7970 O O . ARG B 1 419 ? 14.170 8.147 -0.475 1.00 19.12 405 ARG B O 1
ATOM 7978 N N . GLY B 1 420 ? 12.125 8.427 -1.134 1.00 17.99 406 GLY B N 1
ATOM 7979 C CA . GLY B 1 420 ? 12.449 9.585 -1.924 1.00 17.74 406 GLY B CA 1
ATOM 7980 C C . GLY B 1 420 ? 11.373 10.648 -1.980 1.00 19.09 406 GLY B C 1
ATOM 7981 O O . GLY B 1 420 ? 10.242 10.341 -1.948 1.00 19.75 406 GLY B O 1
ATOM 7982 N N . GLN B 1 421 ? 11.781 11.887 -2.054 1.00 17.47 407 GLN B N 1
ATOM 7983 C CA . GLN B 1 421 ? 10.898 13.010 -2.258 1.00 18.04 407 GLN B CA 1
ATOM 7984 C C . GLN B 1 421 ? 11.176 13.565 -3.624 1.00 19.01 407 GLN B C 1
ATOM 7985 O O . GLN B 1 421 ? 12.273 13.758 -3.967 1.00 18.10 407 GLN B O 1
ATOM 7991 N N . VAL B 1 422 ? 10.103 13.829 -4.338 1.00 20.56 408 VAL B N 1
ATOM 7992 C CA . VAL B 1 422 ? 10.130 14.109 -5.748 1.00 20.72 408 VAL B CA 1
ATOM 7993 C C . VAL B 1 422 ? 9.595 15.507 -6.060 1.00 19.66 408 VAL B C 1
ATOM 7994 O O . VAL B 1 422 ? 8.567 15.824 -5.597 1.00 20.25 408 VAL B O 1
ATOM 7998 N N . TYR B 1 423 ? 10.348 16.263 -6.855 1.00 17.01 409 TYR B N 1
ATOM 7999 C CA . TYR B 1 423 ? 10.091 17.646 -7.231 1.00 16.76 409 TYR B CA 1
ATOM 8000 C C . TYR B 1 423 ? 10.153 17.778 -8.724 1.00 18.83 409 TYR B C 1
ATOM 8001 O O . TYR B 1 423 ? 11.020 17.245 -9.309 1.00 20.49 409 TYR B O 1
ATOM 8010 N N . VAL B 1 424 ? 9.203 18.486 -9.316 1.00 20.30 410 VAL B N 1
ATOM 8011 C CA . VAL B 1 424 ? 9.304 18.851 -10.705 1.00 21.27 410 VAL B CA 1
ATOM 8012 C C . VAL B 1 424 ? 9.234 20.367 -10.804 1.00 20.85 410 VAL B C 1
ATOM 8013 O O . VAL B 1 424 ? 8.340 20.968 -10.336 1.00 23.90 410 VAL B O 1
ATOM 8017 N N . ASN B 1 425 ? 10.240 20.957 -11.379 1.00 22.94 411 ASN B N 1
ATOM 8018 C CA . ASN B 1 425 ? 10.314 22.398 -11.567 1.00 26.88 411 ASN B CA 1
ATOM 8019 C C . ASN B 1 425 ? 10.146 23.153 -10.252 1.00 27.34 411 ASN B C 1
ATOM 8020 O O . ASN B 1 425 ? 9.502 24.139 -10.196 1.00 25.64 411 ASN B O 1
ATOM 8025 N N . GLY B 1 426 ? 10.721 22.618 -9.200 1.00 26.74 412 GLY B N 1
ATOM 8026 C CA . GLY B 1 426 ? 10.658 23.260 -7.922 1.00 27.90 412 GLY B CA 1
ATOM 8027 C C . GLY B 1 426 ? 9.366 23.062 -7.175 1.00 28.98 412 GLY B C 1
ATOM 8028 O O . GLY B 1 426 ? 9.166 23.684 -6.176 1.00 28.02 412 GLY B O 1
ATOM 8029 N N . GLU B 1 427 ? 8.501 22.198 -7.659 1.00 28.79 413 GLU B N 1
ATOM 8030 C CA . GLU B 1 427 ? 7.279 21.919 -6.974 1.00 27.51 413 GLU B CA 1
ATOM 8031 C C . GLU B 1 427 ? 7.214 20.479 -6.522 1.00 27.85 413 GLU B C 1
ATOM 8032 O O . GLU B 1 427 ? 7.539 19.597 -7.240 1.00 24.85 413 GLU B O 1
ATOM 8038 N N . TYR B 1 428 ? 6.774 20.285 -5.301 1.00 26.44 414 TYR B N 1
ATOM 8039 C CA . TYR B 1 428 ? 6.666 18.993 -4.727 1.00 26.04 414 TYR B CA 1
ATOM 8040 C C . TYR B 1 428 ? 5.621 18.150 -5.406 1.00 27.01 414 TYR B C 1
ATOM 8041 O O . TYR B 1 428 ? 4.524 18.595 -5.566 1.00 25.54 414 TYR B O 1
ATOM 8050 N N . VAL B 1 429 ? 5.959 16.931 -5.790 1.00 24.12 415 VAL B N 1
ATOM 8051 C CA . VAL B 1 429 ? 4.932 16.045 -6.295 1.00 25.48 415 VAL B CA 1
ATOM 8052 C C . VAL B 1 429 ? 4.518 14.905 -5.388 1.00 25.80 415 VAL B C 1
ATOM 8053 O O . VAL B 1 429 ? 3.398 14.563 -5.332 1.00 28.07 415 VAL B O 1
ATOM 8057 N N . GLY B 1 430 ? 5.456 14.300 -4.705 1.00 23.65 416 GLY B N 1
ATOM 8058 C CA . GLY B 1 430 ? 5.137 13.230 -3.800 1.00 22.06 416 GLY B CA 1
ATOM 8059 C C . GLY B 1 430 ? 6.322 12.450 -3.256 1.00 21.81 416 GLY B C 1
ATOM 8060 O O . GLY B 1 430 ? 7.410 12.796 -3.486 1.00 21.80 416 GLY B O 1
ATOM 8061 N N . ILE B 1 431 ? 6.025 11.371 -2.568 1.00 21.72 417 ILE B N 1
ATOM 8062 C CA . ILE B 1 431 ? 6.978 10.461 -1.993 1.00 23.29 417 ILE B CA 1
ATOM 8063 C C . ILE B 1 431 ? 6.957 9.144 -2.771 1.00 23.19 417 ILE B C 1
ATOM 8064 O O . ILE B 1 431 ? 5.917 8.695 -3.147 1.00 20.59 417 ILE B O 1
ATOM 8069 N N . VAL B 1 432 ? 8.118 8.544 -2.966 1.00 19.20 418 VAL B N 1
ATOM 8070 C CA . VAL B 1 432 ? 8.231 7.170 -3.446 1.00 19.77 418 VAL B CA 1
ATOM 8071 C C . VAL B 1 432 ? 8.935 6.388 -2.368 1.00 19.46 418 VAL B C 1
ATOM 8072 O O . VAL B 1 432 ? 9.784 6.921 -1.752 1.00 20.57 418 VAL B O 1
ATOM 8076 N N . GLU B 1 433 ? 8.549 5.152 -2.142 1.00 17.91 419 GLU B N 1
ATOM 8077 C CA . GLU B 1 433 ? 9.079 4.343 -1.064 1.00 19.07 419 GLU B CA 1
ATOM 8078 C C . GLU B 1 433 ? 9.301 2.923 -1.501 1.00 20.57 419 GLU B C 1
ATOM 8079 O O . GLU B 1 433 ? 8.625 2.398 -2.329 1.00 20.34 419 GLU B O 1
ATOM 8085 N N . ARG B 1 434 ? 10.223 2.285 -0.845 1.00 18.34 420 ARG B N 1
ATOM 8086 C CA . ARG B 1 434 ? 10.658 0.969 -1.195 1.00 20.00 420 ARG B CA 1
ATOM 8087 C C . ARG B 1 434 ? 9.540 -0.055 -1.123 1.00 20.21 420 ARG B C 1
ATOM 8088 O O . ARG B 1 434 ? 9.454 -0.911 -1.926 1.00 20.44 420 ARG B O 1
ATOM 8096 N N . ASN B 1 435 ? 8.738 0.056 -0.085 1.00 21.82 421 ASN B N 1
ATOM 8097 C CA . ASN B 1 435 ? 7.653 -0.827 0.231 1.00 25.60 421 ASN B CA 1
ATOM 8098 C C . ASN B 1 435 ? 6.305 -0.492 -0.389 1.00 31.74 421 ASN B C 1
ATOM 8099 O O . ASN B 1 435 ? 6.078 0.526 -0.956 1.00 30.31 421 ASN B O 1
ATOM 8104 N N . ARG B 1 436 ? 5.411 -1.420 -0.200 1.00 37.21 422 ARG B N 1
ATOM 8105 C CA . ARG B 1 436 ? 5.022 -2.247 -1.264 1.00 47.16 422 ARG B CA 1
ATOM 8106 C C . ARG B 1 436 ? 3.914 -1.539 -2.040 1.00 50.61 422 ARG B C 1
ATOM 8107 O O . ARG B 1 436 ? 3.017 -0.980 -1.452 1.00 53.29 422 ARG B O 1
ATOM 8115 N N . GLY B 1 437 ? 4.065 -1.511 -3.355 1.00 52.13 423 GLY B N 1
ATOM 8116 C CA . GLY B 1 437 ? 3.320 -0.730 -4.309 1.00 53.29 423 GLY B CA 1
ATOM 8117 C C . GLY B 1 437 ? 3.647 0.740 -4.289 1.00 54.64 423 GLY B C 1
ATOM 8118 O O . GLY B 1 437 ? 2.796 1.531 -4.685 1.00 54.98 423 GLY B O 1
ATOM 8119 N N . CYS B 1 438 ? 4.845 1.023 -3.980 1.00 53.93 424 CYS B N 1
ATOM 8120 C CA . CYS B 1 438 ? 4.981 2.449 -3.789 1.00 53.76 424 CYS B CA 1
ATOM 8121 C C . CYS B 1 438 ? 6.064 3.297 -4.501 1.00 52.47 424 CYS B C 1
ATOM 8122 O O . CYS B 1 438 ? 6.451 4.322 -3.986 1.00 47.98 424 CYS B O 1
ATOM 8125 N N . SER B 1 439 ? 6.471 2.888 -5.653 1.00 50.53 425 SER B N 1
ATOM 8126 C CA . SER B 1 439 ? 7.627 3.393 -6.387 1.00 48.89 425 SER B CA 1
ATOM 8127 C C . SER B 1 439 ? 7.348 4.310 -7.573 1.00 47.79 425 SER B C 1
ATOM 8128 O O . SER B 1 439 ? 8.239 4.667 -8.266 1.00 39.93 425 SER B O 1
ATOM 8131 N N . ARG B 1 440 ? 6.066 4.640 -7.699 1.00 47.74 426 ARG B N 1
ATOM 8132 C CA . ARG B 1 440 ? 5.391 5.328 -8.800 1.00 48.50 426 ARG B CA 1
ATOM 8133 C C . ARG B 1 440 ? 4.481 6.509 -8.414 1.00 46.26 426 ARG B C 1
ATOM 8134 O O . ARG B 1 440 ? 3.640 6.366 -7.561 1.00 46.62 426 ARG B O 1
ATOM 8142 N N . LEU B 1 441 ? 4.558 7.612 -9.138 1.00 42.31 427 LEU B N 1
ATOM 8143 C CA . LEU B 1 441 ? 3.652 8.758 -8.974 1.00 36.85 427 LEU B CA 1
ATOM 8144 C C . LEU B 1 441 ? 3.265 9.293 -10.345 1.00 33.39 427 LEU B C 1
ATOM 8145 O O . LEU B 1 441 ? 3.926 9.000 -11.260 1.00 33.93 427 LEU B O 1
ATOM 8150 N N . VAL B 1 442 ? 2.261 10.141 -10.436 1.00 29.70 428 VAL B N 1
ATOM 8151 C CA . VAL B 1 442 ? 1.943 10.818 -11.677 1.00 29.13 428 VAL B CA 1
ATOM 8152 C C . VAL B 1 442 ? 2.566 12.206 -11.668 1.00 28.01 428 VAL B C 1
ATOM 8153 O O . VAL B 1 442 ? 2.347 12.952 -10.763 1.00 28.82 428 VAL B O 1
ATOM 8157 N N . VAL B 1 443 ? 3.374 12.505 -12.666 1.00 25.17 429 VAL B N 1
ATOM 8158 C CA . VAL B 1 443 ? 3.951 13.805 -12.864 1.00 25.94 429 VAL B CA 1
ATOM 8159 C C . VAL B 1 443 ? 3.346 14.466 -14.102 1.00 29.03 429 VAL B C 1
ATOM 8160 O O . VAL B 1 443 ? 3.006 13.805 -15.038 1.00 27.06 429 VAL B O 1
ATOM 8164 N N . GLU B 1 444 ? 3.192 15.774 -14.077 1.00 27.71 430 GLU B N 1
ATOM 8165 C CA . GLU B 1 444 ? 2.566 16.484 -15.173 1.00 29.59 430 GLU B CA 1
ATOM 8166 C C . GLU B 1 444 ? 3.599 17.301 -15.900 1.00 28.67 430 GLU B C 1
ATOM 8167 O O . GLU B 1 444 ? 3.996 18.293 -15.420 1.00 28.65 430 GLU B O 1
ATOM 8173 N N . LEU B 1 445 ? 4.062 16.870 -17.032 1.00 25.96 431 LEU B N 1
ATOM 8174 C CA . LEU B 1 445 ? 5.105 17.595 -17.671 1.00 28.36 431 LEU B CA 1
ATOM 8175 C C . LEU B 1 445 ? 4.612 18.493 -18.804 1.00 31.32 431 LEU B C 1
ATOM 8176 O O . LEU B 1 445 ? 4.622 18.108 -19.929 1.00 31.15 431 LEU B O 1
ATOM 8181 N N . THR B 1 446 ? 4.197 19.686 -18.439 1.00 32.05 432 THR B N 1
ATOM 8182 C CA . THR B 1 446 ? 3.550 20.607 -19.345 1.00 36.11 432 THR B CA 1
ATOM 8183 C C . THR B 1 446 ? 4.429 21.690 -19.908 1.00 35.68 432 THR B C 1
ATOM 8184 O O . THR B 1 446 ? 4.123 22.227 -20.915 1.00 37.44 432 THR B O 1
ATOM 8188 N N . GLU B 1 447 ? 5.523 21.997 -19.259 1.00 33.80 433 GLU B N 1
ATOM 8189 C CA . GLU B 1 447 ? 6.466 22.965 -19.728 1.00 34.48 433 GLU B CA 1
ATOM 8190 C C . GLU B 1 447 ? 7.356 22.416 -20.831 1.00 34.30 433 GLU B C 1
ATOM 8191 O O . GLU B 1 447 ? 7.407 21.251 -21.039 1.00 34.93 433 GLU B O 1
ATOM 8197 N N . GLU B 1 448 ? 8.067 23.275 -21.525 1.00 33.79 434 GLU B N 1
ATOM 8198 C CA . GLU B 1 448 ? 9.018 22.838 -22.540 1.00 35.26 434 GLU B CA 1
ATOM 8199 C C . GLU B 1 448 ? 10.137 22.072 -21.906 1.00 33.68 434 GLU B C 1
ATOM 8200 O O . GLU B 1 448 ? 10.806 21.337 -22.553 1.00 30.76 434 GLU B O 1
ATOM 8206 N N . GLU B 1 449 ? 10.602 22.408 -20.665 1.00 32.26 435 GLU B N 1
ATOM 8207 C CA . GLU B 1 449 ? 11.502 21.626 -19.875 1.00 33.87 435 GLU B CA 1
ATOM 8208 C C . GLU B 1 449 ? 10.965 21.531 -18.464 1.00 32.11 435 GLU B C 1
ATOM 8209 O O . GLU B 1 449 ? 10.492 22.499 -17.951 1.00 30.52 435 GLU B O 1
ATOM 8215 N N . SER B 1 450 ? 11.444 20.367 -17.958 1.00 29.61 436 SER B N 1
ATOM 8216 C CA . SER B 1 450 ? 11.159 20.065 -16.574 1.00 27.29 436 SER B CA 1
ATOM 8217 C C . SER B 1 450 ? 12.381 19.586 -15.821 1.00 26.90 436 SER B C 1
ATOM 8218 O O . SER B 1 450 ? 12.970 18.627 -16.209 1.00 28.07 436 SER B O 1
ATOM 8221 N N . LYS B 1 451 ? 12.713 20.248 -14.733 1.00 23.85 437 LYS B N 1
ATOM 8222 C CA . LYS B 1 451 ? 13.789 19.786 -13.924 1.00 25.69 437 LYS B CA 1
ATOM 8223 C C . LYS B 1 451 ? 13.237 18.821 -12.895 1.00 24.35 437 LYS B C 1
ATOM 8224 O O . LYS B 1 451 ? 12.389 19.172 -12.136 1.00 24.89 437 LYS B O 1
ATOM 8230 N N . LEU B 1 452 ? 13.756 17.611 -12.912 1.00 25.36 438 LEU B N 1
ATOM 8231 C CA . LEU B 1 452 ? 13.382 16.579 -11.991 1.00 21.81 438 LEU B CA 1
ATOM 8232 C C . LEU B 1 452 ? 14.466 16.376 -10.933 1.00 21.58 438 LEU B C 1
ATOM 8233 O O . LEU B 1 452 ? 15.597 16.283 -11.210 1.00 17.78 438 LEU B O 1
ATOM 8238 N N . GLN B 1 453 ? 14.020 16.377 -9.694 1.00 19.64 439 GLN B N 1
ATOM 8239 C CA . GLN B 1 453 ? 14.865 16.177 -8.555 1.00 19.82 439 GLN B CA 1
ATOM 8240 C C . GLN B 1 453 ? 14.273 15.156 -7.629 1.00 17.69 439 GLN B C 1
ATOM 8241 O O . GLN B 1 453 ? 13.151 15.211 -7.328 1.00 20.11 439 GLN B O 1
ATOM 8247 N N . ILE B 1 454 ? 15.081 14.233 -7.178 1.00 19.84 440 ILE B N 1
ATOM 8248 C CA . ILE B 1 454 ? 14.618 13.256 -6.230 1.00 19.51 440 ILE B CA 1
ATOM 8249 C C . ILE B 1 454 ? 15.585 13.219 -5.058 1.00 19.01 440 ILE B C 1
ATOM 8250 O O . ILE B 1 454 ? 16.718 12.952 -5.231 1.00 17.23 440 ILE B O 1
ATOM 8255 N N . ILE B 1 455 ? 15.067 13.461 -3.880 1.00 16.15 441 ILE B N 1
ATOM 8256 C CA . ILE B 1 455 ? 15.875 13.437 -2.716 1.00 18.05 441 ILE B CA 1
ATOM 8257 C C . ILE B 1 455 ? 15.677 12.113 -2.040 1.00 15.79 441 ILE B C 1
ATOM 8258 O O . ILE B 1 455 ? 14.660 11.827 -1.515 1.00 17.84 441 ILE B O 1
ATOM 8263 N N . VAL B 1 456 ? 16.727 11.342 -2.014 1.00 15.32 442 VAL B N 1
ATOM 8264 C CA . VAL B 1 456 ? 16.682 9.973 -1.559 1.00 16.91 442 VAL B CA 1
ATOM 8265 C C . VAL B 1 456 ? 17.436 9.782 -0.251 1.00 17.63 442 VAL B C 1
ATOM 8266 O O . VAL B 1 456 ? 18.492 10.306 -0.084 1.00 19.56 442 VAL B O 1
ATOM 8270 N N . GLU B 1 457 ? 16.830 9.019 0.651 1.00 16.88 443 GLU B N 1
ATOM 8271 C CA . GLU B 1 457 ? 17.405 8.673 1.943 1.00 17.96 443 GLU B CA 1
ATOM 8272 C C . GLU B 1 457 ? 17.860 7.203 1.967 1.00 16.79 443 GLU B C 1
ATOM 8273 O O . GLU B 1 457 ? 17.090 6.355 1.724 1.00 18.71 443 GLU B O 1
ATOM 8279 N N . ASN B 1 458 ? 19.098 6.970 2.367 1.00 15.53 444 ASN B N 1
ATOM 8280 C CA . ASN B 1 458 ? 19.568 5.665 2.702 1.00 16.41 444 ASN B CA 1
ATOM 8281 C C . ASN B 1 458 ? 19.092 5.506 4.129 1.00 13.75 444 ASN B C 1
ATOM 8282 O O . ASN B 1 458 ? 19.617 6.144 4.971 1.00 16.41 444 ASN B O 1
ATOM 8287 N N . MET B 1 459 ? 18.097 4.653 4.334 1.00 15.65 445 MET B N 1
ATOM 8288 C CA . MET B 1 459 ? 17.445 4.454 5.626 1.00 13.77 445 MET B CA 1
ATOM 8289 C C . MET B 1 459 ? 18.168 3.398 6.487 1.00 16.05 445 MET B C 1
ATOM 8290 O O . MET B 1 459 ? 17.799 3.104 7.581 1.00 15.67 445 MET B O 1
ATOM 8295 N N . GLY B 1 460 ? 19.215 2.875 5.915 1.00 15.29 446 GLY B N 1
ATOM 8296 C CA . GLY B 1 460 ? 20.055 1.887 6.557 1.00 15.97 446 GLY B CA 1
ATOM 8297 C C . GLY B 1 460 ? 20.179 0.572 5.808 1.00 15.31 446 GLY B C 1
ATOM 8298 O O . GLY B 1 460 ? 19.216 -0.008 5.441 1.00 15.48 446 GLY B O 1
ATOM 8299 N N . ARG B 1 461 ? 21.410 0.142 5.589 1.00 15.35 447 ARG B N 1
ATOM 8300 C CA . ARG B 1 461 ? 21.641 -1.076 4.872 1.00 17.54 447 ARG B CA 1
ATOM 8301 C C . ARG B 1 461 ? 21.314 -2.302 5.719 1.00 15.26 447 ARG B C 1
ATOM 8302 O O . ARG B 1 461 ? 21.675 -2.376 6.822 1.00 15.64 447 ARG B O 1
ATOM 8310 N N . ILE B 1 462 ? 20.649 -3.248 5.073 1.00 14.44 448 ILE B N 1
ATOM 8311 C CA . ILE B 1 462 ? 20.184 -4.484 5.638 1.00 15.05 448 ILE B CA 1
ATOM 8312 C C . ILE B 1 462 ? 21.332 -5.252 6.210 1.00 16.18 448 ILE B C 1
ATOM 8313 O O . ILE B 1 462 ? 22.349 -5.302 5.651 1.00 16.21 448 ILE B O 1
ATOM 8318 N N . ASN B 1 463 ? 21.112 -5.758 7.407 1.00 15.23 449 ASN B N 1
ATOM 8319 C CA . ASN B 1 463 ? 22.134 -6.458 8.189 1.00 14.49 449 ASN B CA 1
ATOM 8320 C C . ASN B 1 463 ? 21.940 -7.951 8.426 1.00 15.01 449 ASN B C 1
ATOM 8321 O O . ASN B 1 463 ? 22.688 -8.538 9.157 1.00 18.89 449 ASN B O 1
ATOM 8326 N N . TYR B 1 464 ? 20.887 -8.504 7.845 1.00 15.92 450 TYR B N 1
ATOM 8327 C CA . TYR B 1 464 ? 20.580 -9.896 7.995 1.00 13.97 450 TYR B CA 1
ATOM 8328 C C . TYR B 1 464 ? 19.755 -10.392 6.821 1.00 14.66 450 TYR B C 1
ATOM 8329 O O . TYR B 1 464 ? 18.965 -9.697 6.318 1.00 16.78 450 TYR B O 1
ATOM 8338 N N . GLY B 1 465 ? 19.934 -11.643 6.483 1.00 18.30 451 GLY B N 1
ATOM 8339 C CA . GLY B 1 465 ? 19.162 -12.246 5.441 1.00 15.42 451 GLY B CA 1
ATOM 8340 C C . GLY B 1 465 ? 19.789 -12.156 4.065 1.00 17.50 451 GLY B C 1
ATOM 8341 O O . GLY B 1 465 ? 20.817 -11.627 3.887 1.00 17.14 451 GLY B O 1
ATOM 8342 N N . PRO B 1 466 ? 19.067 -12.702 3.124 1.00 16.26 452 PRO B N 1
ATOM 8343 C CA . PRO B 1 466 ? 19.522 -12.906 1.766 1.00 17.60 452 PRO B CA 1
ATOM 8344 C C . PRO B 1 466 ? 19.523 -11.635 0.912 1.00 17.85 452 PRO B C 1
ATOM 8345 O O . PRO B 1 466 ? 19.914 -11.670 -0.215 1.00 18.92 452 PRO B O 1
ATOM 8349 N N . PHE B 1 467 ? 19.045 -10.547 1.483 1.00 17.23 453 PHE B N 1
ATOM 8350 C CA . PHE B 1 467 ? 18.932 -9.296 0.788 1.00 15.27 453 PHE B CA 1
ATOM 8351 C C . PHE B 1 467 ? 19.997 -8.271 1.174 1.00 16.48 453 PHE B C 1
ATOM 8352 O O . PHE B 1 467 ? 19.871 -7.116 0.943 1.00 16.00 453 PHE B O 1
ATOM 8360 N N . VAL B 1 468 ? 21.047 -8.785 1.765 1.00 16.02 454 VAL B N 1
ATOM 8361 C CA . VAL B 1 468 ? 22.103 -8.007 2.300 1.00 16.39 454 VAL B CA 1
ATOM 8362 C C . VAL B 1 468 ? 22.863 -7.234 1.219 1.00 18.12 454 VAL B C 1
ATOM 8363 O O . VAL B 1 468 ? 23.486 -6.281 1.507 1.00 17.08 454 VAL B O 1
ATOM 8367 N N . VAL B 1 469 ? 22.779 -7.640 -0.038 1.00 18.62 455 VAL B N 1
ATOM 8368 C CA . VAL B 1 469 ? 23.461 -6.853 -1.056 1.00 20.17 455 VAL B CA 1
ATOM 8369 C C . VAL B 1 469 ? 22.539 -5.669 -1.404 1.00 20.53 455 VAL B C 1
ATOM 8370 O O . VAL B 1 469 ? 21.764 -5.711 -2.321 1.00 20.16 455 VAL B O 1
ATOM 8374 N N . ASP B 1 470 ? 22.661 -4.614 -0.604 1.00 17.82 456 ASP B N 1
ATOM 8375 C CA . ASP B 1 470 ? 21.660 -3.576 -0.475 1.00 17.59 456 ASP B CA 1
ATOM 8376 C C . ASP B 1 470 ? 22.267 -2.262 -0.922 1.00 20.07 456 ASP B C 1
ATOM 8377 O O . ASP B 1 470 ? 22.750 -1.510 -0.122 1.00 18.40 456 ASP B O 1
ATOM 8382 N N . TYR B 1 471 ? 22.273 -2.046 -2.225 1.00 16.94 457 TYR B N 1
ATOM 8383 C CA . TYR B 1 471 ? 22.650 -0.784 -2.789 1.00 19.91 457 TYR B CA 1
ATOM 8384 C C . TYR B 1 471 ? 21.659 0.276 -2.410 1.00 19.85 457 TYR B C 1
ATOM 8385 O O . TYR B 1 471 ? 20.506 0.018 -2.372 1.00 20.91 457 TYR B O 1
ATOM 8394 N N . LYS B 1 472 ? 22.135 1.476 -2.171 1.00 17.92 458 LYS B N 1
ATOM 8395 C CA . LYS B 1 472 ? 21.219 2.523 -1.757 1.00 16.42 458 LYS B CA 1
ATOM 8396 C C . LYS B 1 472 ? 21.181 3.695 -2.730 1.00 17.66 458 LYS B C 1
ATOM 8397 O O . LYS B 1 472 ? 22.096 3.919 -3.441 1.00 21.46 458 LYS B O 1
ATOM 8403 N N . GLY B 1 473 ? 20.111 4.434 -2.716 1.00 17.17 459 GLY B N 1
ATOM 8404 C CA . GLY B 1 473 ? 19.892 5.443 -3.700 1.00 17.16 459 GLY B CA 1
ATOM 8405 C C . GLY B 1 473 ? 18.879 4.967 -4.702 1.00 18.36 459 GLY B C 1
ATOM 8406 O O . GLY B 1 473 ? 17.841 4.543 -4.349 1.00 18.26 459 GLY B O 1
ATOM 8407 N N . ILE B 1 474 ? 19.213 5.121 -5.963 1.00 16.70 460 ILE B N 1
ATOM 8408 C CA . ILE B 1 474 ? 18.409 4.604 -7.050 1.00 17.06 460 ILE B CA 1
ATOM 8409 C C . ILE B 1 474 ? 19.230 3.534 -7.746 1.00 17.60 460 ILE B C 1
ATOM 8410 O O . ILE B 1 474 ? 20.289 3.806 -8.193 1.00 21.52 460 ILE B O 1
ATOM 8415 N N . THR B 1 475 ? 18.744 2.311 -7.743 1.00 16.28 461 THR B N 1
ATOM 8416 C CA . THR B 1 475 ? 19.538 1.186 -8.186 1.00 19.94 461 THR B CA 1
ATOM 8417 C C . THR B 1 475 ? 19.832 1.030 -9.673 1.00 19.60 461 THR B C 1
ATOM 8418 O O . THR B 1 475 ? 20.871 0.617 -10.038 1.00 19.94 461 THR B O 1
ATOM 8422 N N . GLU B 1 476 ? 18.819 1.267 -10.475 1.00 18.93 462 GLU B N 1
ATOM 8423 C CA . GLU B 1 476 ? 18.896 1.096 -11.922 1.00 18.88 462 GLU B CA 1
ATOM 8424 C C . GLU B 1 476 ? 18.530 2.290 -12.812 1.00 20.11 462 GLU B C 1
ATOM 8425 O O . GLU B 1 476 ? 19.216 2.580 -13.699 1.00 20.44 462 GLU B O 1
ATOM 8431 N N . GLY B 1 477 ? 17.398 2.908 -12.580 1.00 19.80 463 GLY B N 1
ATOM 8432 C CA . GLY B 1 477 ? 16.951 3.987 -13.423 1.00 18.06 463 GLY B CA 1
ATOM 8433 C C . GLY B 1 477 ? 15.747 4.716 -12.908 1.00 17.92 463 GLY B C 1
ATOM 8434 O O . GLY B 1 477 ? 15.152 4.318 -11.966 1.00 18.42 463 GLY B O 1
ATOM 8435 N N . VAL B 1 478 ? 15.379 5.774 -13.597 1.00 16.17 464 VAL B N 1
ATOM 8436 C CA . VAL B 1 478 ? 14.139 6.443 -13.338 1.00 16.81 464 VAL B CA 1
ATOM 8437 C C . VAL B 1 478 ? 13.447 6.549 -14.682 1.00 17.79 464 VAL B C 1
ATOM 8438 O O . VAL B 1 478 ? 14.062 6.938 -15.608 1.00 17.92 464 VAL B O 1
ATOM 8442 N N . ARG B 1 479 ? 12.181 6.226 -14.727 1.00 18.47 465 ARG B N 1
ATOM 8443 C CA . ARG B 1 479 ? 11.490 6.257 -15.988 1.00 20.43 465 ARG B CA 1
ATOM 8444 C C . ARG B 1 479 ? 10.139 6.902 -15.981 1.00 20.52 465 ARG B C 1
ATOM 8445 O O . ARG B 1 479 ? 9.445 6.936 -15.001 1.00 21.90 465 ARG B O 1
ATOM 8453 N N . LEU B 1 480 ? 9.802 7.435 -17.132 1.00 19.95 466 LEU B N 1
ATOM 8454 C CA . LEU B 1 480 ? 8.489 7.967 -17.381 1.00 19.51 466 LEU B CA 1
ATOM 8455 C C . LEU B 1 480 ? 7.803 6.997 -18.299 1.00 20.37 466 LEU B C 1
ATOM 8456 O O . LEU B 1 480 ? 8.189 6.850 -19.410 1.00 18.77 466 LEU B O 1
ATOM 8461 N N . GLY B 1 481 ? 6.801 6.337 -17.805 1.00 20.29 467 GLY B N 1
ATOM 8462 C CA . GLY B 1 481 ? 6.283 5.194 -18.502 1.00 23.61 467 GLY B CA 1
ATOM 8463 C C . GLY B 1 481 ? 7.391 4.175 -18.614 1.00 24.26 467 GLY B C 1
ATOM 8464 O O . GLY B 1 481 ? 7.937 3.790 -17.641 1.00 24.28 467 GLY B O 1
ATOM 8465 N N . ASN B 1 482 ? 7.719 3.785 -19.834 1.00 23.06 468 ASN B N 1
ATOM 8466 C CA . ASN B 1 482 ? 8.856 2.898 -20.069 1.00 25.52 468 ASN B CA 1
ATOM 8467 C C . ASN B 1 482 ? 10.151 3.612 -20.353 1.00 23.05 468 ASN B C 1
ATOM 8468 O O . ASN B 1 482 ? 11.157 2.993 -20.464 1.00 22.37 468 ASN B O 1
ATOM 8473 N N . GLN B 1 483 ? 10.103 4.916 -20.464 1.00 18.43 469 GLN B N 1
ATOM 8474 C CA . GLN B 1 483 ? 11.254 5.640 -20.928 1.00 20.27 469 GLN B CA 1
ATOM 8475 C C . GLN B 1 483 ? 12.161 6.013 -19.758 1.00 19.58 469 GLN B C 1
ATOM 8476 O O . GLN B 1 483 ? 11.800 6.797 -18.941 1.00 19.75 469 GLN B O 1
ATOM 8482 N N . PHE B 1 484 ? 13.324 5.410 -19.730 1.00 17.25 470 PHE B N 1
ATOM 8483 C CA . PHE B 1 484 ? 14.356 5.815 -18.844 1.00 17.75 470 PHE B CA 1
ATOM 8484 C C . PHE B 1 484 ? 14.842 7.227 -19.118 1.00 17.93 470 PHE B C 1
ATOM 8485 O O . PHE B 1 484 ? 14.984 7.574 -20.262 1.00 18.95 470 PHE B O 1
ATOM 8493 N N . LEU B 1 485 ? 15.175 7.968 -18.075 1.00 17.05 471 LEU B N 1
ATOM 8494 C CA . LEU B 1 485 ? 15.739 9.287 -18.236 1.00 19.82 471 LEU B CA 1
ATOM 8495 C C . LEU B 1 485 ? 17.239 9.206 -18.068 1.00 20.49 471 LEU B C 1
ATOM 8496 O O . LEU B 1 485 ? 17.712 8.572 -17.188 1.00 19.16 471 LEU B O 1
ATOM 8501 N N . PHE B 1 486 ? 17.965 9.882 -18.927 1.00 22.44 472 PHE B N 1
ATOM 8502 C CA . PHE B 1 486 ? 19.402 9.875 -18.874 1.00 24.15 472 PHE B CA 1
ATOM 8503 C C . PHE B 1 486 ? 20.003 11.308 -18.682 1.00 32.45 472 PHE B C 1
ATOM 8504 O O . PHE B 1 486 ? 19.331 12.275 -18.884 1.00 42.23 472 PHE B O 1
ATOM 8512 N N . ASP B 1 487 ? 21.252 11.384 -18.262 1.00 31.93 473 ASP B N 1
ATOM 8513 C CA . ASP B 1 487 ? 21.972 12.637 -18.031 1.00 28.86 473 ASP B CA 1
ATOM 8514 C C . ASP B 1 487 ? 21.573 13.214 -16.700 1.00 24.00 473 ASP B C 1
ATOM 8515 O O . ASP B 1 487 ? 20.875 14.147 -16.640 1.00 24.58 473 ASP B O 1
ATOM 8520 N N . TRP B 1 488 ? 21.940 12.507 -15.650 1.00 22.84 474 TRP B N 1
ATOM 8521 C CA . TRP B 1 488 ? 22.100 13.042 -14.339 1.00 19.38 474 TRP B CA 1
ATOM 8522 C C . TRP B 1 488 ? 23.218 13.837 -13.697 1.00 21.01 474 TRP B C 1
ATOM 8523 O O . TRP B 1 488 ? 24.338 13.698 -14.047 1.00 19.05 474 TRP B O 1
ATOM 8534 N N . THR B 1 489 ? 22.824 14.621 -12.712 1.00 21.11 475 THR B N 1
ATOM 8535 C CA . THR B 1 489 ? 23.712 15.291 -11.803 1.00 18.20 475 THR B CA 1
ATOM 8536 C C . THR B 1 489 ? 23.248 14.878 -10.438 1.00 19.61 475 THR B C 1
ATOM 8537 O O . THR B 1 489 ? 22.112 14.965 -10.168 1.00 17.95 475 THR B O 1
ATOM 8541 N N . VAL B 1 490 ? 24.175 14.433 -9.615 1.00 18.06 476 VAL B N 1
ATOM 8542 C CA . VAL B 1 490 ? 23.836 13.956 -8.297 1.00 17.81 476 VAL B CA 1
ATOM 8543 C C . VAL B 1 490 ? 24.636 14.688 -7.220 1.00 18.91 476 VAL B C 1
ATOM 8544 O O . VAL B 1 490 ? 25.714 15.085 -7.449 1.00 18.33 476 VAL B O 1
ATOM 8548 N N . TYR B 1 491 ? 24.014 14.884 -6.075 1.00 18.23 477 TYR B N 1
ATOM 8549 C CA . TYR B 1 491 ? 24.614 15.595 -5.000 1.00 19.19 477 TYR B CA 1
ATOM 8550 C C . TYR B 1 491 ? 24.576 14.738 -3.734 1.00 17.37 477 TYR B C 1
ATOM 8551 O O . TYR B 1 491 ? 23.606 14.646 -3.083 1.00 17.32 477 TYR B O 1
ATOM 8560 N N . PRO B 1 492 ? 25.682 14.100 -3.443 1.00 17.35 478 PRO B N 1
ATOM 8561 C CA . PRO B 1 492 ? 25.751 13.283 -2.262 1.00 15.99 478 PRO B CA 1
ATOM 8562 C C . PRO B 1 492 ? 25.713 14.156 -0.997 1.00 18.94 478 PRO B C 1
ATOM 8563 O O . PRO B 1 492 ? 26.339 15.153 -0.956 1.00 19.76 478 PRO B O 1
ATOM 8567 N N . LEU B 1 493 ? 24.948 13.737 -0.011 1.00 18.44 479 LEU B N 1
ATOM 8568 C CA . LEU B 1 493 ? 24.725 14.488 1.191 1.00 18.12 479 LEU B CA 1
ATOM 8569 C C . LEU B 1 493 ? 24.925 13.637 2.449 1.00 17.47 479 LEU B C 1
ATOM 8570 O O . LEU B 1 493 ? 24.017 13.287 3.081 1.00 19.43 479 LEU B O 1
ATOM 8575 N N . PRO B 1 494 ? 26.162 13.373 2.774 1.00 18.94 480 PRO B N 1
ATOM 8576 C CA . PRO B 1 494 ? 26.527 12.649 3.972 1.00 19.63 480 PRO B CA 1
ATOM 8577 C C . PRO B 1 494 ? 26.352 13.456 5.276 1.00 20.90 480 PRO B C 1
ATOM 8578 O O . PRO B 1 494 ? 26.454 12.891 6.330 1.00 19.87 480 PRO B O 1
ATOM 8582 N N . LEU B 1 495 ? 26.189 14.763 5.132 1.00 17.34 481 LEU B N 1
ATOM 8583 C CA . LEU B 1 495 ? 25.962 15.695 6.192 1.00 18.48 481 LEU B CA 1
ATOM 8584 C C . LEU B 1 495 ? 27.063 15.672 7.251 1.00 22.49 481 LEU B C 1
ATOM 8585 O O . LEU B 1 495 ? 26.774 15.763 8.395 1.00 25.31 481 LEU B O 1
ATOM 8590 N N . LYS B 1 496 ? 28.295 15.450 6.848 1.00 20.20 482 LYS B N 1
ATOM 8591 C CA . LYS B 1 496 ? 29.420 15.492 7.756 1.00 24.50 482 LYS B CA 1
ATOM 8592 C C . LYS B 1 496 ? 29.787 16.885 8.280 1.00 26.43 482 LYS B C 1
ATOM 8593 O O . LYS B 1 496 ? 30.289 17.010 9.347 1.00 26.23 482 LYS B O 1
ATOM 8599 N N . ASP B 1 497 ? 29.622 17.902 7.447 1.00 25.07 483 ASP B N 1
ATOM 8600 C CA . ASP B 1 497 ? 30.035 19.245 7.814 1.00 26.07 483 ASP B CA 1
ATOM 8601 C C . ASP B 1 497 ? 29.050 20.289 7.321 1.00 25.31 483 ASP B C 1
ATOM 8602 O O . ASP B 1 497 ? 29.031 20.583 6.177 1.00 26.84 483 ASP B O 1
ATOM 8607 N N . LEU B 1 498 ? 28.237 20.839 8.208 1.00 22.32 484 LEU B N 1
ATOM 8608 C CA . LEU B 1 498 ? 27.208 21.756 7.862 1.00 21.89 484 LEU B CA 1
ATOM 8609 C C . LEU B 1 498 ? 27.650 23.190 8.144 1.00 21.27 484 LEU B C 1
ATOM 8610 O O . LEU B 1 498 ? 26.872 24.063 8.121 1.00 21.84 484 LEU B O 1
ATOM 8615 N N . SER B 1 499 ? 28.915 23.399 8.398 1.00 23.41 485 SER B N 1
ATOM 8616 C CA . SER B 1 499 ? 29.361 24.729 8.751 1.00 25.67 485 SER B CA 1
ATOM 8617 C C . SER B 1 499 ? 29.145 25.758 7.616 1.00 29.81 485 SER B C 1
ATOM 8618 O O . SER B 1 499 ? 29.024 26.926 7.844 1.00 28.62 485 SER B O 1
ATOM 8621 N N . SER B 1 500 ? 29.057 25.304 6.384 1.00 29.68 486 SER B N 1
ATOM 8622 C CA . SER B 1 500 ? 28.925 26.207 5.279 1.00 32.35 486 SER B CA 1
ATOM 8623 C C . SER B 1 500 ? 27.505 26.542 4.924 1.00 32.37 486 SER B C 1
ATOM 8624 O O . SER B 1 500 ? 27.253 27.224 3.958 1.00 34.27 486 SER B O 1
ATOM 8627 N N . LEU B 1 501 ? 26.566 26.063 5.696 1.00 27.26 487 LEU B N 1
ATOM 8628 C CA . LEU B 1 501 ? 25.215 26.341 5.378 1.00 26.13 487 LEU B CA 1
ATOM 8629 C C . LEU B 1 501 ? 24.980 27.831 5.480 1.00 28.12 487 LEU B C 1
ATOM 8630 O O . LEU B 1 501 ? 25.632 28.482 6.225 1.00 29.69 487 LEU B O 1
ATOM 8635 N N . GLU B 1 502 ? 24.030 28.349 4.730 1.00 29.62 488 GLU B N 1
ATOM 8636 C CA . GLU B 1 502 ? 23.675 29.729 4.817 1.00 31.82 488 GLU B CA 1
ATOM 8637 C C . GLU B 1 502 ? 22.286 29.877 5.338 1.00 31.63 488 GLU B C 1
ATOM 8638 O O . GLU B 1 502 ? 21.364 29.754 4.609 1.00 32.24 488 GLU B O 1
ATOM 8644 N N . PHE B 1 503 ? 22.162 30.164 6.618 1.00 31.77 489 PHE B N 1
ATOM 8645 C CA . PHE B 1 503 ? 20.884 30.233 7.296 1.00 33.10 489 PHE B CA 1
ATOM 8646 C C . PHE B 1 503 ? 20.180 31.583 7.169 1.00 36.98 489 PHE B C 1
ATOM 8647 O O . PHE B 1 503 ? 20.817 32.586 7.119 1.00 38.76 489 PHE B O 1
ATOM 8655 N N . THR B 1 504 ? 18.860 31.576 7.132 1.00 38.10 490 THR B N 1
ATOM 8656 C CA . THR B 1 504 ? 18.097 32.752 6.814 1.00 40.07 490 THR B CA 1
ATOM 8657 C C . THR B 1 504 ? 16.814 32.822 7.602 1.00 41.78 490 THR B C 1
ATOM 8658 O O . THR B 1 504 ? 16.328 31.856 8.048 1.00 37.65 490 THR B O 1
ATOM 8662 N N . ALA B 1 505 ? 16.283 34.017 7.742 1.00 43.05 491 ALA B N 1
ATOM 8663 C CA . ALA B 1 505 ? 15.063 34.197 8.485 1.00 46.18 491 ALA B CA 1
ATOM 8664 C C . ALA B 1 505 ? 13.889 34.002 7.547 1.00 47.37 491 ALA B C 1
ATOM 8665 O O . ALA B 1 505 ? 12.759 34.128 7.921 1.00 45.87 491 ALA B O 1
ATOM 8667 N N . ASP B 1 506 ? 14.184 33.710 6.299 1.00 48.20 492 ASP B N 1
ATOM 8668 C CA . ASP B 1 506 ? 13.112 33.545 5.327 1.00 50.89 492 ASP B CA 1
ATOM 8669 C C . ASP B 1 506 ? 12.212 32.362 5.666 1.00 50.94 492 ASP B C 1
ATOM 8670 O O . ASP B 1 506 ? 12.636 31.442 6.315 1.00 52.21 492 ASP B O 1
ATOM 8675 N N . GLU B 1 507 ? 10.967 32.409 5.224 1.00 49.33 493 GLU B N 1
ATOM 8676 C CA . GLU B 1 507 ? 10.011 31.362 5.509 1.00 47.73 493 GLU B CA 1
ATOM 8677 C C . GLU B 1 507 ? 10.286 30.030 4.786 1.00 44.12 493 GLU B C 1
ATOM 8678 O O . GLU B 1 507 ? 10.925 29.983 3.775 1.00 42.22 493 GLU B O 1
ATOM 8684 N N . VAL B 1 508 ? 9.854 28.948 5.421 1.00 39.58 494 VAL B N 1
ATOM 8685 C CA . VAL B 1 508 ? 10.147 27.612 4.936 1.00 36.17 494 VAL B CA 1
ATOM 8686 C C . VAL B 1 508 ? 8.930 27.050 4.236 1.00 36.28 494 VAL B C 1
ATOM 8687 O O . VAL B 1 508 ? 7.845 27.629 4.294 1.00 36.65 494 VAL B O 1
ATOM 8691 N N . LYS B 1 509 ? 9.109 25.918 3.571 1.00 33.50 495 LYS B N 1
ATOM 8692 C CA . LYS B 1 509 ? 8.017 25.316 2.859 1.00 30.83 495 LYS B CA 1
ATOM 8693 C C . LYS B 1 509 ? 7.724 23.910 3.293 1.00 29.50 495 LYS B C 1
ATOM 8694 O O . LYS B 1 509 ? 8.589 23.122 3.374 1.00 25.68 495 LYS B O 1
ATOM 8700 N N . GLU B 1 510 ? 6.470 23.594 3.494 1.00 27.95 496 GLU B N 1
ATOM 8701 C CA . GLU B 1 510 ? 6.115 22.248 3.775 1.00 29.77 496 GLU B CA 1
ATOM 8702 C C . GLU B 1 510 ? 6.467 21.326 2.597 1.00 28.47 496 GLU B C 1
ATOM 8703 O O . GLU B 1 510 ? 6.440 21.704 1.474 1.00 28.31 496 GLU B O 1
ATOM 8709 N N . ASN B 1 511 ? 6.855 20.123 2.955 1.00 25.37 497 ASN B N 1
ATOM 8710 C CA . ASN B 1 511 ? 7.247 19.065 2.058 1.00 24.58 497 ASN B CA 1
ATOM 8711 C C . ASN B 1 511 ? 8.566 19.283 1.361 1.00 21.54 497 ASN B C 1
ATOM 8712 O O . ASN B 1 511 ? 8.873 18.574 0.482 1.00 21.94 497 ASN B O 1
ATOM 8717 N N . PHE B 1 512 ? 9.331 20.260 1.809 1.00 20.38 498 PHE B N 1
ATOM 8718 C CA . PHE B 1 512 ? 10.686 20.476 1.349 1.00 20.90 498 PHE B CA 1
ATOM 8719 C C . PHE B 1 512 ? 11.622 20.381 2.548 1.00 20.65 498 PHE B C 1
ATOM 8720 O O . PHE B 1 512 ? 11.334 20.950 3.522 1.00 22.77 498 PHE B O 1
ATOM 8728 N N . PRO B 1 513 ? 12.724 19.683 2.463 1.00 21.23 499 PRO B N 1
ATOM 8729 C CA . PRO B 1 513 ? 13.571 19.592 3.646 1.00 18.91 499 PRO B CA 1
ATOM 8730 C C . PRO B 1 513 ? 14.229 20.925 3.987 1.00 20.58 499 PRO B C 1
ATOM 8731 O O . PRO B 1 513 ? 14.750 21.546 3.089 1.00 21.07 499 PRO B O 1
ATOM 8735 N N . TYR B 1 514 ? 14.221 21.310 5.254 1.00 16.22 500 TYR B N 1
ATOM 8736 C CA . TYR B 1 514 ? 14.973 22.461 5.729 1.00 18.37 500 TYR B CA 1
ATOM 8737 C C . TYR B 1 514 ? 15.834 22.120 6.925 1.00 20.46 500 TYR B C 1
ATOM 8738 O O . TYR B 1 514 ? 15.391 21.376 7.743 1.00 21.64 500 TYR B O 1
ATOM 8747 N N . PHE B 1 515 ? 17.024 22.673 6.994 1.00 18.53 501 PHE B N 1
ATOM 8748 C CA . PHE B 1 515 ? 17.788 22.733 8.214 1.00 21.44 501 PHE B CA 1
ATOM 8749 C C . PHE B 1 515 ? 17.280 23.898 9.094 1.00 22.41 501 PHE B C 1
ATOM 8750 O O . PHE B 1 515 ? 17.066 24.966 8.644 1.00 21.42 501 PHE B O 1
ATOM 8758 N N . HIS B 1 516 ? 17.102 23.642 10.358 1.00 21.86 502 HIS B N 1
ATOM 8759 C CA . HIS B 1 516 ? 16.712 24.639 11.311 1.00 21.61 502 HIS B CA 1
ATOM 8760 C C . HIS B 1 516 ? 17.787 24.794 12.373 1.00 21.38 502 HIS B C 1
ATOM 8761 O O . HIS B 1 516 ? 18.285 23.838 12.856 1.00 20.43 502 HIS B O 1
ATOM 8768 N N . LYS B 1 517 ? 18.129 26.016 12.694 1.00 20.69 503 LYS B N 1
ATOM 8769 C CA . LYS B 1 517 ? 19.166 26.226 13.689 1.00 23.61 503 LYS B CA 1
ATOM 8770 C C . LYS B 1 517 ? 18.749 27.074 14.888 1.00 23.76 503 LYS B C 1
ATOM 8771 O O . LYS B 1 517 ? 18.049 28.007 14.732 1.00 24.42 503 LYS B O 1
ATOM 8777 N N . GLY B 1 518 ? 19.238 26.698 16.053 1.00 26.54 504 GLY B N 1
ATOM 8778 C CA . GLY B 1 518 ? 18.899 27.289 17.330 1.00 26.73 504 GLY B CA 1
ATOM 8779 C C . GLY B 1 518 ? 20.065 27.187 18.315 1.00 28.27 504 GLY B C 1
ATOM 8780 O O . GLY B 1 518 ? 21.007 26.496 18.045 1.00 29.01 504 GLY B O 1
ATOM 8781 N N . ILE B 1 519 ? 19.977 27.902 19.425 1.00 27.78 505 ILE B N 1
ATOM 8782 C CA . ILE B 1 519 ? 20.978 27.857 20.475 1.00 26.30 505 ILE B CA 1
ATOM 8783 C C . ILE B 1 519 ? 20.389 27.295 21.749 1.00 25.78 505 ILE B C 1
ATOM 8784 O O . ILE B 1 519 ? 19.349 27.724 22.179 1.00 24.40 505 ILE B O 1
ATOM 8789 N N . LEU B 1 520 ? 21.086 26.329 22.323 1.00 23.84 506 LEU B N 1
ATOM 8790 C CA . LEU B 1 520 ? 20.789 25.831 23.634 1.00 25.67 506 LEU B CA 1
ATOM 8791 C C . LEU B 1 520 ? 21.872 26.333 24.546 1.00 26.11 506 LEU B C 1
ATOM 8792 O O . LEU B 1 520 ? 23.030 26.156 24.312 1.00 24.88 506 LEU B O 1
ATOM 8797 N N . THR B 1 521 ? 21.437 26.959 25.609 1.00 28.42 507 THR B N 1
ATOM 8798 C CA . THR B 1 521 ? 22.351 27.563 26.528 1.00 29.69 507 THR B CA 1
ATOM 8799 C C . THR B 1 521 ? 22.407 26.663 27.723 1.00 27.63 507 THR B C 1
ATOM 8800 O O . THR B 1 521 ? 21.410 26.316 28.243 1.00 27.09 507 THR B O 1
ATOM 8804 N N . VAL B 1 522 ? 23.599 26.265 28.109 1.00 27.35 508 VAL B N 1
ATOM 8805 C CA . VAL B 1 522 ? 23.796 25.273 29.146 1.00 28.31 508 VAL B CA 1
ATOM 8806 C C . VAL B 1 522 ? 24.682 25.792 30.268 1.00 28.30 508 VAL B C 1
ATOM 8807 O O . VAL B 1 522 ? 25.761 26.203 30.006 1.00 26.81 508 VAL B O 1
ATOM 8811 N N . ASP B 1 523 ? 24.179 25.790 31.483 1.00 28.95 509 ASP B N 1
ATOM 8812 C CA . ASP B 1 523 ? 24.978 26.162 32.615 1.00 30.04 509 ASP B CA 1
ATOM 8813 C C . ASP B 1 523 ? 26.048 25.171 32.948 1.00 31.06 509 ASP B C 1
ATOM 8814 O O . ASP B 1 523 ? 27.178 25.524 33.126 1.00 30.86 509 ASP B O 1
ATOM 8819 N N . LYS B 1 524 ? 25.652 23.915 33.028 1.00 28.20 510 LYS B N 1
ATOM 8820 C CA . LYS B 1 524 ? 26.571 22.810 33.099 1.00 29.45 510 LYS B CA 1
ATOM 8821 C C . LYS B 1 524 ? 26.043 21.611 32.304 1.00 26.50 510 LYS B C 1
ATOM 8822 O O . LYS B 1 524 ? 24.930 21.272 32.447 1.00 24.91 510 LYS B O 1
ATOM 8828 N N . ALA B 1 525 ? 26.892 20.972 31.521 1.00 24.97 511 ALA B N 1
ATOM 8829 C CA . ALA B 1 525 ? 26.482 19.854 30.666 1.00 24.09 511 ALA B CA 1
ATOM 8830 C C . ALA B 1 525 ? 25.967 18.683 31.488 1.00 24.42 511 ALA B C 1
ATOM 8831 O O . ALA B 1 525 ? 26.463 18.417 32.528 1.00 25.55 511 ALA B O 1
ATOM 8833 N N . ALA B 1 526 ? 24.941 18.025 30.984 1.00 21.64 512 ALA B N 1
ATOM 8834 C CA . ALA B 1 526 ? 24.285 16.920 31.624 1.00 20.05 512 ALA B CA 1
ATOM 8835 C C . ALA B 1 526 ? 23.611 16.115 30.527 1.00 19.33 512 ALA B C 1
ATOM 8836 O O . ALA B 1 526 ? 23.386 16.650 29.528 1.00 21.76 512 ALA B O 1
ATOM 8838 N N . ASP B 1 527 ? 23.286 14.858 30.764 1.00 18.85 513 ASP B N 1
ATOM 8839 C CA . ASP B 1 527 ? 22.532 14.096 29.813 1.00 19.87 513 ASP B CA 1
ATOM 8840 C C . ASP B 1 527 ? 21.152 14.697 29.659 1.00 19.55 513 ASP B C 1
ATOM 8841 O O . ASP B 1 527 ? 20.569 15.171 30.572 1.00 22.47 513 ASP B O 1
ATOM 8846 N N . THR B 1 528 ? 20.626 14.628 28.470 1.00 17.59 514 THR B N 1
ATOM 8847 C CA . THR B 1 528 ? 19.314 15.187 28.214 1.00 19.25 514 THR B CA 1
ATOM 8848 C C . THR B 1 528 ? 18.685 14.518 26.990 1.00 18.50 514 THR B C 1
ATOM 8849 O O . THR B 1 528 ? 19.356 13.818 26.308 1.00 21.08 514 THR B O 1
ATOM 8853 N N . PHE B 1 529 ? 17.420 14.769 26.736 1.00 16.62 515 PHE B N 1
ATOM 8854 C CA . PHE B 1 529 ? 16.725 14.137 25.636 1.00 19.21 515 PHE B CA 1
ATOM 8855 C C . PHE B 1 529 ? 15.933 15.139 24.796 1.00 20.72 515 PHE B C 1
ATOM 8856 O O . PHE B 1 529 ? 15.215 15.894 25.334 1.00 22.45 515 PHE B O 1
ATOM 8864 N N . ILE B 1 530 ? 16.031 15.094 23.485 1.00 18.41 516 ILE B N 1
ATOM 8865 C CA . ILE B 1 530 ? 15.272 16.013 22.708 1.00 17.54 516 ILE B CA 1
ATOM 8866 C C . ILE B 1 530 ? 13.927 15.452 22.344 1.00 18.72 516 ILE B C 1
ATOM 8867 O O . ILE B 1 530 ? 13.855 14.425 21.788 1.00 20.12 516 ILE B O 1
ATOM 8872 N N . ASP B 1 531 ? 12.869 16.155 22.674 1.00 19.98 517 ASP B N 1
ATOM 8873 C CA . ASP B 1 531 ? 11.542 15.674 22.344 1.00 21.46 517 ASP B CA 1
ATOM 8874 C C . ASP B 1 531 ? 11.178 16.118 20.960 1.00 20.26 517 ASP B C 1
ATOM 8875 O O . ASP B 1 531 ? 10.982 17.249 20.700 1.00 20.66 517 ASP B O 1
ATOM 8880 N N . LEU B 1 532 ? 11.102 15.159 20.086 1.00 20.95 518 LEU B N 1
ATOM 8881 C CA . LEU B 1 532 ? 10.847 15.428 18.695 1.00 19.86 518 LEU B CA 1
ATOM 8882 C C . LEU B 1 532 ? 9.412 15.102 18.207 1.00 21.58 518 LEU B C 1
ATOM 8883 O O . LEU B 1 532 ? 9.171 15.008 17.055 1.00 20.76 518 LEU B O 1
ATOM 8888 N N . SER B 1 533 ? 8.502 14.929 19.148 1.00 18.26 519 SER B N 1
ATOM 8889 C CA . SER B 1 533 ? 7.205 14.416 18.879 1.00 19.22 519 SER B CA 1
ATOM 8890 C C . SER B 1 533 ? 6.398 15.344 17.961 1.00 18.74 519 SER B C 1
ATOM 8891 O O . SER B 1 533 ? 5.519 14.920 17.294 1.00 19.73 519 SER B O 1
ATOM 8894 N N . GLU B 1 534 ? 6.683 16.624 18.035 1.00 19.61 520 GLU B N 1
ATOM 8895 C CA . GLU B 1 534 ? 5.978 17.610 17.258 1.00 22.44 520 GLU B CA 1
ATOM 8896 C C . GLU B 1 534 ? 6.337 17.567 15.770 1.00 22.55 520 GLU B C 1
ATOM 8897 O O . GLU B 1 534 ? 5.644 18.082 14.967 1.00 23.43 520 GLU B O 1
ATOM 8903 N N . TRP B 1 535 ? 7.486 17.023 15.477 1.00 20.45 521 TRP B N 1
ATOM 8904 C CA . TRP B 1 535 ? 8.038 17.061 14.158 1.00 18.58 521 TRP B CA 1
ATOM 8905 C C . TRP B 1 535 ? 7.721 15.762 13.443 1.00 20.61 521 TRP B C 1
ATOM 8906 O O . TRP B 1 535 ? 7.111 14.939 14.013 1.00 19.64 521 TRP B O 1
ATOM 8917 N N . THR B 1 536 ? 8.146 15.636 12.182 1.00 18.39 522 THR B N 1
ATOM 8918 C CA . THR B 1 536 ? 7.739 14.502 11.381 1.00 17.81 522 THR B CA 1
ATOM 8919 C C . THR B 1 536 ? 8.806 13.484 11.007 1.00 18.79 522 THR B C 1
ATOM 8920 O O . THR B 1 536 ? 8.661 12.355 11.298 1.00 17.80 522 THR B O 1
ATOM 8924 N N . LYS B 1 537 ? 9.825 13.900 10.288 1.00 16.63 523 LYS B N 1
ATOM 8925 C CA . LYS B 1 537 ? 10.892 12.991 9.981 1.00 17.83 523 LYS B CA 1
ATOM 8926 C C . LYS B 1 537 ? 12.144 13.774 9.745 1.00 16.88 523 LYS B C 1
ATOM 8927 O O . LYS B 1 537 ? 12.080 14.777 9.169 1.00 17.73 523 LYS B O 1
ATOM 8933 N N . GLY B 1 538 ? 13.272 13.266 10.190 1.00 17.23 524 GLY B N 1
ATOM 8934 C CA . GLY B 1 538 ? 14.513 13.995 10.071 1.00 17.30 524 GLY B CA 1
ATOM 8935 C C . GLY B 1 538 ? 15.703 13.512 10.858 1.00 16.07 524 GLY B C 1
ATOM 8936 O O . GLY B 1 538 ? 15.764 12.394 11.238 1.00 17.89 524 GLY B O 1
ATOM 8937 N N . VAL B 1 539 ? 16.654 14.404 11.061 1.00 17.29 525 VAL B N 1
ATOM 8938 C CA . VAL B 1 539 ? 17.883 14.122 11.780 1.00 15.10 525 VAL B CA 1
ATOM 8939 C C . VAL B 1 539 ? 18.253 15.364 12.613 1.00 15.70 525 VAL B C 1
ATOM 8940 O O . VAL B 1 539 ? 17.879 16.409 12.287 1.00 17.82 525 VAL B O 1
ATOM 8944 N N . VAL B 1 540 ? 18.997 15.178 13.671 1.00 16.05 526 VAL B N 1
ATOM 8945 C CA . VAL B 1 540 ? 19.455 16.261 14.534 1.00 13.85 526 VAL B CA 1
ATOM 8946 C C . VAL B 1 540 ? 20.948 16.201 14.846 1.00 14.52 526 VAL B C 1
ATOM 8947 O O . VAL B 1 540 ? 21.467 15.158 15.057 1.00 15.53 526 VAL B O 1
ATOM 8951 N N . PHE B 1 541 ? 21.579 17.362 14.916 1.00 15.42 527 PHE B N 1
ATOM 8952 C CA . PHE B 1 541 ? 22.975 17.502 15.234 1.00 18.17 527 PHE B CA 1
ATOM 8953 C C . PHE B 1 541 ? 23.108 18.435 16.451 1.00 18.34 527 PHE B C 1
ATOM 8954 O O . PHE B 1 541 ? 22.466 19.421 16.502 1.00 18.93 527 PHE B O 1
ATOM 8962 N N . VAL B 1 542 ? 23.953 18.049 17.391 1.00 17.70 528 VAL B N 1
ATOM 8963 C CA . VAL B 1 542 ? 24.310 18.864 18.505 1.00 18.87 528 VAL B CA 1
ATOM 8964 C C . VAL B 1 542 ? 25.791 19.145 18.501 1.00 18.16 528 VAL B C 1
ATOM 8965 O O . VAL B 1 542 ? 26.553 18.294 18.688 1.00 20.63 528 VAL B O 1
ATOM 8969 N N . ASN B 1 543 ? 26.137 20.393 18.272 1.00 20.24 529 ASN B N 1
ATOM 8970 C CA . ASN B 1 543 ? 27.500 20.840 18.171 1.00 21.77 529 ASN B CA 1
ATOM 8971 C C . ASN B 1 543 ? 28.231 20.009 17.145 1.00 22.48 529 ASN B C 1
ATOM 8972 O O . ASN B 1 543 ? 29.358 19.684 17.327 1.00 21.31 529 ASN B O 1
ATOM 8977 N N . GLY B 1 544 ? 27.537 19.695 16.086 1.00 19.95 530 GLY B N 1
ATOM 8978 C CA . GLY B 1 544 ? 28.101 18.918 15.030 1.00 19.82 530 GLY B CA 1
ATOM 8979 C C . GLY B 1 544 ? 28.008 17.420 15.220 1.00 21.63 530 GLY B C 1
ATOM 8980 O O . GLY B 1 544 ? 28.406 16.714 14.377 1.00 21.19 530 GLY B O 1
ATOM 8981 N N . HIS B 1 545 ? 27.498 16.953 16.351 1.00 20.00 531 HIS B N 1
ATOM 8982 C CA . HIS B 1 545 ? 27.383 15.525 16.595 1.00 20.16 531 HIS B CA 1
ATOM 8983 C C . HIS B 1 545 ? 26.046 15.037 16.091 1.00 19.21 531 HIS B C 1
ATOM 8984 O O . HIS B 1 545 ? 25.044 15.470 16.534 1.00 19.18 531 HIS B O 1
ATOM 8991 N N . HIS B 1 546 ? 26.069 14.084 15.193 1.00 17.99 532 HIS B N 1
ATOM 8992 C CA . HIS B 1 546 ? 24.852 13.579 14.614 1.00 17.30 532 HIS B CA 1
ATOM 8993 C C . HIS B 1 546 ? 24.189 12.579 15.550 1.00 18.16 532 HIS B C 1
ATOM 8994 O O . HIS B 1 546 ? 24.659 11.521 15.689 1.00 17.27 532 HIS B O 1
ATOM 9001 N N . LEU B 1 547 ? 23.084 12.963 16.160 1.00 17.33 533 LEU B N 1
ATOM 9002 C CA . LEU B 1 547 ? 22.378 12.140 17.133 1.00 16.14 533 LEU B CA 1
ATOM 9003 C C . LEU B 1 547 ? 21.724 10.882 16.619 1.00 17.10 533 LEU B C 1
ATOM 9004 O O . LEU B 1 547 ? 21.488 9.985 17.381 1.00 17.40 533 LEU B O 1
ATOM 9009 N N . GLY B 1 548 ? 21.335 10.932 15.360 1.00 15.63 534 GLY B N 1
ATOM 9010 C CA . GLY B 1 548 ? 20.504 9.925 14.742 1.00 15.25 534 GLY B CA 1
ATOM 9011 C C . GLY B 1 548 ? 19.259 10.496 14.103 1.00 17.89 534 GLY B C 1
ATOM 9012 O O . GLY B 1 548 ? 19.172 11.653 13.961 1.00 19.27 534 GLY B O 1
ATOM 9013 N N . ARG B 1 549 ? 18.328 9.619 13.765 1.00 17.45 535 ARG B N 1
ATOM 9014 C CA . ARG B 1 549 ? 17.093 9.911 13.109 1.00 14.87 535 ARG B CA 1
ATOM 9015 C C . ARG B 1 549 ? 15.916 9.961 14.048 1.00 17.09 535 ARG B C 1
ATOM 9016 O O . ARG B 1 549 ? 15.933 9.322 15.062 1.00 19.10 535 ARG B O 1
ATOM 9024 N N . TYR B 1 550 ? 14.899 10.712 13.658 1.00 15.99 536 TYR B N 1
ATOM 9025 C CA . TYR B 1 550 ? 13.643 10.732 14.358 1.00 17.22 536 TYR B CA 1
ATOM 9026 C C . TYR B 1 550 ? 12.530 10.564 13.315 1.00 17.77 536 TYR B C 1
ATOM 9027 O O . TYR B 1 550 ? 12.723 10.859 12.185 1.00 15.45 536 TYR B O 1
ATOM 9036 N N . TRP B 1 551 ? 11.406 10.043 13.760 1.00 17.48 537 TRP B N 1
ATOM 9037 C CA . TRP B 1 551 ? 10.253 9.887 12.941 1.00 17.96 537 TRP B CA 1
ATOM 9038 C C . TRP B 1 551 ? 9.045 9.762 13.864 1.00 19.28 537 TRP B C 1
ATOM 9039 O O . TRP B 1 551 ? 9.033 9.005 14.752 1.00 17.44 537 TRP B O 1
ATOM 9050 N N . GLU B 1 552 ? 8.012 10.486 13.522 1.00 18.65 538 GLU B N 1
ATOM 9051 C CA . GLU B 1 552 ? 6.813 10.598 14.294 1.00 20.07 538 GLU B CA 1
ATOM 9052 C C . GLU B 1 552 ? 6.075 9.280 14.450 1.00 18.08 538 GLU B C 1
ATOM 9053 O O . GLU B 1 552 ? 5.258 9.152 15.306 1.00 19.45 538 GLU B O 1
ATOM 9059 N N . ILE B 1 553 ? 6.350 8.333 13.574 1.00 18.42 539 ILE B N 1
ATOM 9060 C CA . ILE B 1 553 ? 5.686 7.045 13.612 1.00 19.15 539 ILE B CA 1
ATOM 9061 C C . ILE B 1 553 ? 6.133 6.159 14.810 1.00 20.34 539 ILE B C 1
ATOM 9062 O O . ILE B 1 553 ? 5.526 5.203 15.089 1.00 17.83 539 ILE B O 1
ATOM 9067 N N . GLY B 1 554 ? 7.205 6.560 15.481 1.00 18.85 540 GLY B N 1
ATOM 9068 C CA . GLY B 1 554 ? 7.653 5.906 16.680 1.00 19.18 540 GLY B CA 1
ATOM 9069 C C . GLY B 1 554 ? 8.317 4.589 16.438 1.00 20.58 540 GLY B C 1
ATOM 9070 O O . GLY B 1 554 ? 8.665 4.278 15.345 1.00 20.15 540 GLY B O 1
ATOM 9071 N N . PRO B 1 555 ? 8.421 3.789 17.472 1.00 16.70 541 PRO B N 1
ATOM 9072 C CA . PRO B 1 555 ? 7.961 4.075 18.829 1.00 17.99 541 PRO B CA 1
ATOM 9073 C C . PRO B 1 555 ? 8.749 5.160 19.582 1.00 17.83 541 PRO B C 1
ATOM 9074 O O . PRO B 1 555 ? 8.201 5.769 20.402 1.00 17.47 541 PRO B O 1
ATOM 9078 N N . GLN B 1 556 ? 10.014 5.316 19.281 1.00 16.06 542 GLN B N 1
ATOM 9079 C CA . GLN B 1 556 ? 10.868 6.325 19.875 1.00 17.31 542 GLN B CA 1
ATOM 9080 C C . GLN B 1 556 ? 10.415 7.720 19.480 1.00 17.03 542 GLN B C 1
ATOM 9081 O O . GLN B 1 556 ? 10.120 7.936 18.356 1.00 16.28 542 GLN B O 1
ATOM 9087 N N . GLN B 1 557 ? 10.356 8.640 20.431 1.00 15.37 543 GLN B N 1
ATOM 9088 C CA . GLN B 1 557 ? 9.993 10.004 20.154 1.00 15.89 543 GLN B CA 1
ATOM 9089 C C . GLN B 1 557 ? 11.020 11.032 20.682 1.00 16.39 543 GLN B C 1
ATOM 9090 O O . GLN B 1 557 ? 10.903 12.172 20.446 1.00 18.41 543 GLN B O 1
ATOM 9096 N N . THR B 1 558 ? 12.036 10.575 21.378 1.00 16.65 544 THR B N 1
ATOM 9097 C CA . THR B 1 558 ? 13.062 11.478 21.838 1.00 16.70 544 THR B CA 1
ATOM 9098 C C . THR B 1 558 ? 14.393 10.945 21.412 1.00 16.40 544 THR B C 1
ATOM 9099 O O . THR B 1 558 ? 14.555 9.795 21.307 1.00 21.08 544 THR B O 1
ATOM 9103 N N . LEU B 1 559 ? 15.334 11.900 21.328 1.00 18.52 545 LEU B N 1
ATOM 9104 C CA . LEU B 1 559 ? 16.753 11.713 21.006 1.00 18.75 545 LEU B CA 1
ATOM 9105 C C . LEU B 1 559 ? 17.759 12.167 22.102 1.00 17.25 545 LEU B C 1
ATOM 9106 O O . LEU B 1 559 ? 17.915 13.347 22.417 1.00 17.49 545 LEU B O 1
ATOM 9111 N N . TYR B 1 560 ? 18.356 11.060 22.571 1.00 15.71 546 TYR B N 1
ATOM 9112 C CA . TYR B 1 560 ? 19.440 10.998 23.512 1.00 15.85 546 TYR B CA 1
ATOM 9113 C C . TYR B 1 560 ? 20.640 11.754 23.020 1.00 18.22 546 TYR B C 1
ATOM 9114 O O . TYR B 1 560 ? 21.198 11.528 22.071 1.00 18.29 546 TYR B O 1
ATOM 9123 N N . VAL B 1 561 ? 20.961 12.694 23.829 1.00 16.05 547 VAL B N 1
ATOM 9124 C CA . VAL B 1 561 ? 22.037 13.610 23.907 1.00 17.31 547 VAL B CA 1
ATOM 9125 C C . VAL B 1 561 ? 22.881 13.355 25.137 1.00 17.12 547 VAL B C 1
ATOM 9126 O O . VAL B 1 561 ? 22.571 13.755 26.210 1.00 18.90 547 VAL B O 1
ATOM 9130 N N . PRO B 1 562 ? 23.958 12.675 24.920 1.00 19.54 548 PRO B N 1
ATOM 9131 C CA . PRO B 1 562 ? 24.966 12.489 25.960 1.00 19.04 548 PRO B CA 1
ATOM 9132 C C . PRO B 1 562 ? 25.664 13.803 26.332 1.00 20.54 548 PRO B C 1
ATOM 9133 O O . PRO B 1 562 ? 25.960 14.565 25.483 1.00 18.56 548 PRO B O 1
ATOM 9137 N N . ALA B 1 563 ? 25.995 13.962 27.591 1.00 19.51 549 ALA B N 1
ATOM 9138 C CA . ALA B 1 563 ? 26.534 15.205 28.075 1.00 20.73 549 ALA B CA 1
ATOM 9139 C C . ALA B 1 563 ? 27.782 15.613 27.328 1.00 19.91 549 ALA B C 1
ATOM 9140 O O . ALA B 1 563 ? 28.003 16.743 27.148 1.00 23.03 549 ALA B O 1
ATOM 9142 N N . PRO B 1 564 ? 28.603 14.681 26.914 1.00 20.85 550 PRO B N 1
ATOM 9143 C CA . PRO B 1 564 ? 29.853 15.057 26.261 1.00 22.44 550 PRO B CA 1
ATOM 9144 C C . PRO B 1 564 ? 29.678 15.796 24.915 1.00 21.86 550 PRO B C 1
ATOM 9145 O O . PRO B 1 564 ? 30.574 16.396 24.450 1.00 22.38 550 PRO B O 1
ATOM 9149 N N . PHE B 1 565 ? 28.526 15.667 24.309 1.00 21.10 551 PHE B N 1
ATOM 9150 C CA . PHE B 1 565 ? 28.178 16.382 23.107 1.00 19.16 551 PHE B CA 1
ATOM 9151 C C . PHE B 1 565 ? 27.945 17.866 23.390 1.00 22.50 551 PHE B C 1
ATOM 9152 O O . PHE B 1 565 ? 27.975 18.667 22.493 1.00 21.01 551 PHE B O 1
ATOM 9160 N N . LEU B 1 566 ? 27.597 18.160 24.634 1.00 20.00 552 LEU B N 1
ATOM 9161 C CA . LEU B 1 566 ? 27.310 19.504 25.040 1.00 20.46 552 LEU B CA 1
ATOM 9162 C C . LEU B 1 566 ? 28.522 20.234 25.588 1.00 24.75 552 LEU B C 1
ATOM 9163 O O . LEU B 1 566 ? 29.467 19.653 25.971 1.00 23.50 552 LEU B O 1
ATOM 9168 N N . GLN B 1 567 ? 28.421 21.551 25.586 1.00 25.51 553 GLN B N 1
ATOM 9169 C CA . GLN B 1 567 ? 29.379 22.404 26.215 1.00 27.12 553 GLN B CA 1
ATOM 9170 C C . GLN B 1 567 ? 28.728 23.503 26.993 1.00 27.58 553 GLN B C 1
ATOM 9171 O O . GLN B 1 567 ? 27.640 23.879 26.727 1.00 25.88 553 GLN B O 1
ATOM 9177 N N . GLU B 1 568 ? 29.483 24.035 27.938 1.00 26.86 554 GLU B N 1
ATOM 9178 C CA . GLU B 1 568 ? 29.027 25.132 28.745 1.00 29.80 554 GLU B CA 1
ATOM 9179 C C . GLU B 1 568 ? 28.714 26.272 27.834 1.00 27.97 554 GLU B C 1
ATOM 9180 O O . GLU B 1 568 ? 29.419 26.536 26.930 1.00 29.51 554 GLU B O 1
ATOM 9186 N N . GLY B 1 569 ? 27.657 26.979 28.088 1.00 27.21 555 GLY B N 1
ATOM 9187 C CA . GLY B 1 569 ? 27.428 28.112 27.240 1.00 29.31 555 GLY B CA 1
ATOM 9188 C C . GLY B 1 569 ? 26.523 27.836 26.072 1.00 28.19 555 GLY B C 1
ATOM 9189 O O . GLY B 1 569 ? 25.563 27.143 26.215 1.00 27.78 555 GLY B O 1
ATOM 9190 N N . GLU B 1 570 ? 26.815 28.443 24.938 1.00 26.93 556 GLU B N 1
ATOM 9191 C CA . GLU B 1 570 ? 25.944 28.290 23.787 1.00 29.59 556 GLU B CA 1
ATOM 9192 C C . GLU B 1 570 ? 26.234 26.987 23.064 1.00 25.11 556 GLU B C 1
ATOM 9193 O O . GLU B 1 570 ? 27.339 26.712 22.799 1.00 24.92 556 GLU B O 1
ATOM 9199 N N . ASN B 1 571 ? 25.188 26.252 22.728 1.00 23.31 557 ASN B N 1
ATOM 9200 C CA . ASN B 1 571 ? 25.284 25.050 21.947 1.00 23.54 557 ASN B CA 1
ATOM 9201 C C . ASN B 1 571 ? 24.463 25.128 20.651 1.00 23.47 557 ASN B C 1
ATOM 9202 O O . ASN B 1 571 ? 23.354 25.525 20.679 1.00 22.13 557 ASN B O 1
ATOM 9207 N N . GLU B 1 572 ? 25.053 24.733 19.533 1.00 22.77 558 GLU B N 1
ATOM 9208 C CA . GLU B 1 572 ? 24.365 24.822 18.286 1.00 24.53 558 GLU B CA 1
ATOM 9209 C C . GLU B 1 572 ? 23.525 23.579 18.034 1.00 20.91 558 GLU B C 1
ATOM 9210 O O . GLU B 1 572 ? 24.028 22.516 18.026 1.00 23.21 558 GLU B O 1
ATOM 9216 N N . ILE B 1 573 ? 22.239 23.772 17.862 1.00 22.18 559 ILE B N 1
ATOM 9217 C CA . ILE B 1 573 ? 21.338 22.703 17.523 1.00 19.17 559 ILE B CA 1
ATOM 9218 C C . ILE B 1 573 ? 20.850 22.891 16.087 1.00 21.92 559 ILE B C 1
ATOM 9219 O O . ILE B 1 573 ? 20.255 23.866 15.785 1.00 20.67 559 ILE B O 1
ATOM 9224 N N . ILE B 1 574 ? 21.123 21.922 15.240 1.00 20.49 560 ILE B N 1
ATOM 9225 C CA . ILE B 1 574 ? 20.619 21.929 13.900 1.00 20.36 560 ILE B CA 1
ATOM 9226 C C . ILE B 1 574 ? 19.786 20.715 13.625 1.00 18.93 560 ILE B C 1
ATOM 9227 O O . ILE B 1 574 ? 20.221 19.644 13.786 1.00 20.70 560 ILE B O 1
ATOM 9232 N N . LEU B 1 575 ? 18.584 20.932 13.171 1.00 19.55 561 LEU B N 1
ATOM 9233 C CA . LEU B 1 575 ? 17.652 19.874 12.936 1.00 18.31 561 LEU B CA 1
ATOM 9234 C C . LEU B 1 575 ? 17.315 19.914 11.460 1.00 21.41 561 LEU B C 1
ATOM 9235 O O . LEU B 1 575 ? 17.058 20.956 10.969 1.00 21.43 561 LEU B O 1
ATOM 9240 N N . LEU B 1 576 ? 17.350 18.780 10.777 1.00 18.06 562 LEU B N 1
ATOM 9241 C CA . LEU B 1 576 ? 16.900 18.728 9.417 1.00 22.20 562 LEU B CA 1
ATOM 9242 C C . LEU B 1 576 ? 15.578 18.000 9.391 1.00 19.86 562 LEU B C 1
ATOM 9243 O O . LEU B 1 576 ? 15.538 16.895 9.762 1.00 21.05 562 LEU B O 1
ATOM 9248 N N . GLU B 1 577 ? 14.524 18.692 9.004 1.00 19.68 563 GLU B N 1
ATOM 9249 C CA . GLU B 1 577 ? 13.196 18.161 8.930 1.00 19.65 563 GLU B CA 1
ATOM 9250 C C . GLU B 1 577 ? 12.833 18.028 7.457 1.00 19.21 563 GLU B C 1
ATOM 9251 O O . GLU B 1 577 ? 13.044 18.895 6.720 1.00 18.86 563 GLU B O 1
ATOM 9257 N N . LEU B 1 578 ? 12.417 16.845 7.095 1.00 17.90 564 LEU B N 1
ATOM 9258 C CA . LEU B 1 578 ? 12.034 16.513 5.762 1.00 19.06 564 LEU B CA 1
ATOM 9259 C C . LEU B 1 578 ? 10.728 17.101 5.327 1.00 18.79 564 LEU B C 1
ATOM 9260 O O . LEU B 1 578 ? 10.602 17.425 4.227 1.00 20.39 564 LEU B O 1
ATOM 9265 N N . HIS B 1 579 ? 9.746 17.147 6.205 1.00 19.32 565 HIS B N 1
ATOM 9266 C CA . HIS B 1 579 ? 8.394 17.394 5.754 1.00 21.99 565 HIS B CA 1
ATOM 9267 C C . HIS B 1 579 ? 7.586 18.529 6.350 1.00 24.57 565 HIS B C 1
ATOM 9268 O O . HIS B 1 579 ? 7.081 19.331 5.650 1.00 25.56 565 HIS B O 1
ATOM 9275 N N . LYS B 1 580 ? 7.417 18.509 7.655 1.00 24.19 566 LYS B N 1
ATOM 9276 C CA . LYS B 1 580 ? 6.533 19.443 8.287 1.00 24.83 566 LYS B CA 1
ATOM 9277 C C . LYS B 1 580 ? 7.293 20.247 9.309 1.00 24.44 566 LYS B C 1
ATOM 9278 O O . LYS B 1 580 ? 7.832 19.694 10.207 1.00 24.80 566 LYS B O 1
ATOM 9284 N N . HIS B 1 581 ? 7.295 21.548 9.177 1.00 22.15 567 HIS B N 1
ATOM 9285 C CA . HIS B 1 581 ? 8.172 22.387 9.958 1.00 22.70 567 HIS B CA 1
ATOM 9286 C C . HIS B 1 581 ? 7.487 23.072 11.116 1.00 24.16 567 HIS B C 1
ATOM 9287 O O . HIS B 1 581 ? 6.349 23.320 11.101 1.00 24.11 567 HIS B O 1
ATOM 9294 N N . HIS B 1 582 ? 8.247 23.311 12.150 1.00 25.65 568 HIS B N 1
ATOM 9295 C CA . HIS B 1 582 ? 7.716 23.851 13.373 1.00 28.65 568 HIS B CA 1
ATOM 9296 C C . HIS B 1 582 ? 8.709 24.831 13.937 1.00 28.00 568 HIS B C 1
ATOM 9297 O O . HIS B 1 582 ? 9.650 25.150 13.284 1.00 28.47 568 HIS B O 1
ATOM 9304 N N . GLN B 1 583 ? 8.445 25.357 15.108 1.00 25.73 569 GLN B N 1
ATOM 9305 C CA . GLN B 1 583 ? 9.272 26.443 15.615 1.00 28.74 569 GLN B CA 1
ATOM 9306 C C . GLN B 1 583 ? 10.330 26.130 16.692 1.00 26.49 569 GLN B C 1
ATOM 9307 O O . GLN B 1 583 ? 11.224 26.876 16.882 1.00 26.56 569 GLN B O 1
ATOM 9313 N N . SER B 1 584 ? 10.171 25.048 17.413 1.00 25.04 570 SER B N 1
ATOM 9314 C CA . SER B 1 584 ? 11.017 24.808 18.549 1.00 25.63 570 SER B CA 1
ATOM 9315 C C . SER B 1 584 ? 11.135 23.347 18.890 1.00 26.29 570 SER B C 1
ATOM 9316 O O . SER B 1 584 ? 10.450 22.545 18.382 1.00 24.74 570 SER B O 1
ATOM 9319 N N . VAL B 1 585 ? 12.035 23.037 19.785 1.00 26.81 571 VAL B N 1
ATOM 9320 C CA . VAL B 1 585 ? 12.158 21.707 20.292 1.00 28.11 571 VAL B CA 1
ATOM 9321 C C . VAL B 1 585 ? 12.461 21.859 21.767 1.00 26.16 571 VAL B C 1
ATOM 9322 O O . VAL B 1 585 ? 12.928 22.858 22.154 1.00 27.03 571 VAL B O 1
ATOM 9326 N N . THR B 1 586 ? 12.168 20.855 22.551 1.00 25.89 572 THR B N 1
ATOM 9327 C CA . THR B 1 586 ? 12.372 20.893 23.990 1.00 25.48 572 THR B CA 1
ATOM 9328 C C . THR B 1 586 ? 13.311 19.804 24.477 1.00 25.13 572 THR B C 1
ATOM 9329 O O . THR B 1 586 ? 13.146 18.679 24.157 1.00 23.89 572 THR B O 1
ATOM 9333 N N . PHE B 1 587 ? 14.291 20.185 25.269 1.00 22.32 573 PHE B N 1
ATOM 9334 C CA . PHE B 1 587 ? 15.216 19.250 25.822 1.00 20.12 573 PHE B CA 1
ATOM 9335 C C . PHE B 1 587 ? 14.696 18.839 27.210 1.00 21.74 573 PHE B C 1
ATOM 9336 O O . PHE B 1 587 ? 14.687 19.644 28.122 1.00 23.93 573 PHE B O 1
ATOM 9344 N N . VAL B 1 588 ? 14.331 17.579 27.358 1.00 21.17 574 VAL B N 1
ATOM 9345 C CA . VAL B 1 588 ? 13.701 17.012 28.542 1.00 21.88 574 VAL B CA 1
ATOM 9346 C C . VAL B 1 588 ? 14.583 16.000 29.310 1.00 21.85 574 VAL B C 1
ATOM 9347 O O . VAL B 1 588 ? 15.594 15.627 28.847 1.00 20.02 574 VAL B O 1
ATOM 9351 N N . ASP B 1 589 ? 14.179 15.659 30.532 1.00 21.33 575 ASP B N 1
ATOM 9352 C CA . ASP B 1 589 ? 14.963 14.792 31.386 1.00 23.07 575 ASP B CA 1
ATOM 9353 C C . ASP B 1 589 ? 14.618 13.314 31.349 1.00 21.64 575 ASP B C 1
ATOM 9354 O O . ASP B 1 589 ? 15.191 12.530 32.040 1.00 22.68 575 ASP B O 1
ATOM 9359 N N . THR B 1 590 ? 13.642 12.969 30.564 1.00 21.72 576 THR B N 1
ATOM 9360 C CA . THR B 1 590 ? 13.160 11.626 30.507 1.00 25.48 576 THR B CA 1
ATOM 9361 C C . THR B 1 590 ? 12.897 11.214 29.042 1.00 23.90 576 THR B C 1
ATOM 9362 O O . THR B 1 590 ? 12.337 11.962 28.315 1.00 23.64 576 THR B O 1
ATOM 9366 N N . PRO B 1 591 ? 13.306 10.034 28.631 1.00 22.85 577 PRO B N 1
ATOM 9367 C CA . PRO B 1 591 ? 13.125 9.613 27.250 1.00 22.24 577 PRO B CA 1
ATOM 9368 C C . PRO B 1 591 ? 11.727 9.103 26.962 1.00 21.23 577 PRO B C 1
ATOM 9369 O O . PRO B 1 591 ? 11.062 8.715 27.849 1.00 19.98 577 PRO B O 1
ATOM 9373 N N . VAL B 1 592 ? 11.327 9.065 25.716 1.00 20.16 578 VAL B N 1
ATOM 9374 C CA . VAL B 1 592 ? 10.117 8.353 25.324 1.00 19.56 578 VAL B CA 1
ATOM 9375 C C . VAL B 1 592 ? 10.508 7.337 24.263 1.00 19.19 578 VAL B C 1
ATOM 9376 O O . VAL B 1 592 ? 10.844 7.706 23.185 1.00 18.04 578 VAL B O 1
ATOM 9380 N N . LEU B 1 593 ? 10.522 6.076 24.629 1.00 19.39 579 LEU B N 1
ATOM 9381 C CA . LEU B 1 593 ? 10.912 5.021 23.728 1.00 18.51 579 LEU B CA 1
ATOM 9382 C C . LEU B 1 593 ? 9.716 4.217 23.224 1.00 18.60 579 LEU B C 1
ATOM 9383 O O . LEU B 1 593 ? 9.813 3.415 22.366 1.00 19.42 579 LEU B O 1
ATOM 9388 N N . GLY B 1 594 ? 8.573 4.514 23.787 1.00 20.83 580 GLY B N 1
ATOM 9389 C CA . GLY B 1 594 ? 7.340 3.881 23.422 1.00 21.45 580 GLY B CA 1
ATOM 9390 C C . GLY B 1 594 ? 6.346 4.036 24.571 1.00 24.20 580 GLY B C 1
ATOM 9391 O O . GLY B 1 594 ? 6.436 4.927 25.293 1.00 19.54 580 GLY B O 1
ATOM 9392 N N . ALA B 1 595 ? 5.408 3.126 24.663 1.00 24.35 581 ALA B N 1
ATOM 9393 C CA . ALA B 1 595 ? 4.357 3.164 25.652 1.00 27.44 581 ALA B CA 1
ATOM 9394 C C . ALA B 1 595 ? 4.934 2.926 26.993 1.00 26.45 581 ALA B C 1
ATOM 9395 O O . ALA B 1 595 ? 5.921 2.312 27.122 1.00 22.48 581 ALA B O 1
ATOM 9397 N N . ILE B 1 596 ? 4.269 3.425 28.010 1.00 26.91 582 ILE B N 1
ATOM 9398 C CA . ILE B 1 596 ? 4.644 3.092 29.346 1.00 26.09 582 ILE B CA 1
ATOM 9399 C C . ILE B 1 596 ? 4.374 1.625 29.597 1.00 25.72 582 ILE B C 1
ATOM 9400 O O . ILE B 1 596 ? 3.387 1.102 29.214 1.00 26.05 582 ILE B O 1
ATOM 9405 N N . PRO B 1 597 ? 5.320 0.969 30.193 1.00 26.83 583 PRO B N 1
ATOM 9406 C CA . PRO B 1 597 ? 5.224 -0.456 30.479 1.00 28.40 583 PRO B CA 1
ATOM 9407 C C . PRO B 1 597 ? 4.120 -0.853 31.467 1.00 29.56 583 PRO B C 1
ATOM 9408 O O . PRO B 1 597 ? 3.995 -0.295 32.512 1.00 30.34 583 PRO B O 1
ATOM 9412 N N . LYS B 1 598 ? 3.365 -1.855 31.089 1.00 30.31 584 LYS B N 1
ATOM 9413 C CA . LYS B 1 598 ? 2.328 -2.405 31.924 1.00 31.36 584 LYS B CA 1
ATOM 9414 C C . LYS B 1 598 ? 2.811 -3.710 32.567 1.00 34.38 584 LYS B C 1
ATOM 9415 O O . LYS B 1 598 ? 2.233 -4.129 33.546 1.00 37.94 584 LYS B O 1
ATOM 9421 N N . THR B 1 599 ? 3.899 -4.260 32.029 1.00 33.94 585 THR B N 1
ATOM 9422 C CA . THR B 1 599 ? 4.364 -5.625 32.167 1.00 35.20 585 THR B CA 1
ATOM 9423 C C . THR B 1 599 ? 5.879 -5.784 32.398 1.00 33.81 585 THR B C 1
ATOM 9424 O O . THR B 1 599 ? 6.562 -6.458 31.692 1.00 30.95 585 THR B O 1
ATOM 9428 N N . PRO B 1 600 ? 6.383 -5.131 33.398 1.00 33.85 586 PRO B N 1
ATOM 9429 C CA . PRO B 1 600 ? 7.815 -5.161 33.650 1.00 37.37 586 PRO B CA 1
ATOM 9430 C C . PRO B 1 600 ? 8.302 -6.471 34.280 1.00 39.65 586 PRO B C 1
ATOM 9431 O O . PRO B 1 600 ? 9.525 -6.539 34.398 1.00 47.59 586 PRO B O 1
#

Secondary structure (DSSP, 8-state):
---EEESSSEEETTEE---EEEEE-GGGS-GGGHHHHHHHHHHHT-SEEEEE--HHHH-SBTTB---SGGG-HHHHHHHHHHHT-EEEEE--S---TTBGGGG--GGGGGSTT--SSSS-HHHHHHHHHHHHHHHHHHGGGBGGGTSSEEEEE-SSSGGGT---HHHHHHHHHHHHHHS-S-EEEEEE-SSHHHHHHH--TT-EEEEEESS-HHHHHHHHHHH-SSSPPEEEEEESS---BTTSPPP---HHHHHHHHHHHHTTT-EEEEEEEE--B--TT-B-EEE-SS-EEEBPSB--TT-SB-TT--B-HHHHHHHHHHHHHS--PPP-PPPPPPB---EEEE--EEEEGGG-HHHH---EEESS---GGGGT--SSEEEEEEEEES--EEEEEEEEEEESEEEEEETTEEEEEEESSSSTTEEEEEE-SSEEEEEEEEE----B-SSTT-----EEEEEEEETTEE---EEEEEE--S--TT---BS----TTS-EEEEEEEEESS--BEEEE-TTS-EEEEEETTEEEEEEETTSS--EEEE-GGG--SEEEEEEEEESS---SEEEEESS-----/---EEESSSEEETTEEE--EEEEE-GGGS-GGGHHHHHHHHHHHT-SEEEEE--HHHH-SBTTB----GGG-HHHHHHHHHHHT-EEEEE--S---TTBGGGG--GGGGGSTT--TTSS-HHHHHHHHHHHHHHHHHHGGGBGGGTSSEEEEE-SSSGGGT---HHHHHHHHHHHHTTS-SPEEEEEE-SSHHHHHHH--TTSEEEEEESS-HHHHHHHHHHH-SSSPPEEEEEESS---BTTSPPP---HHHHHHHHHHHHHTT-EEEEEEEE--B--TT-B-EEE-SS-EEEBPSB--TT-SB-TT--B-HHHHHHHHHHHHHS-PPPP-PPPPPPB---EEEE--EEEESTT-TTTS---EEESS---GGGGT--SSEEEEEEEEES--EEEEEEEEEEESEEEEEETTEEEEEEESSSS-SEEEEEE-SSEEEEEEEEE------SSTT-----EEEEEEEETTEE---EEEEEE--S--TT---BSSPP-TTS-EEEEEEEEESS--BEEEE-TTS-EEEEEETTEEEEEEETT-S--EEEE-GGG--SEEEEEEEEESS---SEEEEESS---SSPPS--

Solvent-accessible surface area: 41708 Å² total; per-residue (Å²): 170,41,67,3,49,72,91,112,17,6,50,11,92,84,126,123,39,48,2,2,0,0,0,0,1,0,5,2,7,7,17,105,24,1,59,18,1,0,64,10,0,83,14,0,8,3,35,0,0,0,0,4,0,0,0,3,16,0,5,38,61,98,52,92,60,34,10,110,43,46,3,38,0,35,112,0,0,111,19,0,77,149,16,40,5,53,0,2,0,0,0,2,0,3,0,12,4,22,0,2,0,0,0,1,1,13,18,0,12,53,20,99,99,26,61,16,10,0,69,3,132,31,0,13,89,40,1,35,50,0,2,77,34,0,0,114,94,0,92,84,8,2,2,28,74,50,13,12,0,4,2,0,1,0,2,4,24,3,1,9,12,0,26,8,62,130,0,0,61,82,4,48,64,6,0,96,153,26,22,21,77,8,26,12,4,4,0,0,6,28,83,43,15,35,1,32,3,1,40,4,131,73,25,7,0,0,0,1,9,16,60,168,0,118,48,4,0,52,47,0,87,141,77,22,85,117,14,11,18,3,0,2,10,0,58,0,6,98,22,6,17,22,51,55,152,42,64,92,54,60,21,133,41,0,39,128,9,0,21,58,0,3,144,52,100,0,3,0,0,0,6,0,0,1,1,1,2,1,17,8,12,56,5,0,0,23,40,60,123,85,53,11,44,12,1,4,5,7,2,13,7,26,3,0,0,37,9,7,0,55,43,32,152,11,0,100,24,0,20,147,8,0,86,131,59,46,149,44,104,166,57,123,56,37,84,115,35,71,36,125,112,37,27,122,5,131,6,92,67,26,9,7,0,33,104,2,18,134,108,19,19,101,48,72,152,19,55,3,2,32,13,0,5,90,17,47,6,16,39,0,2,0,0,0,22,5,56,1,122,18,39,7,24,139,29,36,1,20,0,6,42,1,26,4,20,1,4,0,0,13,65,41,121,64,52,10,57,0,57,29,49,169,67,54,22,150,33,96,2,90,2,99,111,134,90,1,91,0,12,0,3,0,5,2,13,0,0,0,1,74,8,12,59,5,84,1,69,0,0,0,27,88,1,0,6,2,33,50,3,20,1,14,81,0,31,0,18,15,0,37,10,172,95,23,96,61,12,113,41,78,82,101,126,47,72,91,44,22,1,9,0,1,34,3,82,6,98,3,126,149,34,10,0,0,5,0,45,5,65,105,2,11,3,2,0,1,4,0,44,54,72,33,1,0,8,8,35,75,84,0,2,4,26,4,1,10,0,0,16,48,23,13,101,124,31,119,1,61,0,6,1,0,0,3,12,103,22,50,136,17,4,47,0,34,60,78,52,62,25,49,89,171,42,66,4,51,73,87,105,15,5,50,11,99,80,151,134,38,61,3,1,0,0,0,0,1,0,4,2,6,6,19,113,23,3,63,18,1,0,68,12,1,85,19,0,6,3,38,1,0,0,0,4,1,0,1,4,15,0,3,41,62,95,55,91,66,35,21,138,31,48,5,29,0,44,107,0,0,112,21,0,64,141,20,38,5,53,0,1,0,1,1,2,0,5,0,15,3,20,0,2,0,0,0,1,2,14,18,0,13,50,20,101,107,27,64,18,11,0,69,3,121,20,0,10,95,40,2,37,49,0,1,79,32,0,1,108,99,0,89,86,8,3,4,27,74,49,15,12,0,4,2,0,1,0,2,5,24,3,1,10,14,0,23,8,75,119,0,0,67,81,3,71,63,5,0,110,139,33,24,23,73,8,25,14,4,4,1,0,6,31,84,42,15,37,0,29,2,1,36,1,150,64,19,4,0,0,0,1,9,16,59,172,0,118,51,5,0,52,39,0,88,136,72,21,88,103,16,11,19,2,0,4,9,0,63,0,5,104,20,6,16,20,48,57,152,47,64,74,52,24,11,132,41,0,26,123,6,0,28,56,0,2,146,48,93,0,3,0,0,0,6,0,0,1,0,1,2,1,16,8,10,63,4,0,0,21,42,74,90,59,45,8,41,15,1,4,4,7,2,12,8,29,2,0,0,39,10,6,0,53,44,30,121,12,0,103,22,0,13,150,5,0,90,138,67,42,156,52,108,160,58,122,50,35,84,119,39,95,56,87,103,30,18,108,4,130,13,94,63,32,8,7,0,35,100,4,14,140,100,20,22,102,71,70,151,18,51,4,1,31,12,0,5,93,17,45,7,15,44,0,2,0,0,0,26,5,52,1,119,18,39,9,29,145,32,29,0,16,0,7,68,0,28,3,25,1,5,0,0,18,66,40,126,65,46,8,47,0,66,48,44,164,81,46,25,154,40,99,5,105,1,85,97,139,93,1,91,2,12,0,4,0,7,2,12,0,0,0,0,78,12,10,58,6,81,1,72,0,0,0,27,91,2,0,11,3,31,50,4,18,1,14,90,0,26,0,32,17,0,40,9,169,96,18,99,57,16,110,36,47,89,100,162,43,96,93,46,20,1,16,0,1,36,1,79,5,96,3,103,147,33,8,0,0,4,0,47,4,60,96,1,15,3,3,0,0,9,0,42,53,72,31,0,0,8,8,39,83,84,1,15,5,40,3,3,10,0,0,15,48,22,13,95,132,30,123,0,62,1,5,0,0,0,2,11,99,18,43,122,19,5,40,0,30,68,75,57,67,28,23,85,149,86,201,91,94

Sequence (1167 aa):
MSQLTYDDSFLLDGKEIRLLSGAMHYFRTVPEYWEDRLLKLKACGFNTVETYVAWNLHEPEEGQFVFEGIADIVRFIKTAEKVGLHVIVRPGPFICAEWEFGGFPYWLLTVPNIKLRCFNQPYLEKVDAYFDVLFERLRPLLSSNGGPIIALQIENEYGSFGNDQKYLQYLRDGIKKRVGNELLFTSDGPEPSMLSGGMIEGIFETVNFGSRAESAFAQLKQYQPNAPLMCMEFWHGWFDHWGEEHHTRSAESVVETLEEILKQNGSVNFYMAHGGTNFGFYNGANHNETDYQPTITSYDYDGLLTESGDVTEKFYAVRKVFEKYVDLPELNLPAPIPKRLFGKVKFTEHAGLLDSLHRISTPQKSEAPLPMEKYGQAYGFIVYETTIKGAYGKQALTVQDIHDRGQVYVNGEYVGIVERNRGCSRLVVELTEEESKLQIIVENMGRINYGPFVVDYKGITEGVRLGNQFLFDWTVYPLPLKDLSSLEFTADEVKENFPYFHKGILTVDKAADTFIDLSEWTKGVVFVNGHHLGRYWEIGPQQTLYVPAPFLQEGENEIILLELHKHHQSVTFVDTPVLGAMSQLTYDDSFLLDGKEIRLLSGAMHYFRTVPEYWEDRLLKLKACGFNTVETYVAWNLHEPEEGQFVFEGIADIVRFIKTAEKVGLHVIVRPGPFICAEWEFGGFPYWLLTVPNIKLRCFNQPYLEKVDAYFDVLFERLRPLLSSNGGPIIALQIENEYGSFGNDQKYLQYLRDGIKKRVGNELLFTSDGPEPSMLSGGMIEGIFETVNFGSRAESAFAQLKQYQPNAPLMCMEFWHGWFDHWGEEHHTRSAESVVETLEEILKQNGSVNFYMAHGGTNFGFYNGANHNETDYQPTITSYDYDGLLTESGDVTEKFYAVRKVFEKYVDLPELNLPAPIPKRLFGKVKFTEHAGLLDSLHRISTPQKSEAPLPMEKYGQAYGFIVYETTIKGAYGKQALTVQDIHDRGQVYVNGEYVGIVERNRGCSRLVVELTEEESKLQIIVENMGRINYGPFVVDYKGITEGVRLGNQFLFDWTVYPLPLKDLSSLEFTADEVKENFPYFHKGILTVDKAADTFIDLSEWTKGVVFVNGHHLGRYWEIGPQQTLYVPAPFLQEGENEIILLELHKHHQSVTFVDTPVLGAIPKTP

Organism: Niallia circulans (NCBI:txid1397)